Protein AF-A0A9Q8YZY6-F1 (afdb_monomer_lite)

InterPro domains:
  IPR016035 Acyl transferase/acyl hydrolase/lysophospholipase [SSF52151] (637-858)

Secondary structure (DSSP, 8-state):
-HHHHTTT----HHHHHHHHHHHHSS-SEEETHHHHHHHHH-TT---S-TTGGGGGGGEEETT--SS--S-----S-HHHHHSS-EEEPHHHHHHHHTTSEEEEEETTEEEEEE-HHHHHHHHHHHHH-HHHHHHHHHHHHHHHHHHSPPTTTSTTHHHHHHHTHHHIIIIIHHHHHHTTT-TTS-GGGS-HHHHHHHHHHHHHTT----TTHHHHHHTT---HHHHHHHHHHHHHHHHHHS-TTTTTTS-PPPGGG----S-HHHHHHHHHHHHHHHHH---HHHHHHHHHHHHHHHHH--TT-SHHHHHHHHHH-TTS--HHHHHHHS-HHHHHHHHHHHHHTT-HHHHHHHHHHHHTSTTS-TTSHHHHHHHHHHHHHHHHTT-HHHHHHHHHHHHHHH----HHHHHHHHHHHHHTT-HHHHHHHHHHHHH-TT--HHHHHHHHHHHHHHHHHS--TTTHHHHHHHHHHHHHHHTTS-HHHHHHHHHHHHHHHHHH--TTSPPPHHHHHHHHHHHHHS-TT-TTTHHHHHHHHHHHH--STTTHHHHHHHHHHHHHHH-TT-------------------------S-----S--S-SSS-----THHHHHHHHHHHHHHHHHHHHHHHHHSEEEEEE---TTHHHHHHHHHHHHHHHHHHHHHHHHHHHHH-HHHHHHGGGTHHHHHHHGGG----HHHH-SEEEEETHHHHHHHHHHTS---HHHHHHHHHHHHHHHH-S---GGGTTSTT--PPP--HHHHHHHHHHHHHTSSS--BS---TTS-EEEEEEEEE-TTS-B-SSPEEEESS---S---GGGTTS-S-TT--S----BHHHHHHHHH--TTS---EE-TTS-SS-----EEEEGGG-TT--HHHHHHHHHHHHH-GGGEEEEEEES-PPPHHHHHHH-TT-TTTHHHHTTTS--TTSPPPTTEEEE----STT---S-TT---BSSSS--GGGBTHHHHHHHHHHHHHHHTSHHHHHHHHHHHHHHHHHHHHHHTSHHHHHHHHHSS-------

Structure (mmCIF, N/CA/C/O backbone):
data_AF-A0A9Q8YZY6-F1
#
_entry.id   AF-A0A9Q8YZY6-F1
#
loop_
_atom_site.group_PDB
_atom_site.id
_atom_site.type_symbol
_atom_site.label_atom_id
_atom_site.label_alt_id
_atom_site.label_comp_id
_atom_site.label_asym_id
_atom_site.label_entity_id
_atom_site.label_seq_id
_atom_site.pdbx_PDB_ins_code
_atom_site.Cartn_x
_atom_site.Cartn_y
_atom_site.Cartn_z
_atom_site.occupancy
_atom_site.B_iso_or_equiv
_atom_site.auth_seq_id
_atom_site.auth_comp_id
_atom_site.auth_asym_id
_atom_site.auth_atom_id
_atom_site.pdbx_PDB_model_num
ATOM 1 N N . MET A 1 1 ? 45.068 6.747 -33.367 1.00 78.50 1 MET A N 1
ATOM 2 C CA . MET A 1 1 ? 46.366 6.554 -32.675 1.00 78.50 1 MET A CA 1
ATOM 3 C C . MET A 1 1 ? 47.281 7.779 -32.740 1.00 78.50 1 MET A C 1
ATOM 5 O O . MET A 1 1 ? 47.640 8.261 -31.677 1.00 78.50 1 MET A O 1
ATOM 9 N N . SER A 1 2 ? 47.622 8.336 -33.913 1.00 82.62 2 SER A N 1
ATOM 10 C CA . SER A 1 2 ? 48.489 9.537 -34.017 1.00 82.62 2 SER A CA 1
ATOM 11 C C . SER A 1 2 ? 47.994 10.736 -33.191 1.00 82.62 2 SER A C 1
ATOM 13 O O . SER A 1 2 ? 48.782 11.402 -32.526 1.00 82.62 2 SER A O 1
ATOM 15 N N . SER A 1 3 ? 46.680 10.964 -33.138 1.00 77.38 3 SER A N 1
ATOM 16 C CA . SER A 1 3 ? 46.093 12.023 -32.304 1.00 77.38 3 SER A CA 1
ATOM 17 C C . SER A 1 3 ? 46.246 11.766 -30.796 1.00 77.38 3 SER A C 1
ATOM 19 O O . SER A 1 3 ? 46.450 12.704 -30.036 1.00 77.38 3 SER A O 1
ATOM 21 N N . PHE A 1 4 ? 46.255 10.505 -30.351 1.00 81.75 4 PHE A N 1
ATOM 22 C CA . PHE A 1 4 ? 46.504 10.148 -28.946 1.00 81.75 4 PHE A CA 1
ATOM 23 C C . PHE A 1 4 ? 47.980 10.288 -28.566 1.00 81.75 4 PHE A C 1
ATOM 25 O O . PHE A 1 4 ? 48.286 10.731 -27.464 1.00 81.75 4 PHE A O 1
ATOM 32 N N . GLN A 1 5 ? 48.895 10.032 -29.505 1.00 86.56 5 GLN A N 1
ATOM 33 C CA . GLN A 1 5 ? 50.320 10.319 -29.308 1.00 86.56 5 GLN A CA 1
ATOM 34 C C . GLN A 1 5 ? 50.571 11.818 -29.087 1.00 86.56 5 GLN A C 1
ATOM 36 O O . GLN A 1 5 ? 51.444 12.176 -28.305 1.00 86.56 5 GLN A O 1
ATOM 41 N N . SER A 1 6 ? 49.767 12.701 -29.698 1.00 84.44 6 SER A N 1
ATOM 42 C CA . SER A 1 6 ? 49.836 14.149 -29.434 1.00 84.44 6 SER A CA 1
ATOM 43 C C . SER A 1 6 ? 49.374 14.548 -28.025 1.00 84.44 6 SER A C 1
ATOM 45 O O . SER A 1 6 ? 49.754 15.608 -27.536 1.00 84.44 6 SER A O 1
ATOM 47 N N . LEU A 1 7 ? 48.610 13.678 -27.353 1.00 81.00 7 LEU A N 1
ATOM 48 C CA . LEU A 1 7 ? 48.246 13.799 -25.938 1.00 81.00 7 LEU A CA 1
ATOM 49 C C . LEU A 1 7 ? 49.275 13.129 -25.007 1.00 81.00 7 LEU A C 1
ATOM 51 O O . LEU A 1 7 ? 49.059 13.097 -23.803 1.00 81.00 7 LEU A O 1
ATOM 55 N N . GLY A 1 8 ? 50.377 12.591 -25.547 1.00 87.38 8 GLY A N 1
ATOM 56 C CA . GLY A 1 8 ? 51.388 11.849 -24.786 1.00 87.38 8 GLY A CA 1
ATOM 57 C C . GLY A 1 8 ? 51.031 10.383 -24.519 1.00 87.38 8 GLY A C 1
ATOM 58 O O . GLY A 1 8 ? 51.778 9.698 -23.828 1.00 87.38 8 GLY A O 1
ATOM 59 N N . LEU A 1 9 ? 49.930 9.878 -25.088 1.00 84.19 9 LEU A N 1
ATOM 60 C CA . LEU A 1 9 ? 49.396 8.553 -24.776 1.00 84.19 9 LEU A CA 1
ATOM 61 C C . LEU A 1 9 ? 49.914 7.484 -25.738 1.00 84.19 9 LEU A C 1
ATOM 63 O O . LEU A 1 9 ? 49.536 7.439 -26.912 1.00 84.19 9 LEU A O 1
ATOM 67 N N . SER A 1 10 ? 50.748 6.582 -25.218 1.00 88.38 10 SER A N 1
ATOM 68 C CA . SER A 1 10 ? 51.181 5.365 -25.910 1.00 88.38 10 SER A CA 1
ATOM 69 C C . SER A 1 10 ? 50.251 4.202 -25.564 1.00 88.38 10 SER A C 1
ATOM 71 O O . SER A 1 10 ? 50.578 3.356 -24.736 1.00 88.38 10 SER A O 1
ATOM 73 N N . ILE A 1 11 ? 49.083 4.167 -26.202 1.00 89.88 11 ILE A N 1
ATOM 74 C CA . ILE A 1 11 ? 48.111 3.073 -26.072 1.00 89.88 11 ILE A CA 1
ATOM 75 C C . ILE A 1 11 ? 48.200 2.116 -27.256 1.00 89.88 11 ILE A C 1
ATOM 77 O O . ILE A 1 11 ? 48.500 2.534 -28.376 1.00 89.88 11 ILE A O 1
ATOM 81 N N . ASP A 1 12 ? 47.925 0.837 -27.015 1.00 91.50 12 ASP A N 1
ATOM 82 C CA . ASP A 1 12 ? 47.818 -0.156 -28.076 1.00 91.50 12 ASP A CA 1
ATOM 83 C C . ASP A 1 12 ? 46.476 -0.042 -28.829 1.00 91.50 12 ASP A C 1
ATOM 85 O O . ASP A 1 12 ? 45.584 0.739 -28.482 1.00 91.50 12 ASP A O 1
ATOM 89 N N . ASP A 1 13 ? 46.334 -0.817 -29.903 1.00 92.38 13 ASP A N 1
ATOM 90 C CA . ASP A 1 13 ? 45.133 -0.800 -30.742 1.00 92.38 13 ASP A CA 1
ATOM 91 C C . ASP A 1 13 ? 43.869 -1.265 -29.986 1.00 92.38 13 ASP A C 1
ATOM 93 O O . ASP A 1 13 ? 42.779 -0.735 -30.199 1.00 92.38 13 ASP A O 1
ATOM 97 N N . THR A 1 14 ? 44.002 -2.207 -29.046 1.00 91.38 14 THR A N 1
ATOM 98 C CA . THR A 1 14 ? 42.864 -2.750 -28.287 1.00 91.38 14 THR A CA 1
ATOM 99 C C . THR A 1 14 ? 42.342 -1.750 -27.255 1.00 91.38 14 THR A C 1
ATOM 101 O O . THR A 1 14 ? 41.135 -1.510 -27.201 1.00 91.38 14 THR A O 1
ATOM 104 N N . ALA A 1 15 ? 43.225 -1.110 -26.485 1.00 92.50 15 ALA A N 1
ATOM 105 C CA . ALA A 1 15 ? 42.860 -0.040 -25.564 1.00 92.50 15 ALA A CA 1
ATOM 106 C C . ALA A 1 15 ? 42.272 1.150 -26.328 1.00 92.50 15 ALA A C 1
ATOM 108 O O . ALA A 1 15 ? 41.239 1.681 -25.927 1.00 92.50 15 ALA A O 1
ATOM 109 N N . TYR A 1 16 ? 42.853 1.521 -27.476 1.00 93.69 16 TYR A N 1
ATOM 110 C CA . TYR A 1 16 ? 42.294 2.571 -28.329 1.00 93.69 16 TYR A CA 1
ATOM 111 C C . TYR A 1 16 ? 40.853 2.265 -28.763 1.00 93.69 16 TYR A C 1
ATOM 113 O O . TYR A 1 16 ? 39.984 3.129 -28.644 1.00 93.69 16 TYR A O 1
ATOM 121 N N . LYS A 1 17 ? 40.567 1.031 -29.194 1.00 93.50 17 LYS A N 1
ATOM 122 C CA . LYS A 1 17 ? 39.206 0.598 -29.551 1.00 93.50 17 LYS A CA 1
ATOM 123 C C . LYS A 1 17 ? 38.252 0.645 -28.363 1.00 93.50 17 LYS A C 1
ATOM 125 O O . LYS A 1 17 ? 37.138 1.140 -28.520 1.00 93.50 17 LYS A O 1
ATOM 130 N N . LEU A 1 18 ? 38.683 0.225 -27.171 1.00 94.19 18 LEU A N 1
ATOM 131 C CA . LEU A 1 18 ? 37.867 0.369 -25.964 1.00 94.19 18 LEU A CA 1
ATOM 132 C C . LEU A 1 18 ? 37.523 1.841 -25.688 1.00 94.19 18 LEU A C 1
ATOM 134 O O . LEU A 1 18 ? 36.367 2.150 -25.413 1.00 94.19 18 LEU A O 1
ATOM 138 N N . LEU A 1 19 ? 38.486 2.761 -25.819 1.00 95.19 19 LEU A N 1
ATOM 139 C CA . LEU A 1 19 ? 38.232 4.195 -25.643 1.00 95.19 19 LEU A CA 1
ATOM 140 C C . LEU A 1 19 ? 37.209 4.728 -26.656 1.00 95.19 19 LEU A C 1
ATOM 142 O O . LEU A 1 19 ? 36.334 5.507 -26.280 1.00 95.19 19 LEU A O 1
ATOM 146 N N . LEU A 1 20 ? 37.275 4.291 -27.919 1.00 95.44 20 LEU A N 1
ATOM 147 C CA . LEU A 1 20 ? 36.268 4.648 -28.924 1.00 95.44 20 LEU A CA 1
ATOM 148 C C . LEU A 1 20 ? 34.873 4.153 -28.520 1.00 95.44 20 LEU A C 1
ATOM 150 O O . LEU A 1 20 ? 33.912 4.918 -28.598 1.00 95.44 20 LEU A O 1
ATOM 154 N N . LEU A 1 21 ? 34.756 2.914 -28.033 1.00 95.19 21 LEU A N 1
ATOM 155 C CA . LEU A 1 21 ? 33.480 2.365 -27.568 1.00 95.19 21 LEU A CA 1
ATOM 156 C C . LEU A 1 21 ? 32.940 3.141 -26.364 1.00 95.19 21 LEU A C 1
ATOM 158 O O . LEU A 1 21 ? 31.784 3.559 -26.388 1.00 95.19 21 LEU A O 1
ATOM 162 N N . LEU A 1 22 ? 33.780 3.418 -25.363 1.00 94.81 22 LEU A N 1
ATOM 163 C CA . LEU A 1 22 ? 33.401 4.213 -24.192 1.00 94.81 22 LEU A CA 1
ATOM 164 C C . LEU A 1 22 ? 32.913 5.618 -24.578 1.00 94.81 22 LEU A C 1
ATOM 166 O O . LEU A 1 22 ? 31.931 6.106 -24.024 1.00 94.81 22 LEU A O 1
ATOM 170 N N . ALA A 1 23 ? 33.565 6.266 -25.547 1.00 95.31 23 ALA A N 1
ATOM 171 C CA . ALA A 1 23 ? 33.175 7.593 -26.025 1.00 95.31 23 ALA A CA 1
ATOM 172 C C . ALA A 1 23 ? 31.913 7.588 -26.900 1.00 95.31 23 ALA A C 1
ATOM 174 O O . ALA A 1 23 ? 31.262 8.626 -27.028 1.00 95.31 23 ALA A O 1
ATOM 175 N N . SER A 1 24 ? 31.589 6.450 -27.524 1.00 94.56 24 SER A N 1
ATOM 176 C CA . SER A 1 24 ? 30.436 6.317 -28.423 1.00 94.56 24 SER A CA 1
ATOM 177 C C . SER A 1 24 ? 29.091 6.325 -27.682 1.00 94.56 24 SER A C 1
ATOM 179 O O . SER A 1 24 ? 28.056 6.664 -28.267 1.00 94.56 24 SER A O 1
ATOM 181 N N . SER A 1 25 ? 29.110 6.002 -26.384 1.00 93.12 25 SER A N 1
ATOM 182 C CA . SER A 1 25 ? 27.947 6.105 -25.509 1.00 93.12 25 SER A CA 1
ATOM 183 C C . SER A 1 25 ? 27.736 7.542 -25.028 1.00 93.12 25 SER A C 1
ATOM 185 O O . SER A 1 25 ? 28.682 8.190 -24.570 1.00 93.12 25 SER A O 1
ATOM 187 N N . PRO A 1 26 ? 26.490 8.041 -25.020 1.00 87.31 26 PRO A N 1
ATOM 188 C CA . PRO A 1 26 ? 26.156 9.257 -24.288 1.00 87.31 26 PRO A CA 1
ATOM 189 C C . PRO A 1 26 ? 26.299 9.087 -22.767 1.00 87.31 26 PRO A C 1
ATOM 191 O O . PRO A 1 26 ? 26.479 10.082 -22.062 1.00 87.31 26 PRO A O 1
ATOM 194 N N . SER A 1 27 ? 26.254 7.848 -22.255 1.00 86.19 27 SER A N 1
ATOM 195 C CA . SER A 1 27 ? 26.472 7.562 -20.836 1.00 86.19 27 SER A CA 1
ATOM 196 C C . SER A 1 27 ? 27.878 7.980 -20.400 1.00 86.19 27 SER A C 1
ATOM 198 O O . SER A 1 27 ? 28.861 7.848 -21.138 1.00 86.19 27 SER A O 1
ATOM 200 N N . ARG A 1 28 ? 27.999 8.528 -19.189 1.00 87.12 28 ARG A N 1
ATOM 201 C CA . ARG A 1 28 ? 29.308 8.888 -18.619 1.00 87.12 28 ARG A CA 1
ATOM 202 C C . ARG A 1 28 ? 30.059 7.656 -18.136 1.00 87.12 28 ARG A C 1
ATOM 204 O O . ARG A 1 28 ? 31.220 7.483 -18.493 1.00 87.12 28 ARG A O 1
ATOM 211 N N . SER A 1 29 ? 29.356 6.776 -17.439 1.00 89.25 29 SER A N 1
ATOM 212 C CA . SER A 1 29 ? 29.866 5.515 -16.924 1.00 89.25 29 SER A CA 1
ATOM 213 C C . SER A 1 29 ? 29.337 4.340 -17.746 1.00 89.25 29 SER A C 1
ATOM 215 O O . SER A 1 29 ? 28.161 4.293 -18.123 1.00 89.25 29 SER A O 1
ATOM 217 N N . ILE A 1 30 ? 30.220 3.384 -18.037 1.00 92.44 30 ILE A N 1
ATOM 218 C CA . ILE A 1 30 ? 29.872 2.123 -18.692 1.00 92.44 30 ILE A CA 1
ATOM 219 C C . ILE A 1 30 ? 30.328 0.953 -17.816 1.00 92.44 30 ILE A C 1
ATOM 221 O O . ILE A 1 30 ? 31.508 0.904 -17.474 1.00 92.44 30 ILE A O 1
ATOM 225 N N . PRO A 1 31 ? 29.453 -0.005 -17.462 1.00 89.56 31 PRO A N 1
ATOM 226 C CA . PRO A 1 31 ? 29.846 -1.209 -16.745 1.00 89.56 31 PRO A CA 1
ATOM 227 C C . PRO A 1 31 ? 30.916 -1.981 -17.521 1.00 89.56 31 PRO A C 1
ATOM 229 O O . PRO A 1 31 ? 30.707 -2.368 -18.672 1.00 89.56 31 PRO A O 1
ATOM 232 N N . ALA A 1 32 ? 32.040 -2.271 -16.872 1.00 88.88 32 ALA A N 1
ATOM 233 C CA . ALA A 1 32 ? 33.124 -3.070 -17.434 1.00 88.88 32 ALA A CA 1
ATOM 234 C C . ALA A 1 32 ? 32.647 -4.470 -17.853 1.00 88.88 32 ALA A C 1
ATOM 236 O O . ALA A 1 32 ? 33.182 -5.035 -18.805 1.00 88.88 32 ALA A O 1
ATOM 237 N N . LEU A 1 33 ? 31.589 -4.989 -17.209 1.00 86.56 33 LEU A N 1
ATOM 238 C CA . LEU A 1 33 ? 30.974 -6.271 -17.557 1.00 86.56 33 LEU A CA 1
ATOM 239 C C . LEU A 1 33 ? 30.575 -6.346 -19.038 1.00 86.56 33 LEU A C 1
ATOM 241 O O . LEU A 1 33 ? 30.638 -7.424 -19.621 1.00 86.56 33 LEU A O 1
ATOM 245 N N . ILE A 1 34 ? 30.230 -5.214 -19.668 1.00 88.75 34 ILE A N 1
ATOM 246 C CA . ILE A 1 34 ? 29.854 -5.168 -21.089 1.00 88.75 34 ILE A CA 1
ATOM 247 C C . ILE A 1 34 ? 31.009 -5.602 -22.001 1.00 88.75 34 ILE A C 1
ATOM 249 O O . ILE A 1 34 ? 30.792 -6.132 -23.090 1.00 88.75 34 ILE A O 1
ATOM 253 N N . PHE A 1 35 ? 32.244 -5.414 -21.543 1.00 89.75 35 PHE A N 1
ATOM 254 C CA . PHE A 1 35 ? 33.458 -5.724 -22.293 1.00 89.75 35 PHE A CA 1
ATOM 255 C C . PHE A 1 35 ? 34.104 -7.046 -21.891 1.00 89.75 35 PHE A C 1
ATOM 257 O O . PHE A 1 35 ? 35.032 -7.487 -22.559 1.00 89.75 35 PHE A O 1
ATOM 264 N N . THR A 1 36 ? 33.657 -7.681 -20.812 1.00 85.94 36 THR A N 1
ATOM 265 C CA . THR A 1 36 ? 34.281 -8.909 -20.299 1.00 85.94 36 THR A CA 1
ATOM 266 C C . THR A 1 36 ? 33.374 -10.118 -20.463 1.00 85.94 36 THR A C 1
ATOM 268 O O . THR A 1 36 ? 33.808 -11.194 -20.873 1.00 85.94 36 THR A O 1
ATOM 271 N N . ARG A 1 37 ? 32.083 -9.928 -20.208 1.00 84.12 37 ARG A N 1
ATOM 272 C CA . ARG A 1 37 ? 31.077 -10.983 -20.152 1.00 84.12 37 ARG A CA 1
ATOM 273 C C . ARG A 1 37 ? 30.760 -11.658 -21.494 1.00 84.12 37 ARG A C 1
ATOM 275 O O . ARG A 1 37 ? 30.582 -12.877 -21.490 1.00 84.12 37 ARG A O 1
ATOM 282 N N . PRO A 1 38 ? 30.722 -10.961 -22.648 1.00 85.00 38 PRO A N 1
ATOM 283 C CA . PRO A 1 38 ? 30.492 -11.622 -23.936 1.00 85.00 38 PRO A CA 1
ATOM 284 C C . PRO A 1 38 ? 31.506 -12.736 -24.227 1.00 85.00 38 PRO A C 1
ATOM 286 O O . PRO A 1 38 ? 31.158 -13.748 -24.833 1.00 85.00 38 PRO A O 1
ATOM 289 N N . PHE A 1 39 ? 32.737 -12.572 -23.738 1.00 80.69 39 PHE A N 1
ATOM 290 C CA . PHE A 1 39 ? 33.853 -13.480 -23.991 1.00 80.69 39 PHE A CA 1
ATOM 291 C C . PHE A 1 39 ? 33.922 -14.652 -23.006 1.00 80.69 39 PHE A C 1
ATOM 293 O O . PHE A 1 39 ? 34.494 -15.686 -23.339 1.00 80.69 39 PHE A O 1
ATOM 300 N N . SER A 1 40 ? 33.320 -14.532 -21.817 1.00 74.25 40 SER A N 1
ATOM 301 C CA . SER A 1 40 ? 33.253 -15.639 -20.854 1.00 74.25 40 SER A CA 1
ATOM 302 C C . SER A 1 40 ? 32.120 -16.620 -21.155 1.00 74.25 40 SER A C 1
ATOM 304 O O . SER A 1 40 ? 32.252 -17.811 -20.887 1.00 74.25 40 SER A O 1
ATOM 306 N N . ILE A 1 41 ? 31.013 -16.139 -21.729 1.00 69.31 41 ILE A N 1
ATOM 307 C CA . ILE A 1 41 ? 29.807 -16.953 -21.946 1.00 69.31 41 ILE A CA 1
ATOM 308 C C . ILE A 1 41 ? 29.831 -17.667 -23.302 1.00 69.31 41 ILE A C 1
ATOM 310 O O . ILE A 1 41 ? 29.248 -18.742 -23.437 1.00 69.31 41 ILE A O 1
ATOM 314 N N . VAL A 1 42 ? 30.480 -17.092 -24.322 1.00 63.78 42 VAL A N 1
ATOM 315 C CA . VAL A 1 42 ? 30.405 -17.620 -25.691 1.00 63.78 42 VAL A CA 1
ATOM 316 C C . VAL A 1 42 ? 31.800 -17.736 -26.322 1.00 63.78 42 VAL A C 1
ATOM 318 O O . VAL A 1 42 ? 32.170 -16.902 -27.147 1.00 63.78 42 VAL A O 1
ATOM 321 N N . PRO A 1 43 ? 32.566 -18.799 -26.006 1.00 57.84 43 PRO A N 1
ATOM 322 C CA . PRO A 1 43 ? 33.917 -18.996 -26.543 1.00 57.84 43 PRO A CA 1
ATOM 323 C C . PRO A 1 43 ? 33.987 -19.106 -28.077 1.00 57.84 43 PRO A C 1
ATOM 325 O O . PRO A 1 43 ? 35.065 -18.996 -28.637 1.00 57.84 43 PRO A O 1
ATOM 328 N N . ASN A 1 44 ? 32.850 -19.324 -28.756 1.00 58.31 44 ASN A N 1
ATOM 329 C CA . ASN A 1 44 ? 32.742 -19.523 -30.207 1.00 58.31 44 ASN A CA 1
ATOM 330 C C . ASN A 1 44 ? 31.539 -18.771 -30.804 1.00 58.31 44 ASN A C 1
ATOM 332 O O . ASN A 1 44 ? 30.794 -19.325 -31.610 1.00 58.31 44 ASN A O 1
ATOM 336 N N . ALA A 1 45 ? 31.293 -17.522 -30.398 1.00 57.19 45 ALA A N 1
ATOM 337 C CA . ALA A 1 45 ? 30.115 -16.771 -30.855 1.00 57.19 45 ALA A CA 1
ATOM 338 C C . ALA A 1 45 ? 30.061 -16.533 -32.376 1.00 57.19 45 ALA A C 1
ATOM 340 O O . ALA A 1 45 ? 29.061 -16.018 -32.868 1.00 57.19 45 ALA A O 1
ATOM 341 N N . GLY A 1 46 ? 31.131 -16.853 -33.117 1.00 59.22 46 GLY A N 1
ATOM 342 C CA . GLY A 1 46 ? 31.229 -16.556 -34.544 1.00 59.22 46 GLY A CA 1
ATOM 343 C C . GLY A 1 46 ? 31.192 -15.055 -34.824 1.00 59.22 46 GLY A C 1
ATOM 344 O O . GLY A 1 46 ? 30.845 -14.644 -35.927 1.00 59.22 46 GLY A O 1
ATOM 345 N N . LEU A 1 47 ? 31.515 -14.224 -33.824 1.00 63.59 47 LEU A N 1
ATOM 346 C CA . LEU A 1 47 ? 31.662 -12.793 -34.026 1.00 63.59 47 LEU A CA 1
ATOM 347 C C . LEU A 1 47 ? 32.797 -12.605 -35.031 1.00 63.59 47 LEU A C 1
ATOM 349 O O . LEU A 1 47 ? 33.946 -12.909 -34.726 1.00 63.59 47 LEU A O 1
ATOM 353 N N . ASN A 1 48 ? 32.487 -12.081 -36.218 1.00 64.31 48 ASN A N 1
ATOM 354 C CA . ASN A 1 48 ? 33.464 -11.742 -37.263 1.00 64.31 48 ASN A CA 1
ATOM 355 C C . ASN A 1 48 ? 34.365 -10.545 -36.871 1.00 64.31 48 ASN A C 1
ATOM 357 O O . ASN A 1 48 ? 34.793 -9.767 -37.719 1.00 64.31 48 ASN A O 1
ATOM 361 N N . TYR A 1 49 ? 34.655 -10.387 -35.579 1.00 72.69 49 TYR A N 1
ATOM 362 C CA . TYR A 1 49 ? 35.474 -9.334 -35.000 1.00 72.69 49 TYR A CA 1
ATOM 363 C C . TYR A 1 49 ? 36.606 -9.970 -34.178 1.00 72.69 49 TYR A C 1
ATOM 365 O O . TYR A 1 49 ? 36.587 -9.891 -32.948 1.00 72.69 49 TYR A O 1
ATOM 373 N N . PRO A 1 50 ? 37.619 -10.576 -34.829 1.00 77.88 50 PRO A N 1
ATOM 374 C CA . PRO A 1 50 ? 38.767 -11.194 -34.144 1.00 77.88 50 PRO A CA 1
ATOM 375 C C . PRO A 1 50 ? 39.540 -10.199 -33.261 1.00 77.88 50 PRO A C 1
ATOM 377 O O . PRO A 1 50 ? 40.317 -10.561 -32.384 1.00 77.88 50 PRO A O 1
ATOM 380 N N . GLU A 1 51 ? 39.328 -8.905 -33.480 1.00 76.19 51 GLU A N 1
ATOM 381 C CA . GLU A 1 51 ? 39.925 -7.829 -32.700 1.00 76.19 51 GLU A CA 1
ATOM 382 C C . GLU A 1 51 ? 39.296 -7.676 -31.306 1.00 76.19 51 GLU A C 1
ATOM 384 O O . GLU A 1 51 ? 39.976 -7.233 -30.380 1.00 76.19 51 GLU A O 1
ATOM 389 N N . LEU A 1 52 ? 38.027 -8.071 -31.141 1.00 79.44 52 LEU A N 1
ATOM 390 C CA . LEU A 1 52 ? 37.314 -8.021 -29.864 1.00 79.44 52 LEU A CA 1
ATOM 391 C C . LEU A 1 52 ? 37.738 -9.153 -28.921 1.00 79.44 52 LEU A C 1
ATOM 393 O O . LEU A 1 52 ? 37.714 -8.963 -27.711 1.00 79.44 52 LEU A O 1
ATOM 397 N N . GLU A 1 53 ? 38.231 -10.282 -29.438 1.00 80.31 53 GLU A N 1
ATOM 398 C CA . GLU A 1 53 ? 38.759 -11.395 -28.623 1.00 80.31 53 GLU A CA 1
ATOM 399 C C . GLU A 1 53 ? 39.942 -10.984 -27.734 1.00 80.31 53 GLU A C 1
ATOM 401 O O . GLU A 1 53 ? 40.276 -11.665 -26.767 1.00 80.31 53 GLU A O 1
ATOM 406 N N . LYS A 1 54 ? 40.569 -9.840 -28.031 1.00 85.19 54 LYS A N 1
ATOM 407 C CA . LYS A 1 54 ? 41.654 -9.265 -27.232 1.00 85.19 54 LYS A CA 1
ATOM 408 C C . LYS A 1 54 ? 41.153 -8.435 -26.052 1.00 85.19 54 LYS A C 1
ATOM 410 O O . LYS A 1 54 ? 41.954 -8.125 -25.181 1.00 85.19 54 LYS A O 1
ATOM 415 N N . PHE A 1 55 ? 39.873 -8.068 -25.989 1.00 86.38 55 PHE A N 1
ATOM 416 C CA . PHE A 1 55 ? 39.331 -7.214 -24.925 1.00 86.38 55 PHE A CA 1
ATOM 417 C C . PHE A 1 55 ? 39.493 -7.798 -23.523 1.00 86.38 55 PHE A C 1
ATOM 419 O O . PHE A 1 55 ? 39.886 -7.037 -22.640 1.00 86.38 55 PHE A O 1
ATOM 426 N N . PRO A 1 56 ? 39.289 -9.112 -23.298 1.00 83.31 56 PRO A N 1
ATOM 427 C CA . PRO A 1 56 ? 39.527 -9.710 -21.993 1.00 83.31 56 PRO A CA 1
ATOM 428 C C . PRO A 1 56 ? 40.919 -9.417 -21.434 1.00 83.31 56 PRO A C 1
ATOM 430 O O . PRO A 1 56 ? 41.028 -9.230 -20.238 1.00 83.31 56 PRO A O 1
ATOM 433 N N . ARG A 1 57 ? 41.966 -9.267 -22.263 1.00 85.94 57 ARG A N 1
ATOM 434 C CA . ARG A 1 57 ? 43.331 -8.967 -21.783 1.00 85.94 57 ARG A CA 1
ATOM 435 C C . ARG A 1 57 ? 43.467 -7.595 -21.115 1.00 85.94 57 ARG A C 1
ATOM 437 O O . ARG A 1 57 ? 44.400 -7.376 -20.349 1.00 85.94 57 ARG A O 1
ATOM 444 N N . LEU A 1 58 ? 42.560 -6.667 -21.434 1.00 86.69 58 LEU A N 1
ATOM 445 C CA . LEU A 1 58 ? 42.510 -5.339 -20.822 1.00 86.69 58 LEU A CA 1
ATOM 446 C C . LEU A 1 58 ? 41.954 -5.388 -19.395 1.00 86.69 58 LEU A C 1
ATOM 448 O O . LEU A 1 58 ? 42.007 -4.387 -18.684 1.00 86.69 58 LEU A O 1
ATOM 452 N N . PHE A 1 59 ? 41.433 -6.538 -18.976 1.00 85.88 59 PHE A N 1
ATOM 453 C CA . PHE A 1 59 ? 40.819 -6.769 -17.683 1.00 85.88 59 PHE A CA 1
ATOM 454 C C . PHE A 1 59 ? 41.498 -7.971 -17.022 1.00 85.88 59 PHE A C 1
ATOM 456 O O . PHE A 1 59 ? 41.742 -9.003 -17.637 1.00 85.88 59 PHE A O 1
ATOM 463 N N . ARG A 1 60 ? 41.841 -7.845 -15.750 1.00 76.88 60 ARG A N 1
ATOM 464 C CA . ARG A 1 60 ? 42.453 -8.898 -14.943 1.00 76.88 60 ARG A CA 1
ATOM 465 C C . ARG A 1 60 ? 41.579 -9.182 -13.740 1.00 76.88 60 ARG A C 1
ATOM 467 O O . ARG A 1 60 ? 40.807 -8.329 -13.302 1.00 76.88 60 ARG A O 1
ATOM 474 N N . ARG A 1 61 ? 41.686 -10.387 -13.194 1.00 65.56 61 ARG A N 1
ATOM 475 C CA . ARG A 1 61 ? 41.107 -10.662 -11.883 1.00 65.56 61 ARG A CA 1
ATOM 476 C C . ARG A 1 61 ? 42.062 -10.166 -10.802 1.00 65.56 61 ARG A C 1
ATOM 478 O O . ARG A 1 61 ? 43.272 -10.333 -10.931 1.00 65.56 61 ARG A O 1
ATOM 485 N N . ALA A 1 62 ? 41.499 -9.623 -9.723 1.00 58.75 62 ALA A N 1
ATOM 486 C CA . ALA A 1 62 ? 42.269 -9.276 -8.542 1.00 58.75 62 ALA A CA 1
ATOM 487 C C . ALA A 1 62 ? 43.104 -10.461 -8.024 1.00 58.75 62 ALA A C 1
ATOM 489 O O . ALA A 1 62 ? 42.540 -11.495 -7.660 1.00 58.75 62 ALA A O 1
ATOM 490 N N . GLY A 1 63 ? 44.435 -10.311 -8.012 1.00 64.19 63 GLY A N 1
ATOM 491 C CA . GLY A 1 63 ? 45.377 -11.319 -7.500 1.00 64.19 63 GLY A CA 1
ATOM 492 C C . GLY A 1 63 ? 45.956 -12.331 -8.505 1.00 64.19 63 GLY A C 1
ATOM 493 O O . GLY A 1 63 ? 46.695 -13.220 -8.082 1.00 64.19 63 GLY A O 1
ATOM 494 N N . GLU A 1 64 ? 45.683 -12.225 -9.811 1.00 69.44 64 GLU A N 1
ATOM 495 C CA . GLU A 1 64 ? 46.347 -13.068 -10.825 1.00 69.44 64 GLU A CA 1
ATOM 496 C C . GLU A 1 64 ? 47.776 -12.572 -11.134 1.00 69.44 64 GLU A C 1
ATOM 498 O O . GLU A 1 64 ? 47.991 -11.421 -11.522 1.00 69.44 64 GLU A O 1
ATOM 503 N N . THR A 1 65 ? 48.785 -13.440 -10.972 1.00 64.62 65 THR A N 1
ATOM 504 C CA . THR A 1 65 ? 50.193 -13.104 -11.246 1.00 64.62 65 THR A CA 1
ATOM 505 C C . THR A 1 65 ? 50.533 -13.171 -12.741 1.00 64.62 65 THR A C 1
ATOM 507 O O . THR A 1 65 ? 49.967 -13.943 -13.510 1.00 64.62 65 THR A O 1
ATOM 510 N N . HIS A 1 66 ? 51.497 -12.349 -13.161 1.00 54.28 66 HIS A N 1
ATOM 511 C CA . HIS A 1 66 ? 51.830 -12.025 -14.557 1.00 54.28 66 HIS A CA 1
ATOM 512 C C . HIS A 1 66 ? 52.388 -13.167 -15.444 1.00 54.28 66 HIS A C 1
ATOM 514 O O . HIS A 1 66 ? 52.637 -12.935 -16.627 1.00 54.28 66 HIS A O 1
ATOM 520 N N . ASP A 1 67 ? 52.611 -14.379 -14.932 1.00 53.94 67 ASP A N 1
ATOM 521 C CA . ASP A 1 67 ? 53.674 -15.236 -15.482 1.00 53.94 67 ASP A CA 1
ATOM 522 C C . ASP A 1 67 ? 53.338 -16.088 -16.724 1.00 53.94 67 ASP A C 1
ATOM 524 O O . ASP A 1 67 ? 54.251 -16.722 -17.256 1.00 53.94 67 ASP A O 1
ATOM 528 N N . LYS A 1 68 ? 52.099 -16.125 -17.254 1.00 52.12 68 LYS A N 1
ATOM 529 C CA . LYS A 1 68 ? 51.793 -16.900 -18.488 1.00 52.12 68 LYS A CA 1
ATOM 530 C C . LYS A 1 68 ? 50.740 -16.250 -19.409 1.00 52.12 68 LYS A C 1
ATOM 532 O O . LYS A 1 68 ? 49.548 -16.469 -19.207 1.00 52.12 68 LYS A O 1
ATOM 537 N N . PRO A 1 69 ? 51.156 -15.519 -20.461 1.00 48.72 69 PRO A N 1
ATOM 538 C CA . PRO A 1 69 ? 50.245 -14.770 -21.337 1.00 48.72 69 PRO A CA 1
ATOM 539 C C . PRO A 1 69 ? 49.520 -15.577 -22.437 1.00 48.72 69 PRO A C 1
ATOM 541 O O . PRO A 1 69 ? 48.632 -15.024 -23.077 1.00 48.72 69 PRO A O 1
ATOM 544 N N . GLU A 1 70 ? 49.840 -16.854 -22.687 1.00 44.91 70 GLU A N 1
ATOM 545 C CA . GLU A 1 70 ? 49.431 -17.512 -23.952 1.00 44.91 70 GLU A CA 1
ATOM 546 C C . GLU A 1 70 ? 48.297 -18.549 -23.866 1.00 44.91 70 GLU A C 1
ATOM 548 O O . GLU A 1 70 ? 47.831 -19.029 -24.896 1.00 44.91 70 GLU A O 1
ATOM 553 N N . THR A 1 71 ? 47.764 -18.865 -22.683 1.00 48.19 71 THR A N 1
ATOM 554 C CA . THR A 1 71 ? 46.590 -19.755 -22.571 1.00 48.19 71 THR A CA 1
ATOM 555 C C . THR A 1 71 ? 45.580 -19.213 -21.570 1.00 48.19 71 THR A C 1
ATOM 557 O O . THR A 1 71 ? 45.397 -19.770 -20.487 1.00 48.19 71 THR A O 1
ATOM 560 N N . PHE A 1 72 ? 44.908 -18.123 -21.937 1.00 46.75 72 PHE A N 1
ATOM 561 C CA . PHE A 1 72 ? 43.717 -17.641 -21.238 1.00 46.75 72 PHE A CA 1
ATOM 562 C C . PHE A 1 72 ? 42.539 -18.596 -21.518 1.00 46.75 72 PHE A C 1
ATOM 564 O O . PHE A 1 72 ? 41.696 -18.348 -22.373 1.00 46.75 72 PHE A O 1
ATOM 571 N N . GLN A 1 73 ? 42.491 -19.739 -20.828 1.00 48.31 73 GLN A N 1
ATOM 572 C CA . GLN A 1 73 ? 41.252 -20.507 -20.684 1.00 48.31 73 GLN A CA 1
ATOM 573 C C . GLN A 1 73 ? 40.589 -20.074 -19.378 1.00 48.31 73 GLN A C 1
ATOM 575 O O . GLN A 1 73 ? 41.064 -20.426 -18.299 1.00 48.31 73 GLN A O 1
ATOM 580 N N . LEU A 1 74 ? 39.497 -19.311 -19.481 1.00 44.31 74 LEU A N 1
ATOM 581 C CA . LEU A 1 74 ? 38.609 -18.963 -18.368 1.00 44.31 74 LEU A CA 1
ATOM 582 C C . LEU A 1 74 ? 38.012 -20.254 -17.770 1.00 44.31 74 LEU A C 1
ATOM 584 O O . LEU A 1 74 ? 36.951 -20.710 -18.180 1.00 44.31 74 LEU A O 1
ATOM 588 N N . LYS A 1 75 ? 38.729 -20.892 -16.836 1.00 41.44 75 LYS A N 1
ATOM 589 C CA . LYS A 1 75 ? 38.273 -22.079 -16.083 1.00 41.44 75 LYS A CA 1
ATOM 590 C C . LYS A 1 75 ? 37.516 -21.726 -14.797 1.00 41.44 75 LYS A C 1
ATOM 592 O O . LYS A 1 75 ? 37.143 -22.619 -14.043 1.00 41.44 75 LYS A O 1
ATOM 597 N N . THR A 1 76 ? 37.333 -20.444 -14.513 1.00 43.56 76 THR A N 1
ATOM 598 C CA . THR A 1 76 ? 36.724 -19.945 -13.279 1.00 43.56 76 THR A CA 1
ATOM 599 C C . THR A 1 76 ? 35.204 -19.854 -13.387 1.00 43.56 76 THR A C 1
ATOM 601 O O . THR A 1 76 ? 34.644 -19.793 -14.482 1.00 43.56 76 THR A O 1
ATOM 604 N N . SER A 1 77 ? 34.521 -19.876 -12.235 1.00 48.91 77 SER A N 1
ATOM 605 C CA . SER A 1 77 ? 33.064 -19.747 -12.200 1.00 48.91 77 SER A CA 1
ATOM 606 C C . SER A 1 77 ? 32.656 -18.381 -12.767 1.00 48.91 77 SER A C 1
ATOM 608 O O . SER A 1 77 ? 33.251 -17.350 -12.450 1.00 48.91 77 SER A O 1
ATOM 610 N N . ILE A 1 78 ? 31.634 -18.382 -13.623 1.00 51.81 78 ILE A N 1
ATOM 611 C CA . ILE A 1 78 ? 31.114 -17.204 -14.336 1.00 51.81 78 ILE A CA 1
ATOM 612 C C . ILE A 1 78 ? 30.748 -16.053 -13.368 1.00 51.81 78 ILE A C 1
ATOM 614 O O . ILE A 1 78 ? 30.753 -14.891 -13.766 1.00 51.81 78 ILE A O 1
ATOM 618 N N . TYR A 1 79 ? 30.497 -16.359 -12.093 1.00 53.41 79 TYR A N 1
ATOM 619 C CA . TYR A 1 79 ? 30.032 -15.421 -11.072 1.00 53.41 79 TYR A CA 1
ATOM 620 C C . TYR A 1 79 ? 31.122 -14.496 -10.520 1.00 53.41 79 TYR A C 1
ATOM 622 O O . TYR A 1 79 ? 30.851 -13.320 -10.279 1.00 53.41 79 TYR A O 1
ATOM 630 N N . ASP A 1 80 ? 32.361 -14.977 -10.391 1.00 52.03 80 ASP A N 1
ATOM 631 C CA . ASP A 1 80 ? 33.464 -14.182 -9.830 1.00 52.03 80 ASP A CA 1
ATOM 632 C C . ASP A 1 80 ? 33.864 -13.008 -10.733 1.00 52.03 80 ASP A C 1
ATOM 634 O O . ASP A 1 80 ? 34.321 -11.972 -10.255 1.00 52.03 80 ASP A O 1
ATOM 638 N N . PHE A 1 81 ? 33.683 -13.159 -12.048 1.00 51.50 81 PHE A N 1
ATOM 639 C CA . PHE A 1 81 ? 34.030 -12.128 -13.030 1.00 51.50 81 PHE A CA 1
ATOM 640 C C . PHE A 1 81 ? 32.926 -11.075 -13.208 1.00 51.50 81 PHE A C 1
ATOM 642 O O . PHE A 1 81 ? 33.184 -9.989 -13.722 1.00 51.50 81 PHE A O 1
ATOM 649 N N . GLN A 1 82 ? 31.689 -11.393 -12.813 1.00 53.38 82 GLN A N 1
ATOM 650 C CA . GLN A 1 82 ? 30.532 -10.512 -12.994 1.00 53.38 82 GLN A CA 1
ATOM 651 C C . GLN A 1 82 ? 30.385 -9.474 -11.872 1.00 53.38 82 GLN A C 1
ATOM 653 O O . GLN A 1 82 ? 29.865 -8.392 -12.134 1.00 53.38 82 GLN A O 1
ATOM 658 N N . TYR A 1 83 ? 30.862 -9.785 -10.660 1.00 55.03 83 TYR A N 1
ATOM 659 C CA . TYR A 1 83 ? 30.668 -8.953 -9.459 1.00 55.03 83 TYR A CA 1
ATOM 660 C C . TYR A 1 83 ? 31.929 -8.828 -8.583 1.00 55.03 83 TYR A C 1
ATOM 662 O O . TYR A 1 83 ? 31.844 -8.533 -7.392 1.00 55.03 83 TYR A O 1
ATOM 670 N N . GLY A 1 84 ? 33.104 -9.129 -9.140 1.00 58.75 84 GLY A N 1
ATOM 671 C CA . GLY A 1 84 ? 34.395 -8.924 -8.486 1.00 58.75 84 GLY A CA 1
ATOM 672 C C . GLY A 1 84 ? 35.043 -7.608 -8.912 1.00 58.75 84 GLY A C 1
ATOM 673 O O . GLY A 1 84 ? 34.749 -7.074 -9.983 1.00 58.75 84 GLY A O 1
ATOM 674 N N . ALA A 1 85 ? 35.976 -7.102 -8.102 1.00 59.72 85 ALA A N 1
ATOM 675 C CA . ALA A 1 85 ? 36.859 -6.022 -8.525 1.00 59.72 85 ALA A CA 1
ATOM 676 C C . ALA A 1 85 ? 37.674 -6.485 -9.743 1.00 59.72 85 ALA A C 1
ATOM 678 O O . ALA A 1 85 ? 38.550 -7.347 -9.639 1.00 59.72 85 ALA A O 1
ATOM 679 N N . ILE A 1 86 ? 37.349 -5.929 -10.909 1.00 75.12 86 ILE A N 1
ATOM 680 C CA . ILE A 1 86 ? 38.122 -6.141 -12.129 1.00 75.12 86 ILE A CA 1
ATOM 681 C C . ILE A 1 86 ? 39.383 -5.281 -12.019 1.00 75.12 86 ILE A C 1
ATOM 683 O O . ILE A 1 86 ? 39.301 -4.052 -11.991 1.00 75.12 86 ILE A O 1
ATOM 687 N N . GLU A 1 87 ? 40.546 -5.923 -11.944 1.00 80.25 87 GLU A N 1
ATOM 688 C CA . GLU A 1 87 ? 41.825 -5.240 -12.096 1.00 80.25 87 GLU A CA 1
ATOM 689 C C . GLU A 1 87 ? 41.995 -4.788 -13.544 1.00 80.25 87 GLU A C 1
ATOM 691 O O . GLU A 1 87 ? 41.566 -5.442 -14.494 1.00 80.25 87 GLU A O 1
ATOM 696 N N . LEU A 1 88 ? 42.640 -3.648 -13.736 1.00 85.44 88 LEU A N 1
ATOM 697 C CA . LEU A 1 88 ? 42.926 -3.163 -15.071 1.00 85.44 88 LEU A CA 1
ATOM 698 C C . LEU A 1 88 ? 44.192 -3.826 -15.640 1.00 85.44 88 LEU A C 1
ATOM 700 O O . LEU A 1 88 ? 45.216 -3.999 -14.968 1.00 85.44 88 LEU A O 1
ATOM 704 N N . GLY A 1 89 ? 44.147 -4.165 -16.927 1.00 88.19 89 GLY A N 1
ATOM 705 C CA . GLY A 1 89 ? 45.338 -4.426 -17.733 1.00 88.19 89 GLY A CA 1
ATOM 706 C C . GLY A 1 89 ? 46.321 -3.249 -17.647 1.00 88.19 89 GLY A C 1
ATOM 707 O O . GLY A 1 89 ? 45.905 -2.126 -17.346 1.00 88.19 89 GLY A O 1
ATOM 708 N N . PRO A 1 90 ? 47.629 -3.477 -17.861 1.00 87.62 90 PRO A N 1
ATOM 709 C CA . PRO A 1 90 ? 48.644 -2.438 -17.673 1.00 87.62 90 PRO A CA 1
ATOM 710 C C . PRO A 1 90 ? 48.374 -1.180 -18.519 1.00 87.62 90 PRO A C 1
ATOM 712 O O . PRO A 1 90 ? 48.667 -0.073 -18.073 1.00 87.62 90 PRO A O 1
ATOM 715 N N . GLU A 1 91 ? 47.749 -1.328 -19.687 1.00 89.38 91 GLU A N 1
ATOM 716 C CA . GLU A 1 91 ? 47.370 -0.230 -20.579 1.00 89.38 91 GLU A CA 1
ATOM 717 C C . GLU A 1 91 ? 46.230 0.626 -20.008 1.00 89.38 91 GLU A C 1
ATOM 719 O O . GLU A 1 91 ? 46.315 1.855 -20.005 1.00 89.38 91 GLU A O 1
ATOM 724 N N . LEU A 1 92 ? 45.163 -0.000 -19.494 1.00 91.75 92 LEU A N 1
ATOM 725 C CA . LEU A 1 92 ? 44.061 0.736 -18.865 1.00 91.75 92 LEU A CA 1
ATOM 726 C C . LEU A 1 92 ? 44.492 1.342 -17.530 1.00 91.75 92 LEU A C 1
ATOM 728 O O . LEU A 1 92 ? 44.049 2.431 -17.175 1.00 91.75 92 LEU A O 1
ATOM 732 N N . GLU A 1 93 ? 45.375 0.663 -16.804 1.00 91.31 93 GLU A N 1
ATOM 733 C CA . GLU A 1 93 ? 45.931 1.157 -15.550 1.00 91.31 93 GLU A CA 1
ATOM 734 C C . GLU A 1 93 ? 46.830 2.380 -15.775 1.00 91.31 93 GLU A C 1
ATOM 736 O O . GLU A 1 93 ? 46.779 3.325 -14.988 1.00 91.31 93 GLU A O 1
ATOM 741 N N . LEU A 1 94 ? 47.596 2.417 -16.872 1.00 90.62 94 LEU A N 1
ATOM 742 C CA . LEU A 1 94 ? 48.329 3.612 -17.293 1.00 90.62 94 LEU A CA 1
ATOM 743 C C . LEU A 1 94 ? 47.366 4.779 -17.558 1.00 90.62 94 LEU A C 1
ATOM 745 O O . LEU A 1 94 ? 47.529 5.850 -16.977 1.00 90.62 94 LEU A O 1
ATOM 749 N N . LEU A 1 95 ? 46.307 4.542 -18.341 1.00 92.38 95 LEU A N 1
ATOM 750 C CA . LEU A 1 95 ? 45.270 5.547 -18.609 1.00 92.38 95 LEU A CA 1
ATOM 751 C C . LEU A 1 95 ? 44.563 6.019 -17.334 1.00 92.38 95 LEU A C 1
ATOM 753 O O . LEU A 1 95 ? 44.207 7.194 -17.223 1.00 92.38 95 LEU A O 1
ATOM 757 N N . ARG A 1 96 ? 44.358 5.123 -16.364 1.00 93.06 96 ARG A N 1
ATOM 758 C CA . ARG A 1 96 ? 43.784 5.466 -15.063 1.00 93.06 96 ARG A CA 1
ATOM 759 C C . ARG A 1 96 ? 44.721 6.346 -14.245 1.00 93.06 96 ARG A C 1
ATOM 761 O O . ARG A 1 96 ? 44.280 7.355 -13.701 1.00 93.06 96 ARG A O 1
ATOM 768 N N . ARG A 1 97 ? 46.011 6.001 -14.182 1.00 91.31 97 ARG A N 1
ATOM 769 C CA . ARG A 1 97 ? 47.043 6.778 -13.467 1.00 91.31 97 ARG A CA 1
ATOM 770 C C . ARG A 1 97 ? 47.219 8.180 -14.037 1.00 91.31 97 ARG A C 1
ATOM 772 O O . ARG A 1 97 ? 47.422 9.121 -13.278 1.00 91.31 97 ARG A O 1
ATOM 779 N N . GLU A 1 98 ? 47.098 8.319 -15.350 1.00 92.69 98 GLU A N 1
ATOM 780 C CA . GLU A 1 98 ? 47.167 9.605 -16.049 1.00 92.69 98 GLU A CA 1
ATOM 781 C C . GLU A 1 98 ? 45.822 10.358 -16.062 1.00 92.69 98 GLU A C 1
ATOM 783 O O . GLU A 1 98 ? 45.696 11.398 -16.702 1.00 92.69 98 GLU A O 1
ATOM 788 N N . MET A 1 99 ? 44.811 9.873 -15.327 1.00 91.44 99 MET A N 1
ATOM 789 C CA . MET A 1 99 ? 43.487 10.501 -15.196 1.00 91.44 99 MET A CA 1
ATOM 790 C C . MET A 1 99 ? 42.725 10.635 -16.529 1.00 91.44 99 MET A C 1
ATOM 792 O O . MET A 1 99 ? 41.854 11.493 -16.687 1.00 91.44 99 MET A O 1
ATOM 796 N N . HIS A 1 100 ? 43.026 9.770 -17.497 1.00 93.06 100 HIS A N 1
ATOM 797 C CA . HIS A 1 100 ? 42.328 9.663 -18.780 1.00 93.06 100 HIS A CA 1
ATOM 798 C C . HIS A 1 100 ? 41.147 8.689 -18.729 1.00 93.06 100 HIS A C 1
ATOM 800 O O . HIS A 1 100 ? 40.153 8.886 -19.435 1.00 93.06 100 HIS A O 1
ATOM 806 N N . LEU A 1 101 ? 41.241 7.680 -17.861 1.00 94.62 101 LEU A N 1
ATOM 807 C CA . LEU A 1 101 ? 40.197 6.707 -17.561 1.00 94.62 101 LEU A CA 1
ATOM 808 C C . LEU A 1 101 ? 39.862 6.778 -16.066 1.00 94.62 101 LEU A C 1
ATOM 810 O O . LEU A 1 101 ? 40.709 6.549 -15.212 1.00 94.62 101 LEU A O 1
ATOM 814 N N . ILE A 1 102 ? 38.620 7.086 -15.734 1.00 92.31 102 ILE A N 1
ATOM 815 C CA . ILE A 1 102 ? 38.108 7.048 -14.370 1.00 92.31 102 ILE A CA 1
ATOM 816 C C . ILE A 1 102 ? 37.484 5.670 -14.170 1.00 92.31 102 ILE A C 1
ATOM 818 O O . ILE A 1 102 ? 36.635 5.242 -14.950 1.00 92.31 102 ILE A O 1
ATOM 822 N N . VAL A 1 103 ? 37.917 4.968 -13.126 1.00 91.00 103 VAL A N 1
ATOM 823 C CA . VAL A 1 103 ? 37.315 3.699 -12.717 1.00 91.00 103 VAL A CA 1
ATOM 824 C C . VAL A 1 103 ? 36.588 3.918 -11.412 1.00 91.00 103 VAL A C 1
ATOM 826 O O . VAL A 1 103 ? 37.199 4.324 -10.422 1.00 91.00 103 VAL A O 1
ATOM 829 N N . THR A 1 104 ? 35.294 3.634 -11.410 1.00 85.19 104 THR A N 1
ATOM 830 C CA . THR A 1 104 ? 34.481 3.638 -10.199 1.00 85.19 104 THR A CA 1
ATOM 831 C C . THR A 1 104 ? 34.005 2.225 -9.908 1.00 85.19 104 THR A C 1
ATOM 833 O O . THR A 1 104 ? 33.806 1.415 -10.809 1.00 85.19 104 THR A O 1
ATOM 836 N N . TYR A 1 105 ? 33.865 1.907 -8.628 1.00 80.44 105 TYR A N 1
ATOM 837 C CA . TYR A 1 105 ? 33.338 0.629 -8.175 1.00 80.44 105 TYR A CA 1
ATOM 838 C C . TYR A 1 105 ? 32.047 0.915 -7.419 1.00 80.44 105 TYR A C 1
ATOM 840 O O . TYR A 1 105 ? 32.067 1.618 -6.408 1.00 80.44 105 TYR A O 1
ATOM 848 N N . GLN A 1 106 ? 30.923 0.454 -7.961 1.00 71.62 106 GLN A N 1
ATOM 849 C CA . GLN A 1 106 ? 29.584 0.698 -7.422 1.00 71.62 106 GLN A CA 1
ATOM 850 C C . GLN A 1 106 ? 28.827 -0.623 -7.407 1.00 71.62 106 GLN A C 1
ATOM 852 O O . GLN A 1 106 ? 28.833 -1.329 -8.409 1.00 71.62 106 GLN A O 1
ATOM 857 N N . GLU A 1 107 ? 28.219 -0.980 -6.273 1.00 69.25 107 GLU A N 1
ATOM 858 C CA . GLU A 1 107 ? 27.420 -2.214 -6.128 1.00 69.25 107 GLU A CA 1
ATOM 859 C C . GLU A 1 107 ? 28.144 -3.480 -6.609 1.00 69.25 107 GLU A C 1
ATOM 861 O O . GLU A 1 107 ? 27.556 -4.408 -7.160 1.00 69.25 107 GLU A O 1
ATOM 866 N N . LYS A 1 108 ? 29.461 -3.515 -6.396 1.00 71.25 108 LYS A N 1
ATOM 867 C CA . LYS A 1 108 ? 30.346 -4.596 -6.840 1.00 71.25 108 LYS A CA 1
ATOM 868 C C . LYS A 1 108 ? 30.537 -4.734 -8.346 1.00 71.25 108 LYS A C 1
ATOM 870 O O . LYS A 1 108 ? 31.065 -5.732 -8.827 1.00 71.25 108 LYS A O 1
ATOM 875 N N . VAL A 1 109 ? 30.158 -3.708 -9.092 1.00 77.94 109 VAL A N 1
ATOM 876 C CA . VAL A 1 109 ? 30.415 -3.592 -10.518 1.00 77.94 109 VAL A CA 1
ATOM 877 C C . VAL A 1 109 ? 31.453 -2.504 -10.753 1.00 77.94 109 VAL A C 1
ATOM 879 O O . VAL A 1 109 ? 31.353 -1.381 -10.255 1.00 77.94 109 VAL A O 1
ATOM 882 N N . THR A 1 110 ? 32.464 -2.835 -11.551 1.00 85.62 110 THR A N 1
ATOM 883 C CA . THR A 1 110 ? 33.425 -1.860 -12.059 1.00 85.62 110 THR A CA 1
ATOM 884 C C . THR A 1 110 ? 32.796 -1.079 -13.210 1.00 85.62 110 THR A C 1
ATOM 886 O O . THR A 1 110 ? 32.368 -1.670 -14.199 1.00 85.62 110 THR A O 1
ATOM 889 N N . PHE A 1 111 ? 32.778 0.245 -13.114 1.00 89.88 111 PHE A N 1
ATOM 890 C CA . PHE A 1 111 ? 32.371 1.160 -14.174 1.00 89.88 111 PHE A CA 1
ATOM 891 C C . PHE A 1 111 ? 33.586 1.901 -14.729 1.00 89.88 111 PHE A C 1
ATOM 893 O O . PHE A 1 111 ? 34.517 2.254 -14.005 1.00 89.88 111 PHE A O 1
ATOM 900 N N . LEU A 1 112 ? 33.556 2.139 -16.034 1.00 94.19 112 LEU A N 1
ATOM 901 C CA . LEU A 1 112 ? 34.582 2.833 -16.795 1.00 94.19 112 LEU A CA 1
ATOM 902 C C . LEU A 1 112 ? 34.011 4.155 -17.307 1.00 94.19 112 LEU A C 1
ATOM 904 O O . LEU A 1 112 ? 32.982 4.172 -17.986 1.00 94.19 112 LEU A O 1
ATOM 908 N N . GLU A 1 113 ? 34.690 5.255 -17.011 1.00 94.62 113 GLU A N 1
ATOM 909 C CA . GLU A 1 113 ? 34.356 6.596 -17.485 1.00 94.62 113 GLU A CA 1
ATOM 910 C C . GLU A 1 113 ? 35.581 7.238 -18.144 1.00 94.62 113 GLU A C 1
ATOM 912 O O . GLU A 1 113 ? 36.710 7.095 -17.688 1.00 94.62 113 GLU A O 1
ATOM 917 N N . LEU A 1 114 ? 35.372 7.960 -19.242 1.00 95.94 114 LEU A N 1
ATOM 918 C CA . LEU A 1 114 ? 36.439 8.733 -19.878 1.00 95.94 114 LEU A CA 1
ATOM 919 C C . LEU A 1 114 ? 36.505 10.124 -19.277 1.00 95.94 114 LEU A C 1
ATOM 921 O O . LEU A 1 114 ? 35.466 10.763 -19.102 1.00 95.94 114 LEU A O 1
ATOM 925 N N . SER A 1 115 ? 37.717 10.644 -19.087 1.00 94.38 115 SER A N 1
ATOM 926 C CA . SER A 1 115 ? 37.870 12.049 -18.724 1.00 94.38 115 SER A CA 1
ATOM 927 C C . SER A 1 115 ? 37.276 12.963 -19.799 1.00 94.38 115 SER A C 1
ATOM 929 O O . SER A 1 115 ? 37.277 12.645 -20.995 1.00 94.38 115 SER A O 1
ATOM 931 N N . ALA A 1 116 ? 36.769 14.126 -19.380 1.00 92.12 116 ALA A N 1
ATOM 932 C CA . ALA A 1 116 ? 36.116 15.074 -20.282 1.00 92.12 116 ALA A CA 1
ATOM 933 C C . ALA A 1 116 ? 37.018 15.468 -21.465 1.00 92.12 116 ALA A C 1
ATOM 935 O O . ALA A 1 116 ? 36.540 15.557 -22.594 1.00 92.12 116 ALA A O 1
ATOM 936 N N . GLN A 1 117 ? 38.325 15.618 -21.225 1.00 93.75 117 GLN A N 1
ATOM 937 C CA . GLN A 1 117 ? 39.315 15.946 -22.252 1.00 93.75 117 GLN A CA 1
ATOM 938 C C . GLN A 1 117 ? 39.448 14.838 -23.306 1.00 93.75 117 GLN A C 1
ATOM 940 O O . GLN A 1 117 ? 39.393 15.118 -24.504 1.00 93.75 117 GLN A O 1
ATOM 945 N N . VAL A 1 118 ? 39.593 13.577 -22.881 1.00 93.88 118 VAL A N 1
ATOM 946 C CA . VAL A 1 118 ? 39.728 12.430 -23.799 1.00 93.88 118 VAL A CA 1
ATOM 947 C C . VAL A 1 118 ? 38.436 12.213 -24.570 1.00 93.88 118 VAL A C 1
ATOM 949 O O . VAL A 1 118 ? 38.461 12.035 -25.787 1.00 93.88 118 VAL A O 1
ATOM 952 N N . ARG A 1 119 ? 37.295 12.298 -23.878 1.00 94.94 119 ARG A N 1
ATOM 953 C CA . ARG A 1 119 ? 35.973 12.210 -24.496 1.00 94.94 119 ARG A CA 1
ATOM 954 C C . ARG A 1 119 ? 35.805 13.298 -25.559 1.00 94.94 119 ARG A C 1
ATOM 956 O O . ARG A 1 119 ? 35.488 12.967 -26.695 1.00 94.94 119 ARG A O 1
ATOM 963 N N . GLN A 1 120 ? 36.083 14.564 -25.240 1.00 93.88 120 GLN A N 1
ATOM 964 C CA . GLN A 1 120 ? 35.997 15.677 -26.195 1.00 93.88 120 GLN A CA 1
ATOM 965 C C . GLN A 1 120 ? 36.925 15.478 -27.401 1.00 93.88 120 GLN A C 1
ATOM 967 O O . GLN A 1 120 ? 36.526 15.745 -28.534 1.00 93.88 120 GLN A O 1
ATOM 972 N N . HIS A 1 121 ? 38.137 14.966 -27.179 1.00 93.75 121 HIS A N 1
ATOM 973 C CA . HIS A 1 121 ? 39.075 14.664 -28.257 1.00 93.75 121 HIS A CA 1
ATOM 974 C C . HIS A 1 121 ? 38.540 13.575 -29.202 1.00 93.75 121 HIS A C 1
ATOM 976 O O . HIS A 1 121 ? 38.547 13.762 -30.419 1.00 93.75 121 HIS A O 1
ATOM 982 N N . ILE A 1 122 ? 38.016 12.467 -28.662 1.00 95.06 122 ILE A N 1
ATOM 983 C CA . ILE A 1 122 ? 37.396 11.402 -29.468 1.00 95.06 122 ILE A CA 1
ATOM 984 C C . ILE A 1 122 ? 36.153 11.920 -30.198 1.00 95.06 122 ILE A C 1
ATOM 986 O O . ILE A 1 122 ? 35.954 11.594 -31.364 1.00 95.06 122 ILE A O 1
ATOM 990 N N . TRP A 1 123 ? 35.353 12.783 -29.570 1.00 94.44 123 TRP A N 1
ATOM 991 C CA . TRP A 1 123 ? 34.222 13.432 -30.235 1.00 94.44 123 TRP A CA 1
ATOM 992 C C . TRP A 1 123 ? 34.650 14.330 -31.398 1.00 94.44 123 TRP A C 1
ATOM 994 O O . TRP A 1 123 ? 33.931 14.407 -32.393 1.00 94.44 123 TRP A O 1
ATOM 1004 N N . GLY A 1 124 ? 35.832 14.948 -31.332 1.00 95.00 124 GLY A N 1
ATOM 1005 C CA . GLY A 1 124 ? 36.444 15.618 -32.481 1.00 95.00 124 GLY A CA 1
ATOM 1006 C C . GLY A 1 124 ? 36.688 14.653 -33.646 1.00 95.00 124 GLY A C 1
ATOM 1007 O O . GLY A 1 124 ? 36.329 14.965 -34.780 1.00 95.00 124 GLY A O 1
ATOM 1008 N N . ILE A 1 125 ? 37.198 13.449 -33.353 1.00 93.88 125 ILE A N 1
ATOM 1009 C CA . ILE A 1 125 ? 37.393 12.378 -34.347 1.00 93.88 125 ILE A CA 1
ATOM 1010 C C . ILE A 1 125 ? 36.045 11.927 -34.921 1.00 93.88 125 ILE A C 1
ATOM 1012 O O . ILE A 1 125 ? 35.890 11.873 -36.137 1.00 93.88 125 ILE A O 1
ATOM 1016 N N . PHE A 1 126 ? 35.051 11.659 -34.071 1.00 95.31 126 PHE A N 1
ATOM 1017 C CA . PHE A 1 126 ? 33.701 11.278 -34.498 1.00 95.31 126 PHE A CA 1
ATOM 1018 C C . PHE A 1 126 ? 33.003 12.362 -35.322 1.00 95.31 126 PHE A C 1
ATOM 1020 O O . PHE A 1 126 ? 32.274 12.041 -36.255 1.00 95.31 126 PHE A O 1
ATOM 1027 N N . SER A 1 127 ? 33.267 13.637 -35.031 1.00 94.00 127 SER A N 1
ATOM 1028 C CA . SER A 1 127 ? 32.741 14.760 -35.814 1.00 94.00 127 SER A CA 1
ATOM 1029 C C . SER A 1 127 ? 33.360 14.818 -37.212 1.00 94.00 127 SER A C 1
ATOM 1031 O O . SER A 1 127 ? 32.664 15.139 -38.171 1.00 94.00 127 SER A O 1
ATOM 1033 N N . SER A 1 128 ? 34.652 14.490 -37.345 1.00 95.12 128 SER A N 1
ATOM 1034 C CA . SER A 1 128 ? 35.318 14.391 -38.652 1.00 95.12 128 SER A CA 1
ATOM 1035 C C . SER A 1 128 ? 35.029 13.081 -39.393 1.00 95.12 128 SER A C 1
ATOM 1037 O O . SER A 1 128 ? 35.103 13.043 -40.618 1.00 95.12 128 SER A O 1
ATOM 1039 N N . GLU A 1 129 ? 34.704 12.012 -38.665 1.00 95.06 129 GLU A N 1
ATOM 1040 C CA . GLU A 1 129 ? 34.538 10.652 -39.182 1.00 95.06 129 GLU A CA 1
ATOM 1041 C C . GLU A 1 129 ? 33.262 9.996 -38.616 1.00 95.06 129 GLU A C 1
ATOM 1043 O O . GLU A 1 129 ? 33.336 9.083 -37.784 1.00 95.06 129 GLU A O 1
ATOM 1048 N N . PRO A 1 130 ? 32.068 10.429 -39.059 1.00 91.19 130 PRO A N 1
ATOM 1049 C CA . PRO A 1 130 ? 30.797 9.960 -38.505 1.00 91.19 130 PRO A CA 1
ATOM 1050 C C . PRO A 1 130 ? 30.559 8.458 -38.713 1.00 91.19 130 PRO A C 1
ATOM 1052 O O . PRO A 1 130 ? 29.851 7.838 -37.924 1.00 91.19 130 PRO A O 1
ATOM 1055 N N . GLU A 1 131 ? 31.168 7.842 -39.729 1.00 91.31 131 GLU A N 1
ATOM 1056 C CA . GLU A 1 131 ? 31.057 6.393 -39.941 1.00 91.31 131 GLU A CA 1
ATOM 1057 C C . GLU A 1 131 ? 31.756 5.592 -38.832 1.00 91.31 131 GLU A C 1
ATOM 1059 O O . GLU A 1 131 ? 31.199 4.608 -38.351 1.00 91.31 131 GLU A O 1
ATOM 1064 N N . LYS A 1 132 ? 32.908 6.061 -38.326 1.00 90.50 132 LYS A N 1
ATOM 1065 C CA . LYS A 1 132 ? 33.593 5.424 -37.186 1.00 90.50 132 LYS A CA 1
ATOM 1066 C C . LYS A 1 132 ? 32.786 5.530 -35.899 1.00 90.50 132 LYS A C 1
ATOM 1068 O O . LYS A 1 132 ? 32.798 4.612 -35.083 1.00 90.50 132 LYS A O 1
ATOM 1073 N N . TYR A 1 133 ? 32.084 6.648 -35.711 1.00 93.25 133 TYR A N 1
ATOM 1074 C CA . TYR A 1 133 ? 31.162 6.802 -34.588 1.00 93.25 133 TYR A CA 1
ATOM 1075 C C . TYR A 1 133 ? 30.045 5.762 -34.648 1.00 93.25 133 TYR A C 1
ATOM 1077 O O . TYR A 1 133 ? 29.793 5.076 -33.660 1.00 93.25 133 TYR A O 1
ATOM 1085 N N . ARG A 1 134 ? 29.421 5.600 -35.821 1.00 89.00 134 ARG A N 1
ATOM 1086 C CA . ARG A 1 134 ? 28.357 4.610 -36.031 1.00 89.00 134 ARG A CA 1
ATOM 1087 C C . ARG A 1 134 ? 28.848 3.185 -35.815 1.00 89.00 134 ARG A C 1
ATOM 1089 O O . ARG A 1 134 ? 28.169 2.414 -35.146 1.00 89.00 134 ARG A O 1
ATOM 1096 N N . GLU A 1 135 ? 30.023 2.849 -36.339 1.00 90.50 135 GLU A N 1
ATOM 1097 C CA . GLU A 1 135 ? 30.642 1.537 -36.143 1.00 90.50 135 GLU A CA 1
ATOM 1098 C C . GLU A 1 135 ? 30.909 1.256 -34.656 1.00 90.50 135 GLU A C 1
ATOM 1100 O O . GLU A 1 135 ? 30.516 0.207 -34.144 1.00 90.50 135 GLU A O 1
ATOM 1105 N N . ALA A 1 136 ? 31.487 2.220 -33.930 1.00 92.44 136 ALA A N 1
ATOM 1106 C CA . ALA A 1 136 ? 31.717 2.094 -32.493 1.00 92.44 136 ALA A CA 1
ATOM 1107 C C . ALA A 1 136 ? 30.401 1.921 -31.712 1.00 92.44 136 ALA A C 1
ATOM 1109 O O . ALA A 1 136 ? 30.300 1.035 -30.864 1.00 92.44 136 ALA A O 1
ATOM 1110 N N . GLN A 1 137 ? 29.365 2.704 -32.031 1.00 91.56 137 GLN A N 1
ATOM 1111 C CA . GLN A 1 137 ? 28.050 2.553 -31.401 1.00 91.56 137 GLN A CA 1
ATOM 1112 C C . GLN A 1 137 ? 27.420 1.191 -31.678 1.00 91.56 137 GLN A C 1
ATOM 1114 O O . GLN A 1 137 ? 26.857 0.584 -30.768 1.00 91.56 137 GLN A O 1
ATOM 1119 N N . MET A 1 138 ? 27.531 0.693 -32.910 1.00 88.88 138 MET A N 1
ATOM 1120 C CA . MET A 1 138 ? 27.019 -0.617 -33.295 1.00 88.88 138 MET A CA 1
ATOM 1121 C C . MET A 1 138 ? 27.689 -1.734 -32.491 1.00 88.88 138 MET A C 1
ATOM 1123 O O . MET A 1 138 ? 27.001 -2.584 -31.922 1.00 88.88 138 MET A O 1
ATOM 1127 N N . ILE A 1 139 ? 29.022 -1.711 -32.402 1.00 90.44 139 ILE A N 1
ATOM 1128 C CA . ILE A 1 139 ? 29.792 -2.690 -31.626 1.00 90.44 139 ILE A CA 1
ATOM 1129 C C . ILE A 1 139 ? 29.410 -2.609 -30.145 1.00 90.44 139 ILE A C 1
ATOM 1131 O O . ILE A 1 139 ? 29.181 -3.640 -29.515 1.00 90.44 139 ILE A O 1
ATOM 1135 N N . LEU A 1 140 ? 29.278 -1.403 -29.586 1.00 92.44 140 LEU A N 1
ATOM 1136 C CA . LEU A 1 140 ? 28.857 -1.230 -28.196 1.00 92.44 140 LEU A CA 1
ATOM 1137 C C . LEU A 1 140 ? 27.440 -1.776 -27.952 1.00 92.44 140 LEU A C 1
ATOM 1139 O O . LEU A 1 140 ? 27.202 -2.437 -26.940 1.00 92.44 140 LEU A O 1
ATOM 1143 N N . CYS A 1 141 ? 26.505 -1.547 -28.877 1.00 89.69 141 CYS A N 1
ATOM 1144 C CA . CYS A 1 141 ? 25.155 -2.107 -28.804 1.00 89.69 141 CYS A CA 1
ATOM 1145 C C . CYS A 1 141 ? 25.184 -3.640 -28.821 1.00 89.69 141 CYS A C 1
ATOM 1147 O O . CYS A 1 141 ? 24.532 -4.275 -27.991 1.00 89.69 141 CYS A O 1
ATOM 1149 N N . LEU A 1 142 ? 25.984 -4.234 -29.711 1.00 87.94 142 LEU A N 1
ATOM 1150 C CA . LEU A 1 142 ? 26.163 -5.683 -29.794 1.00 87.94 142 LEU A CA 1
ATOM 1151 C C . LEU A 1 142 ? 26.743 -6.255 -28.494 1.00 87.94 142 LEU A C 1
ATOM 1153 O O . LEU A 1 142 ? 26.180 -7.194 -27.934 1.00 87.94 142 LEU A O 1
ATOM 1157 N N . LEU A 1 143 ? 27.815 -5.655 -27.973 1.00 90.44 143 LEU A N 1
ATOM 1158 C CA . LEU A 1 143 ? 28.415 -6.046 -26.695 1.00 90.44 143 LEU A CA 1
ATOM 1159 C C . LEU A 1 143 ? 27.412 -5.929 -25.543 1.00 90.44 143 LEU A C 1
ATOM 1161 O O . LEU A 1 143 ? 27.338 -6.826 -24.705 1.00 90.44 143 LEU A O 1
ATOM 1165 N N . THR A 1 144 ? 26.587 -4.878 -25.533 1.00 90.38 144 THR A N 1
ATOM 1166 C CA . THR A 1 144 ? 25.526 -4.696 -24.529 1.00 90.38 144 THR A CA 1
ATOM 1167 C C . THR A 1 144 ? 24.510 -5.838 -24.593 1.00 90.38 144 THR A C 1
ATOM 1169 O O . THR A 1 144 ? 24.235 -6.457 -23.570 1.00 90.38 144 THR A O 1
ATOM 1172 N N . ILE A 1 145 ? 24.003 -6.183 -25.784 1.00 88.31 145 ILE A N 1
ATOM 1173 C CA . ILE A 1 145 ? 23.040 -7.286 -25.973 1.00 88.31 145 ILE A CA 1
ATOM 1174 C C . ILE A 1 145 ? 23.641 -8.632 -25.546 1.00 88.31 145 ILE A C 1
ATOM 1176 O O . ILE A 1 145 ? 22.984 -9.427 -24.871 1.00 88.31 145 ILE A O 1
ATOM 1180 N N . LEU A 1 146 ? 24.893 -8.900 -25.923 1.00 87.06 146 LEU A N 1
ATOM 1181 C CA . LEU A 1 146 ? 25.588 -10.140 -25.559 1.00 87.06 146 LEU A CA 1
ATOM 1182 C C . LEU A 1 146 ? 25.854 -10.243 -24.053 1.00 87.06 146 LEU A C 1
ATOM 1184 O O . LEU A 1 146 ? 25.917 -11.350 -23.513 1.00 87.06 146 LEU A O 1
ATOM 1188 N N . SER A 1 147 ? 25.959 -9.097 -23.387 1.00 88.12 147 SER A N 1
ATOM 1189 C CA . SER A 1 147 ? 26.176 -8.989 -21.947 1.00 88.12 147 SER A CA 1
ATOM 1190 C C . SER A 1 147 ? 24.901 -9.100 -21.123 1.00 88.12 147 SER A C 1
ATOM 1192 O O . SER A 1 147 ? 24.997 -9.290 -19.914 1.00 88.12 147 SER A O 1
ATOM 1194 N N . LEU A 1 148 ? 23.714 -9.028 -21.730 1.00 86.94 148 LEU A N 1
ATOM 1195 C CA . LEU A 1 148 ? 22.474 -9.222 -20.986 1.00 86.94 148 LEU A CA 1
ATOM 1196 C C . LEU A 1 148 ? 22.404 -10.656 -20.428 1.00 86.94 148 LEU A C 1
ATOM 1198 O O . LEU A 1 148 ? 22.651 -11.617 -21.173 1.00 86.94 148 LEU A O 1
ATOM 1202 N N . PRO A 1 149 ? 22.078 -10.819 -19.133 1.00 84.25 149 PRO A N 1
ATOM 1203 C CA . PRO A 1 149 ? 21.993 -12.127 -18.506 1.00 84.25 149 PRO A CA 1
ATOM 1204 C C . PRO A 1 149 ? 20.803 -12.913 -19.020 1.00 84.25 149 PRO A C 1
ATOM 1206 O O . PRO A 1 149 ? 19.801 -12.343 -19.451 1.00 84.25 149 PRO A O 1
ATOM 1209 N N . THR A 1 150 ? 20.892 -14.238 -18.969 1.00 80.62 150 THR A N 1
ATOM 1210 C CA . THR A 1 150 ? 19.686 -15.040 -19.181 1.00 80.62 150 THR A CA 1
ATOM 1211 C C . THR A 1 150 ? 18.844 -14.980 -17.889 1.00 80.62 150 THR A C 1
ATOM 1213 O O . THR A 1 150 ? 19.375 -15.237 -16.805 1.00 80.62 150 THR A O 1
ATOM 1216 N N . PRO A 1 151 ? 17.565 -14.555 -17.953 1.00 73.38 151 PRO A N 1
ATOM 1217 C CA . PRO A 1 151 ? 16.725 -14.362 -16.775 1.00 73.38 151 PRO A CA 1
ATOM 1218 C C . PRO A 1 151 ? 16.600 -15.642 -15.970 1.00 73.38 151 PRO A C 1
ATOM 1220 O O . PRO A 1 151 ? 16.435 -16.717 -16.544 1.00 73.38 151 PRO A O 1
ATOM 1223 N N . TYR A 1 152 ? 16.664 -15.513 -14.648 1.00 66.81 152 TYR A N 1
ATOM 1224 C CA . TYR A 1 152 ? 16.547 -16.606 -13.681 1.00 66.81 152 TYR A CA 1
ATOM 1225 C C . TYR A 1 152 ? 17.618 -17.705 -13.769 1.00 66.81 152 TYR A C 1
ATOM 1227 O O . TYR A 1 152 ? 17.784 -18.414 -12.785 1.00 66.81 152 TYR A O 1
ATOM 1235 N N . THR A 1 153 ? 18.396 -17.817 -14.855 1.00 71.12 153 THR A N 1
ATOM 1236 C CA . THR A 1 153 ? 19.540 -18.744 -14.956 1.00 71.12 153 THR A CA 1
ATOM 1237 C C . THR A 1 153 ? 20.792 -18.253 -14.264 1.00 71.12 153 THR A C 1
ATOM 1239 O O . THR A 1 153 ? 21.673 -19.045 -13.949 1.00 71.12 153 THR A O 1
ATOM 1242 N N . GLU A 1 154 ? 20.885 -16.945 -14.059 1.00 69.50 154 GLU A N 1
ATOM 1243 C CA . GLU A 1 154 ? 22.009 -16.320 -13.387 1.00 69.50 154 GLU A CA 1
ATOM 1244 C C . GLU A 1 154 ? 21.525 -15.703 -12.072 1.00 69.50 154 GLU A C 1
ATOM 1246 O O . GLU A 1 154 ? 20.554 -14.933 -12.081 1.00 69.50 154 GLU A O 1
ATOM 1251 N N . PRO A 1 155 ? 22.175 -16.010 -10.934 1.00 60.00 155 PRO A N 1
ATOM 1252 C CA . PRO A 1 155 ? 22.004 -15.248 -9.713 1.00 60.00 155 PRO A CA 1
ATOM 1253 C C . PRO A 1 155 ? 22.238 -13.780 -10.049 1.00 60.00 155 PRO A C 1
ATOM 1255 O O . PRO A 1 155 ? 23.192 -13.454 -10.749 1.00 60.00 155 PRO A O 1
ATOM 1258 N N . LEU A 1 156 ? 21.373 -12.904 -9.540 1.00 67.00 156 LEU A N 1
ATOM 1259 C CA . LEU A 1 156 ? 21.525 -11.454 -9.681 1.00 67.00 156 LEU A CA 1
ATOM 1260 C C . LEU A 1 156 ? 21.330 -10.914 -11.115 1.00 67.00 156 LEU A C 1
ATOM 1262 O O . LEU A 1 156 ? 21.714 -9.776 -11.392 1.00 67.00 156 LEU A O 1
ATOM 1266 N N . TRP A 1 157 ? 20.674 -11.671 -12.008 1.00 76.25 157 TRP A N 1
ATOM 1267 C CA . TRP A 1 157 ? 20.330 -11.195 -13.357 1.00 76.25 157 TRP A CA 1
ATOM 1268 C C . TRP A 1 157 ? 19.636 -9.822 -13.333 1.00 76.25 157 TRP A C 1
ATOM 1270 O O . TRP A 1 157 ? 19.937 -8.974 -14.167 1.00 76.25 157 TRP A O 1
ATOM 1280 N N . GLU A 1 158 ? 18.769 -9.571 -12.346 1.00 70.94 158 GLU A N 1
ATOM 1281 C CA . GLU A 1 158 ? 18.101 -8.278 -12.158 1.00 70.94 158 GLU A CA 1
ATOM 1282 C C . GLU A 1 158 ? 19.104 -7.146 -11.933 1.00 70.94 158 GLU A C 1
ATOM 1284 O O . GLU A 1 158 ? 18.996 -6.105 -12.577 1.00 70.94 158 GLU A O 1
ATOM 1289 N N . MET A 1 159 ? 20.115 -7.364 -11.082 1.00 70.50 159 MET A N 1
ATOM 1290 C CA . MET A 1 159 ? 21.177 -6.387 -10.840 1.00 70.50 159 MET A CA 1
ATOM 1291 C C . MET A 1 159 ? 21.984 -6.128 -12.109 1.00 70.50 159 MET A C 1
ATOM 1293 O O . MET A 1 159 ? 22.190 -4.973 -12.461 1.00 70.50 159 MET A O 1
ATOM 1297 N N . THR A 1 160 ? 22.399 -7.159 -12.852 1.00 75.81 160 THR A N 1
ATOM 1298 C CA . THR A 1 160 ? 23.142 -6.941 -14.110 1.00 75.81 160 THR A CA 1
ATOM 1299 C C . THR A 1 160 ? 22.309 -6.189 -15.138 1.00 75.81 160 THR A C 1
ATOM 1301 O O . THR A 1 160 ? 22.818 -5.282 -15.799 1.00 75.81 160 THR A O 1
ATOM 1304 N N . SER A 1 161 ? 21.030 -6.533 -15.270 1.00 80.19 161 SER A N 1
ATOM 1305 C CA . SER A 1 161 ? 20.120 -5.816 -16.158 1.00 80.19 161 SER A CA 1
ATOM 1306 C C . SER A 1 161 ? 19.947 -4.367 -15.719 1.00 80.19 161 SER A C 1
ATOM 1308 O O . SER A 1 161 ? 19.966 -3.470 -16.563 1.00 80.19 161 SER A O 1
ATOM 1310 N N . PHE A 1 162 ? 19.832 -4.120 -14.413 1.00 78.06 162 PHE A N 1
ATOM 1311 C CA . PHE A 1 162 ? 19.706 -2.779 -13.850 1.00 78.06 162 PHE A CA 1
ATOM 1312 C C . PHE A 1 162 ? 20.969 -1.944 -14.073 1.00 78.06 162 PHE A C 1
ATOM 1314 O O . PHE A 1 162 ? 20.889 -0.809 -14.528 1.00 78.06 162 PHE A O 1
ATOM 1321 N N . VAL A 1 163 ? 22.139 -2.541 -13.883 1.00 78.88 163 VAL A N 1
ATOM 1322 C CA . VAL A 1 163 ? 23.449 -1.945 -14.170 1.00 78.88 163 VAL A CA 1
ATOM 1323 C C . VAL A 1 163 ? 23.597 -1.586 -15.655 1.00 78.88 163 VAL A C 1
ATOM 1325 O O . VAL A 1 163 ? 24.203 -0.574 -16.001 1.00 78.88 163 VAL A O 1
ATOM 1328 N N . CYS A 1 164 ? 23.004 -2.373 -16.557 1.00 83.44 164 CYS A N 1
ATOM 1329 C CA . CYS A 1 164 ? 22.994 -2.074 -17.992 1.00 83.44 164 CYS A CA 1
ATOM 1330 C C . CYS A 1 164 ? 21.922 -1.046 -18.399 1.00 83.44 164 CYS A C 1
ATOM 1332 O O . CYS A 1 164 ? 21.935 -0.581 -19.543 1.00 83.44 164 CYS A O 1
ATOM 1334 N N . LYS A 1 165 ? 20.996 -0.676 -17.503 1.00 82.31 165 LYS A N 1
ATOM 1335 C CA . LYS A 1 165 ? 19.804 0.132 -17.813 1.00 82.31 165 LYS A CA 1
ATOM 1336 C C . LYS A 1 165 ? 20.145 1.461 -18.473 1.00 82.31 165 LYS A C 1
ATOM 1338 O O . LYS A 1 165 ? 19.500 1.830 -19.454 1.00 82.31 165 LYS A O 1
ATOM 1343 N N . ASP A 1 166 ? 21.161 2.161 -17.982 1.00 78.44 166 ASP A N 1
ATOM 1344 C CA . ASP A 1 166 ? 21.517 3.482 -18.505 1.00 78.44 166 ASP A CA 1
ATOM 1345 C C . ASP A 1 166 ? 22.077 3.412 -19.922 1.00 78.44 166 ASP A C 1
ATOM 1347 O O . ASP A 1 166 ? 21.721 4.231 -20.769 1.00 78.44 166 ASP A O 1
ATOM 1351 N N . ILE A 1 167 ? 22.876 2.396 -20.239 1.00 85.38 167 ILE A N 1
ATOM 1352 C CA . ILE A 1 167 ? 23.383 2.195 -21.604 1.00 85.38 167 ILE A CA 1
ATOM 1353 C C . ILE A 1 167 ? 22.278 1.724 -22.526 1.00 85.38 167 ILE A C 1
ATOM 1355 O O . ILE A 1 167 ? 22.180 2.204 -23.657 1.00 85.38 167 ILE A O 1
ATOM 1359 N N . VAL A 1 168 ? 21.415 0.831 -22.042 1.00 85.31 168 VAL A N 1
ATOM 1360 C CA . VAL A 1 168 ? 20.237 0.403 -22.792 1.00 85.31 168 VAL A CA 1
ATOM 1361 C C . VAL A 1 168 ? 19.392 1.628 -23.163 1.00 85.31 168 VAL A C 1
ATOM 1363 O O . VAL A 1 168 ? 19.036 1.807 -24.327 1.00 85.31 168 VAL A O 1
ATOM 1366 N N . ARG A 1 169 ? 19.161 2.536 -22.208 1.00 81.88 169 ARG A N 1
ATOM 1367 C CA . ARG A 1 169 ? 18.387 3.768 -22.404 1.00 81.88 169 ARG A CA 1
ATOM 1368 C C . ARG A 1 169 ? 19.057 4.781 -23.324 1.00 81.88 169 ARG A C 1
ATOM 1370 O O . ARG A 1 169 ? 18.391 5.365 -24.169 1.00 81.88 169 ARG A O 1
ATOM 1377 N N . THR A 1 170 ? 20.334 5.067 -23.095 1.00 81.75 170 THR A N 1
ATOM 1378 C CA . THR A 1 170 ? 21.026 6.208 -23.717 1.00 81.75 170 THR A CA 1
ATOM 1379 C C . THR A 1 170 ? 21.712 5.850 -25.024 1.00 81.75 170 THR A C 1
ATOM 1381 O O . THR A 1 170 ? 21.949 6.732 -25.841 1.00 81.75 170 THR A O 1
ATOM 1384 N N . THR A 1 171 ? 22.037 4.573 -25.231 1.00 84.81 171 THR A N 1
ATOM 1385 C CA . THR A 1 171 ? 22.809 4.108 -26.389 1.00 84.81 171 THR A CA 1
ATOM 1386 C C . THR A 1 171 ? 22.004 3.116 -27.211 1.00 84.81 171 THR A C 1
ATOM 1388 O O . THR A 1 171 ? 21.720 3.390 -28.372 1.00 84.81 171 THR A O 1
ATOM 1391 N N . LEU A 1 172 ? 21.582 2.001 -26.606 1.00 86.75 172 LEU A N 1
ATOM 1392 C CA . LEU A 1 172 ? 20.982 0.894 -27.349 1.00 86.75 172 LEU A CA 1
ATOM 1393 C C . LEU A 1 172 ? 19.644 1.280 -27.987 1.00 86.75 172 LEU A C 1
ATOM 1395 O O . LEU A 1 172 ? 19.477 1.109 -29.190 1.00 86.75 172 LEU A O 1
ATOM 1399 N N . ILE A 1 173 ? 18.703 1.830 -27.212 1.00 83.44 173 ILE A N 1
ATOM 1400 C CA . ILE A 1 173 ? 17.383 2.221 -27.730 1.00 83.44 173 ILE A CA 1
ATOM 1401 C C . ILE A 1 173 ? 17.511 3.309 -28.813 1.00 83.44 173 ILE A C 1
ATOM 1403 O O . ILE A 1 173 ? 16.988 3.090 -29.906 1.00 83.44 173 ILE A O 1
ATOM 1407 N N . PRO A 1 174 ? 18.216 4.443 -28.595 1.00 85.00 174 PRO A N 1
ATOM 1408 C CA . PRO A 1 174 ? 18.369 5.463 -29.630 1.00 85.00 174 PRO A CA 1
ATOM 1409 C C . PRO A 1 174 ? 19.038 4.938 -30.900 1.00 85.00 174 PRO A C 1
ATOM 1411 O O . PRO A 1 174 ? 18.600 5.287 -31.995 1.00 85.00 174 PRO A O 1
ATOM 1414 N N . PHE A 1 175 ? 20.055 4.078 -30.767 1.00 85.81 175 PHE A N 1
ATOM 1415 C CA . PHE A 1 175 ? 20.722 3.460 -31.910 1.00 85.81 175 PHE A CA 1
ATOM 1416 C C . PHE A 1 175 ? 19.755 2.573 -32.701 1.00 85.81 175 PHE A C 1
ATOM 1418 O O . PHE A 1 175 ? 19.562 2.779 -33.897 1.00 85.81 175 PHE A O 1
ATOM 1425 N N . LEU A 1 176 ? 19.078 1.633 -32.037 1.00 81.12 176 LEU A N 1
ATOM 1426 C CA . LEU A 1 176 ? 18.131 0.744 -32.710 1.00 81.12 176 LEU A CA 1
ATOM 1427 C C . LEU A 1 176 ? 16.986 1.525 -33.387 1.00 81.12 176 LEU A C 1
ATOM 1429 O O . LEU A 1 176 ? 16.548 1.151 -34.473 1.00 81.12 176 LEU A O 1
ATOM 1433 N N . LEU A 1 177 ? 16.534 2.637 -32.794 1.00 80.19 177 LEU A N 1
ATOM 1434 C CA . LEU A 1 177 ? 15.518 3.508 -33.392 1.00 80.19 177 LEU A CA 1
ATOM 1435 C C . LEU A 1 177 ? 16.029 4.257 -34.622 1.00 80.19 177 LEU A C 1
ATOM 1437 O O . LEU A 1 177 ? 15.364 4.244 -35.659 1.00 80.19 177 LEU A O 1
ATOM 1441 N N . ALA A 1 178 ? 17.207 4.876 -34.532 1.00 82.19 178 ALA A N 1
ATOM 1442 C CA . ALA A 1 178 ? 17.790 5.653 -35.622 1.00 82.19 178 ALA A CA 1
ATOM 1443 C C . ALA A 1 178 ? 18.128 4.799 -36.857 1.00 82.19 178 ALA A C 1
ATOM 1445 O O . ALA A 1 178 ? 18.147 5.319 -37.972 1.00 82.19 178 ALA A O 1
ATOM 1446 N N . PHE A 1 179 ? 18.380 3.498 -36.669 1.00 73.88 179 PHE A N 1
ATOM 1447 C CA . PHE A 1 179 ? 18.848 2.594 -37.725 1.00 73.88 179 PHE A CA 1
ATOM 1448 C C . PHE A 1 179 ? 17.849 1.505 -38.125 1.00 73.88 179 PHE A C 1
ATOM 1450 O O . PHE A 1 179 ? 18.207 0.599 -38.880 1.00 73.88 179 PHE A O 1
ATOM 1457 N N . SER A 1 180 ? 16.592 1.623 -37.693 1.00 62.09 180 SER A N 1
ATOM 1458 C CA . SER A 1 180 ? 15.472 0.780 -38.122 1.00 62.09 180 SER A CA 1
ATOM 1459 C C . SER A 1 180 ? 15.213 0.893 -39.639 1.00 62.09 180 SER A C 1
ATOM 1461 O O . SER A 1 180 ? 14.369 1.648 -40.106 1.00 62.09 180 SER A O 1
ATOM 1463 N N . GLY A 1 181 ? 15.994 0.171 -40.449 1.00 62.50 181 GLY A N 1
ATOM 1464 C CA . GLY A 1 181 ? 15.904 0.172 -41.917 1.00 62.50 181 GLY A CA 1
ATOM 1465 C C . GLY A 1 181 ? 17.226 0.385 -42.659 1.00 62.50 181 GLY A C 1
ATOM 1466 O O . GLY A 1 181 ? 17.254 0.256 -43.881 1.00 62.50 181 GLY A O 1
ATOM 1467 N N . SER A 1 182 ? 18.325 0.673 -41.954 1.00 66.88 182 SER A N 1
ATOM 1468 C CA . SER A 1 182 ? 19.656 0.717 -42.566 1.00 66.88 182 SER A CA 1
ATOM 1469 C C . SER A 1 182 ? 20.270 -0.684 -42.627 1.00 66.88 182 SER A C 1
ATOM 1471 O O . SER A 1 182 ? 20.206 -1.433 -41.656 1.00 66.88 182 SER A O 1
ATOM 1473 N N . SER A 1 183 ? 20.936 -1.025 -43.734 1.00 65.69 183 SER A N 1
ATOM 1474 C CA . SER A 1 183 ? 21.717 -2.266 -43.873 1.00 65.69 183 SER A CA 1
ATOM 1475 C C . SER A 1 183 ? 22.932 -2.340 -42.938 1.00 65.69 183 SER A C 1
ATOM 1477 O O . SER A 1 183 ? 23.638 -3.342 -42.942 1.00 65.69 183 SER A O 1
ATOM 1479 N N . CYS A 1 184 ? 23.215 -1.276 -42.180 1.00 62.75 184 CYS A N 1
ATOM 1480 C CA . CYS A 1 184 ? 24.361 -1.200 -41.277 1.00 62.75 184 CYS A CA 1
ATOM 1481 C C . CYS A 1 184 ? 24.243 -2.131 -40.067 1.00 62.75 184 CYS A C 1
ATOM 1483 O O . CYS A 1 184 ? 25.266 -2.591 -39.581 1.00 62.75 184 CYS A O 1
ATOM 1485 N N . PHE A 1 185 ? 23.033 -2.410 -39.577 1.00 69.81 185 PHE A N 1
ATOM 1486 C CA . PHE A 1 185 ? 22.843 -3.378 -38.501 1.00 69.81 185 PHE A CA 1
ATOM 1487 C C . PHE A 1 185 ? 22.492 -4.720 -39.130 1.00 69.81 185 PHE A C 1
ATOM 1489 O O . PHE A 1 185 ? 21.365 -4.898 -39.584 1.00 69.81 185 PHE A O 1
ATOM 1496 N N . ASP A 1 186 ? 23.461 -5.634 -39.214 1.00 69.38 186 ASP A N 1
ATOM 1497 C CA . ASP A 1 186 ? 23.208 -6.983 -39.718 1.00 69.38 186 ASP A CA 1
ATOM 1498 C C . ASP A 1 186 ? 22.420 -7.768 -38.657 1.00 69.38 186 ASP A C 1
ATOM 1500 O O . ASP A 1 186 ? 22.993 -8.160 -37.634 1.00 69.38 186 ASP A O 1
ATOM 1504 N N . PRO A 1 187 ? 21.111 -8.019 -38.861 1.00 64.12 187 PRO A N 1
ATOM 1505 C CA . PRO A 1 187 ? 20.310 -8.740 -37.885 1.00 64.12 187 PRO A CA 1
ATOM 1506 C C . PRO A 1 187 ? 20.813 -10.170 -37.667 1.00 64.12 187 PRO A C 1
ATOM 1508 O O . PRO A 1 187 ? 20.481 -10.756 -36.643 1.00 64.12 187 PRO A O 1
ATOM 1511 N N . ASN A 1 188 ? 21.644 -10.713 -38.566 1.00 68.25 188 ASN A N 1
ATOM 1512 C CA . ASN A 1 188 ? 22.243 -12.036 -38.405 1.00 68.25 188 ASN A CA 1
ATOM 1513 C C . ASN A 1 188 ? 23.329 -12.083 -37.314 1.00 68.25 188 ASN A C 1
ATOM 1515 O O . ASN A 1 188 ? 23.653 -13.170 -36.839 1.00 68.25 188 ASN A O 1
ATOM 1519 N N . LEU A 1 189 ? 23.883 -10.937 -36.887 1.00 66.19 189 LEU A N 1
ATOM 1520 C CA . LEU A 1 189 ? 24.887 -10.878 -35.811 1.00 66.19 189 LEU A CA 1
ATOM 1521 C C . LEU A 1 189 ? 24.291 -11.143 -34.421 1.00 66.19 189 LEU A C 1
ATOM 1523 O O . LEU A 1 189 ? 25.016 -11.489 -33.488 1.00 66.19 189 LEU A O 1
ATOM 1527 N N . VAL A 1 190 ? 22.977 -10.981 -34.267 1.00 71.19 190 VAL A N 1
ATOM 1528 C CA . VAL A 1 190 ? 22.257 -11.224 -33.016 1.00 71.19 190 VAL A CA 1
ATOM 1529 C C . VAL A 1 190 ? 21.285 -12.370 -33.256 1.00 71.19 190 VAL A C 1
ATOM 1531 O O . VAL A 1 190 ? 20.374 -12.268 -34.067 1.00 71.19 190 VAL A O 1
ATOM 1534 N N . THR A 1 191 ? 21.461 -13.484 -32.547 1.00 76.94 191 THR A N 1
ATOM 1535 C CA . THR A 1 191 ? 20.546 -14.624 -32.692 1.00 76.94 191 THR A CA 1
ATOM 1536 C C . THR A 1 191 ? 19.128 -14.244 -32.256 1.00 76.94 191 THR A C 1
ATOM 1538 O O . THR A 1 191 ? 18.946 -13.419 -31.357 1.00 76.94 191 THR A O 1
ATOM 1541 N N . GLU A 1 192 ? 18.103 -14.881 -32.831 1.00 73.31 192 GLU A N 1
ATOM 1542 C CA . GLU A 1 192 ? 16.697 -14.656 -32.442 1.00 73.31 192 GLU A CA 1
ATOM 1543 C C . GLU A 1 192 ? 16.488 -14.817 -30.921 1.00 73.31 192 GLU A C 1
ATOM 1545 O O . GLU A 1 192 ? 15.751 -14.058 -30.286 1.00 73.31 192 GLU A O 1
ATOM 1550 N N . LYS A 1 193 ? 17.227 -15.746 -30.297 1.00 75.50 193 LYS A N 1
ATOM 1551 C CA . LYS A 1 193 ? 17.287 -15.940 -28.840 1.00 75.50 193 LYS A CA 1
ATOM 1552 C C . LYS A 1 193 ? 17.734 -14.680 -28.085 1.00 75.50 193 LYS A C 1
ATOM 1554 O O . LYS A 1 193 ? 17.160 -14.340 -27.052 1.00 75.50 193 LYS A O 1
ATOM 1559 N N . ARG A 1 194 ? 18.742 -13.961 -28.585 1.00 80.88 194 ARG A N 1
ATOM 1560 C CA . ARG A 1 194 ? 19.272 -12.737 -27.958 1.00 80.88 194 ARG A CA 1
ATOM 1561 C C . ARG A 1 194 ? 18.335 -11.542 -28.125 1.00 80.88 194 ARG A C 1
ATOM 1563 O O . ARG A 1 194 ? 18.225 -10.748 -27.193 1.00 80.88 194 ARG A O 1
ATOM 1570 N N . TYR A 1 195 ? 17.603 -11.451 -29.236 1.00 76.88 195 TYR A N 1
ATOM 1571 C CA . TYR A 1 195 ? 16.523 -10.467 -29.362 1.00 76.88 195 TYR A CA 1
ATOM 1572 C C . TYR A 1 195 ? 15.396 -10.728 -28.360 1.00 76.88 195 TYR A C 1
ATOM 1574 O O . TYR A 1 195 ? 14.932 -9.785 -27.724 1.00 76.88 195 TYR A O 1
ATOM 1582 N N . GLY A 1 196 ? 15.005 -11.991 -28.153 1.00 74.81 196 GLY A N 1
ATOM 1583 C CA . GLY A 1 196 ? 14.025 -12.347 -27.120 1.00 74.81 196 GLY A CA 1
ATOM 1584 C C . GLY A 1 196 ? 14.466 -11.901 -25.723 1.00 74.81 196 GLY A C 1
ATOM 1585 O O . GLY A 1 196 ? 13.700 -11.272 -24.994 1.00 74.81 196 GLY A O 1
ATOM 1586 N N . LEU A 1 197 ? 15.736 -12.139 -25.382 1.00 80.50 197 LEU A N 1
ATOM 1587 C CA . LEU A 1 197 ? 16.333 -11.678 -24.123 1.00 80.50 197 LEU A CA 1
ATOM 1588 C C . LEU A 1 197 ? 16.327 -10.150 -23.997 1.00 80.50 197 LEU A C 1
ATOM 1590 O O . LEU A 1 197 ? 15.975 -9.625 -22.942 1.00 80.50 197 LEU A O 1
ATOM 1594 N N . LEU A 1 198 ? 16.678 -9.428 -25.063 1.00 80.50 198 LEU A N 1
ATOM 1595 C CA . LEU A 1 198 ? 16.632 -7.968 -25.073 1.00 80.50 198 LEU A CA 1
ATOM 1596 C C . LEU A 1 198 ? 15.215 -7.448 -24.791 1.00 80.50 198 LEU A C 1
ATOM 1598 O O . LEU A 1 198 ? 15.047 -6.583 -23.936 1.00 80.50 198 LEU A O 1
ATOM 1602 N N . VAL A 1 199 ? 14.198 -7.993 -25.463 1.00 76.38 199 VAL A N 1
ATOM 1603 C CA . VAL A 1 199 ? 12.784 -7.621 -25.254 1.00 76.38 199 VAL A CA 1
ATOM 1604 C C . VAL A 1 199 ? 12.359 -7.849 -23.814 1.00 76.38 199 VAL A C 1
ATOM 1606 O O . VAL A 1 199 ? 11.731 -6.980 -23.202 1.00 76.38 199 VAL A O 1
ATOM 1609 N N . PHE A 1 200 ? 12.727 -9.003 -23.261 1.00 78.38 200 PHE A N 1
ATOM 1610 C CA . PHE A 1 200 ? 12.456 -9.317 -21.872 1.00 78.38 200 PHE A CA 1
ATOM 1611 C C . PHE A 1 200 ? 13.076 -8.272 -20.942 1.00 78.38 200 PHE A C 1
ATOM 1613 O O . PHE A 1 200 ? 12.365 -7.689 -20.127 1.00 78.38 200 PHE A O 1
ATOM 1620 N N . HIS A 1 201 ? 14.369 -7.972 -21.086 1.00 81.00 201 HIS A N 1
ATOM 1621 C CA . HIS A 1 201 ? 15.041 -6.996 -20.223 1.00 81.00 201 HIS A CA 1
ATOM 1622 C C . HIS A 1 201 ? 14.491 -5.587 -20.389 1.00 81.00 201 HIS A C 1
ATOM 1624 O O . HIS A 1 201 ? 14.301 -4.903 -19.390 1.00 81.00 201 HIS A O 1
ATOM 1630 N N . LEU A 1 202 ? 14.157 -5.165 -21.610 1.00 75.88 202 LEU A N 1
ATOM 1631 C CA . LEU A 1 202 ? 13.489 -3.884 -21.842 1.00 75.88 202 LEU A CA 1
ATOM 1632 C C . LEU A 1 202 ? 12.167 -3.802 -21.066 1.00 75.88 202 LEU A C 1
ATOM 1634 O O . LEU A 1 202 ? 11.931 -2.832 -20.347 1.00 75.88 202 LEU A O 1
ATOM 1638 N N . THR A 1 203 ? 11.357 -4.858 -21.138 1.00 69.81 203 THR A N 1
ATOM 1639 C CA . THR A 1 203 ? 10.076 -4.943 -20.421 1.00 69.81 203 THR A CA 1
ATOM 1640 C C . THR A 1 203 ? 10.284 -4.904 -18.901 1.00 69.81 203 THR A C 1
ATOM 1642 O O . THR A 1 203 ? 9.652 -4.110 -18.202 1.00 69.81 203 THR A O 1
ATOM 1645 N N . ASN A 1 204 ? 11.225 -5.703 -18.385 1.00 69.81 204 ASN A N 1
ATOM 1646 C CA . ASN A 1 204 ? 11.493 -5.839 -16.947 1.00 69.81 204 ASN A CA 1
ATOM 1647 C C . ASN A 1 204 ? 12.142 -4.594 -16.334 1.00 69.81 204 ASN A C 1
ATOM 1649 O O . ASN A 1 204 ? 11.840 -4.236 -15.198 1.00 69.81 204 ASN A O 1
ATOM 1653 N N . LEU A 1 205 ? 12.991 -3.894 -17.087 1.00 72.06 205 LEU A N 1
ATOM 1654 C CA . LEU A 1 205 ? 13.588 -2.623 -16.670 1.00 72.06 205 LEU A CA 1
ATOM 1655 C C . LEU A 1 205 ? 12.591 -1.453 -16.722 1.00 72.06 205 LEU A C 1
ATOM 1657 O O . LEU A 1 205 ? 12.949 -0.324 -16.369 1.00 72.06 205 LEU A O 1
ATOM 1661 N N . GLY A 1 206 ? 11.345 -1.720 -17.128 1.00 63.69 206 GLY A N 1
ATOM 1662 C CA . GLY A 1 206 ? 10.260 -0.748 -17.177 1.00 63.69 206 GLY A CA 1
ATOM 1663 C C . GLY A 1 206 ? 10.323 0.175 -18.390 1.00 63.69 206 GLY A C 1
ATOM 1664 O O . GLY A 1 206 ? 9.763 1.268 -18.338 1.00 63.69 206 GLY A O 1
ATOM 1665 N N . PHE A 1 207 ? 11.005 -0.217 -19.472 1.00 65.62 207 PHE A N 1
ATOM 1666 C CA . PHE A 1 207 ? 10.976 0.555 -20.710 1.00 65.62 207 PHE A CA 1
ATOM 1667 C C . PHE A 1 207 ? 9.638 0.359 -21.417 1.00 65.62 207 PHE A C 1
ATOM 1669 O O . PHE A 1 207 ? 9.291 -0.740 -21.847 1.00 65.62 207 PHE A O 1
ATOM 1676 N N . VAL A 1 208 ? 8.898 1.457 -21.564 1.00 59.72 208 VAL A N 1
ATOM 1677 C CA . VAL A 1 208 ? 7.669 1.494 -22.357 1.00 59.72 208 VAL A CA 1
ATOM 1678 C C . VAL A 1 208 ? 8.037 1.922 -23.766 1.00 59.72 208 VAL A C 1
ATOM 1680 O O . VAL A 1 208 ? 8.317 3.092 -24.017 1.00 59.72 208 VAL A O 1
ATOM 1683 N N . LEU A 1 209 ? 8.066 0.968 -24.685 1.00 65.62 209 LEU A N 1
ATOM 1684 C CA . LEU A 1 209 ? 8.082 1.279 -26.107 1.00 65.62 209 LEU A CA 1
ATOM 1685 C C . LEU A 1 209 ? 6.624 1.483 -26.535 1.00 65.62 209 LEU A C 1
ATOM 1687 O O . LEU A 1 209 ? 5.769 0.652 -26.225 1.00 65.62 209 LEU A O 1
ATOM 1691 N N . ASP A 1 210 ? 6.313 2.606 -27.178 1.00 67.25 210 ASP A N 1
ATOM 1692 C CA . ASP A 1 210 ? 4.953 2.866 -27.653 1.00 67.25 210 ASP A CA 1
ATOM 1693 C C . ASP A 1 210 ? 4.663 2.141 -28.981 1.00 67.25 210 ASP A C 1
ATOM 1695 O O . ASP A 1 210 ? 5.544 1.543 -29.611 1.00 67.25 210 ASP A O 1
ATOM 1699 N N . ASP A 1 211 ? 3.408 2.220 -29.431 1.00 65.38 211 ASP A N 1
ATOM 1700 C CA . ASP A 1 211 ? 2.945 1.566 -30.657 1.00 65.38 211 ASP A CA 1
ATOM 1701 C C . ASP A 1 211 ? 3.702 2.004 -31.924 1.00 65.38 211 ASP A C 1
ATOM 1703 O O . ASP A 1 211 ? 3.673 1.272 -32.915 1.00 65.38 211 ASP A O 1
ATOM 1707 N N . THR A 1 212 ? 4.392 3.151 -31.892 1.00 70.81 212 THR A N 1
ATOM 1708 C CA . THR A 1 212 ? 5.202 3.666 -33.003 1.00 70.81 212 THR A CA 1
ATOM 1709 C C . THR A 1 212 ? 6.633 3.131 -32.978 1.00 70.81 212 THR A C 1
ATOM 1711 O O . THR A 1 212 ? 7.185 2.831 -34.035 1.00 70.81 212 THR A O 1
ATOM 1714 N N . HIS A 1 213 ? 7.213 2.922 -31.794 1.00 71.88 213 HIS A N 1
ATOM 1715 C CA . HIS A 1 213 ? 8.601 2.480 -31.640 1.00 71.88 213 HIS A CA 1
ATOM 1716 C C . HIS A 1 213 ? 8.767 0.955 -31.752 1.00 71.88 213 HIS A C 1
ATOM 1718 O O . HIS A 1 213 ? 9.790 0.495 -32.260 1.00 71.88 213 HIS A O 1
ATOM 1724 N N . TRP A 1 214 ? 7.767 0.156 -31.355 1.00 75.75 214 TRP A N 1
ATOM 1725 C CA . TRP A 1 214 ? 7.826 -1.312 -31.490 1.00 75.75 214 TRP A CA 1
ATOM 1726 C C . TRP A 1 214 ? 8.039 -1.787 -32.943 1.00 75.75 214 TRP A C 1
ATOM 1728 O O . TRP A 1 214 ? 8.974 -2.557 -33.176 1.00 75.75 214 TRP A O 1
ATOM 1738 N N . PRO A 1 215 ? 7.242 -1.345 -33.943 1.00 74.50 215 PRO A N 1
ATOM 1739 C CA . PRO A 1 215 ? 7.438 -1.766 -35.330 1.00 74.50 215 PRO A CA 1
ATOM 1740 C C . PRO A 1 215 ? 8.758 -1.274 -35.927 1.00 74.50 215 PRO A C 1
ATOM 1742 O O . PRO A 1 215 ? 9.304 -1.940 -36.798 1.00 74.50 215 PRO A O 1
ATOM 1745 N N . LEU A 1 216 ? 9.281 -0.135 -35.466 1.00 73.00 216 LEU A N 1
ATOM 1746 C CA . LEU A 1 216 ? 10.577 0.373 -35.914 1.00 73.00 216 LEU A CA 1
ATOM 1747 C C . LEU A 1 216 ? 11.710 -0.537 -35.429 1.00 73.00 216 LEU A C 1
ATOM 1749 O O . LEU A 1 216 ? 12.512 -1.008 -36.227 1.00 73.00 216 LEU A O 1
ATOM 1753 N N . LEU A 1 217 ? 11.737 -0.858 -34.136 1.00 68.19 217 LEU A N 1
ATOM 1754 C CA . LEU A 1 217 ? 12.807 -1.665 -33.545 1.00 68.19 217 LEU A CA 1
ATOM 1755 C C . LEU A 1 217 ? 12.848 -3.103 -34.069 1.00 68.19 217 LEU A C 1
ATOM 1757 O O . LEU A 1 217 ? 13.925 -3.684 -34.183 1.00 68.19 217 LEU A O 1
ATOM 1761 N N . PHE A 1 218 ? 11.683 -3.680 -34.369 1.00 71.69 218 PHE A N 1
ATOM 1762 C CA . PHE A 1 218 ? 11.560 -5.126 -34.563 1.00 71.69 218 PHE A CA 1
ATOM 1763 C C . PHE A 1 218 ? 10.829 -5.538 -35.849 1.00 71.69 218 PHE A C 1
ATOM 1765 O O . PHE A 1 218 ? 10.750 -6.723 -36.167 1.00 71.69 218 PHE A O 1
ATOM 1772 N N . GLY A 1 219 ? 10.310 -4.588 -36.634 1.00 67.94 219 GLY A N 1
ATOM 1773 C CA . GLY A 1 219 ? 9.528 -4.873 -37.844 1.00 67.94 219 GLY A CA 1
ATOM 1774 C C . GLY A 1 219 ? 10.333 -5.448 -39.011 1.00 67.94 219 GLY A C 1
ATOM 1775 O O . GLY A 1 219 ? 9.744 -5.950 -39.966 1.00 67.94 219 GLY A O 1
ATOM 1776 N N . THR A 1 220 ? 11.665 -5.411 -38.940 1.00 64.75 220 THR A N 1
ATOM 1777 C CA . THR A 1 220 ? 12.567 -6.004 -39.940 1.00 64.75 220 THR A CA 1
ATOM 1778 C C . THR A 1 220 ? 12.718 -7.516 -39.792 1.00 64.75 220 THR A C 1
ATOM 1780 O O . THR A 1 220 ? 13.332 -8.159 -40.650 1.00 64.75 220 THR A O 1
ATOM 1783 N N . ILE A 1 221 ? 12.163 -8.105 -38.731 1.00 68.88 221 ILE A N 1
ATOM 1784 C CA . ILE A 1 221 ? 12.383 -9.512 -38.435 1.00 68.88 221 ILE A CA 1
ATOM 1785 C C . ILE A 1 221 ? 11.425 -10.366 -39.260 1.00 68.88 221 ILE A C 1
ATOM 1787 O O . ILE A 1 221 ? 10.204 -10.243 -39.183 1.00 68.88 221 ILE A O 1
ATOM 1791 N N . LYS A 1 222 ? 12.016 -11.208 -40.111 1.00 69.50 222 LYS A N 1
ATOM 1792 C CA . LYS A 1 222 ? 11.307 -11.958 -41.157 1.00 69.50 222 LYS A CA 1
ATOM 1793 C C . LYS A 1 222 ? 10.560 -13.186 -40.631 1.00 69.50 222 LYS A C 1
ATOM 1795 O O . LYS A 1 222 ? 9.668 -13.670 -41.321 1.00 69.50 222 LYS A O 1
ATOM 1800 N N . SER A 1 223 ? 10.919 -13.686 -39.449 1.00 76.50 223 SER A N 1
ATOM 1801 C CA . SER A 1 223 ? 10.276 -14.851 -38.838 1.00 76.50 223 SER A CA 1
ATOM 1802 C C . SER A 1 223 ? 8.865 -14.493 -38.360 1.00 76.50 223 SER A C 1
ATOM 1804 O O . SER A 1 223 ? 8.685 -13.617 -37.509 1.00 76.50 223 SER A O 1
ATOM 1806 N N . SER A 1 224 ? 7.852 -15.160 -38.925 1.00 72.00 224 SER A N 1
ATOM 1807 C CA . SER A 1 224 ? 6.444 -14.991 -38.541 1.00 72.00 224 SER A CA 1
ATOM 1808 C C . SER A 1 224 ? 6.213 -15.293 -37.065 1.00 72.00 224 SER A C 1
ATOM 1810 O O . SER A 1 224 ? 5.458 -14.583 -36.404 1.00 72.00 224 SER A O 1
ATOM 1812 N N . ASP A 1 225 ? 6.906 -16.303 -36.547 1.00 68.31 225 ASP A N 1
ATOM 1813 C CA . ASP A 1 225 ? 6.753 -16.772 -35.172 1.00 68.31 225 ASP A CA 1
ATOM 1814 C C . ASP A 1 225 ? 7.318 -15.727 -34.202 1.00 68.31 225 ASP A C 1
ATOM 1816 O O . ASP A 1 225 ? 6.737 -15.421 -33.159 1.00 68.31 225 ASP A O 1
ATOM 1820 N N . PHE A 1 226 ? 8.413 -15.083 -34.603 1.00 68.06 226 PHE A N 1
ATOM 1821 C CA . PHE A 1 226 ? 9.042 -14.037 -33.814 1.00 68.06 226 PHE A CA 1
ATOM 1822 C C . PHE A 1 226 ? 8.219 -12.745 -33.792 1.00 68.06 226 PHE A C 1
ATOM 1824 O O . PHE A 1 226 ? 8.094 -12.097 -32.752 1.00 68.06 226 PHE A O 1
ATOM 1831 N N . LYS A 1 227 ? 7.566 -12.406 -34.910 1.00 75.69 227 LYS A N 1
ATOM 1832 C CA . LYS A 1 227 ? 6.617 -11.287 -34.974 1.00 75.69 227 LYS A CA 1
ATOM 1833 C C . LYS A 1 227 ? 5.477 -11.449 -33.962 1.00 75.69 227 LYS A C 1
ATOM 1835 O O . LYS A 1 227 ? 5.110 -10.476 -33.307 1.00 75.69 227 LYS A O 1
ATOM 1840 N N . SER A 1 228 ? 4.954 -12.663 -33.798 1.00 74.00 228 SER A N 1
ATOM 1841 C CA . SER A 1 228 ? 3.908 -12.938 -32.810 1.00 74.00 228 SER A CA 1
ATOM 1842 C C . SER A 1 228 ? 4.408 -12.794 -31.370 1.00 74.00 228 SER A C 1
ATOM 1844 O O . SER A 1 228 ? 3.717 -12.172 -30.565 1.00 74.00 228 SER A O 1
ATOM 1846 N N . PHE A 1 229 ? 5.621 -13.266 -31.051 1.00 71.88 229 PHE A N 1
ATOM 1847 C CA . PHE A 1 229 ? 6.240 -13.055 -29.733 1.00 71.88 229 PHE A CA 1
ATOM 1848 C C . PHE A 1 229 ? 6.352 -11.564 -29.366 1.00 71.88 229 PHE A C 1
ATOM 1850 O O . PHE A 1 229 ? 6.035 -11.172 -28.240 1.00 71.88 229 PHE A O 1
ATOM 1857 N N . PHE A 1 230 ? 6.734 -10.708 -30.317 1.00 73.12 230 PHE A N 1
ATOM 1858 C CA . PHE A 1 230 ? 6.775 -9.263 -30.081 1.00 73.12 230 PHE A CA 1
ATOM 1859 C C . PHE A 1 230 ? 5.408 -8.644 -29.861 1.00 73.12 230 PHE A C 1
ATOM 1861 O O . PHE A 1 230 ? 5.267 -7.810 -28.974 1.00 73.12 230 PHE A O 1
ATOM 1868 N N . GLU A 1 231 ? 4.408 -9.020 -30.658 1.00 77.50 231 GLU A N 1
ATOM 1869 C CA . GLU A 1 231 ? 3.052 -8.499 -30.481 1.00 77.50 231 GLU A CA 1
ATOM 1870 C C . GLU A 1 231 ? 2.498 -8.890 -29.101 1.00 77.50 231 GLU A C 1
ATOM 1872 O O . GLU A 1 231 ? 1.886 -8.056 -28.436 1.00 77.50 231 GLU A O 1
ATOM 1877 N N . ILE A 1 232 ? 2.809 -10.096 -28.610 1.00 74.56 232 ILE A N 1
ATOM 1878 C CA . ILE A 1 232 ? 2.481 -10.531 -27.245 1.00 74.56 232 ILE A CA 1
ATOM 1879 C C . ILE A 1 232 ? 3.164 -9.647 -26.204 1.00 74.56 232 ILE A C 1
ATOM 1881 O O . ILE A 1 232 ? 2.496 -9.086 -25.339 1.00 74.56 232 ILE A O 1
ATOM 1885 N N . HIS A 1 233 ? 4.486 -9.484 -26.288 1.00 68.88 233 HIS A N 1
ATOM 1886 C CA . HIS A 1 233 ? 5.230 -8.662 -25.335 1.00 68.88 233 HIS A CA 1
ATOM 1887 C C . HIS A 1 233 ? 4.823 -7.192 -25.382 1.00 68.88 233 HIS A C 1
ATOM 1889 O O . HIS A 1 233 ? 4.807 -6.534 -24.345 1.00 68.88 233 HIS A O 1
ATOM 1895 N N . LYS A 1 234 ? 4.464 -6.675 -26.556 1.00 76.44 234 LYS A N 1
ATOM 1896 C CA . LYS A 1 234 ? 3.916 -5.333 -26.740 1.00 76.44 234 LYS A CA 1
ATOM 1897 C C . LYS A 1 234 ? 2.570 -5.190 -26.038 1.00 76.44 234 LYS A C 1
ATOM 1899 O O . LYS A 1 234 ? 2.394 -4.251 -25.266 1.00 76.44 234 LYS A O 1
ATOM 1904 N N . GLU A 1 235 ? 1.640 -6.121 -26.248 1.00 77.75 235 GLU A N 1
ATOM 1905 C CA . GLU A 1 235 ? 0.343 -6.111 -25.559 1.00 77.75 235 GLU A CA 1
ATOM 1906 C C . GLU A 1 235 ? 0.502 -6.287 -24.039 1.00 77.75 235 GLU A C 1
ATOM 1908 O O . GLU A 1 235 ? -0.127 -5.566 -23.262 1.00 77.75 235 GLU A O 1
ATOM 1913 N N . MET A 1 236 ? 1.415 -7.151 -23.588 1.00 71.19 236 MET A N 1
ATOM 1914 C CA . MET A 1 236 ? 1.746 -7.312 -22.167 1.00 71.19 236 MET A CA 1
ATOM 1915 C C . MET A 1 236 ? 2.449 -6.081 -21.570 1.00 71.19 236 MET A C 1
ATOM 1917 O O . MET A 1 236 ? 2.154 -5.680 -20.448 1.00 71.19 236 MET A O 1
ATOM 1921 N N . SER A 1 237 ? 3.344 -5.427 -22.309 1.00 67.75 237 SER A N 1
ATOM 1922 C CA . SER A 1 237 ? 4.004 -4.186 -21.878 1.00 67.75 237 SER A CA 1
ATOM 1923 C C . SER A 1 237 ? 3.013 -3.033 -21.801 1.00 67.75 237 SER A C 1
ATOM 1925 O O . SER A 1 237 ? 3.073 -2.224 -20.875 1.00 67.75 237 SER A O 1
ATOM 1927 N N . ASN A 1 238 ? 2.070 -2.976 -22.742 1.00 72.00 238 ASN A N 1
ATOM 1928 C CA . ASN A 1 238 ? 0.935 -2.070 -22.668 1.00 72.00 238 ASN A CA 1
ATOM 1929 C C . ASN A 1 238 ? 0.143 -2.350 -21.382 1.00 72.00 238 ASN A C 1
ATOM 1931 O O . ASN A 1 238 ? -0.080 -1.428 -20.606 1.00 72.00 238 ASN A O 1
ATOM 1935 N N . LEU A 1 239 ? -0.184 -3.610 -21.075 1.00 68.12 239 LEU A N 1
ATOM 1936 C CA . LEU A 1 239 ? -0.844 -3.988 -19.816 1.00 68.12 239 LEU A CA 1
ATOM 1937 C C . LEU A 1 239 ? -0.084 -3.538 -18.558 1.00 68.12 239 LEU A C 1
ATOM 1939 O O . LEU A 1 239 ? -0.709 -3.044 -17.622 1.00 68.12 239 LEU A O 1
ATOM 1943 N N . LEU A 1 240 ? 1.244 -3.676 -18.537 1.00 65.75 240 LEU A N 1
ATOM 1944 C CA . LEU A 1 240 ? 2.087 -3.304 -17.393 1.00 65.75 240 LEU A CA 1
ATOM 1945 C C . LEU A 1 240 ? 2.171 -1.789 -17.151 1.00 65.75 240 LEU A C 1
ATOM 1947 O O . LEU A 1 240 ? 2.476 -1.377 -16.031 1.00 65.75 240 LEU A O 1
ATOM 1951 N N . ASN A 1 241 ? 1.930 -0.975 -18.183 1.00 66.12 241 ASN A N 1
ATOM 1952 C CA . ASN A 1 241 ? 2.131 0.477 -18.149 1.00 66.12 241 ASN A CA 1
ATOM 1953 C C . ASN A 1 241 ? 0.846 1.295 -18.326 1.00 66.12 241 ASN A C 1
ATOM 1955 O O . ASN A 1 241 ? 0.882 2.517 -18.182 1.00 66.12 241 ASN A O 1
ATOM 1959 N N . ILE A 1 242 ? -0.288 0.654 -18.625 1.00 60.66 242 ILE A N 1
ATOM 1960 C CA . ILE A 1 242 ? -1.582 1.332 -18.683 1.00 60.66 242 ILE A CA 1
ATOM 1961 C C . ILE A 1 242 ? -1.956 1.794 -17.265 1.00 60.66 242 ILE A C 1
ATOM 1963 O O . ILE A 1 242 ? -2.097 0.962 -16.362 1.00 60.66 242 ILE A O 1
ATOM 1967 N N . PRO A 1 243 ? -2.176 3.105 -17.047 1.00 56.34 243 PRO A N 1
ATOM 1968 C CA . PRO A 1 243 ? -2.762 3.588 -15.809 1.00 56.34 243 PRO A CA 1
ATOM 1969 C C . PRO A 1 243 ? -4.086 2.865 -15.570 1.00 56.34 243 PRO A C 1
ATOM 1971 O O . PRO A 1 243 ? -4.903 2.739 -16.483 1.00 56.34 243 PRO A O 1
ATOM 1974 N N . SER A 1 244 ? -4.331 2.427 -14.337 1.00 51.03 244 SER A N 1
ATOM 1975 C CA . SER A 1 244 ? -5.503 1.618 -13.963 1.00 51.03 244 SER A CA 1
ATOM 1976 C C . SER A 1 244 ? -6.853 2.159 -14.462 1.00 51.03 244 SER A C 1
ATOM 1978 O O . SER A 1 244 ? -7.792 1.394 -14.664 1.00 51.03 244 SER A O 1
ATOM 1980 N N . SER A 1 245 ? -6.955 3.468 -14.709 1.00 45.28 245 SER A N 1
ATOM 1981 C CA . SER A 1 245 ? -8.131 4.147 -15.256 1.00 45.28 245 SER A CA 1
ATOM 1982 C C . SER A 1 245 ? -8.428 3.894 -16.741 1.00 45.28 245 SER A C 1
ATOM 1984 O O . SER A 1 245 ? -9.563 4.121 -17.153 1.00 45.28 245 SER A O 1
ATOM 1986 N N . GLU A 1 246 ? -7.456 3.464 -17.549 1.00 56.97 246 GLU A N 1
ATOM 1987 C CA . GLU A 1 246 ? -7.591 3.309 -19.012 1.00 56.97 246 GLU A CA 1
ATOM 1988 C C . GLU A 1 246 ? -7.737 1.846 -19.463 1.00 56.97 246 GLU A C 1
ATOM 1990 O O . GLU A 1 246 ? -8.084 1.571 -20.611 1.00 56.97 246 GLU A O 1
ATOM 1995 N N . LEU A 1 247 ? -7.548 0.884 -18.554 1.00 54.81 247 LEU A N 1
ATOM 1996 C CA . LEU A 1 247 ? -7.557 -0.548 -18.875 1.00 54.81 247 LEU A CA 1
ATOM 1997 C C . LEU A 1 247 ? -8.911 -1.045 -19.427 1.00 54.81 247 LEU A C 1
ATOM 1999 O O . LEU A 1 247 ? -8.964 -2.025 -20.160 1.00 54.81 247 LEU A O 1
ATOM 2003 N N . HIS A 1 248 ? -10.016 -0.373 -19.089 1.00 53.03 248 HIS A N 1
ATOM 2004 C CA . HIS A 1 248 ? -11.368 -0.789 -19.480 1.00 53.03 248 HIS A CA 1
ATOM 2005 C C . HIS A 1 248 ? -11.786 -0.353 -20.890 1.00 53.03 248 HIS A C 1
ATOM 2007 O O . HIS A 1 248 ? -12.748 -0.898 -21.432 1.00 53.03 248 HIS A O 1
ATOM 2013 N N . THR A 1 249 ? -11.110 0.635 -21.484 1.00 53.72 249 THR A N 1
ATOM 2014 C CA . THR A 1 249 ? -11.462 1.156 -22.817 1.00 53.72 249 THR A CA 1
ATOM 2015 C C . THR A 1 249 ? -10.679 0.472 -23.931 1.00 53.72 249 THR A C 1
ATOM 2017 O O . THR A 1 249 ? -11.153 0.418 -25.069 1.00 53.72 249 THR A O 1
ATOM 2020 N N . ARG A 1 250 ? -9.505 -0.090 -23.622 1.00 63.94 250 ARG A N 1
ATOM 2021 C CA . ARG A 1 250 ? -8.683 -0.810 -24.594 1.00 63.94 250 ARG A CA 1
ATOM 2022 C C . ARG A 1 250 ? -9.198 -2.245 -24.728 1.00 63.94 250 ARG A C 1
ATOM 2024 O O . ARG A 1 250 ? -9.106 -3.041 -23.799 1.00 63.94 250 ARG A O 1
ATOM 2031 N N . LYS A 1 251 ? -9.752 -2.584 -25.898 1.00 68.50 251 LYS A N 1
ATOM 2032 C CA . LYS A 1 251 ? -9.974 -3.985 -26.281 1.00 68.50 251 LYS A CA 1
ATOM 2033 C C . LYS A 1 251 ? -8.607 -4.634 -26.455 1.00 68.50 251 LYS A C 1
ATOM 2035 O O . LYS A 1 251 ? -7.975 -4.452 -27.491 1.00 68.50 251 LYS A O 1
ATOM 2040 N N . LEU A 1 252 ? -8.149 -5.336 -25.428 1.00 69.88 252 LEU A N 1
ATOM 2041 C CA . LEU A 1 252 ? -7.001 -6.223 -25.551 1.00 69.88 252 LEU A CA 1
ATOM 2042 C C . LEU A 1 252 ? -7.370 -7.336 -26.529 1.00 69.88 252 LEU A C 1
ATOM 2044 O O . LEU A 1 252 ? -8.508 -7.818 -26.512 1.00 69.88 252 LEU A O 1
ATOM 2048 N N . ARG A 1 253 ? -6.430 -7.689 -27.406 1.00 76.62 253 ARG A N 1
ATOM 2049 C CA . ARG A 1 253 ? -6.612 -8.823 -28.313 1.00 76.62 253 ARG A CA 1
ATOM 2050 C C . ARG A 1 253 ? -6.769 -10.101 -27.499 1.00 76.62 253 ARG A C 1
ATOM 2052 O O . ARG A 1 253 ? -6.176 -10.231 -26.425 1.00 76.62 253 ARG A O 1
ATOM 2059 N N . ASP A 1 254 ? -7.595 -11.012 -28.001 1.00 76.31 254 ASP A N 1
ATOM 2060 C CA . ASP A 1 254 ? -7.688 -12.348 -27.426 1.00 76.31 254 ASP A CA 1
ATOM 2061 C C . ASP A 1 254 ? -6.304 -13.001 -27.552 1.00 76.31 254 ASP A C 1
ATOM 2063 O O . ASP A 1 254 ? -5.752 -13.013 -28.655 1.00 76.31 254 ASP A O 1
ATOM 2067 N N . PRO A 1 255 ? -5.702 -13.509 -26.462 1.00 76.75 255 PRO A N 1
ATOM 2068 C CA . PRO A 1 255 ? -4.407 -14.160 -26.554 1.00 76.75 255 PRO A CA 1
ATOM 2069 C C . PRO A 1 255 ? -4.405 -15.338 -27.547 1.00 76.75 255 PRO A C 1
ATOM 2071 O O . PRO A 1 255 ? -3.376 -15.613 -28.160 1.00 76.75 255 PRO A O 1
ATOM 2074 N N . GLY A 1 256 ? -5.561 -15.967 -27.805 1.00 79.25 256 GLY A N 1
ATOM 2075 C CA . GLY A 1 256 ? -5.730 -16.984 -28.849 1.00 79.25 256 GLY A CA 1
ATOM 2076 C C . GLY A 1 256 ? -5.460 -16.505 -30.284 1.00 79.25 256 GLY A C 1
ATOM 2077 O O . GLY A 1 256 ? -5.320 -17.337 -31.176 1.00 79.25 256 GLY A O 1
ATOM 2078 N N . GLU A 1 257 ? -5.352 -15.195 -30.524 1.00 80.69 257 GLU A N 1
ATOM 2079 C CA . GLU A 1 257 ? -4.956 -14.626 -31.820 1.00 80.69 257 GLU A CA 1
ATOM 2080 C C . GLU A 1 257 ? -3.437 -14.692 -32.066 1.00 80.69 257 GLU A C 1
ATOM 2082 O O . GLU A 1 257 ? -2.991 -14.465 -33.195 1.00 80.69 257 GLU A O 1
ATOM 2087 N N . PHE A 1 258 ? -2.628 -15.004 -31.045 1.00 79.62 258 PHE A N 1
ATOM 2088 C CA . PHE A 1 258 ? -1.174 -15.090 -31.176 1.00 79.62 258 PHE A CA 1
ATOM 2089 C C . PHE A 1 258 ? -0.698 -16.540 -31.290 1.00 79.62 258 PHE A C 1
ATOM 2091 O O . PHE A 1 258 ? -0.866 -17.346 -30.376 1.00 79.62 258 PHE A O 1
ATOM 2098 N N . ASN A 1 259 ? -0.010 -16.843 -32.392 1.00 76.56 259 ASN A N 1
ATOM 2099 C CA . ASN A 1 259 ? 0.779 -18.066 -32.529 1.00 76.56 259 ASN A CA 1
ATOM 2100 C C . ASN A 1 259 ? 2.147 -17.855 -31.872 1.00 76.56 259 ASN A C 1
ATOM 2102 O O . ASN A 1 259 ? 3.004 -17.194 -32.458 1.00 76.56 259 ASN A O 1
ATOM 2106 N N . LEU A 1 260 ? 2.355 -18.380 -30.662 1.00 73.69 260 LEU A N 1
ATOM 2107 C CA . LEU A 1 260 ? 3.694 -18.428 -30.072 1.00 73.69 260 LEU A CA 1
ATOM 2108 C C . LEU A 1 260 ? 4.551 -19.473 -30.800 1.00 73.69 260 LEU A C 1
ATOM 2110 O O . LEU A 1 260 ? 4.056 -20.568 -31.076 1.00 73.69 260 LEU A O 1
ATOM 2114 N N . PRO A 1 261 ? 5.843 -19.196 -31.041 1.00 72.06 261 PRO A N 1
ATOM 2115 C CA . PRO A 1 261 ? 6.782 -20.254 -31.373 1.00 72.06 261 PRO A CA 1
ATOM 2116 C C . PRO A 1 261 ? 6.795 -21.295 -30.245 1.00 72.06 261 PRO A C 1
ATOM 2118 O O . PRO A 1 261 ? 6.880 -20.934 -29.072 1.00 72.06 261 PRO A O 1
ATOM 2121 N N . HIS A 1 262 ? 6.791 -22.584 -30.594 1.00 71.25 262 HIS A N 1
ATOM 2122 C CA . HIS A 1 262 ? 6.924 -23.688 -29.630 1.00 71.25 262 HIS A CA 1
ATOM 2123 C C . HIS A 1 262 ? 8.337 -23.815 -29.022 1.00 71.25 262 HIS A C 1
ATOM 2125 O O . HIS A 1 262 ? 8.641 -24.814 -28.373 1.00 71.25 262 HIS A O 1
ATOM 2131 N N . ASP A 1 263 ? 9.222 -22.836 -29.232 1.00 76.56 263 ASP A N 1
ATOM 2132 C CA . ASP A 1 263 ? 10.522 -22.804 -28.566 1.00 76.56 263 ASP A CA 1
ATOM 2133 C C . ASP A 1 263 ? 10.330 -22.452 -27.086 1.00 76.56 263 ASP A C 1
ATOM 2135 O O . ASP A 1 263 ? 9.791 -21.397 -26.731 1.00 76.56 263 ASP A O 1
ATOM 2139 N N . SER A 1 264 ? 10.822 -23.354 -26.237 1.00 75.00 264 SER A N 1
ATOM 2140 C CA . SER A 1 264 ? 10.810 -23.265 -24.777 1.00 75.00 264 SER A CA 1
ATOM 2141 C C . SER A 1 264 ? 11.190 -21.893 -24.221 1.00 75.00 264 SER A C 1
ATOM 2143 O O . SER A 1 264 ? 10.572 -21.417 -23.269 1.00 75.00 264 SER A O 1
ATOM 2145 N N . LEU A 1 265 ? 12.159 -21.201 -24.834 1.00 75.88 265 LEU A N 1
ATOM 2146 C CA . LEU A 1 265 ? 12.607 -19.911 -24.327 1.00 75.88 265 LEU A CA 1
ATOM 2147 C C . LEU A 1 265 ? 11.512 -18.848 -24.437 1.00 75.88 265 LEU A C 1
ATOM 2149 O O . LEU A 1 265 ? 11.288 -18.107 -23.484 1.00 75.88 265 LEU A O 1
ATOM 2153 N N . TYR A 1 266 ? 10.834 -18.748 -25.580 1.00 78.06 266 TYR A N 1
ATOM 2154 C CA . TYR A 1 266 ? 9.831 -17.701 -25.800 1.00 78.06 266 TYR A CA 1
ATOM 2155 C C . TYR A 1 266 ? 8.606 -17.905 -24.927 1.00 78.06 266 TYR A C 1
ATOM 2157 O O . TYR A 1 266 ? 8.066 -16.939 -24.383 1.00 78.06 266 TYR A O 1
ATOM 2165 N N . VAL A 1 267 ? 8.217 -19.162 -24.729 1.00 79.75 267 VAL A N 1
ATOM 2166 C CA . VAL A 1 267 ? 7.146 -19.506 -23.804 1.00 79.75 267 VAL A CA 1
ATOM 2167 C C . VAL A 1 267 ? 7.540 -19.121 -22.376 1.00 79.75 267 VAL A C 1
ATOM 2169 O O . VAL A 1 267 ? 6.766 -18.437 -21.707 1.00 79.75 267 VAL A O 1
ATOM 2172 N N . SER A 1 268 ? 8.756 -19.435 -21.916 1.00 79.69 268 SER A N 1
ATOM 2173 C CA . SER A 1 268 ? 9.236 -18.993 -20.597 1.00 79.69 268 SER A CA 1
ATOM 2174 C C . SER A 1 268 ? 9.258 -17.469 -20.448 1.00 79.69 268 SER A C 1
ATOM 2176 O O . SER A 1 268 ? 8.783 -16.954 -19.439 1.00 79.69 268 SER A O 1
ATOM 2178 N N . LEU A 1 269 ? 9.749 -16.727 -21.449 1.00 77.56 269 LEU A N 1
ATOM 2179 C CA . LEU A 1 269 ? 9.804 -15.258 -21.408 1.00 77.56 269 LEU A CA 1
ATOM 2180 C C . LEU A 1 269 ? 8.406 -14.618 -21.364 1.00 77.56 269 LEU A C 1
ATOM 2182 O O . LEU A 1 269 ? 8.185 -13.674 -20.596 1.00 77.56 269 LEU A O 1
ATOM 2186 N N . ALA A 1 270 ? 7.450 -15.158 -22.127 1.00 81.06 270 ALA A N 1
ATOM 2187 C CA . ALA A 1 270 ? 6.051 -14.746 -22.053 1.00 81.06 270 ALA A CA 1
ATOM 2188 C C . ALA A 1 270 ? 5.467 -15.041 -20.662 1.00 81.06 270 ALA A C 1
ATOM 2190 O O . ALA A 1 270 ? 4.762 -14.206 -20.097 1.00 81.06 270 ALA A O 1
ATOM 2191 N N . GLY A 1 271 ? 5.823 -16.187 -20.077 1.00 83.75 271 GLY A N 1
ATOM 2192 C CA . GLY A 1 271 ? 5.391 -16.569 -18.738 1.00 83.75 271 GLY A CA 1
ATOM 2193 C C . GLY A 1 271 ? 5.934 -15.647 -17.643 1.00 83.75 271 GLY A C 1
ATOM 2194 O O . GLY A 1 271 ? 5.178 -15.156 -16.806 1.00 83.75 271 GLY A O 1
ATOM 2195 N N . PHE A 1 272 ? 7.223 -15.311 -17.691 1.00 80.69 272 PHE A N 1
ATOM 2196 C CA . PHE A 1 272 ? 7.822 -14.338 -16.773 1.00 80.69 272 PHE A CA 1
ATOM 2197 C C . PHE A 1 272 ? 7.201 -12.942 -16.909 1.00 80.69 272 PHE A C 1
ATOM 2199 O O . PHE A 1 272 ? 7.016 -12.238 -15.919 1.00 80.69 272 PHE A O 1
ATOM 2206 N N . THR A 1 273 ? 6.838 -12.541 -18.127 1.00 79.00 273 THR A N 1
ATOM 2207 C CA . THR A 1 273 ? 6.165 -11.256 -18.362 1.00 79.00 273 THR A CA 1
ATOM 2208 C C . THR A 1 273 ? 4.745 -11.267 -17.808 1.00 79.00 273 THR A C 1
ATOM 2210 O O . THR A 1 273 ? 4.325 -10.312 -17.155 1.00 79.00 273 THR A O 1
ATOM 2213 N N . LEU A 1 274 ? 4.023 -12.375 -17.993 1.00 83.50 274 LEU A N 1
ATOM 2214 C CA . LEU A 1 274 ? 2.704 -12.583 -17.407 1.00 83.50 274 LEU A CA 1
ATOM 2215 C C . LEU A 1 274 ? 2.751 -12.542 -15.873 1.00 83.50 274 LEU A C 1
ATOM 2217 O O . LEU A 1 274 ? 1.896 -11.916 -15.250 1.00 83.50 274 LEU A O 1
ATOM 2221 N N . PHE A 1 275 ? 3.783 -13.131 -15.270 1.00 80.69 275 PHE A N 1
ATOM 2222 C CA . PHE A 1 275 ? 4.033 -13.047 -13.833 1.00 80.69 275 PHE A CA 1
ATOM 2223 C C . PHE A 1 275 ? 4.227 -11.599 -13.337 1.00 80.69 275 PHE A C 1
ATOM 2225 O O . PHE A 1 275 ? 3.755 -11.218 -12.264 1.00 80.69 275 PHE A O 1
ATOM 2232 N N . GLN A 1 276 ? 4.862 -10.732 -14.128 1.00 74.69 276 GLN A N 1
ATOM 2233 C CA . GLN A 1 276 ? 4.953 -9.316 -13.759 1.00 74.69 276 GLN A CA 1
ATOM 2234 C C . GLN A 1 276 ? 3.588 -8.611 -13.761 1.00 74.69 276 GLN A C 1
ATOM 2236 O O . GLN A 1 276 ? 3.390 -7.654 -13.006 1.00 74.69 276 GLN A O 1
ATOM 2241 N N . ILE A 1 277 ? 2.637 -9.074 -14.582 1.00 75.06 277 ILE A N 1
ATOM 2242 C CA . ILE A 1 277 ? 1.273 -8.530 -14.615 1.00 75.06 277 ILE A CA 1
ATOM 2243 C C . ILE A 1 277 ? 0.546 -8.876 -13.314 1.00 75.06 277 ILE A C 1
ATOM 2245 O O . ILE A 1 277 ? -0.089 -7.993 -12.733 1.00 75.06 277 ILE A O 1
ATOM 2249 N N . THR A 1 278 ? 0.663 -10.107 -12.804 1.00 70.38 278 THR A N 1
ATOM 2250 C CA . THR A 1 278 ? 0.134 -10.454 -11.472 1.00 70.38 278 THR A CA 1
ATOM 2251 C C . THR A 1 278 ? 0.739 -9.583 -10.393 1.00 70.38 278 THR A C 1
ATOM 2253 O O . THR A 1 278 ? 0.010 -9.036 -9.570 1.00 70.38 278 THR A O 1
ATOM 2256 N N . TRP A 1 279 ? 2.059 -9.400 -10.434 1.00 62.75 279 TRP A N 1
ATOM 2257 C CA . TRP A 1 279 ? 2.774 -8.624 -9.428 1.00 62.75 279 TRP A CA 1
ATOM 2258 C C . TRP A 1 279 ? 2.311 -7.162 -9.345 1.00 62.75 279 TRP A C 1
ATOM 2260 O O . TRP A 1 279 ? 2.146 -6.624 -8.249 1.00 62.75 279 TRP A O 1
ATOM 2270 N N . LYS A 1 280 ? 2.07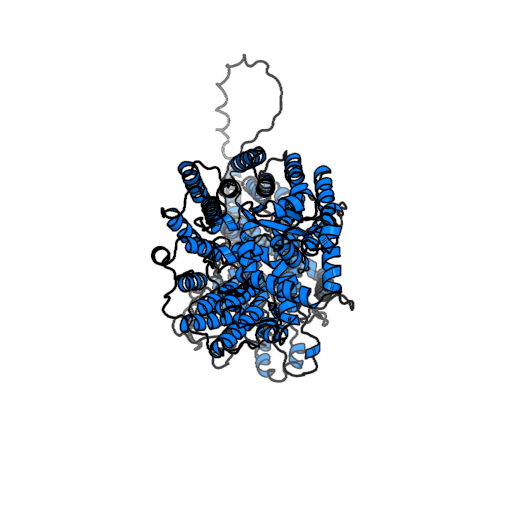7 -6.510 -10.491 1.00 62.56 280 LYS A N 1
ATOM 2271 C CA . LYS A 1 280 ? 1.701 -5.086 -10.535 1.00 62.56 280 LYS A CA 1
ATOM 2272 C C . LYS A 1 280 ? 0.197 -4.829 -10.463 1.00 62.56 280 LYS A C 1
ATOM 2274 O O . LYS A 1 280 ? -0.205 -3.694 -10.202 1.00 62.56 280 LYS A O 1
ATOM 2279 N N . SER A 1 281 ? -0.645 -5.828 -10.720 1.00 57.41 281 SER A N 1
ATOM 2280 C CA . SER A 1 281 ? -2.066 -5.587 -10.965 1.00 57.41 281 SER A CA 1
ATOM 2281 C C . SER A 1 281 ? -2.956 -5.933 -9.764 1.00 57.41 281 SER A C 1
ATOM 2283 O O . SER A 1 281 ? -3.543 -6.999 -9.649 1.00 57.41 281 SER A O 1
ATOM 2285 N N . SER A 1 282 ? -3.134 -4.958 -8.870 1.00 54.56 282 SER A N 1
ATOM 2286 C CA . SER A 1 282 ? -4.169 -4.971 -7.821 1.00 54.56 282 SER A CA 1
ATOM 2287 C C . SER A 1 282 ? -5.573 -4.599 -8.346 1.00 54.56 282 SER A C 1
ATOM 2289 O O . SER A 1 282 ? -6.464 -4.241 -7.576 1.00 54.56 282 SER A O 1
ATOM 2291 N N . ILE A 1 283 ? -5.789 -4.640 -9.668 1.00 59.16 283 ILE A N 1
ATOM 2292 C CA . ILE A 1 283 ? -6.966 -4.080 -10.348 1.00 59.16 283 ILE A CA 1
ATOM 2293 C C . ILE A 1 283 ? -7.940 -5.216 -10.723 1.00 59.16 283 ILE A C 1
ATOM 2295 O O . ILE A 1 283 ? -7.598 -6.070 -11.531 1.00 59.16 283 ILE A O 1
ATOM 2299 N N . PRO A 1 284 ? -9.203 -5.218 -10.263 1.00 56.09 284 PRO A N 1
ATOM 2300 C CA . PRO A 1 284 ? -10.154 -6.304 -10.553 1.00 56.09 284 PRO A CA 1
ATOM 2301 C C . PRO A 1 284 ? -10.398 -6.601 -12.050 1.00 56.09 284 PRO A C 1
ATOM 2303 O O . PRO A 1 284 ? -10.785 -7.710 -12.411 1.00 56.09 284 PRO A O 1
ATOM 2306 N N . GLY A 1 285 ? -10.169 -5.628 -12.943 1.00 63.22 285 GLY A N 1
ATOM 2307 C CA . GLY A 1 285 ? -10.279 -5.802 -14.398 1.00 63.22 285 GLY A CA 1
ATOM 2308 C C . GLY A 1 285 ? -9.071 -6.472 -15.062 1.00 63.22 285 GLY A C 1
ATOM 2309 O O . GLY A 1 285 ? -9.246 -7.175 -16.058 1.00 63.22 285 GLY A O 1
ATOM 2310 N N . SER A 1 286 ? -7.865 -6.303 -14.508 1.00 69.75 286 SER A N 1
ATOM 2311 C CA . SER A 1 286 ? -6.669 -6.974 -15.025 1.00 69.75 286 SER A CA 1
ATOM 2312 C C . SER A 1 286 ? -6.705 -8.464 -14.725 1.00 69.75 286 SER A C 1
ATOM 2314 O O . SER A 1 286 ? -6.157 -9.224 -15.508 1.00 69.75 286 SER A O 1
ATOM 2316 N N . TRP A 1 287 ? -7.410 -8.899 -13.673 1.00 78.94 287 TRP A N 1
ATOM 2317 C CA . TRP A 1 287 ? -7.481 -10.313 -13.302 1.00 78.94 287 TRP A CA 1
ATOM 2318 C C . TRP A 1 287 ? -8.113 -11.188 -14.388 1.00 78.94 287 TRP A C 1
ATOM 2320 O O . TRP A 1 287 ? -7.572 -12.229 -14.733 1.00 78.94 287 TRP A O 1
ATOM 2330 N N . LYS A 1 288 ? -9.225 -10.758 -15.002 1.00 79.50 288 LYS A N 1
ATOM 2331 C CA . LYS A 1 288 ? -9.848 -11.523 -16.101 1.00 79.50 288 LYS A CA 1
ATOM 2332 C C . LYS A 1 288 ? -8.928 -11.612 -17.323 1.00 79.50 288 LYS A C 1
ATOM 2334 O O . LYS A 1 288 ? -8.888 -12.640 -17.998 1.00 79.50 288 LYS A O 1
ATOM 2339 N N . CYS A 1 289 ? -8.208 -10.528 -17.609 1.00 78.75 289 CYS A N 1
ATOM 2340 C CA . CYS A 1 289 ? -7.205 -10.508 -18.664 1.00 78.75 289 CYS A CA 1
ATOM 2341 C C . CYS A 1 289 ? -6.048 -11.452 -18.321 1.00 78.75 289 CYS A C 1
ATOM 2343 O O . CYS A 1 289 ? -5.721 -12.321 -19.120 1.00 78.75 289 CYS A O 1
ATOM 2345 N N . TYR A 1 290 ? -5.497 -11.338 -17.115 1.00 84.06 290 TYR A N 1
ATOM 2346 C CA . TYR A 1 290 ? -4.460 -12.210 -16.584 1.00 84.06 290 TYR A CA 1
ATOM 2347 C C . TYR A 1 290 ? -4.869 -13.680 -16.681 1.00 84.06 290 TYR A C 1
ATOM 2349 O O . TYR A 1 290 ? -4.126 -14.457 -17.254 1.00 84.06 290 TYR A O 1
ATOM 2357 N N . GLU A 1 291 ? -6.071 -14.054 -16.240 1.00 85.00 291 GLU A N 1
ATOM 2358 C CA . GLU A 1 291 ? -6.572 -15.431 -16.329 1.00 85.00 291 GLU A CA 1
ATOM 2359 C C . GLU A 1 291 ? -6.724 -15.918 -17.776 1.00 85.00 291 GLU A C 1
ATOM 2361 O O . GLU A 1 291 ? -6.440 -17.078 -18.072 1.00 85.00 291 GLU A O 1
ATOM 2366 N N . SER A 1 292 ? -7.111 -15.034 -18.702 1.00 86.06 292 SER A N 1
ATOM 2367 C CA . SER A 1 292 ? -7.179 -15.377 -20.130 1.00 86.06 292 SER A CA 1
ATOM 2368 C C . SER A 1 292 ? -5.781 -15.638 -20.700 1.00 86.06 292 SER A C 1
ATOM 2370 O O . SER A 1 292 ? -5.560 -16.655 -21.353 1.00 86.06 292 SER A O 1
ATOM 2372 N N . TRP A 1 293 ? -4.814 -14.767 -20.396 1.00 85.81 293 TRP A N 1
ATOM 2373 C CA . TRP A 1 293 ? -3.418 -14.927 -20.809 1.00 85.81 293 TRP A CA 1
ATOM 2374 C C . TRP A 1 293 ? -2.724 -16.107 -20.111 1.00 85.81 293 TRP A C 1
ATOM 2376 O O . TRP A 1 293 ? -1.958 -16.816 -20.752 1.00 85.81 293 TRP A O 1
ATOM 2386 N N . ARG A 1 294 ? -3.035 -16.377 -18.839 1.00 88.94 294 ARG A N 1
ATOM 2387 C CA . ARG A 1 294 ? -2.585 -17.545 -18.062 1.00 88.94 294 ARG A CA 1
ATOM 2388 C C . ARG A 1 294 ? -3.108 -18.840 -18.660 1.00 88.94 294 ARG A C 1
ATOM 2390 O O . ARG A 1 294 ? -2.337 -19.774 -18.856 1.00 88.94 294 ARG A O 1
ATOM 2397 N N . SER A 1 295 ? -4.395 -18.879 -18.999 1.00 89.00 295 SER A N 1
ATOM 2398 C CA . SER A 1 295 ? -5.020 -20.035 -19.650 1.00 89.00 295 SER A CA 1
ATOM 2399 C C . SER A 1 295 ? -4.422 -20.292 -21.032 1.00 89.00 295 SER A C 1
ATOM 2401 O O . SER A 1 295 ? -4.100 -21.431 -21.360 1.00 89.00 295 SER A O 1
ATOM 2403 N N . TRP A 1 296 ? -4.221 -19.238 -21.826 1.00 89.94 296 TRP A N 1
ATOM 2404 C CA . TRP A 1 296 ? -3.565 -19.349 -23.127 1.00 89.94 296 TRP A CA 1
ATOM 2405 C C . TRP A 1 296 ? -2.105 -19.797 -23.004 1.00 89.94 296 TRP A C 1
ATOM 2407 O O . TRP A 1 296 ? -1.683 -20.688 -23.739 1.00 89.94 296 TRP A O 1
ATOM 2417 N N . TRP A 1 297 ? -1.345 -19.240 -22.058 1.00 88.69 297 TRP A N 1
ATOM 2418 C CA . TRP A 1 297 ? 0.045 -19.630 -21.829 1.00 88.69 297 TRP A CA 1
ATOM 2419 C C . TRP A 1 297 ? 0.134 -21.108 -21.436 1.00 88.69 297 TRP A C 1
ATOM 2421 O O . TRP A 1 297 ? 0.908 -21.851 -22.030 1.00 88.69 297 TRP A O 1
ATOM 2431 N N . ASN A 1 298 ? -0.744 -21.568 -20.539 1.00 88.06 298 ASN A N 1
ATOM 2432 C CA . ASN A 1 298 ? -0.861 -22.981 -20.171 1.00 88.06 298 ASN A CA 1
ATOM 2433 C C . ASN A 1 298 ? -1.180 -23.889 -21.366 1.00 88.06 298 ASN A C 1
ATOM 2435 O O . ASN A 1 298 ? -0.623 -24.978 -21.463 1.00 88.06 298 ASN A O 1
ATOM 2439 N N . ALA A 1 299 ? -2.069 -23.460 -22.266 1.00 87.69 299 ALA A N 1
ATOM 2440 C CA . ALA A 1 299 ? -2.431 -24.234 -23.454 1.00 87.69 299 ALA A CA 1
ATOM 2441 C C . ALA A 1 299 ? -1.276 -24.351 -24.466 1.00 87.69 299 ALA A C 1
ATOM 2443 O O . ALA A 1 299 ? -1.239 -25.306 -25.238 1.00 87.69 299 ALA A O 1
ATOM 2444 N N . ASN A 1 300 ? -0.342 -23.394 -24.452 1.00 82.38 300 ASN A N 1
ATOM 2445 C CA . ASN A 1 300 ? 0.807 -23.346 -25.355 1.00 82.38 300 ASN A CA 1
ATOM 2446 C C . ASN A 1 300 ? 2.117 -23.830 -24.713 1.00 82.38 300 ASN A C 1
ATOM 2448 O O . ASN A 1 300 ? 3.122 -23.913 -25.416 1.00 82.38 300 ASN A O 1
ATOM 2452 N N . LEU A 1 301 ? 2.126 -24.156 -23.414 1.00 81.56 301 LEU A N 1
ATOM 2453 C CA . LEU A 1 301 ? 3.310 -24.620 -22.692 1.00 81.56 301 LEU A CA 1
ATOM 2454 C C . LEU A 1 301 ? 3.674 -26.057 -23.109 1.00 81.56 301 LEU A C 1
ATOM 2456 O O . LEU A 1 301 ? 2.940 -26.993 -22.774 1.00 81.56 301 LEU A O 1
ATOM 2460 N N . PRO A 1 302 ? 4.796 -26.281 -23.817 1.00 63.25 302 PRO A N 1
ATOM 2461 C CA . PRO A 1 302 ? 5.133 -27.599 -24.331 1.00 63.25 302 PRO A CA 1
ATOM 2462 C C . PRO A 1 302 ? 5.720 -28.468 -23.213 1.00 63.25 302 PRO A C 1
ATOM 2464 O O . PRO A 1 302 ? 6.887 -28.356 -22.866 1.00 63.25 302 PRO A O 1
ATOM 2467 N N . SER A 1 303 ? 4.918 -29.368 -22.638 1.00 74.38 303 SER A N 1
ATOM 2468 C CA . SER A 1 303 ? 5.348 -30.484 -21.763 1.00 74.38 303 SER A CA 1
ATOM 2469 C C . SER A 1 303 ? 6.252 -30.179 -20.542 1.00 74.38 303 SER A C 1
ATOM 2471 O O . SER A 1 303 ? 6.602 -31.124 -19.844 1.00 74.38 303 SER A O 1
ATOM 2473 N N . ARG A 1 304 ? 6.587 -28.911 -20.242 1.00 82.88 304 ARG A N 1
ATOM 2474 C CA . ARG A 1 304 ? 7.522 -28.481 -19.176 1.00 82.88 304 ARG A CA 1
ATOM 2475 C C . ARG A 1 304 ? 8.865 -29.217 -19.240 1.00 82.88 304 ARG A C 1
ATOM 2477 O O . ARG A 1 304 ? 9.332 -29.818 -18.281 1.00 82.88 304 ARG A O 1
ATOM 2484 N N . THR A 1 305 ? 9.472 -29.225 -20.419 1.00 80.56 305 THR A N 1
ATOM 2485 C CA . THR A 1 305 ? 10.699 -29.998 -20.679 1.00 80.56 305 THR A CA 1
ATOM 2486 C C . THR A 1 305 ? 11.970 -29.297 -20.222 1.00 80.56 305 THR A C 1
ATOM 2488 O O . THR A 1 305 ? 12.999 -29.952 -20.058 1.00 80.56 305 THR A O 1
ATOM 2491 N N . THR A 1 306 ? 11.924 -27.979 -20.021 1.00 85.94 306 THR A N 1
ATOM 2492 C CA . THR A 1 306 ? 13.097 -27.195 -19.621 1.00 85.94 306 THR A CA 1
ATOM 2493 C C . THR A 1 306 ? 12.947 -26.608 -18.224 1.00 85.94 306 THR A C 1
ATOM 2495 O O . THR A 1 306 ? 11.858 -26.238 -17.789 1.00 85.94 306 THR A O 1
ATOM 2498 N N . SER A 1 307 ? 14.067 -26.426 -17.523 1.00 82.25 307 SER A N 1
ATOM 2499 C CA . SER A 1 307 ? 14.056 -25.816 -16.189 1.00 82.25 307 SER A CA 1
ATOM 2500 C C . SER A 1 307 ? 13.531 -24.372 -16.197 1.00 82.25 307 SER A C 1
ATOM 2502 O O . SER A 1 307 ? 12.977 -23.921 -15.203 1.00 82.25 307 SER A O 1
ATOM 2504 N N . LEU A 1 308 ? 13.655 -23.645 -17.316 1.00 78.31 308 LEU A N 1
ATOM 2505 C CA . LEU A 1 308 ? 13.081 -22.302 -17.467 1.00 78.31 308 LEU A CA 1
ATOM 2506 C C . LEU A 1 308 ? 11.552 -22.323 -17.578 1.00 78.31 308 LEU A C 1
ATOM 2508 O O . LEU A 1 308 ? 10.893 -21.415 -17.073 1.00 78.31 308 LEU A O 1
ATOM 2512 N N . GLU A 1 309 ? 10.976 -23.332 -18.231 1.00 86.12 309 GLU A N 1
ATOM 2513 C CA . GLU A 1 309 ? 9.521 -23.526 -18.285 1.00 86.12 309 GLU A CA 1
ATOM 2514 C C . GLU A 1 309 ? 8.965 -23.863 -16.904 1.00 86.12 309 GLU A C 1
ATOM 2516 O O . GLU A 1 309 ? 7.937 -23.313 -16.520 1.00 86.12 309 GLU A O 1
ATOM 2521 N N . GLU A 1 310 ? 9.671 -24.695 -16.135 1.00 88.62 310 GLU A N 1
ATOM 2522 C CA . GLU A 1 310 ? 9.298 -25.027 -14.755 1.00 88.62 310 GLU A CA 1
ATOM 2523 C C . GLU A 1 310 ? 9.334 -23.797 -13.839 1.00 88.62 310 GLU A C 1
ATOM 2525 O O . GLU A 1 310 ? 8.395 -23.564 -13.079 1.00 88.62 310 GLU A O 1
ATOM 2530 N N . VAL A 1 311 ? 10.368 -22.953 -13.946 1.00 83.94 311 VAL A N 1
ATOM 2531 C CA . VAL A 1 311 ? 10.450 -21.698 -13.174 1.00 83.94 311 VAL A CA 1
ATOM 2532 C C . VAL A 1 311 ? 9.335 -20.730 -13.581 1.00 83.94 311 VAL A C 1
ATOM 2534 O O . VAL A 1 311 ? 8.688 -20.146 -12.713 1.00 83.94 311 VAL A O 1
ATOM 2537 N N . ALA A 1 312 ? 9.068 -20.563 -14.880 1.00 85.62 312 ALA A N 1
ATOM 2538 C CA . ALA A 1 312 ? 7.976 -19.708 -15.351 1.00 85.62 312 ALA A CA 1
ATOM 2539 C C . ALA A 1 312 ? 6.610 -20.223 -14.873 1.00 85.62 312 ALA A C 1
ATOM 2541 O O . ALA A 1 312 ? 5.784 -19.439 -14.404 1.00 85.62 312 ALA A O 1
ATOM 2542 N N . TYR A 1 313 ? 6.399 -21.542 -14.926 1.00 90.44 313 TYR A N 1
ATOM 2543 C CA . TYR A 1 313 ? 5.191 -22.183 -14.413 1.00 90.44 313 TYR A CA 1
ATOM 2544 C C . TYR A 1 313 ? 5.018 -21.917 -12.924 1.00 90.44 313 TYR A C 1
ATOM 2546 O O . TYR A 1 313 ? 3.948 -21.490 -12.496 1.00 90.44 313 TYR A O 1
ATOM 2554 N N . ALA A 1 314 ? 6.082 -22.120 -12.150 1.00 88.38 314 ALA A N 1
ATOM 2555 C CA . ALA A 1 314 ? 6.081 -21.904 -10.718 1.00 88.38 314 ALA A CA 1
ATOM 2556 C C . ALA A 1 314 ? 5.719 -20.453 -10.348 1.00 88.38 314 ALA A C 1
ATOM 2558 O O . ALA A 1 314 ? 4.903 -20.213 -9.461 1.00 88.38 314 ALA A O 1
ATOM 2559 N N . LEU A 1 315 ? 6.254 -19.471 -11.071 1.00 83.25 315 LEU A N 1
ATOM 2560 C CA . LEU A 1 315 ? 5.919 -18.065 -10.843 1.00 83.25 315 LEU A CA 1
ATOM 2561 C C . LEU A 1 315 ? 4.437 -17.753 -11.126 1.00 83.25 315 LEU A C 1
ATOM 2563 O O . LEU A 1 315 ? 3.825 -16.971 -10.401 1.00 83.25 315 LEU A O 1
ATOM 2567 N N . ILE A 1 316 ? 3.837 -18.373 -12.145 1.00 88.75 316 ILE A N 1
ATOM 2568 C CA . ILE A 1 316 ? 2.429 -18.151 -12.530 1.00 88.75 316 ILE A CA 1
ATOM 2569 C C . ILE A 1 316 ? 1.448 -18.934 -11.643 1.00 88.75 316 ILE A C 1
ATOM 2571 O O . ILE A 1 316 ? 0.334 -18.465 -11.385 1.00 88.75 316 ILE A O 1
ATOM 2575 N N . HIS A 1 317 ? 1.847 -20.123 -11.182 1.00 89.94 317 HIS A N 1
ATOM 2576 C CA . HIS A 1 317 ? 1.019 -21.069 -10.421 1.00 89.94 317 HIS A CA 1
ATOM 2577 C C . HIS A 1 317 ? 1.621 -21.411 -9.050 1.00 89.94 317 HIS A C 1
ATOM 2579 O O . HIS A 1 317 ? 1.766 -22.585 -8.712 1.00 89.94 317 HIS A O 1
ATOM 2585 N N . PRO A 1 318 ? 1.938 -20.414 -8.213 1.00 88.38 318 PRO A N 1
ATOM 2586 C CA . PRO A 1 318 ? 2.719 -20.606 -6.991 1.00 88.38 318 PRO A CA 1
ATOM 2587 C C . PRO A 1 318 ? 2.065 -21.513 -5.943 1.00 88.38 318 PRO A C 1
ATOM 2589 O O . PRO A 1 318 ? 2.759 -22.057 -5.088 1.00 88.38 318 PRO A O 1
ATOM 2592 N N . MET A 1 319 ? 0.740 -21.682 -6.011 1.00 87.69 319 MET A N 1
ATOM 2593 C CA . MET A 1 319 ? -0.038 -22.530 -5.100 1.00 87.69 319 MET A CA 1
ATOM 2594 C C . MET A 1 319 ? -0.172 -23.985 -5.574 1.00 87.69 319 MET A C 1
ATOM 2596 O O . MET A 1 319 ? -0.646 -24.826 -4.820 1.00 87.69 319 MET A O 1
ATOM 2600 N N . GLU A 1 320 ? 0.201 -24.286 -6.820 1.00 91.44 320 GLU A N 1
ATOM 2601 C CA . GLU A 1 320 ? 0.080 -25.630 -7.411 1.00 91.44 320 GLU A CA 1
ATOM 2602 C C . GLU A 1 320 ? 1.416 -26.387 -7.421 1.00 91.44 320 GLU A C 1
ATOM 2604 O O . GLU A 1 320 ? 1.493 -27.510 -7.919 1.00 91.44 320 GLU A O 1
ATOM 2609 N N . ILE A 1 321 ? 2.484 -25.767 -6.916 1.00 91.00 321 ILE A N 1
ATOM 2610 C CA . ILE A 1 321 ? 3.828 -26.338 -6.936 1.00 91.00 321 ILE A CA 1
ATOM 2611 C C . ILE A 1 321 ? 4.000 -27.308 -5.769 1.00 91.00 321 ILE A C 1
ATOM 2613 O O . ILE A 1 321 ? 3.899 -26.919 -4.606 1.00 91.00 321 ILE A O 1
ATOM 2617 N N . ASP A 1 322 ? 4.398 -28.535 -6.087 1.00 93.00 322 ASP A N 1
ATOM 2618 C CA . ASP A 1 322 ? 5.064 -29.422 -5.138 1.00 93.00 322 ASP A CA 1
ATOM 2619 C C . ASP A 1 322 ? 6.549 -29.020 -5.041 1.00 93.00 322 ASP A C 1
ATOM 2621 O O . ASP A 1 322 ? 7.331 -29.231 -5.971 1.00 93.00 322 ASP A O 1
ATOM 2625 N N . VAL A 1 323 ? 6.917 -28.338 -3.950 1.00 91.56 323 VAL A N 1
ATOM 2626 C CA . VAL A 1 323 ? 8.251 -27.738 -3.760 1.00 91.56 323 VAL A CA 1
ATOM 2627 C C . VAL A 1 323 ? 9.378 -28.788 -3.800 1.00 91.56 323 VAL A C 1
ATOM 2629 O O . VAL A 1 323 ? 10.327 -28.578 -4.562 1.00 91.56 323 VAL A O 1
ATOM 2632 N N . PRO A 1 324 ? 9.301 -29.914 -3.058 1.00 91.75 324 PRO A N 1
ATOM 2633 C CA . PRO A 1 324 ? 10.249 -31.022 -3.185 1.00 91.75 324 PRO A CA 1
ATOM 2634 C C . PRO A 1 324 ? 10.443 -31.531 -4.618 1.00 91.75 324 PRO A C 1
ATOM 2636 O O . PRO A 1 324 ? 11.579 -31.669 -5.078 1.00 91.75 324 PRO A O 1
ATOM 2639 N N . ASP A 1 325 ? 9.347 -31.778 -5.339 1.00 93.12 325 ASP A N 1
ATOM 2640 C CA . ASP A 1 325 ? 9.404 -32.270 -6.718 1.00 93.12 325 ASP A CA 1
ATOM 2641 C C . ASP A 1 325 ? 10.014 -31.225 -7.665 1.00 93.12 325 ASP A C 1
ATOM 2643 O O . ASP A 1 325 ? 10.855 -31.552 -8.506 1.00 93.12 325 ASP A O 1
ATOM 2647 N N . LEU A 1 326 ? 9.660 -29.946 -7.505 1.00 89.44 326 LEU A N 1
ATOM 2648 C CA . LEU A 1 326 ? 10.229 -28.864 -8.306 1.00 89.44 326 LEU A CA 1
ATOM 2649 C C . LEU A 1 326 ? 11.744 -28.740 -8.109 1.00 89.44 326 LEU A C 1
ATOM 2651 O O . LEU A 1 326 ? 12.470 -28.649 -9.098 1.00 89.44 326 LEU A O 1
ATOM 2655 N N . ILE A 1 327 ? 12.228 -28.781 -6.866 1.00 87.94 327 ILE A N 1
ATOM 2656 C CA . ILE A 1 327 ? 13.666 -28.693 -6.565 1.00 87.94 327 ILE A CA 1
ATOM 2657 C C . ILE A 1 327 ? 14.442 -29.862 -7.177 1.00 87.94 327 ILE A C 1
ATOM 2659 O O . ILE A 1 327 ? 15.573 -29.675 -7.615 1.00 87.94 327 ILE A O 1
ATOM 2663 N N . SER A 1 328 ? 13.833 -31.045 -7.283 1.00 88.94 328 SER A N 1
ATOM 2664 C CA . SER A 1 328 ? 14.468 -32.184 -7.956 1.00 88.94 328 SER A CA 1
ATOM 2665 C C . SER A 1 328 ? 14.620 -31.996 -9.476 1.00 88.94 328 SER A C 1
ATOM 2667 O O . SER A 1 328 ? 15.485 -32.623 -10.090 1.00 88.94 328 SER A O 1
ATOM 2669 N N . ARG A 1 329 ? 13.803 -31.124 -10.087 1.00 87.81 329 ARG A N 1
ATOM 2670 C CA . ARG A 1 329 ? 13.747 -30.888 -11.541 1.00 87.81 329 ARG A CA 1
ATOM 2671 C C . ARG A 1 329 ? 14.519 -29.655 -12.009 1.00 87.81 329 ARG A C 1
ATOM 2673 O O . ARG A 1 329 ? 14.910 -29.597 -13.178 1.00 87.81 329 ARG A O 1
ATOM 2680 N N . ILE A 1 330 ? 14.727 -28.661 -11.145 1.00 83.62 330 ILE A N 1
ATOM 2681 C CA . ILE A 1 330 ? 15.432 -27.423 -11.507 1.00 83.62 330 ILE A CA 1
ATOM 2682 C C . ILE A 1 330 ? 16.831 -27.360 -10.875 1.00 83.62 330 ILE A C 1
ATOM 2684 O O . ILE A 1 330 ? 17.007 -27.772 -9.733 1.00 83.62 330 ILE A O 1
ATOM 2688 N N . PRO A 1 331 ? 17.843 -26.819 -11.580 1.00 80.75 331 PRO A N 1
ATOM 2689 C CA . PRO A 1 331 ? 19.153 -26.567 -10.990 1.00 80.75 331 PRO A CA 1
ATOM 2690 C C . PRO A 1 331 ? 19.049 -25.695 -9.732 1.00 80.75 331 PRO A C 1
ATOM 2692 O O . PRO A 1 331 ? 18.278 -24.731 -9.709 1.00 80.75 331 PRO A O 1
ATOM 2695 N N . SER A 1 332 ? 19.869 -25.975 -8.716 1.00 74.25 332 SER A N 1
ATOM 2696 C CA . SER A 1 332 ? 19.848 -25.266 -7.425 1.00 74.25 332 SER A CA 1
ATOM 2697 C C . SER A 1 332 ? 20.068 -23.754 -7.549 1.00 74.25 332 SER A C 1
ATOM 2699 O O . SER A 1 332 ? 19.573 -22.981 -6.727 1.00 74.25 332 SER A O 1
ATOM 2701 N N . GLN A 1 333 ? 20.740 -23.301 -8.614 1.00 68.88 333 GLN A N 1
ATOM 2702 C CA . GLN A 1 333 ? 20.913 -21.876 -8.906 1.00 68.88 333 GLN A CA 1
ATOM 2703 C C . GLN A 1 333 ? 19.588 -21.184 -9.281 1.00 68.88 333 GLN A C 1
ATOM 2705 O O . GLN A 1 333 ? 19.402 -20.013 -8.949 1.00 68.88 333 GLN A O 1
ATOM 2710 N N . LEU A 1 334 ? 18.654 -21.896 -9.930 1.00 74.81 334 LEU A N 1
ATOM 2711 C CA . LEU A 1 334 ? 17.345 -21.351 -10.322 1.00 74.81 334 LEU A CA 1
ATOM 2712 C C . LEU A 1 334 ? 16.386 -21.238 -9.137 1.00 74.81 334 LEU A C 1
ATOM 2714 O O . LEU A 1 334 ? 15.536 -20.348 -9.123 1.00 74.81 334 LEU A O 1
ATOM 2718 N N . VAL A 1 335 ? 16.524 -22.126 -8.146 1.00 79.44 335 VAL A N 1
ATOM 2719 C CA . VAL A 1 335 ? 15.647 -22.169 -6.965 1.00 79.44 335 VAL A CA 1
ATOM 2720 C C . VAL A 1 335 ? 15.664 -20.831 -6.230 1.00 79.44 335 VAL A C 1
ATOM 2722 O O . VAL A 1 335 ? 14.620 -20.341 -5.806 1.00 79.44 335 VAL A O 1
ATOM 2725 N N . TYR A 1 336 ? 16.832 -20.188 -6.151 1.00 69.94 336 TYR A N 1
ATOM 2726 C CA . TYR A 1 336 ? 16.939 -18.861 -5.556 1.00 69.94 336 TYR A CA 1
ATOM 2727 C C . TYR A 1 336 ? 16.160 -17.804 -6.332 1.00 69.94 336 TYR A C 1
ATOM 2729 O O . TYR A 1 336 ? 15.339 -17.091 -5.756 1.00 69.94 336 TYR A O 1
ATOM 2737 N N . ALA A 1 337 ? 16.434 -17.687 -7.632 1.00 68.81 337 ALA A N 1
ATOM 2738 C CA . ALA A 1 337 ? 15.814 -16.661 -8.455 1.00 68.81 337 ALA A CA 1
ATOM 2739 C C . ALA A 1 337 ? 14.284 -16.828 -8.455 1.00 68.81 337 ALA A C 1
ATOM 2741 O O . ALA A 1 337 ? 13.547 -15.842 -8.397 1.00 68.81 337 ALA A O 1
ATOM 2742 N N . LEU A 1 338 ? 13.813 -18.079 -8.426 1.00 80.88 338 LEU A N 1
ATOM 2743 C CA . LEU A 1 338 ? 12.408 -18.413 -8.240 1.00 80.88 338 LEU A CA 1
ATOM 2744 C C . LEU A 1 338 ? 11.875 -17.963 -6.873 1.00 80.88 338 LEU A C 1
ATOM 2746 O O . LEU A 1 338 ? 10.844 -17.298 -6.822 1.00 80.88 338 LEU A O 1
ATOM 2750 N N . ALA A 1 339 ? 12.559 -18.283 -5.772 1.00 77.69 339 ALA A N 1
ATOM 2751 C CA . ALA A 1 339 ? 12.116 -17.897 -4.434 1.00 77.69 339 ALA A CA 1
ATOM 2752 C C . ALA A 1 339 ? 12.040 -16.371 -4.251 1.00 77.69 339 ALA A C 1
ATOM 2754 O O . ALA A 1 339 ? 11.071 -15.870 -3.677 1.00 77.69 339 ALA A O 1
ATOM 2755 N N . VAL A 1 340 ? 13.006 -15.618 -4.791 1.00 70.56 340 VAL A N 1
ATOM 2756 C CA . VAL A 1 340 ? 12.968 -14.144 -4.806 1.00 70.56 340 VAL A CA 1
ATOM 2757 C C . VAL A 1 340 ? 11.772 -13.642 -5.609 1.00 70.56 340 VAL A C 1
ATOM 2759 O O . VAL A 1 340 ? 11.028 -12.785 -5.128 1.00 70.56 340 VAL A O 1
ATOM 2762 N N . GLY A 1 341 ? 11.535 -14.210 -6.796 1.00 70.19 341 GLY A N 1
ATOM 2763 C CA . GLY A 1 341 ? 10.350 -13.899 -7.595 1.00 70.19 341 GLY A CA 1
ATOM 2764 C C . GLY A 1 341 ? 9.062 -14.123 -6.799 1.00 70.19 341 GLY A C 1
ATOM 2765 O O . GLY A 1 341 ? 8.266 -13.200 -6.632 1.00 70.19 341 GLY A O 1
ATOM 2766 N N . LEU A 1 342 ? 8.909 -15.305 -6.200 1.00 79.38 342 LEU A N 1
ATOM 2767 C CA . LEU A 1 342 ? 7.743 -15.678 -5.397 1.00 79.38 342 LEU A CA 1
ATOM 2768 C C . LEU A 1 342 ? 7.527 -14.755 -4.191 1.00 79.38 342 LEU A C 1
ATOM 2770 O O . LEU A 1 342 ? 6.395 -14.315 -3.953 1.00 79.38 342 LEU A O 1
ATOM 2774 N N . ARG A 1 343 ? 8.603 -14.374 -3.487 1.00 79.38 343 ARG A N 1
ATOM 2775 C CA . ARG A 1 343 ? 8.559 -13.359 -2.424 1.00 79.38 343 ARG A CA 1
ATOM 2776 C C . ARG A 1 343 ? 8.015 -12.037 -2.952 1.00 79.38 343 ARG A C 1
ATOM 2778 O O . ARG A 1 343 ? 7.115 -11.467 -2.336 1.00 79.38 343 ARG A O 1
ATOM 2785 N N . CYS A 1 344 ? 8.551 -11.541 -4.066 1.00 66.69 344 CYS A N 1
ATOM 2786 C CA . CYS A 1 344 ? 8.130 -10.271 -4.655 1.00 66.69 344 CYS A CA 1
ATOM 2787 C C . CYS A 1 344 ? 6.634 -10.271 -5.004 1.00 66.69 344 CYS A C 1
ATOM 2789 O O . CYS A 1 344 ? 5.971 -9.254 -4.797 1.00 66.69 344 CYS A O 1
ATOM 2791 N N . SER A 1 345 ? 6.089 -11.413 -5.434 1.00 68.12 345 SER A N 1
ATOM 2792 C CA . SER A 1 345 ? 4.652 -11.612 -5.678 1.00 68.12 345 SER A CA 1
ATOM 2793 C C . SER A 1 345 ? 3.790 -11.882 -4.436 1.00 68.12 345 SER A C 1
ATOM 2795 O O . SER A 1 345 ? 2.582 -12.039 -4.568 1.00 68.12 345 SER A O 1
ATOM 2797 N N . GLY A 1 346 ? 4.371 -11.921 -3.234 1.00 75.69 346 GLY A N 1
ATOM 2798 C CA . GLY A 1 346 ? 3.634 -12.149 -1.985 1.00 75.69 346 GLY A CA 1
ATOM 2799 C C . GLY A 1 346 ? 3.392 -13.620 -1.627 1.00 75.69 346 GLY A C 1
ATOM 2800 O O . GLY A 1 346 ? 2.746 -13.896 -0.620 1.00 75.69 346 GLY A O 1
ATOM 2801 N N . HIS A 1 347 ? 3.949 -14.572 -2.380 1.00 82.31 347 HIS A N 1
ATOM 2802 C CA . HIS A 1 347 ? 3.883 -16.011 -2.092 1.00 82.31 347 HIS A CA 1
ATOM 2803 C C . HIS A 1 347 ? 5.000 -16.426 -1.126 1.00 82.31 347 HIS A C 1
ATOM 2805 O O . HIS A 1 347 ? 5.881 -17.223 -1.449 1.00 82.31 347 HIS A O 1
ATOM 2811 N N . LEU A 1 348 ? 4.979 -15.821 0.065 1.00 82.88 348 LEU A N 1
ATOM 2812 C CA . LEU A 1 348 ? 6.043 -15.927 1.064 1.00 82.88 348 LEU A CA 1
ATOM 2813 C C . LEU A 1 348 ? 6.260 -17.365 1.563 1.00 82.88 348 LEU A C 1
ATOM 2815 O O . LEU A 1 348 ? 7.401 -17.757 1.773 1.00 82.88 348 LEU A O 1
ATOM 2819 N N . GLU A 1 349 ? 5.196 -18.157 1.716 1.00 84.19 349 GLU A N 1
ATOM 2820 C CA . GLU A 1 349 ? 5.282 -19.544 2.199 1.00 84.19 349 GLU A CA 1
ATOM 2821 C C . GLU A 1 349 ? 6.001 -20.454 1.192 1.00 84.19 349 GLU A C 1
ATOM 2823 O O . GLU A 1 349 ? 6.995 -21.093 1.535 1.00 84.19 349 GLU A O 1
ATOM 2828 N N . THR A 1 350 ? 5.586 -20.434 -0.080 1.00 86.44 350 THR A N 1
ATOM 2829 C CA . THR A 1 350 ? 6.256 -21.179 -1.157 1.00 86.44 350 THR A CA 1
ATOM 2830 C C . THR A 1 350 ? 7.716 -20.745 -1.311 1.00 86.44 350 THR A C 1
ATOM 2832 O O . THR A 1 350 ? 8.600 -21.590 -1.443 1.00 86.44 350 THR A O 1
ATOM 2835 N N . ALA A 1 351 ? 7.989 -19.436 -1.247 1.00 81.94 351 ALA A N 1
ATOM 2836 C CA . ALA A 1 351 ? 9.349 -18.899 -1.305 1.00 81.94 351 ALA A CA 1
ATOM 2837 C C . ALA A 1 351 ? 10.219 -19.383 -0.132 1.00 81.94 351 ALA A C 1
ATOM 2839 O O . ALA A 1 351 ? 11.370 -19.766 -0.340 1.00 81.94 351 ALA A O 1
ATOM 2840 N N . SER A 1 352 ? 9.666 -19.398 1.086 1.00 85.31 352 SER A N 1
ATOM 2841 C CA . SER A 1 352 ? 10.349 -19.899 2.281 1.00 85.31 352 SER A CA 1
ATOM 2842 C C . SER A 1 352 ? 10.686 -21.382 2.147 1.00 85.31 352 SER A C 1
ATOM 2844 O O . SER A 1 352 ? 11.832 -21.761 2.364 1.00 85.31 352 SER A O 1
ATOM 2846 N N . ASN A 1 353 ? 9.720 -22.205 1.728 1.00 87.00 353 ASN A N 1
ATOM 2847 C CA . ASN A 1 353 ? 9.912 -23.648 1.559 1.00 87.00 353 ASN A CA 1
ATOM 2848 C C . ASN A 1 353 ? 10.981 -23.964 0.501 1.00 87.00 353 ASN A C 1
ATOM 2850 O O . ASN A 1 353 ? 11.784 -24.877 0.685 1.00 87.00 353 ASN A O 1
ATOM 2854 N N . LEU A 1 354 ? 11.018 -23.196 -0.596 1.00 83.62 354 LEU A N 1
ATOM 2855 C CA . LEU A 1 354 ? 12.041 -23.346 -1.633 1.00 83.62 354 LEU A CA 1
ATOM 2856 C C . LEU A 1 354 ? 13.443 -23.030 -1.108 1.00 83.62 354 LEU A C 1
ATOM 2858 O O . LEU A 1 354 ? 14.384 -23.768 -1.395 1.00 83.62 354 LEU A O 1
ATOM 2862 N N . LEU A 1 355 ? 13.594 -21.940 -0.351 1.00 78.88 355 LEU A N 1
ATOM 2863 C CA . LEU A 1 355 ? 14.889 -21.555 0.209 1.00 78.88 355 LEU A CA 1
ATOM 2864 C C . LEU A 1 355 ? 15.350 -22.529 1.292 1.00 78.88 355 LEU A C 1
ATOM 2866 O O . LEU A 1 355 ? 16.510 -22.924 1.263 1.00 78.88 355 LEU A O 1
ATOM 2870 N N . ASP A 1 356 ? 14.462 -22.941 2.197 1.00 82.81 356 ASP A N 1
ATOM 2871 C CA . ASP A 1 356 ? 14.781 -23.889 3.270 1.00 82.81 356 ASP A CA 1
ATOM 2872 C C . ASP A 1 356 ? 15.308 -25.210 2.693 1.00 82.81 356 ASP A C 1
ATOM 2874 O O . ASP A 1 356 ? 16.423 -25.632 3.000 1.00 82.81 356 ASP A O 1
ATOM 2878 N N . LEU A 1 357 ? 14.582 -25.800 1.737 1.00 81.81 357 LEU A N 1
ATOM 2879 C CA . LEU A 1 357 ? 14.995 -27.055 1.113 1.00 81.81 357 LEU A CA 1
ATOM 2880 C C . LEU A 1 357 ? 16.282 -26.892 0.280 1.00 81.81 357 LEU A C 1
ATOM 2882 O O . LEU A 1 357 ? 17.150 -27.760 0.323 1.00 81.81 357 LEU A O 1
ATOM 2886 N N . ASN A 1 358 ? 16.464 -25.776 -0.438 1.00 75.06 358 ASN A N 1
ATOM 2887 C CA . ASN A 1 358 ? 17.675 -25.549 -1.237 1.00 75.06 358 ASN A CA 1
ATOM 2888 C C . ASN A 1 358 ? 18.933 -25.353 -0.379 1.00 75.06 358 ASN A C 1
ATOM 2890 O O . ASN A 1 358 ? 20.010 -25.792 -0.771 1.00 75.06 358 ASN A O 1
ATOM 2894 N N . LEU A 1 359 ? 18.809 -24.717 0.789 1.00 75.62 359 LEU A N 1
ATOM 2895 C CA . LEU A 1 359 ? 19.927 -24.533 1.720 1.00 75.62 359 LEU A CA 1
ATOM 2896 C C . LEU A 1 359 ? 20.384 -25.856 2.353 1.00 75.62 359 LEU A C 1
ATOM 2898 O O . LEU A 1 359 ? 21.537 -25.963 2.762 1.00 75.62 359 LEU A O 1
ATOM 2902 N N . THR A 1 360 ? 19.523 -26.879 2.384 1.00 77.88 360 THR A N 1
ATOM 2903 C CA . THR A 1 360 ? 19.921 -28.234 2.808 1.00 77.88 360 THR A CA 1
ATOM 2904 C C . THR A 1 360 ? 20.695 -29.014 1.742 1.00 77.88 360 THR A C 1
ATOM 2906 O O . THR A 1 360 ? 21.290 -30.043 2.058 1.00 77.88 360 THR A O 1
ATOM 2909 N N . LEU A 1 361 ? 20.722 -28.548 0.487 1.00 75.94 361 LEU A N 1
ATOM 2910 C CA . LEU A 1 361 ? 21.473 -29.207 -0.579 1.00 75.94 361 LEU A CA 1
ATOM 2911 C C . LEU A 1 361 ? 22.959 -28.830 -0.503 1.00 75.94 361 LEU A C 1
ATOM 2913 O O . LEU A 1 361 ? 23.316 -27.658 -0.596 1.00 75.94 361 LEU A O 1
ATOM 2917 N N . ASP A 1 362 ? 23.844 -29.829 -0.494 1.00 74.38 362 ASP A N 1
ATOM 2918 C CA . ASP A 1 362 ? 25.313 -29.662 -0.485 1.00 74.38 362 ASP A CA 1
ATOM 2919 C C . ASP A 1 362 ? 25.899 -29.054 -1.786 1.00 74.38 362 ASP A C 1
ATOM 2921 O O . ASP A 1 362 ? 27.101 -29.119 -2.038 1.00 74.38 362 ASP A O 1
ATOM 2925 N N . THR A 1 363 ? 25.066 -28.475 -2.657 1.00 71.19 363 THR A N 1
ATOM 2926 C CA . THR A 1 363 ? 25.474 -28.002 -3.994 1.00 71.19 363 THR A CA 1
ATOM 2927 C C . THR A 1 363 ? 25.995 -26.567 -4.025 1.00 71.19 363 THR A C 1
ATOM 2929 O O . THR A 1 363 ? 26.660 -26.191 -4.989 1.00 71.19 363 THR A O 1
ATOM 2932 N N . ILE A 1 364 ? 25.702 -25.757 -3.003 1.00 69.19 364 ILE A N 1
ATOM 2933 C CA . ILE A 1 364 ? 26.153 -24.364 -2.922 1.00 69.19 364 ILE A CA 1
ATOM 2934 C C . ILE A 1 364 ? 27.274 -24.279 -1.891 1.00 69.19 364 ILE A C 1
ATOM 2936 O O . ILE A 1 364 ? 27.131 -24.747 -0.764 1.00 69.19 364 ILE A O 1
ATOM 2940 N N . GLU A 1 365 ? 28.390 -23.649 -2.261 1.00 77.88 365 GLU A N 1
ATOM 2941 C CA . GLU A 1 365 ? 29.474 -23.379 -1.322 1.00 77.88 365 GLU A CA 1
ATOM 2942 C C . GLU A 1 365 ? 28.951 -22.511 -0.169 1.00 77.88 365 GLU A C 1
ATOM 2944 O O . GLU A 1 365 ? 28.655 -21.324 -0.347 1.00 77.88 365 GLU A O 1
ATOM 2949 N N . LYS A 1 366 ? 28.855 -23.112 1.024 1.00 78.81 366 LYS A N 1
ATOM 2950 C CA . LYS A 1 366 ? 28.291 -22.497 2.238 1.00 78.81 366 LYS A CA 1
ATOM 2951 C C . LYS A 1 366 ? 29.046 -21.243 2.700 1.00 78.81 366 LYS A C 1
ATOM 2953 O O . LYS A 1 366 ? 28.508 -20.436 3.446 1.00 78.81 366 LYS A O 1
ATOM 2958 N N . HIS A 1 367 ? 30.277 -21.046 2.231 1.00 78.06 367 HIS A N 1
ATOM 2959 C CA . HIS A 1 367 ? 31.085 -19.855 2.519 1.00 78.06 367 HIS A CA 1
ATOM 2960 C C . HIS A 1 367 ? 30.987 -18.769 1.436 1.00 78.06 367 HIS A C 1
ATOM 2962 O O . HIS A 1 367 ? 31.599 -17.709 1.568 1.00 78.06 367 HIS A O 1
ATOM 2968 N N . SER A 1 368 ? 30.246 -19.009 0.351 1.00 78.81 368 SER A N 1
ATOM 2969 C CA . SER A 1 368 ? 30.117 -18.029 -0.726 1.00 78.81 368 SER A CA 1
ATOM 2970 C C . SER A 1 368 ? 29.289 -16.821 -0.281 1.00 78.81 368 SER A C 1
ATOM 2972 O O . SER A 1 368 ? 28.311 -16.929 0.461 1.00 78.81 368 SER A O 1
ATOM 2974 N N . HIS A 1 369 ? 29.638 -15.637 -0.788 1.00 74.12 369 HIS A N 1
ATOM 2975 C CA . HIS A 1 369 ? 28.842 -14.432 -0.549 1.00 74.12 369 HIS A CA 1
ATOM 2976 C C . HIS A 1 369 ? 27.390 -14.611 -1.018 1.00 74.12 369 HIS A C 1
ATOM 2978 O O . HIS A 1 369 ? 26.461 -14.104 -0.387 1.00 74.12 369 HIS A O 1
ATOM 2984 N N . VAL A 1 370 ? 27.189 -15.315 -2.136 1.00 71.12 370 VAL A N 1
ATOM 2985 C CA . VAL A 1 370 ? 25.853 -15.599 -2.663 1.00 71.12 370 VAL A CA 1
ATOM 2986 C C . VAL A 1 370 ? 25.047 -16.335 -1.601 1.00 71.12 370 VAL A C 1
ATOM 2988 O O . VAL A 1 370 ? 23.995 -15.825 -1.236 1.00 71.12 370 VAL A O 1
ATOM 2991 N N . TYR A 1 371 ? 25.577 -17.419 -1.021 1.00 77.75 371 TYR A N 1
ATOM 2992 C CA . TYR A 1 371 ? 24.919 -18.182 0.048 1.00 77.75 371 TYR A CA 1
ATOM 2993 C C . TYR A 1 371 ? 24.487 -17.299 1.231 1.00 77.75 371 TYR A C 1
ATOM 2995 O O . TYR A 1 371 ? 23.338 -17.375 1.663 1.00 77.75 371 TYR A O 1
ATOM 3003 N N . GLY A 1 372 ? 25.345 -16.376 1.682 1.00 82.69 372 GLY A N 1
ATOM 3004 C CA . GLY A 1 372 ? 24.986 -15.394 2.713 1.00 82.69 372 GLY A CA 1
ATOM 3005 C C . GLY A 1 372 ? 23.822 -14.468 2.325 1.00 82.69 372 GLY A C 1
ATOM 3006 O O . GLY A 1 372 ? 22.959 -14.187 3.156 1.00 82.69 372 GLY A O 1
ATOM 3007 N N . LEU A 1 373 ? 23.740 -14.025 1.065 1.00 78.06 373 LEU A N 1
ATOM 3008 C CA . LEU A 1 373 ? 22.598 -13.239 0.570 1.00 78.06 373 LEU A CA 1
ATOM 3009 C C . LEU A 1 373 ? 21.312 -14.070 0.506 1.00 78.06 373 LEU A C 1
ATOM 3011 O O . LEU A 1 373 ? 20.265 -13.583 0.933 1.00 78.06 373 LEU A O 1
ATOM 3015 N N . LEU A 1 374 ? 21.398 -15.315 0.016 1.00 73.25 374 LEU A N 1
ATOM 3016 C CA . LEU A 1 374 ? 20.260 -16.247 -0.039 1.00 73.25 374 LEU A CA 1
ATOM 3017 C C . LEU A 1 374 ? 19.664 -16.435 1.354 1.00 73.25 374 LEU A C 1
ATOM 3019 O O . LEU A 1 374 ? 18.455 -16.341 1.561 1.00 73.25 374 LEU A O 1
ATOM 3023 N N . PHE A 1 375 ? 20.549 -16.679 2.314 1.00 84.19 375 PHE A N 1
ATOM 3024 C CA . PHE A 1 375 ? 20.172 -16.949 3.682 1.00 84.19 375 PHE A CA 1
ATOM 3025 C C . PHE A 1 375 ? 19.555 -15.716 4.352 1.00 84.19 375 PHE A C 1
ATOM 3027 O O . PHE A 1 375 ? 18.506 -15.809 4.987 1.00 84.19 375 PHE A O 1
ATOM 3034 N N . ALA A 1 376 ? 20.148 -14.535 4.154 1.00 86.12 376 ALA A N 1
ATOM 3035 C CA . ALA A 1 376 ? 19.582 -13.277 4.639 1.00 86.12 376 ALA A CA 1
ATOM 3036 C C . ALA A 1 376 ? 18.168 -13.023 4.087 1.00 86.12 376 ALA A C 1
ATOM 3038 O O . ALA A 1 376 ? 17.301 -12.504 4.792 1.00 86.12 376 ALA A O 1
ATOM 3039 N N . GLU A 1 377 ? 17.920 -13.397 2.833 1.00 81.75 377 GLU A N 1
ATOM 3040 C CA . GLU A 1 377 ? 16.610 -13.273 2.203 1.00 81.75 377 GLU A CA 1
ATOM 3041 C C . GLU A 1 377 ? 15.575 -14.237 2.804 1.00 81.75 377 GLU A C 1
ATOM 3043 O O . GLU A 1 377 ? 14.457 -13.810 3.107 1.00 81.75 377 GLU A O 1
ATOM 3048 N N . LEU A 1 378 ? 15.951 -15.494 3.073 1.00 83.62 378 LEU A N 1
ATOM 3049 C CA . LEU A 1 378 ? 15.102 -16.442 3.806 1.00 83.62 378 LEU A CA 1
ATOM 3050 C C . LEU A 1 378 ? 14.715 -15.889 5.185 1.00 83.62 378 LEU A C 1
ATOM 3052 O O . LEU A 1 378 ? 13.537 -15.870 5.542 1.00 83.62 378 LEU A O 1
ATOM 3056 N N . VAL A 1 379 ? 15.688 -15.372 5.940 1.00 87.94 379 VAL A N 1
ATOM 3057 C CA . VAL A 1 379 ? 15.455 -14.778 7.268 1.00 87.94 379 VAL A CA 1
ATOM 3058 C C . VAL A 1 379 ? 14.458 -13.618 7.186 1.00 87.94 379 VAL A C 1
ATOM 3060 O O . VAL A 1 379 ? 13.551 -13.518 8.019 1.00 87.94 379 VAL A O 1
ATOM 3063 N N . LYS A 1 380 ? 14.561 -12.769 6.155 1.00 85.75 380 LYS A N 1
ATOM 3064 C CA . LYS A 1 380 ? 13.592 -11.688 5.907 1.00 85.75 380 LYS A CA 1
ATOM 3065 C C . LYS A 1 380 ? 12.194 -12.227 5.596 1.00 85.75 380 LYS A C 1
ATOM 3067 O O . LYS A 1 380 ? 11.224 -11.694 6.129 1.00 85.75 380 LYS A O 1
ATOM 3072 N N . ILE A 1 381 ? 12.074 -13.259 4.758 1.00 79.56 381 ILE A N 1
ATOM 3073 C CA . ILE A 1 381 ? 10.784 -13.879 4.406 1.00 79.56 381 ILE A CA 1
ATOM 3074 C C . ILE A 1 381 ? 10.110 -14.465 5.649 1.00 79.56 381 ILE A C 1
ATOM 3076 O O . ILE A 1 381 ? 8.957 -14.136 5.923 1.00 79.56 381 ILE A O 1
ATOM 3080 N N . LEU A 1 382 ? 10.841 -15.250 6.442 1.00 82.12 382 LEU A N 1
ATOM 3081 C CA . LEU A 1 382 ? 10.341 -15.826 7.693 1.00 82.12 382 LEU A CA 1
ATOM 3082 C C . LEU A 1 382 ? 9.901 -14.743 8.682 1.00 82.12 382 LEU A C 1
ATOM 3084 O O . LEU A 1 382 ? 8.859 -14.859 9.322 1.00 82.12 382 LEU A O 1
ATOM 3088 N N . THR A 1 383 ? 10.661 -13.652 8.777 1.00 88.06 383 THR A N 1
ATOM 3089 C CA . THR A 1 383 ? 10.294 -12.507 9.621 1.00 88.06 383 THR A CA 1
ATOM 3090 C C . THR A 1 383 ? 8.978 -11.869 9.162 1.00 88.06 383 THR A C 1
ATOM 3092 O O . THR A 1 383 ? 8.113 -11.597 9.993 1.00 88.06 383 THR A O 1
ATOM 3095 N N . LEU A 1 384 ? 8.784 -11.686 7.849 1.00 80.44 384 LEU A N 1
ATOM 3096 C CA . LEU A 1 384 ? 7.544 -11.146 7.271 1.00 80.44 384 LEU A CA 1
ATOM 3097 C C . LEU A 1 384 ? 6.338 -12.083 7.446 1.00 80.44 384 LEU A C 1
ATOM 3099 O O . LEU A 1 384 ? 5.218 -11.601 7.589 1.00 80.44 384 LEU A O 1
ATOM 3103 N N . LEU A 1 385 ? 6.565 -13.398 7.490 1.00 78.31 385 LEU A N 1
ATOM 3104 C CA . LEU A 1 385 ? 5.553 -14.417 7.801 1.00 78.31 385 LEU A CA 1
ATOM 3105 C C . LEU A 1 385 ? 5.164 -14.469 9.291 1.00 78.31 385 LEU A C 1
ATOM 3107 O O . LEU A 1 385 ? 4.380 -15.325 9.693 1.00 78.31 385 LEU A O 1
ATOM 3111 N N . GLY A 1 386 ? 5.727 -13.601 10.139 1.00 86.44 386 GLY A N 1
ATOM 3112 C CA . GLY A 1 386 ? 5.527 -13.659 11.590 1.00 86.44 386 GLY A CA 1
ATOM 3113 C C . GLY A 1 386 ? 6.305 -14.791 12.277 1.00 86.44 386 GLY A C 1
ATOM 3114 O O . GLY A 1 386 ? 6.122 -15.031 13.467 1.00 86.44 386 GLY A O 1
ATOM 3115 N N . GLN A 1 387 ? 7.217 -15.460 11.565 1.00 90.12 387 GLN A N 1
ATOM 3116 C CA . GLN A 1 387 ? 8.062 -16.555 12.054 1.00 90.12 387 GLN A CA 1
ATOM 3117 C C . GLN A 1 387 ? 9.470 -16.072 12.445 1.00 90.12 387 GLN A C 1
ATOM 3119 O O . GLN A 1 387 ? 10.469 -16.770 12.264 1.00 90.12 387 GLN A O 1
ATOM 3124 N N . ALA A 1 388 ? 9.576 -14.869 13.015 1.00 92.50 388 ALA A N 1
ATOM 3125 C CA . ALA A 1 388 ? 10.858 -14.257 13.374 1.00 92.50 388 ALA A CA 1
ATOM 3126 C C . ALA A 1 388 ? 11.693 -15.112 14.354 1.00 92.50 388 ALA A C 1
ATOM 3128 O O . ALA A 1 388 ? 12.921 -15.112 14.288 1.00 92.50 388 ALA A O 1
ATOM 3129 N N . GLN A 1 389 ? 11.051 -15.899 15.226 1.00 93.81 389 GLN A N 1
ATOM 3130 C CA . GLN A 1 389 ? 11.759 -16.820 16.121 1.00 93.81 389 GLN A CA 1
ATOM 3131 C C . GLN A 1 389 ? 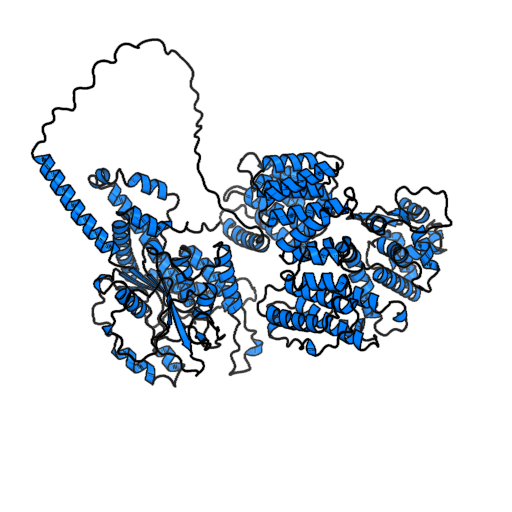12.445 -17.961 15.351 1.00 93.81 389 GLN A C 1
ATOM 3133 O O . GLN A 1 389 ? 13.600 -18.274 15.636 1.00 93.81 389 GLN A O 1
ATOM 3138 N N . THR A 1 390 ? 11.773 -18.542 14.352 1.00 87.12 390 THR A N 1
ATOM 3139 C CA . THR A 1 390 ? 12.362 -19.542 13.445 1.00 87.12 390 THR A CA 1
ATOM 3140 C C . THR A 1 390 ? 13.528 -18.940 12.670 1.00 87.12 390 THR A C 1
ATOM 3142 O O . THR A 1 390 ? 14.598 -19.541 12.598 1.00 87.12 390 THR A O 1
ATOM 3145 N N . ALA A 1 391 ? 13.358 -17.709 12.178 1.00 90.50 391 ALA A N 1
ATOM 3146 C CA . ALA A 1 391 ? 14.400 -16.973 11.469 1.00 90.50 391 ALA A CA 1
ATOM 3147 C C . ALA A 1 391 ? 15.678 -16.810 12.320 1.00 90.50 391 ALA A C 1
ATOM 3149 O O . ALA A 1 391 ? 16.785 -17.027 11.825 1.00 90.50 391 ALA A O 1
ATOM 3150 N N . LEU A 1 392 ? 15.544 -16.499 13.618 1.00 93.56 392 LEU A N 1
ATOM 3151 C CA . LEU A 1 392 ? 16.682 -16.404 14.543 1.00 93.56 392 LEU A CA 1
ATOM 3152 C C . LEU A 1 392 ? 17.372 -17.750 14.797 1.00 93.56 392 LEU A C 1
ATOM 3154 O O . LEU A 1 392 ? 18.602 -17.790 14.838 1.00 93.56 392 LEU A O 1
ATOM 3158 N N . VAL A 1 393 ? 16.606 -18.834 14.969 1.00 90.69 393 VAL A N 1
ATOM 3159 C CA . VAL A 1 393 ? 17.160 -20.184 15.189 1.00 90.69 393 VAL A CA 1
ATOM 3160 C C . VAL A 1 393 ? 17.961 -20.634 13.972 1.00 90.69 393 VAL A C 1
ATOM 3162 O O . VAL A 1 393 ? 19.114 -21.040 14.120 1.00 90.69 393 VAL A O 1
ATOM 3165 N N . LEU A 1 394 ? 17.391 -20.482 12.774 1.00 86.56 394 LEU A N 1
ATOM 3166 C CA . LEU A 1 394 ? 18.084 -20.787 11.525 1.00 86.56 394 LEU A CA 1
ATOM 3167 C C . LEU A 1 394 ? 19.347 -19.936 11.386 1.00 86.56 394 LEU A C 1
ATOM 3169 O O . LEU A 1 394 ? 20.406 -20.458 11.053 1.00 86.56 394 LEU A O 1
ATOM 3173 N N . THR A 1 395 ? 19.270 -18.638 11.694 1.00 92.00 395 THR A N 1
ATOM 3174 C CA . THR A 1 395 ? 20.440 -17.751 11.608 1.00 92.00 395 THR A CA 1
ATOM 3175 C C . THR A 1 395 ? 21.565 -18.165 12.548 1.00 92.00 395 THR A C 1
ATOM 3177 O O . THR A 1 395 ? 22.732 -18.101 12.171 1.00 92.00 395 THR A O 1
ATOM 3180 N N . ALA A 1 396 ? 21.239 -18.598 13.766 1.00 91.25 396 ALA A N 1
ATOM 3181 C CA . ALA A 1 396 ? 22.239 -19.094 14.703 1.00 91.25 396 ALA A CA 1
ATOM 3182 C C . ALA A 1 396 ? 22.913 -20.376 14.186 1.00 91.25 396 ALA A C 1
ATOM 3184 O O . ALA A 1 396 ? 24.138 -20.468 14.238 1.00 91.25 396 ALA A O 1
ATOM 3185 N N . ALA A 1 397 ? 22.132 -21.316 13.639 1.00 87.00 397 ALA A N 1
ATOM 3186 C CA . ALA A 1 397 ? 22.657 -22.541 13.035 1.00 87.00 397 ALA A CA 1
ATOM 3187 C C . ALA A 1 397 ? 23.571 -22.238 11.837 1.00 87.00 397 ALA A C 1
ATOM 3189 O O . ALA A 1 397 ? 24.688 -22.744 11.775 1.00 87.00 397 ALA A O 1
ATOM 3190 N N . PHE A 1 398 ? 23.143 -21.336 10.950 1.00 89.00 398 PHE A N 1
ATOM 3191 C CA . PHE A 1 398 ? 23.939 -20.876 9.814 1.00 89.00 398 PHE A CA 1
ATOM 3192 C C . PHE A 1 398 ? 25.267 -20.258 10.257 1.00 89.00 398 PHE A C 1
ATOM 3194 O O . PHE A 1 398 ? 26.318 -20.673 9.784 1.00 89.00 398 PHE A O 1
ATOM 3201 N N . MET A 1 399 ? 25.244 -19.304 11.196 1.00 89.50 399 MET A N 1
ATOM 3202 C CA . MET A 1 399 ? 26.468 -18.642 11.671 1.00 89.50 399 MET A CA 1
ATOM 3203 C C . MET A 1 399 ? 27.429 -19.630 12.348 1.00 89.50 399 MET A C 1
ATOM 3205 O O . MET A 1 399 ? 28.645 -19.477 12.238 1.00 89.50 399 MET A O 1
ATOM 3209 N N . GLN A 1 400 ? 26.894 -20.643 13.038 1.00 90.56 400 GLN A N 1
ATOM 3210 C CA . GLN A 1 400 ? 27.689 -21.709 13.647 1.00 90.56 400 GLN A CA 1
ATOM 3211 C C . GLN A 1 400 ? 28.328 -22.623 12.593 1.00 90.56 400 GLN A C 1
ATOM 3213 O O . GLN A 1 400 ? 29.473 -23.035 12.764 1.00 90.56 400 GLN A O 1
ATOM 3218 N N . GLU A 1 401 ? 27.599 -22.947 11.525 1.00 87.06 401 GLU A N 1
ATOM 3219 C CA . GLU A 1 401 ? 28.060 -23.844 10.467 1.00 87.06 401 GLU A CA 1
ATOM 3220 C C . GLU A 1 401 ? 29.080 -23.179 9.536 1.00 87.06 401 GLU A C 1
ATOM 3222 O O . GLU A 1 401 ? 30.113 -23.772 9.227 1.00 87.06 401 GLU A O 1
ATOM 3227 N N . THR A 1 402 ? 28.817 -21.950 9.085 1.00 85.81 402 THR A N 1
ATOM 3228 C CA . THR A 1 402 ? 29.684 -21.286 8.104 1.00 85.81 402 THR A CA 1
ATOM 3229 C C . THR A 1 402 ? 30.914 -20.649 8.741 1.00 85.81 402 THR A C 1
ATOM 3231 O O . THR A 1 402 ? 31.900 -20.411 8.043 1.00 85.81 402 THR A O 1
ATOM 3234 N N . GLY A 1 403 ? 30.863 -20.323 10.039 1.00 87.69 403 GLY A N 1
ATOM 3235 C CA . GLY A 1 403 ? 31.912 -19.577 10.743 1.00 87.69 403 GLY A CA 1
ATOM 3236 C C . GLY A 1 403 ? 32.151 -18.163 10.190 1.00 87.69 403 GLY A C 1
ATOM 3237 O O . GLY A 1 403 ? 33.078 -17.481 10.623 1.00 87.69 403 GLY A O 1
ATOM 3238 N N . THR A 1 404 ? 31.338 -17.714 9.229 1.00 81.44 404 THR A N 1
ATOM 3239 C CA . THR A 1 404 ? 31.464 -16.431 8.538 1.00 81.44 404 THR A CA 1
ATOM 3240 C C . THR A 1 404 ? 30.368 -15.479 8.996 1.00 81.44 404 THR A C 1
ATOM 3242 O O . THR A 1 404 ? 29.173 -15.764 8.899 1.00 81.44 404 THR A O 1
ATOM 3245 N N . ASN A 1 405 ? 30.770 -14.299 9.470 1.00 82.62 405 ASN A N 1
ATOM 3246 C CA . ASN A 1 405 ? 29.836 -13.233 9.809 1.00 82.62 405 ASN A CA 1
ATOM 3247 C C . ASN A 1 405 ? 29.454 -12.467 8.535 1.00 82.62 405 ASN A C 1
ATOM 3249 O O . ASN A 1 405 ? 30.067 -11.463 8.184 1.00 82.62 405 ASN A O 1
ATOM 3253 N N . HIS A 1 406 ? 28.467 -12.973 7.796 1.00 88.44 406 HIS A N 1
ATOM 3254 C CA . HIS A 1 406 ? 27.932 -12.255 6.643 1.00 88.44 406 HIS A CA 1
ATOM 3255 C C . HIS A 1 406 ? 27.083 -11.069 7.121 1.00 88.44 406 HIS A C 1
ATOM 3257 O O . HIS A 1 406 ? 26.022 -11.266 7.717 1.00 88.44 406 HIS A O 1
ATOM 3263 N N . ALA A 1 407 ? 27.500 -9.841 6.806 1.00 89.81 407 ALA A N 1
ATOM 3264 C CA . ALA A 1 407 ? 26.817 -8.615 7.224 1.00 89.81 407 ALA A CA 1
ATOM 3265 C C . ALA A 1 407 ? 25.316 -8.600 6.871 1.00 89.81 407 ALA A C 1
ATOM 3267 O O . ALA A 1 407 ? 24.482 -8.263 7.709 1.00 89.81 407 ALA A O 1
ATOM 3268 N N . TYR A 1 408 ? 24.937 -9.061 5.675 1.00 87.75 408 TYR A N 1
ATOM 3269 C CA . TYR A 1 408 ? 23.529 -9.169 5.261 1.00 87.75 408 TYR A CA 1
ATOM 3270 C C . TYR A 1 408 ? 22.698 -10.094 6.155 1.00 87.75 408 TYR A C 1
ATOM 3272 O O . TYR A 1 408 ? 21.534 -9.797 6.434 1.00 87.75 408 TYR A O 1
ATOM 3280 N N . VAL A 1 409 ? 23.288 -11.200 6.616 1.00 93.38 409 VAL A N 1
ATOM 3281 C CA . VAL A 1 409 ? 22.630 -12.141 7.530 1.00 93.38 409 VAL A CA 1
ATOM 3282 C C . VAL A 1 409 ? 22.468 -11.493 8.903 1.00 93.38 409 VAL A C 1
ATOM 3284 O O . VAL A 1 409 ? 21.403 -11.599 9.505 1.00 93.38 409 VAL A O 1
ATOM 3287 N N . SER A 1 410 ? 23.472 -10.748 9.365 1.00 95.25 410 SER A N 1
ATOM 3288 C CA . SER A 1 410 ? 23.402 -9.980 10.614 1.00 95.25 410 SER A CA 1
ATOM 3289 C C . SER A 1 410 ? 22.356 -8.859 10.564 1.00 95.25 410 SER A C 1
ATOM 3291 O O . SER A 1 410 ? 21.583 -8.707 11.509 1.00 95.25 410 SER A O 1
ATOM 3293 N N . ILE A 1 411 ? 22.216 -8.150 9.441 1.00 95.12 411 ILE A N 1
ATOM 3294 C CA . ILE A 1 411 ? 21.138 -7.163 9.246 1.00 95.12 411 ILE A CA 1
ATOM 3295 C C . ILE A 1 411 ? 19.762 -7.849 9.256 1.00 95.12 411 ILE A C 1
ATOM 3297 O O . ILE A 1 411 ? 18.848 -7.381 9.932 1.00 95.12 411 ILE A O 1
ATOM 3301 N N . ALA A 1 412 ? 19.603 -8.983 8.564 1.00 93.88 412 ALA A N 1
ATOM 3302 C CA . ALA A 1 412 ? 18.345 -9.735 8.569 1.00 93.88 412 ALA A CA 1
ATOM 3303 C C . ALA A 1 412 ? 18.002 -10.288 9.969 1.00 93.88 412 ALA A C 1
ATOM 3305 O O . ALA A 1 412 ? 16.842 -10.280 10.382 1.00 93.88 412 ALA A O 1
ATOM 3306 N N . LYS A 1 413 ? 19.015 -10.703 10.738 1.00 96.06 413 LYS A N 1
ATOM 3307 C CA . LYS A 1 413 ? 18.885 -11.091 12.149 1.00 96.06 413 LYS A CA 1
ATOM 3308 C C . LYS A 1 413 ? 18.408 -9.924 13.015 1.00 96.06 413 LYS A C 1
ATOM 3310 O O . LYS A 1 413 ? 17.547 -10.118 13.870 1.00 96.06 413 LYS A O 1
ATOM 3315 N N . ALA A 1 414 ? 18.926 -8.716 12.782 1.00 96.62 414 ALA A N 1
ATOM 3316 C CA . ALA A 1 414 ? 18.458 -7.511 13.461 1.00 96.62 414 ALA A CA 1
ATOM 3317 C C . ALA A 1 414 ? 16.986 -7.211 13.128 1.00 96.62 414 ALA A C 1
ATOM 3319 O O . ALA A 1 414 ? 16.213 -6.915 14.038 1.00 96.62 414 ALA A O 1
ATOM 3320 N N . ASP A 1 415 ? 16.567 -7.366 11.866 1.00 94.81 415 ASP A N 1
ATOM 3321 C CA . ASP A 1 415 ? 15.155 -7.238 11.468 1.00 94.81 415 ASP A CA 1
ATOM 3322 C C . ASP A 1 415 ? 14.263 -8.255 12.218 1.00 94.81 415 ASP A C 1
ATOM 3324 O O . ASP A 1 415 ? 13.191 -7.892 12.715 1.00 94.81 415 ASP A O 1
ATOM 3328 N N . ALA A 1 416 ? 14.725 -9.500 12.389 1.00 94.81 416 ALA A N 1
ATOM 3329 C CA . ALA A 1 416 ? 14.025 -10.517 13.180 1.00 94.81 416 ALA A CA 1
ATOM 3330 C C . ALA A 1 416 ? 13.941 -10.150 14.677 1.00 94.81 416 ALA A C 1
ATOM 3332 O O . ALA A 1 416 ? 12.882 -10.299 15.294 1.00 94.81 416 ALA A O 1
ATOM 3333 N N . TYR A 1 417 ? 15.012 -9.607 15.269 1.00 97.31 417 TYR A N 1
ATOM 3334 C CA . TYR A 1 417 ? 14.978 -9.081 16.638 1.00 97.31 417 TYR A CA 1
ATOM 3335 C C . TYR A 1 417 ? 13.990 -7.916 16.788 1.00 97.31 417 TYR A C 1
ATOM 3337 O O . TYR A 1 417 ? 13.190 -7.907 17.728 1.00 97.31 417 TYR A O 1
ATOM 3345 N N . ILE A 1 418 ? 13.973 -6.975 15.838 1.00 94.50 418 ILE A N 1
ATOM 3346 C CA . ILE A 1 418 ? 13.019 -5.856 15.808 1.00 94.50 418 ILE A CA 1
ATOM 3347 C C . ILE A 1 418 ? 11.576 -6.376 15.764 1.00 94.50 418 ILE A C 1
ATOM 3349 O O . ILE A 1 418 ? 10.722 -5.863 16.492 1.00 94.50 418 ILE A O 1
ATOM 3353 N N . ALA A 1 419 ? 11.293 -7.396 14.947 1.00 91.06 419 ALA A N 1
ATOM 3354 C CA . ALA A 1 419 ? 9.965 -8.006 14.851 1.00 91.06 419 ALA A CA 1
ATOM 3355 C C . ALA A 1 419 ? 9.522 -8.669 16.170 1.00 91.06 419 ALA A C 1
ATOM 3357 O O . ALA A 1 419 ? 8.361 -8.555 16.560 1.00 91.06 419 ALA A O 1
ATOM 3358 N N . LEU A 1 420 ? 10.455 -9.282 16.907 1.00 94.00 420 LEU A N 1
ATOM 3359 C CA . LEU A 1 420 ? 10.216 -9.871 18.233 1.00 94.00 420 LEU A CA 1
ATOM 3360 C C . LEU A 1 420 ? 10.242 -8.852 19.385 1.00 94.00 420 LEU A C 1
ATOM 3362 O O . LEU A 1 420 ? 10.107 -9.244 20.545 1.00 94.00 420 LEU A O 1
ATOM 3366 N N . ARG A 1 421 ? 10.410 -7.555 19.090 1.00 94.25 421 ARG A N 1
ATOM 3367 C CA . ARG A 1 421 ? 10.577 -6.471 20.079 1.00 94.25 421 ARG A CA 1
ATOM 3368 C C . ARG A 1 421 ? 11.797 -6.650 20.998 1.00 94.25 421 ARG A C 1
ATOM 3370 O O . ARG A 1 421 ? 11.815 -6.125 22.109 1.00 94.25 421 ARG A O 1
ATOM 3377 N N . LYS A 1 422 ? 12.816 -7.364 20.519 1.00 95.31 422 LYS A N 1
ATOM 3378 C CA . LYS A 1 422 ? 14.136 -7.552 21.143 1.00 95.31 422 LYS A CA 1
ATOM 3379 C C . LYS A 1 422 ? 15.073 -6.415 20.732 1.00 95.31 422 LYS A C 1
ATOM 3381 O O . LYS A 1 422 ? 16.006 -6.582 19.950 1.00 95.31 422 LYS A O 1
ATOM 3386 N N . TYR A 1 423 ? 14.704 -5.199 21.133 1.00 94.88 423 TYR A N 1
ATOM 3387 C CA . TYR A 1 423 ? 15.338 -3.975 20.640 1.00 94.88 423 TYR A CA 1
ATOM 3388 C C . TYR A 1 423 ? 16.772 -3.807 21.132 1.00 94.88 423 TYR A C 1
ATOM 3390 O O . TYR A 1 423 ? 17.577 -3.241 20.400 1.00 94.88 423 TYR A O 1
ATOM 3398 N N . ASP A 1 424 ? 17.097 -4.306 22.322 1.00 94.69 424 ASP A N 1
ATOM 3399 C CA . ASP A 1 424 ? 18.448 -4.222 22.875 1.00 94.69 424 ASP A CA 1
ATOM 3400 C C . ASP A 1 424 ? 19.413 -5.111 22.089 1.00 94.69 424 ASP A C 1
ATOM 3402 O O . ASP A 1 424 ? 20.478 -4.655 21.684 1.00 94.69 424 ASP A O 1
ATOM 3406 N N . GLU A 1 425 ? 18.993 -6.331 21.755 1.00 96.44 425 GLU A N 1
ATOM 3407 C CA . GLU A 1 425 ? 19.778 -7.267 20.951 1.00 96.44 425 GLU A CA 1
ATOM 3408 C C . GLU A 1 425 ? 19.933 -6.789 19.502 1.00 96.44 425 GLU A C 1
ATOM 3410 O O . GLU A 1 425 ? 21.003 -6.930 18.907 1.00 96.44 425 GLU A O 1
ATOM 3415 N N . ALA A 1 426 ? 18.883 -6.189 18.925 1.00 96.19 426 ALA A N 1
ATOM 3416 C CA . ALA A 1 426 ? 18.978 -5.535 17.621 1.00 96.19 426 ALA A CA 1
ATOM 3417 C C . ALA A 1 426 ? 19.954 -4.349 17.665 1.00 96.19 426 ALA A C 1
ATOM 3419 O O . ALA A 1 426 ? 20.781 -4.202 16.769 1.00 96.19 426 ALA A O 1
ATOM 3420 N N . GLN A 1 427 ? 19.867 -3.516 18.705 1.00 95.00 427 GLN A N 1
ATOM 3421 C CA . GLN A 1 427 ? 20.729 -2.354 18.889 1.00 95.00 427 GLN A CA 1
ATOM 3422 C C . GLN A 1 427 ? 22.198 -2.772 19.020 1.00 95.00 427 GLN A C 1
ATOM 3424 O O . GLN A 1 427 ? 23.035 -2.242 18.296 1.00 95.00 427 GLN A O 1
ATOM 3429 N N . GLU A 1 428 ? 22.502 -3.723 19.906 1.00 95.94 428 GLU A N 1
ATOM 3430 C CA . GLU A 1 428 ? 23.859 -4.224 20.145 1.00 95.94 428 GLU A CA 1
ATOM 3431 C C . GLU A 1 428 ? 24.464 -4.814 18.868 1.00 95.94 428 GLU A C 1
ATOM 3433 O O . GLU A 1 428 ? 25.589 -4.474 18.504 1.00 95.94 428 GLU A O 1
ATOM 3438 N N . LEU A 1 429 ? 23.691 -5.623 18.134 1.00 96.38 429 LEU A N 1
ATOM 3439 C CA . LEU A 1 429 ? 24.133 -6.213 16.872 1.00 96.38 429 LEU A CA 1
ATOM 3440 C C . LEU A 1 429 ? 24.467 -5.141 15.824 1.00 96.38 429 LEU A C 1
ATOM 3442 O O . LEU A 1 429 ? 25.539 -5.180 15.222 1.00 96.38 429 LEU A O 1
ATOM 3446 N N . LEU A 1 430 ? 23.573 -4.169 15.621 1.00 96.12 430 LEU A N 1
ATOM 3447 C CA . LEU A 1 430 ? 23.754 -3.105 14.627 1.00 96.12 430 LEU A CA 1
ATOM 3448 C C . LEU A 1 430 ? 24.887 -2.141 15.006 1.00 96.12 430 LEU A C 1
ATOM 3450 O O . LEU A 1 430 ? 25.645 -1.715 14.139 1.00 96.12 430 LEU A O 1
ATOM 3454 N N . GLN A 1 431 ? 25.032 -1.810 16.291 1.00 95.38 431 GLN A N 1
ATOM 3455 C CA . GLN A 1 431 ? 26.137 -0.980 16.783 1.00 95.38 431 GLN A CA 1
ATOM 3456 C C . GLN A 1 431 ? 27.479 -1.709 16.695 1.00 95.38 431 GLN A C 1
ATOM 3458 O O . GLN A 1 431 ? 28.481 -1.082 16.355 1.00 95.38 431 GLN A O 1
ATOM 3463 N N . GLY A 1 432 ? 27.498 -3.021 16.948 1.00 95.69 432 GLY A N 1
ATOM 3464 C CA . GLY A 1 432 ? 28.672 -3.865 16.745 1.00 95.69 432 GLY A CA 1
ATOM 3465 C C . GLY A 1 432 ? 29.127 -3.856 15.287 1.00 95.69 432 GLY A C 1
ATOM 3466 O O . GLY A 1 432 ? 30.304 -3.629 15.026 1.00 95.69 432 GLY A O 1
ATOM 3467 N N . MET A 1 433 ? 28.188 -3.992 14.343 1.00 95.56 433 MET A N 1
ATOM 3468 C CA . MET A 1 433 ? 28.483 -3.877 12.909 1.00 95.56 433 MET A CA 1
ATOM 3469 C C . MET A 1 433 ? 29.009 -2.486 12.534 1.00 95.56 433 MET A C 1
ATOM 3471 O O . MET A 1 433 ? 30.034 -2.378 11.876 1.00 95.56 433 MET A O 1
ATOM 3475 N N . LEU A 1 434 ? 28.369 -1.408 12.996 1.00 94.44 434 LEU A N 1
ATOM 3476 C CA . LEU A 1 434 ? 28.832 -0.038 12.721 1.00 94.44 434 LEU A CA 1
ATOM 3477 C C . LEU A 1 434 ? 30.193 0.296 13.354 1.00 94.44 434 LEU A C 1
ATOM 3479 O O . LEU A 1 434 ? 30.849 1.241 12.928 1.00 94.44 434 LEU A O 1
ATOM 3483 N N . SER A 1 435 ? 30.605 -0.445 14.384 1.00 94.19 435 SER A N 1
ATOM 3484 C CA . SER A 1 435 ? 31.920 -0.290 15.018 1.00 94.19 435 SER A CA 1
ATOM 3485 C C . SER A 1 435 ? 33.011 -1.105 14.318 1.00 94.19 435 SER A C 1
ATOM 3487 O O . SER A 1 435 ? 34.196 -0.886 14.576 1.00 94.19 435 SER A O 1
ATOM 3489 N N . ASP A 1 436 ? 32.632 -2.052 13.459 1.00 93.88 436 ASP A N 1
ATOM 3490 C CA . ASP A 1 436 ? 33.560 -2.859 12.680 1.00 93.88 436 ASP A CA 1
ATOM 3491 C C . ASP A 1 436 ? 34.032 -2.069 11.455 1.00 93.88 436 ASP A C 1
ATOM 3493 O O . ASP A 1 436 ? 33.258 -1.752 10.554 1.00 93.88 436 ASP A O 1
ATOM 3497 N N . SER A 1 437 ? 35.332 -1.772 11.409 1.00 90.12 437 SER A N 1
ATOM 3498 C CA . SER A 1 437 ? 35.962 -1.050 10.298 1.00 90.12 437 SER A CA 1
ATOM 3499 C C . SER A 1 437 ? 35.922 -1.796 8.960 1.00 90.12 437 SER A C 1
ATOM 3501 O O . SER A 1 437 ? 36.310 -1.221 7.946 1.00 90.12 437 SER A O 1
ATOM 3503 N N . SER A 1 438 ? 35.542 -3.078 8.958 1.00 90.75 438 SER A N 1
ATOM 3504 C CA . SER A 1 438 ? 35.382 -3.885 7.745 1.00 90.75 438 SER A CA 1
ATOM 3505 C C . SER A 1 438 ? 33.982 -3.814 7.130 1.00 90.75 438 SER A C 1
ATOM 3507 O O . SER A 1 438 ? 33.788 -4.336 6.034 1.00 90.75 438 SER A O 1
ATOM 3509 N N . THR A 1 439 ? 33.023 -3.166 7.801 1.00 90.25 439 THR A N 1
ATOM 3510 C CA . THR A 1 439 ? 31.659 -3.003 7.289 1.00 90.25 439 THR A CA 1
ATOM 3511 C C . THR A 1 439 ? 31.662 -2.142 6.031 1.00 90.25 439 THR A C 1
ATOM 3513 O O . THR A 1 439 ? 32.241 -1.057 5.996 1.00 90.25 439 THR A O 1
ATOM 3516 N N . GLU A 1 440 ? 31.010 -2.622 4.975 1.00 87.88 440 GLU A N 1
ATOM 3517 C CA . GLU A 1 440 ? 30.952 -1.889 3.712 1.00 87.88 440 GLU A CA 1
ATOM 3518 C C . GLU A 1 440 ? 30.008 -0.673 3.818 1.00 87.88 440 GLU A C 1
ATOM 3520 O O . GLU A 1 440 ? 28.990 -0.736 4.514 1.00 87.88 440 GLU A O 1
ATOM 3525 N N . PRO A 1 441 ? 30.227 0.418 3.058 1.00 88.44 441 PRO A N 1
ATOM 3526 C CA . PRO A 1 441 ? 29.398 1.626 3.137 1.00 88.44 441 PRO A CA 1
ATOM 3527 C C . PRO A 1 441 ? 27.885 1.401 2.975 1.00 88.44 441 PRO A C 1
ATOM 3529 O O . PRO A 1 441 ? 27.073 2.079 3.604 1.00 88.44 441 PRO A O 1
ATOM 3532 N N . PHE A 1 442 ? 27.485 0.451 2.124 1.00 84.62 442 PHE A N 1
ATOM 3533 C CA . PHE A 1 442 ? 26.076 0.079 1.953 1.00 84.62 442 PHE A CA 1
ATOM 3534 C C . PHE A 1 442 ? 25.507 -0.610 3.204 1.00 84.62 442 PHE A C 1
ATOM 3536 O O . PHE A 1 442 ? 24.355 -0.389 3.589 1.00 84.62 442 PHE A O 1
ATOM 3543 N N . GLU A 1 443 ? 26.317 -1.439 3.857 1.00 90.62 443 GLU A N 1
ATOM 3544 C CA . GLU A 1 443 ? 25.955 -2.153 5.079 1.00 90.62 443 GLU A CA 1
ATOM 3545 C C . GLU A 1 443 ? 25.852 -1.176 6.252 1.00 90.62 443 GLU A C 1
ATOM 3547 O O . GLU A 1 443 ? 24.902 -1.275 7.029 1.00 90.62 443 GLU A O 1
ATOM 3552 N N . GLU A 1 444 ? 26.737 -0.174 6.322 1.00 93.81 444 GLU A N 1
ATOM 3553 C CA . GLU A 1 444 ? 26.639 0.931 7.282 1.00 93.81 444 GLU A CA 1
ATOM 3554 C C . GLU A 1 444 ? 25.322 1.699 7.125 1.00 93.81 444 GLU A C 1
ATOM 3556 O O . GLU A 1 444 ? 24.603 1.907 8.107 1.00 93.81 444 GLU A O 1
ATOM 3561 N N . VAL A 1 445 ? 24.963 2.072 5.888 1.00 91.25 445 VAL A N 1
ATOM 3562 C CA . VAL A 1 445 ? 23.683 2.735 5.587 1.00 91.25 445 VAL A CA 1
ATOM 3563 C C . VAL A 1 445 ? 22.525 1.861 6.062 1.00 91.25 445 VAL A C 1
ATOM 3565 O O . VAL A 1 445 ? 21.669 2.327 6.815 1.00 91.25 445 VAL A O 1
ATOM 3568 N N . CYS A 1 446 ? 22.509 0.577 5.694 1.00 91.00 446 CYS A N 1
ATOM 3569 C CA . CYS A 1 446 ? 21.463 -0.344 6.128 1.00 91.00 446 CYS A CA 1
ATOM 3570 C C . CYS A 1 446 ? 21.374 -0.436 7.656 1.00 91.00 446 CYS A C 1
ATOM 3572 O O . CYS A 1 446 ? 20.264 -0.374 8.196 1.00 91.00 446 CYS A O 1
ATOM 3574 N N . CYS A 1 447 ? 22.511 -0.542 8.350 1.00 94.88 447 CYS A N 1
ATOM 3575 C CA . CYS A 1 447 ? 22.559 -0.614 9.805 1.00 94.88 447 CYS A CA 1
ATOM 3576 C C . CYS A 1 447 ? 22.006 0.657 10.450 1.00 94.88 447 CYS A C 1
ATOM 3578 O O . CYS A 1 447 ? 21.165 0.565 11.344 1.00 94.88 447 CYS A O 1
ATOM 3580 N N . ALA A 1 448 ? 22.395 1.831 9.950 1.00 94.50 448 ALA A N 1
ATOM 3581 C CA . ALA A 1 448 ? 21.895 3.115 10.426 1.00 94.50 448 ALA A CA 1
ATOM 3582 C C . ALA A 1 448 ? 20.371 3.250 10.263 1.00 94.50 448 ALA A C 1
ATOM 3584 O O . ALA A 1 448 ? 19.677 3.688 11.185 1.00 94.50 448 ALA A O 1
ATOM 3585 N N . LEU A 1 449 ? 19.813 2.809 9.128 1.00 92.19 449 LEU A N 1
ATOM 3586 C CA . LEU A 1 449 ? 18.359 2.806 8.916 1.00 92.19 449 LEU A CA 1
ATOM 3587 C C . LEU A 1 449 ? 17.633 1.921 9.942 1.00 92.19 449 LEU A C 1
ATOM 3589 O O . LEU A 1 449 ? 16.627 2.335 10.520 1.00 92.19 449 LEU A O 1
ATOM 3593 N N . ARG A 1 450 ? 18.145 0.712 10.214 1.00 94.19 450 ARG A N 1
ATOM 3594 C CA . ARG A 1 450 ? 17.516 -0.204 11.184 1.00 94.19 450 ARG A CA 1
ATOM 3595 C C . ARG A 1 450 ? 17.694 0.282 12.616 1.00 94.19 450 ARG A C 1
ATOM 3597 O O . ARG A 1 450 ? 16.777 0.129 13.417 1.00 94.19 450 ARG A O 1
ATOM 3604 N N . LEU A 1 451 ? 18.826 0.900 12.933 1.00 94.25 451 LEU A N 1
ATOM 3605 C CA . LEU A 1 451 ? 19.104 1.434 14.261 1.00 94.25 451 LEU A CA 1
ATOM 3606 C C . LEU A 1 451 ? 18.148 2.587 14.607 1.00 94.25 451 LEU A C 1
ATOM 3608 O O . LEU A 1 451 ? 17.589 2.621 15.702 1.00 94.25 451 LEU A O 1
ATOM 3612 N N . ASN A 1 452 ? 17.841 3.450 13.634 1.00 91.00 452 ASN A N 1
ATOM 3613 C CA . ASN A 1 452 ? 16.776 4.444 13.774 1.00 91.00 452 ASN A CA 1
ATOM 3614 C C . ASN A 1 452 ? 15.404 3.790 14.007 1.00 91.00 452 ASN A C 1
ATOM 3616 O O . ASN A 1 452 ? 14.679 4.191 14.922 1.00 91.00 452 ASN A O 1
ATOM 3620 N N . LYS A 1 453 ? 15.068 2.729 13.262 1.00 91.25 453 LYS A N 1
ATOM 3621 C CA . LYS A 1 453 ? 13.829 1.960 13.479 1.00 91.25 453 LYS A CA 1
ATOM 3622 C C . LYS A 1 453 ? 13.757 1.369 14.891 1.00 91.25 453 LYS A C 1
ATOM 3624 O O . LYS A 1 453 ? 12.688 1.410 15.502 1.00 91.25 453 LYS A O 1
ATOM 3629 N N . VAL A 1 454 ? 14.872 0.852 15.417 1.00 92.50 454 VAL A N 1
ATOM 3630 C CA . VAL A 1 454 ? 14.996 0.342 16.794 1.00 92.50 454 VAL A CA 1
ATOM 3631 C C . VAL A 1 454 ? 14.701 1.448 17.801 1.00 92.50 454 VAL A C 1
ATOM 3633 O O . VAL A 1 454 ? 13.823 1.281 18.647 1.00 92.50 454 VAL A O 1
ATOM 3636 N N . TRP A 1 455 ? 15.369 2.597 17.689 1.00 90.62 455 TRP A N 1
ATOM 3637 C CA . TRP A 1 455 ? 15.194 3.689 18.645 1.00 90.62 455 TRP A CA 1
ATOM 3638 C C . TRP A 1 455 ? 13.778 4.263 18.642 1.00 90.62 455 TRP A C 1
ATOM 3640 O O . TRP A 1 455 ? 13.250 4.521 19.717 1.00 90.62 455 TRP A O 1
ATOM 3650 N N . ARG A 1 456 ? 13.102 4.371 17.486 1.00 89.06 456 ARG A N 1
ATOM 3651 C CA . ARG A 1 456 ? 11.690 4.817 17.446 1.00 89.06 456 ARG A CA 1
ATOM 3652 C C . ARG A 1 456 ? 10.737 3.861 18.159 1.00 89.06 456 ARG A C 1
ATOM 3654 O O . ARG A 1 456 ? 9.649 4.251 18.574 1.00 89.06 456 ARG A O 1
ATOM 3661 N N . ARG A 1 457 ? 11.091 2.578 18.223 1.00 89.06 457 ARG A N 1
ATOM 3662 C CA . ARG A 1 457 ? 10.254 1.536 18.828 1.00 89.06 457 ARG A CA 1
ATOM 3663 C C . ARG A 1 457 ? 10.620 1.261 20.291 1.00 89.06 457 ARG A C 1
ATOM 3665 O O . ARG A 1 457 ? 9.861 0.566 20.972 1.00 89.06 457 ARG A O 1
ATOM 3672 N N . LYS A 1 458 ? 11.735 1.812 20.783 1.00 89.50 458 LYS A N 1
ATOM 3673 C CA . LYS A 1 458 ? 12.194 1.692 22.169 1.00 89.50 458 LYS A CA 1
ATOM 3674 C C . LYS A 1 458 ? 11.607 2.846 23.005 1.00 89.50 458 LYS A C 1
ATOM 3676 O O . LYS A 1 458 ? 11.904 3.999 22.722 1.00 89.50 458 LYS A O 1
ATOM 3681 N N . PRO A 1 459 ? 10.782 2.573 24.032 1.00 62.34 459 PRO A N 1
ATOM 3682 C CA . PRO A 1 459 ? 9.996 3.590 24.747 1.00 62.34 459 PRO A CA 1
ATOM 3683 C C . PRO A 1 459 ? 10.800 4.530 25.667 1.00 62.34 459 PRO A C 1
ATOM 3685 O O . PRO A 1 459 ? 10.196 5.302 26.408 1.00 62.34 459 PRO A O 1
ATOM 3688 N N . ASP A 1 460 ? 12.133 4.472 25.655 1.00 78.56 460 ASP A N 1
ATOM 3689 C CA . ASP A 1 460 ? 12.963 5.222 26.598 1.00 78.56 460 ASP A CA 1
ATOM 3690 C C . ASP A 1 460 ? 13.345 6.608 26.042 1.00 78.56 460 ASP A C 1
ATOM 3692 O O . ASP A 1 460 ? 13.905 6.743 24.950 1.00 78.56 460 ASP A O 1
ATOM 3696 N N . THR A 1 461 ? 13.006 7.660 26.791 1.00 55.09 461 THR A N 1
ATOM 3697 C CA . THR A 1 461 ? 12.927 9.060 26.321 1.00 55.09 461 THR A CA 1
ATOM 3698 C C . THR A 1 461 ? 14.270 9.794 26.208 1.00 55.09 461 THR A C 1
ATOM 3700 O O . THR A 1 461 ? 14.302 10.970 25.856 1.00 55.09 461 THR A O 1
ATOM 3703 N N . SER A 1 462 ? 15.399 9.143 26.495 1.00 65.06 462 SER A N 1
ATOM 3704 C CA . SER A 1 462 ? 16.740 9.757 26.435 1.00 65.06 462 SER A CA 1
ATOM 3705 C C . SER A 1 462 ? 17.428 9.643 25.059 1.00 65.06 462 SER A C 1
ATOM 3707 O O . SER A 1 462 ? 18.588 10.017 24.904 1.00 65.06 462 SER A O 1
ATOM 3709 N N . THR A 1 463 ? 16.717 9.158 24.038 1.00 63.78 463 THR A N 1
ATOM 3710 C CA . THR A 1 463 ? 17.276 8.636 22.774 1.00 63.78 463 THR A CA 1
ATOM 3711 C C . THR A 1 463 ? 17.473 9.658 21.645 1.00 63.78 463 THR A C 1
ATOM 3713 O O . THR A 1 463 ? 18.001 9.304 20.592 1.00 63.78 463 THR A O 1
ATOM 3716 N N . HIS A 1 464 ? 17.120 10.938 21.831 1.00 66.12 464 HIS A N 1
ATOM 3717 C CA . HIS A 1 464 ? 17.178 11.947 20.756 1.00 66.12 464 HIS A CA 1
ATOM 3718 C C . HIS A 1 464 ? 18.572 12.140 20.134 1.00 66.12 464 HIS A C 1
ATOM 3720 O O . HIS A 1 464 ? 18.682 12.300 18.920 1.00 66.12 464 HIS A O 1
ATOM 3726 N N . VAL A 1 465 ? 19.633 12.087 20.946 1.00 69.56 465 VAL A N 1
ATOM 3727 C CA . VAL A 1 465 ? 21.023 12.256 20.480 1.00 69.56 465 VAL A CA 1
ATOM 3728 C C . VAL A 1 465 ? 21.443 11.111 19.554 1.00 69.56 465 VAL A C 1
ATOM 3730 O O . VAL A 1 465 ? 22.190 11.318 18.600 1.00 69.56 465 VAL A O 1
ATOM 3733 N N . SER A 1 466 ? 20.921 9.910 19.798 1.00 77.19 466 SER A N 1
ATOM 3734 C CA . SER A 1 466 ? 21.305 8.713 19.063 1.00 77.19 466 SER A CA 1
ATOM 3735 C C . SER A 1 466 ? 20.791 8.739 17.617 1.00 77.19 466 SER A C 1
ATOM 3737 O O . SER A 1 466 ? 21.578 8.482 16.705 1.00 77.19 466 SER A O 1
ATOM 3739 N N . PHE A 1 467 ? 19.535 9.155 17.384 1.00 82.25 467 PHE A N 1
ATOM 3740 C CA . PHE A 1 467 ? 18.945 9.252 16.034 1.00 82.25 467 PHE A CA 1
ATOM 3741 C C . PHE A 1 467 ? 19.799 10.092 15.081 1.00 82.25 467 PHE A C 1
ATOM 3743 O O . PHE A 1 467 ? 20.171 9.646 13.992 1.00 82.25 467 PHE A O 1
ATOM 3750 N N . THR A 1 468 ? 20.135 11.310 15.510 1.00 84.44 468 THR A N 1
ATOM 3751 C CA . THR A 1 468 ? 20.883 12.250 14.675 1.00 84.44 468 THR A CA 1
ATOM 3752 C C . THR A 1 468 ? 22.280 11.724 14.370 1.00 84.44 468 THR A C 1
ATOM 3754 O O . THR A 1 468 ? 22.724 11.820 13.231 1.00 84.44 468 THR A O 1
ATOM 3757 N N . GLN A 1 469 ? 22.958 11.121 15.352 1.00 89.94 469 GLN A N 1
ATOM 3758 C CA . GLN A 1 469 ? 24.308 10.583 15.167 1.00 89.94 469 GLN A CA 1
ATOM 3759 C C . GLN A 1 469 ? 24.353 9.473 14.112 1.00 89.94 469 GLN A C 1
ATOM 3761 O O . GLN A 1 469 ? 25.216 9.509 13.239 1.00 89.94 469 GLN A O 1
ATOM 3766 N N . SER A 1 470 ? 23.406 8.529 14.149 1.00 89.56 470 SER A N 1
ATOM 3767 C CA . SER A 1 470 ? 23.371 7.423 13.184 1.00 89.56 470 SER A CA 1
ATOM 3768 C C . SER A 1 470 ? 23.103 7.884 11.756 1.00 89.56 470 SER A C 1
ATOM 3770 O O . SER A 1 470 ? 23.690 7.352 10.821 1.00 89.56 470 SER A O 1
ATOM 3772 N N . PHE A 1 471 ? 22.199 8.842 11.562 1.00 92.50 471 PHE A N 1
ATOM 3773 C CA . PHE A 1 471 ? 21.917 9.344 10.222 1.00 92.50 471 PHE A CA 1
ATOM 3774 C C . PHE A 1 471 ? 23.009 10.277 9.702 1.00 92.50 471 PHE A C 1
ATOM 3776 O O . PHE A 1 471 ? 23.307 10.248 8.508 1.00 92.50 471 PHE A O 1
ATOM 3783 N N . ALA A 1 472 ? 23.608 11.084 10.581 1.00 92.44 472 ALA A N 1
ATOM 3784 C CA . ALA A 1 472 ? 24.704 11.973 10.221 1.00 92.44 472 ALA A CA 1
ATOM 3785 C C . ALA A 1 472 ? 25.945 11.186 9.778 1.00 92.44 472 ALA A C 1
ATOM 3787 O O . ALA A 1 472 ? 26.600 11.592 8.819 1.00 92.44 472 ALA A O 1
ATOM 3788 N N . SER A 1 473 ? 26.242 10.044 10.413 1.00 93.50 473 SER A N 1
ATOM 3789 C CA . SER A 1 473 ? 27.404 9.224 10.043 1.00 93.50 473 SER A CA 1
ATOM 3790 C C . SER A 1 473 ? 27.304 8.656 8.625 1.00 93.50 473 SER A C 1
ATOM 3792 O O . SER A 1 473 ? 28.320 8.537 7.948 1.00 93.50 473 SER A O 1
ATOM 3794 N N . VAL A 1 474 ? 26.090 8.370 8.140 1.00 94.69 474 VAL A N 1
ATOM 3795 C CA . VAL A 1 474 ? 25.868 7.782 6.806 1.00 94.69 474 VAL A CA 1
ATOM 3796 C C . VAL A 1 474 ? 25.434 8.794 5.741 1.00 94.69 474 VAL A C 1
ATOM 3798 O O . VAL A 1 474 ? 25.286 8.429 4.574 1.00 94.69 474 VAL A O 1
ATOM 3801 N N . LEU A 1 475 ? 25.267 10.076 6.087 1.00 94.25 475 LEU A N 1
ATOM 3802 C CA . LEU A 1 475 ? 24.803 11.106 5.148 1.00 94.25 475 LEU A CA 1
ATOM 3803 C C . LEU A 1 475 ? 25.768 11.303 3.963 1.00 94.25 475 LEU A C 1
ATOM 3805 O O . LEU A 1 475 ? 25.344 11.490 2.827 1.00 94.25 475 LEU A O 1
ATOM 3809 N N . GLY A 1 476 ? 27.080 11.203 4.183 1.00 91.69 476 GLY A N 1
ATOM 3810 C CA . GLY A 1 476 ? 28.052 11.249 3.082 1.00 91.69 476 GLY A CA 1
ATOM 3811 C C . GLY A 1 476 ? 27.996 10.015 2.170 1.00 91.69 476 GLY A C 1
ATOM 3812 O O . GLY A 1 476 ? 28.355 10.090 0.992 1.00 91.69 476 GLY A O 1
ATOM 3813 N N . LEU A 1 477 ? 27.532 8.883 2.709 1.00 91.69 477 LEU A N 1
ATOM 3814 C CA . LEU A 1 477 ? 27.458 7.603 2.010 1.00 91.69 477 LEU A CA 1
ATOM 3815 C C . LEU A 1 477 ? 26.177 7.478 1.185 1.00 91.69 477 LEU A C 1
ATOM 3817 O O . LEU A 1 477 ? 26.228 6.901 0.098 1.00 91.69 477 LEU A O 1
ATOM 3821 N N . ILE A 1 478 ? 25.060 8.049 1.657 1.00 90.69 478 ILE A N 1
ATOM 3822 C CA . ILE A 1 478 ? 23.747 7.895 1.016 1.00 90.69 478 ILE A CA 1
ATOM 3823 C C . ILE A 1 478 ? 23.713 8.467 -0.405 1.00 90.69 478 ILE A C 1
ATOM 3825 O O . ILE A 1 478 ? 23.141 7.849 -1.296 1.00 90.69 478 ILE A O 1
ATOM 3829 N N . LYS A 1 479 ? 24.429 9.575 -0.659 1.00 86.06 479 LYS A N 1
ATOM 3830 C CA . LYS A 1 479 ? 24.534 10.189 -1.999 1.00 86.06 479 LYS A CA 1
ATOM 3831 C C . LYS A 1 479 ? 25.111 9.240 -3.053 1.00 86.06 479 LYS A C 1
ATOM 3833 O O . LYS A 1 479 ? 24.903 9.444 -4.244 1.00 86.06 479 LYS A O 1
ATOM 3838 N N . ARG A 1 480 ? 25.889 8.242 -2.623 1.00 82.75 480 ARG A N 1
ATOM 3839 C CA . ARG A 1 480 ? 26.536 7.263 -3.506 1.00 82.75 480 ARG A CA 1
ATOM 3840 C C . ARG A 1 480 ? 25.715 5.986 -3.687 1.00 82.75 480 ARG A C 1
ATOM 3842 O O . ARG A 1 480 ? 26.136 5.141 -4.467 1.00 82.75 480 ARG A O 1
ATOM 3849 N N . GLN A 1 481 ? 24.610 5.834 -2.956 1.00 85.12 481 GLN A N 1
ATOM 3850 C CA . GLN A 1 481 ? 23.729 4.671 -3.061 1.00 85.12 481 GLN A CA 1
ATOM 3851 C C . GLN A 1 481 ? 22.694 4.867 -4.168 1.00 85.12 481 GLN A C 1
ATOM 3853 O O . GLN A 1 481 ? 22.506 5.981 -4.661 1.00 85.12 481 GLN A O 1
ATOM 3858 N N . ASP A 1 482 ? 22.008 3.793 -4.542 1.00 78.12 482 ASP A N 1
ATOM 3859 C CA . ASP A 1 482 ? 20.920 3.836 -5.508 1.00 78.12 482 ASP A CA 1
ATOM 3860 C C . ASP A 1 482 ? 19.712 4.648 -5.004 1.00 78.12 482 ASP A C 1
ATOM 3862 O O . ASP A 1 482 ? 19.516 4.861 -3.803 1.00 78.12 482 ASP A O 1
ATOM 3866 N N . ILE A 1 483 ? 18.867 5.081 -5.943 1.00 78.44 483 ILE A N 1
ATOM 3867 C CA . ILE A 1 483 ? 17.698 5.934 -5.674 1.00 78.44 483 ILE A CA 1
ATOM 3868 C C . ILE A 1 483 ? 16.752 5.296 -4.650 1.00 78.44 483 ILE A C 1
ATOM 3870 O O . ILE A 1 483 ? 16.192 6.009 -3.824 1.00 78.44 483 ILE A O 1
ATOM 3874 N N . LYS A 1 484 ? 16.580 3.969 -4.652 1.00 78.12 484 LYS A N 1
ATOM 3875 C CA . LYS A 1 484 ? 15.672 3.302 -3.711 1.00 78.12 484 LYS A CA 1
ATOM 3876 C C . LYS A 1 484 ? 16.236 3.336 -2.293 1.00 78.12 484 LYS A C 1
ATOM 3878 O O . LYS A 1 484 ? 15.498 3.614 -1.353 1.00 78.12 484 LYS A O 1
ATOM 3883 N N . THR A 1 485 ? 17.539 3.121 -2.128 1.00 81.62 485 THR A N 1
ATOM 3884 C CA . THR A 1 485 ? 18.194 3.269 -0.819 1.00 81.62 485 THR A CA 1
ATOM 3885 C C . THR A 1 485 ? 18.129 4.718 -0.322 1.00 81.62 485 THR A C 1
ATOM 3887 O O . THR A 1 485 ? 17.881 4.957 0.862 1.00 81.62 485 THR A O 1
ATOM 3890 N N . GLN A 1 486 ? 18.276 5.700 -1.217 1.00 88.75 486 GLN A N 1
ATOM 3891 C CA . GLN A 1 486 ? 18.073 7.117 -0.894 1.00 88.75 486 GLN A CA 1
ATOM 3892 C C . GLN A 1 486 ? 16.618 7.416 -0.486 1.00 88.75 486 GLN A C 1
ATOM 3894 O O . GLN A 1 486 ? 16.389 8.116 0.502 1.00 88.75 486 GLN A O 1
ATOM 3899 N N . GLU A 1 487 ? 15.628 6.858 -1.191 1.00 86.25 487 GLU A N 1
ATOM 3900 C CA . GLU A 1 487 ? 14.210 6.946 -0.821 1.00 86.25 487 GLU A CA 1
ATOM 3901 C C . GLU A 1 487 ? 13.954 6.347 0.567 1.00 86.25 487 GLU A C 1
ATOM 3903 O O . GLU A 1 487 ? 13.299 6.987 1.391 1.00 86.25 487 GLU A O 1
ATOM 3908 N N . ASP A 1 488 ? 14.499 5.162 0.854 1.00 84.88 488 ASP A N 1
ATOM 3909 C CA . ASP A 1 488 ? 14.381 4.496 2.155 1.00 84.88 488 ASP A CA 1
ATOM 3910 C C . ASP A 1 488 ? 14.982 5.352 3.280 1.00 84.88 488 ASP A C 1
ATOM 3912 O O . ASP A 1 488 ? 14.361 5.505 4.335 1.00 84.88 488 ASP A O 1
ATOM 3916 N N . TYR A 1 489 ? 16.137 5.986 3.045 1.00 93.44 489 TYR A N 1
ATOM 3917 C CA . TYR A 1 489 ? 16.727 6.953 3.975 1.00 93.44 489 TYR A CA 1
ATOM 3918 C C . TYR A 1 489 ? 15.809 8.145 4.228 1.00 93.44 489 TYR A C 1
ATOM 3920 O O . TYR A 1 489 ? 15.558 8.500 5.380 1.00 93.44 489 TYR A O 1
ATOM 3928 N N . MET A 1 490 ? 15.268 8.744 3.168 1.00 92.81 490 MET A N 1
ATOM 3929 C CA . MET A 1 490 ? 14.384 9.905 3.274 1.00 92.81 490 MET A CA 1
ATOM 3930 C C . MET A 1 490 ? 13.083 9.562 4.008 1.00 92.81 490 MET A C 1
ATOM 3932 O O . MET A 1 490 ? 12.631 10.333 4.856 1.00 92.81 490 MET A O 1
ATOM 3936 N N . ASN A 1 491 ? 12.502 8.396 3.724 1.00 88.25 491 ASN A N 1
ATOM 3937 C CA . ASN A 1 491 ? 11.301 7.896 4.391 1.00 88.25 491 ASN A CA 1
ATOM 3938 C C . ASN A 1 491 ? 11.565 7.619 5.879 1.00 88.25 491 ASN A C 1
ATOM 3940 O O . ASN A 1 491 ? 10.754 7.979 6.737 1.00 88.25 491 ASN A O 1
ATOM 3944 N N . GLU A 1 492 ? 12.710 7.014 6.205 1.00 91.50 492 GLU A N 1
ATOM 3945 C CA . GLU A 1 492 ? 13.075 6.729 7.590 1.00 91.50 492 GLU A CA 1
ATOM 3946 C C . GLU A 1 492 ? 13.367 8.017 8.367 1.00 91.50 492 GLU A C 1
ATOM 3948 O O . GLU A 1 492 ? 12.896 8.161 9.497 1.00 91.50 492 GLU A O 1
ATOM 3953 N N . LEU A 1 493 ? 14.054 8.986 7.750 1.00 93.38 493 LEU A N 1
ATOM 3954 C CA . LEU A 1 493 ? 14.294 10.308 8.328 1.00 93.38 493 LEU A CA 1
ATOM 3955 C C . LEU A 1 493 ? 12.971 11.025 8.616 1.00 93.38 493 LEU A C 1
ATOM 3957 O O . LEU A 1 493 ? 12.774 11.511 9.727 1.00 93.38 493 LEU A O 1
ATOM 3961 N N . GLN A 1 494 ? 12.028 11.035 7.669 1.00 91.44 494 GLN A N 1
ATOM 3962 C CA . GLN A 1 494 ? 10.696 11.616 7.875 1.00 91.44 494 GLN A CA 1
ATOM 3963 C C . GLN A 1 494 ? 9.962 10.994 9.060 1.00 91.44 494 GLN A C 1
ATOM 3965 O O . GLN A 1 494 ? 9.431 11.713 9.908 1.00 91.44 494 GLN A O 1
ATOM 3970 N N . ALA A 1 495 ? 9.941 9.665 9.143 1.00 87.44 495 ALA A N 1
ATOM 3971 C CA . ALA A 1 495 ? 9.267 8.979 10.234 1.00 87.44 495 ALA A CA 1
ATOM 3972 C C . ALA A 1 495 ? 9.991 9.185 11.584 1.00 87.44 495 ALA A C 1
ATOM 3974 O O . ALA A 1 495 ? 9.340 9.233 12.627 1.00 87.44 495 ALA A O 1
ATOM 3975 N N . THR A 1 496 ? 11.310 9.412 11.587 1.00 89.06 496 THR A N 1
ATOM 3976 C CA . THR A 1 496 ? 12.057 9.850 12.780 1.00 89.06 496 THR A CA 1
ATOM 3977 C C . THR A 1 496 ? 11.700 11.274 13.194 1.00 89.06 496 THR A C 1
ATOM 3979 O O . THR A 1 496 ? 11.440 11.511 14.371 1.00 89.06 496 THR A O 1
ATOM 3982 N N . VAL A 1 497 ? 11.590 12.209 12.248 1.00 89.44 497 VAL A N 1
ATOM 3983 C CA . VAL A 1 497 ? 11.117 13.575 12.527 1.00 89.44 497 VAL A CA 1
ATOM 3984 C C . VAL A 1 497 ? 9.714 13.554 13.116 1.00 89.44 497 VAL A C 1
ATOM 3986 O O . VAL A 1 497 ? 9.467 14.241 14.102 1.00 89.44 497 VAL A O 1
ATOM 3989 N N . TYR A 1 498 ? 8.820 12.732 12.568 1.00 85.81 498 TYR A N 1
ATOM 3990 C CA . TYR A 1 498 ? 7.465 12.573 13.091 1.00 85.81 498 TYR A CA 1
ATOM 3991 C C . TYR A 1 498 ? 7.455 12.022 14.521 1.00 85.81 498 TYR A C 1
ATOM 3993 O O . TYR A 1 498 ? 6.752 12.542 15.379 1.00 85.81 498 TYR A O 1
ATOM 4001 N N . HIS A 1 499 ? 8.266 10.997 14.794 1.00 85.25 499 HIS A N 1
ATOM 4002 C CA . HIS A 1 499 ? 8.351 10.387 16.120 1.00 85.25 499 HIS A CA 1
ATOM 4003 C C . HIS A 1 499 ? 8.923 11.344 17.178 1.00 85.25 499 HIS A C 1
ATOM 4005 O O . HIS A 1 499 ? 8.453 11.373 18.312 1.00 85.25 499 HIS A O 1
ATOM 4011 N N . VAL A 1 500 ? 9.933 12.134 16.806 1.00 85.19 500 VAL A N 1
ATOM 4012 C CA . VAL A 1 500 ? 10.610 13.069 17.715 1.00 85.19 500 VAL A CA 1
ATOM 4013 C C . VAL A 1 500 ? 9.809 14.362 17.916 1.00 85.19 500 VAL A C 1
ATOM 4015 O O . VAL A 1 500 ? 9.838 14.939 19.005 1.00 85.19 500 VAL A O 1
ATOM 4018 N N . LYS A 1 501 ? 9.088 14.839 16.893 1.00 82.31 501 LYS A N 1
ATOM 4019 C CA . LYS A 1 501 ? 8.320 16.090 16.953 1.00 82.31 501 LYS A CA 1
ATOM 4020 C C . LYS A 1 501 ? 7.038 15.892 17.765 1.00 82.31 501 LYS A C 1
ATOM 4022 O O . LYS A 1 501 ? 6.022 15.436 17.251 1.00 82.31 501 LYS A O 1
ATOM 4027 N N . GLN A 1 502 ? 7.050 16.306 19.032 1.00 77.12 502 GLN A N 1
ATOM 4028 C CA . GLN A 1 502 ? 5.808 16.444 19.798 1.00 77.12 502 GLN A CA 1
ATOM 4029 C C . GLN A 1 502 ? 4.936 17.568 19.197 1.00 77.12 502 GLN A C 1
ATOM 4031 O O . GLN A 1 502 ? 5.496 18.564 18.735 1.00 77.12 502 GLN A O 1
ATOM 4036 N N . PRO A 1 503 ? 3.587 17.500 19.268 1.00 74.00 503 PRO A N 1
ATOM 4037 C CA . PRO A 1 503 ? 2.659 18.432 18.596 1.00 74.00 503 PRO A CA 1
ATOM 4038 C C . PRO A 1 503 ? 2.835 19.933 18.898 1.00 74.00 503 PRO A C 1
ATOM 4040 O O . PRO A 1 503 ? 2.163 20.767 18.301 1.00 74.00 503 PRO A O 1
ATOM 4043 N N . LYS A 1 504 ? 3.699 20.300 19.850 1.00 77.38 504 LYS A N 1
ATOM 4044 C CA . LYS A 1 504 ? 3.931 21.682 20.296 1.00 77.38 504 LYS A CA 1
ATOM 4045 C C . LYS A 1 504 ? 5.406 22.038 20.476 1.00 77.38 504 LYS A C 1
ATOM 4047 O O . LYS A 1 504 ? 5.700 23.139 20.933 1.00 77.38 504 LYS A O 1
ATOM 4052 N N . GLN A 1 505 ? 6.324 21.124 20.170 1.00 82.69 505 GLN A N 1
ATOM 4053 C CA . GLN A 1 505 ? 7.754 21.374 20.320 1.00 82.69 505 GLN A CA 1
ATOM 4054 C C . GLN A 1 505 ? 8.400 21.553 18.944 1.00 82.69 505 GLN A C 1
ATOM 4056 O O . GLN A 1 505 ? 8.045 20.837 18.002 1.00 82.69 505 GLN A O 1
ATOM 4061 N N . PRO A 1 506 ? 9.329 22.515 18.800 1.00 87.38 506 PRO A N 1
ATOM 4062 C CA . PRO A 1 506 ? 10.114 22.623 17.582 1.00 87.38 506 PRO A CA 1
ATOM 4063 C C . PRO A 1 506 ? 10.933 21.344 17.385 1.00 87.38 506 PRO A C 1
ATOM 4065 O O . PRO A 1 506 ? 11.289 20.661 18.348 1.00 87.38 506 PRO A O 1
ATOM 4068 N N . VAL A 1 507 ? 11.253 21.032 16.128 1.00 88.38 507 VAL A N 1
ATOM 4069 C CA . VAL A 1 507 ? 12.195 19.951 15.813 1.00 88.38 507 VAL A CA 1
ATOM 4070 C C . VAL A 1 507 ? 13.522 20.246 16.535 1.00 88.38 507 VAL A C 1
ATOM 4072 O O . VAL A 1 507 ? 14.001 21.382 16.430 1.00 88.38 507 VAL A O 1
ATOM 4075 N N . PRO A 1 508 ? 14.120 19.281 17.265 1.00 91.06 508 PRO A N 1
ATOM 4076 C CA . PRO A 1 508 ? 15.401 19.490 17.937 1.00 91.06 508 PRO A CA 1
ATOM 4077 C C . PRO A 1 508 ? 16.458 20.036 16.976 1.00 91.06 508 PRO A C 1
ATOM 4079 O O . PRO A 1 508 ? 16.509 19.610 15.822 1.00 91.06 508 PRO A O 1
ATOM 4082 N N . SER A 1 509 ? 17.305 20.959 17.440 1.00 91.62 509 SER A N 1
ATOM 4083 C CA . SER A 1 509 ? 18.282 21.668 16.595 1.00 91.62 509 SER A CA 1
ATOM 4084 C C . SER A 1 509 ? 19.172 20.729 15.787 1.00 91.62 509 SER A C 1
ATOM 4086 O O . SER A 1 509 ? 19.419 20.981 14.612 1.00 91.62 509 SER A O 1
ATOM 4088 N N . ASP A 1 510 ? 19.603 19.627 16.394 1.00 91.50 510 ASP A N 1
ATOM 4089 C CA . ASP A 1 510 ? 20.517 18.678 15.758 1.00 91.50 510 ASP A CA 1
ATOM 4090 C C . ASP A 1 510 ? 19.806 17.892 14.650 1.00 91.50 510 ASP A C 1
ATOM 4092 O O . ASP A 1 510 ? 20.353 17.705 13.565 1.00 91.50 510 ASP A O 1
ATOM 4096 N N . LEU A 1 511 ? 18.549 17.497 14.888 1.00 92.19 511 LEU A N 1
ATOM 4097 C CA . LEU A 1 511 ? 17.718 16.839 13.881 1.00 92.19 511 LEU A CA 1
ATOM 4098 C C . LEU A 1 511 ? 17.343 17.811 12.759 1.00 92.19 511 LEU A C 1
ATOM 4100 O O . LEU A 1 511 ? 17.366 17.436 11.593 1.00 92.19 511 LEU A O 1
ATOM 4104 N N . ARG A 1 512 ? 17.049 19.073 13.088 1.00 94.00 512 ARG A N 1
ATOM 4105 C CA . ARG A 1 512 ? 16.817 20.126 12.097 1.00 94.00 512 ARG A CA 1
ATOM 4106 C C . ARG A 1 512 ? 18.033 20.305 11.190 1.00 94.00 512 ARG A C 1
ATOM 4108 O O . ARG A 1 512 ? 17.863 20.294 9.976 1.00 94.00 512 ARG A O 1
ATOM 4115 N N . ARG A 1 513 ? 19.233 20.402 11.771 1.00 94.62 513 ARG A N 1
ATOM 4116 C CA . ARG A 1 513 ? 20.488 20.503 11.020 1.00 94.62 513 ARG A CA 1
ATOM 4117 C C . ARG A 1 513 ? 20.689 19.299 10.104 1.00 94.62 513 ARG A C 1
ATOM 4119 O O . ARG A 1 513 ? 20.979 19.486 8.936 1.00 94.62 513 ARG A O 1
ATOM 4126 N N . LEU A 1 514 ? 20.452 18.082 10.593 1.00 94.44 514 LEU A N 1
ATOM 4127 C CA . LEU A 1 514 ? 20.529 16.876 9.765 1.00 94.44 514 LEU A CA 1
ATOM 4128 C C . LEU A 1 514 ? 19.559 16.919 8.572 1.00 94.44 514 LEU A C 1
ATOM 4130 O O . LEU A 1 514 ? 19.926 16.508 7.473 1.00 94.44 514 LEU A O 1
ATOM 4134 N N . ILE A 1 515 ? 18.326 17.400 8.765 1.00 93.94 515 ILE A N 1
ATOM 4135 C CA . ILE A 1 515 ? 17.369 17.544 7.659 1.00 93.94 515 ILE A CA 1
ATOM 4136 C C . ILE A 1 515 ? 17.851 18.614 6.672 1.00 93.94 515 ILE A C 1
ATOM 4138 O O . ILE A 1 515 ? 17.754 18.396 5.469 1.00 93.94 515 ILE A O 1
ATOM 4142 N N . GLU A 1 516 ? 18.364 19.747 7.152 1.00 94.56 516 GLU A N 1
ATOM 4143 C CA . GLU A 1 516 ? 18.932 20.808 6.308 1.00 94.56 516 GLU A CA 1
ATOM 4144 C C . GLU A 1 516 ? 20.125 20.271 5.494 1.00 94.56 516 GLU A C 1
ATOM 4146 O O . GLU A 1 516 ? 20.081 20.333 4.266 1.00 94.56 516 GLU A O 1
ATOM 4151 N N . ASP A 1 517 ? 21.087 19.603 6.140 1.00 94.25 517 ASP A N 1
ATOM 4152 C CA . ASP A 1 517 ? 22.231 18.946 5.491 1.00 94.25 517 ASP A CA 1
ATOM 4153 C C . ASP A 1 517 ? 21.761 17.892 4.460 1.00 94.25 517 ASP A C 1
ATOM 4155 O O . ASP A 1 517 ? 22.311 17.777 3.363 1.00 94.25 517 ASP A O 1
ATOM 4159 N N . THR A 1 518 ? 20.695 17.142 4.769 1.00 93.19 518 THR A N 1
ATOM 4160 C CA . THR A 1 518 ? 20.076 16.185 3.833 1.00 93.19 518 THR A CA 1
ATOM 4161 C C . THR A 1 518 ? 19.446 16.891 2.634 1.00 93.19 518 THR A C 1
ATOM 4163 O O . THR A 1 518 ? 19.594 16.445 1.500 1.00 93.19 518 THR A O 1
ATOM 4166 N N . LEU A 1 519 ? 18.728 17.994 2.851 1.00 93.06 519 LEU A N 1
ATOM 4167 C CA . LEU A 1 519 ? 18.072 18.750 1.784 1.00 93.06 519 LEU A CA 1
ATOM 4168 C C . LEU A 1 519 ? 19.070 19.467 0.868 1.00 93.06 519 LEU A C 1
ATOM 4170 O O . LEU A 1 519 ? 18.742 19.645 -0.309 1.00 93.06 519 LEU A O 1
ATOM 4174 N N . GLU A 1 520 ? 20.232 19.858 1.399 1.00 92.50 520 GLU A N 1
ATOM 4175 C CA . GLU A 1 520 ? 21.375 20.402 0.655 1.00 92.50 520 GLU A CA 1
ATOM 4176 C C . GLU A 1 520 ? 22.102 19.326 -0.161 1.00 92.50 520 GLU A C 1
ATOM 4178 O O . GLU A 1 520 ? 22.573 19.602 -1.265 1.00 92.50 520 GLU A O 1
ATOM 4183 N N . LEU A 1 521 ? 22.169 18.090 0.349 1.00 88.44 521 LEU A N 1
ATOM 4184 C CA . LEU A 1 521 ? 22.831 16.974 -0.334 1.00 88.44 521 LEU A CA 1
ATOM 4185 C C . LEU A 1 521 ? 22.209 16.667 -1.707 1.00 88.44 521 LEU A C 1
ATOM 4187 O O . LEU A 1 521 ? 22.938 16.307 -2.644 1.00 88.44 521 LEU A O 1
ATOM 4191 N N . TYR A 1 522 ? 20.885 16.814 -1.806 1.00 85.88 522 TYR A N 1
ATOM 4192 C CA . TYR A 1 522 ? 20.091 16.581 -3.012 1.00 85.88 522 TYR A CA 1
ATOM 4193 C C . TYR A 1 522 ? 19.816 17.907 -3.741 1.00 85.88 522 TYR A C 1
ATOM 4195 O O . TYR A 1 522 ? 19.192 18.808 -3.189 1.00 85.88 522 TYR A O 1
ATOM 4203 N N . GLU A 1 523 ? 20.241 18.042 -4.999 1.00 76.56 523 GLU A N 1
ATOM 4204 C CA . GLU A 1 523 ? 19.989 19.236 -5.830 1.00 76.56 523 GLU A CA 1
ATOM 4205 C C . GLU A 1 523 ? 18.501 19.363 -6.201 1.00 76.56 523 GLU A C 1
ATOM 4207 O O . GLU A 1 523 ? 17.780 18.369 -6.200 1.00 76.56 523 GLU A O 1
ATOM 4212 N N . GLU A 1 524 ? 17.987 20.569 -6.495 1.00 65.12 524 GLU A N 1
ATOM 4213 C CA . GLU A 1 524 ? 16.558 20.805 -6.827 1.00 65.12 524 GLU A CA 1
ATOM 4214 C C . GLU A 1 524 ? 16.018 19.951 -7.991 1.00 65.12 524 GLU A C 1
ATOM 4216 O O . GLU A 1 524 ? 14.813 19.701 -8.043 1.00 65.12 524 GLU A O 1
ATOM 4221 N N . ASP A 1 525 ? 16.901 19.434 -8.846 1.00 58.78 525 ASP A N 1
ATOM 4222 C CA . ASP A 1 525 ? 16.553 18.681 -10.051 1.00 58.78 525 ASP A CA 1
ATOM 4223 C C . ASP A 1 525 ? 16.332 17.170 -9.829 1.00 58.78 525 ASP A C 1
ATOM 4225 O O . ASP A 1 525 ? 15.950 16.463 -10.767 1.00 58.78 525 ASP A O 1
ATOM 4229 N N . ASP A 1 526 ? 16.513 16.651 -8.606 1.00 74.94 526 ASP A N 1
ATOM 4230 C CA . ASP A 1 526 ? 16.241 15.237 -8.309 1.00 74.94 526 ASP A CA 1
ATOM 4231 C C . ASP A 1 526 ? 14.731 14.961 -8.176 1.00 74.94 526 ASP A C 1
ATOM 4233 O O . ASP A 1 526 ? 14.136 14.953 -7.090 1.00 74.94 526 ASP A O 1
ATOM 4237 N N . PHE A 1 527 ? 14.092 14.765 -9.332 1.00 75.38 527 PHE A N 1
ATOM 4238 C CA . PHE A 1 527 ? 12.653 14.529 -9.462 1.00 75.38 527 PHE A CA 1
ATOM 4239 C C . PHE A 1 527 ? 12.162 13.289 -8.702 1.00 75.38 527 PHE A C 1
ATOM 4241 O O . PHE A 1 527 ? 10.996 13.264 -8.304 1.00 75.38 527 PHE A O 1
ATOM 4248 N N . ALA A 1 528 ? 13.014 12.277 -8.492 1.00 74.25 528 ALA A N 1
ATOM 4249 C CA . ALA A 1 528 ? 12.620 11.044 -7.808 1.00 74.25 528 ALA A CA 1
ATOM 4250 C C . ALA A 1 528 ? 12.331 11.295 -6.320 1.00 74.25 528 ALA A C 1
ATOM 4252 O O . ALA A 1 528 ? 11.359 10.776 -5.775 1.00 74.25 528 ALA A O 1
ATOM 4253 N N . LEU A 1 529 ? 13.109 12.181 -5.691 1.00 84.19 529 LEU A N 1
ATOM 4254 C CA . LEU A 1 529 ? 13.013 12.494 -4.261 1.00 84.19 529 LEU A CA 1
ATOM 4255 C C . LEU A 1 529 ? 12.211 13.770 -3.962 1.00 84.19 529 LEU A C 1
ATOM 4257 O O . LEU A 1 529 ? 12.075 14.169 -2.801 1.00 84.19 529 LEU A O 1
ATOM 4261 N N . GLN A 1 530 ? 11.665 14.438 -4.984 1.00 84.31 530 GLN A N 1
ATOM 4262 C CA . GLN A 1 530 ? 11.002 15.737 -4.834 1.00 84.31 530 GLN A CA 1
ATOM 4263 C C . GLN A 1 530 ? 9.818 15.684 -3.853 1.00 84.31 530 GLN A C 1
ATOM 4265 O O . GLN A 1 530 ? 9.631 16.611 -3.056 1.00 84.31 530 GLN A O 1
ATOM 4270 N N . LYS A 1 531 ? 9.051 14.582 -3.858 1.00 83.88 531 LYS A N 1
ATOM 4271 C CA . LYS A 1 531 ? 7.946 14.362 -2.911 1.00 83.88 531 LYS A CA 1
ATOM 4272 C C . LYS A 1 531 ? 8.483 14.381 -1.481 1.00 83.88 531 LYS A C 1
ATOM 4274 O O . LYS A 1 531 ? 8.050 15.207 -0.680 1.00 83.88 531 LYS A O 1
ATOM 4279 N N . GLN A 1 532 ? 9.482 13.552 -1.190 1.00 89.56 532 GLN A N 1
ATOM 4280 C CA . GLN A 1 532 ? 10.052 13.392 0.141 1.00 89.56 532 GLN A CA 1
ATOM 4281 C C . GLN A 1 532 ? 10.737 14.672 0.639 1.00 89.56 532 GLN A C 1
ATOM 4283 O O . GLN A 1 532 ? 10.621 15.029 1.815 1.00 89.56 532 GLN A O 1
ATOM 4288 N N . ARG A 1 533 ? 11.405 15.407 -0.254 1.00 90.00 533 ARG A N 1
ATOM 4289 C CA . ARG A 1 533 ? 12.019 16.704 0.067 1.00 90.00 533 ARG A CA 1
ATOM 4290 C C . ARG A 1 533 ? 10.981 17.754 0.432 1.00 90.00 533 ARG A C 1
ATOM 4292 O O . ARG A 1 533 ? 11.160 18.459 1.422 1.00 90.00 533 ARG A O 1
ATOM 4299 N N . SER A 1 534 ? 9.883 17.836 -0.323 1.00 86.62 534 SER A N 1
ATOM 4300 C CA . SER A 1 534 ? 8.796 18.773 -0.015 1.00 86.62 534 SER A CA 1
ATOM 4301 C C . SER A 1 534 ? 8.186 18.492 1.363 1.00 86.62 534 SER A C 1
ATOM 4303 O O . SER A 1 534 ? 7.993 19.414 2.149 1.00 86.62 534 SER A O 1
ATOM 4305 N N . THR A 1 535 ? 7.995 17.215 1.704 1.00 87.25 535 THR A N 1
ATOM 4306 C CA . THR A 1 535 ? 7.522 16.768 3.019 1.00 87.25 535 THR A CA 1
ATOM 4307 C C . THR A 1 535 ? 8.476 17.193 4.140 1.00 87.25 535 THR A C 1
ATOM 4309 O O . THR A 1 535 ? 8.025 17.750 5.138 1.00 87.25 535 THR A O 1
ATOM 4312 N N . LEU A 1 536 ? 9.790 16.996 3.978 1.00 90.38 536 LEU A N 1
ATOM 4313 C CA . LEU A 1 536 ? 10.787 17.405 4.977 1.00 90.38 536 LEU A CA 1
ATOM 4314 C C . LEU A 1 536 ? 10.881 18.932 5.138 1.00 90.38 536 LEU A C 1
ATOM 4316 O O . LEU A 1 536 ? 10.942 19.408 6.271 1.00 90.38 536 LEU A O 1
ATOM 4320 N N . ARG A 1 537 ? 10.819 19.705 4.041 1.00 91.75 537 ARG A N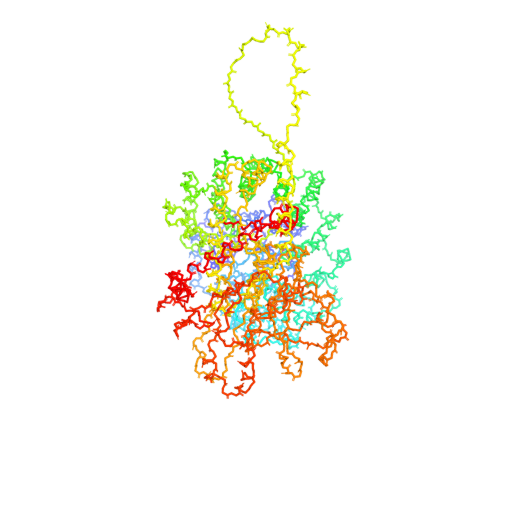 1
ATOM 4321 C CA . ARG A 1 537 ? 10.765 21.182 4.096 1.00 91.75 537 ARG A CA 1
ATOM 4322 C C . ARG A 1 537 ? 9.545 21.659 4.887 1.00 91.75 537 ARG A C 1
ATOM 4324 O O . ARG A 1 537 ? 9.693 22.436 5.826 1.00 91.75 537 ARG A O 1
ATOM 4331 N N . ILE A 1 538 ? 8.364 21.106 4.592 1.00 87.88 538 ILE A N 1
ATOM 4332 C CA . ILE A 1 538 ? 7.117 21.410 5.315 1.00 87.88 538 ILE A CA 1
ATOM 4333 C C . ILE A 1 538 ? 7.256 21.094 6.814 1.00 87.88 538 ILE A C 1
ATOM 4335 O O . ILE A 1 538 ? 6.781 21.859 7.656 1.00 87.88 538 ILE A O 1
ATOM 4339 N N . LEU A 1 539 ? 7.917 19.986 7.170 1.00 84.19 539 LEU A N 1
ATOM 4340 C CA . LEU A 1 539 ? 8.123 19.593 8.567 1.00 84.19 539 LEU A CA 1
ATOM 4341 C C . LEU A 1 539 ? 9.026 20.567 9.347 1.00 84.19 539 LEU A C 1
ATOM 4343 O O . LEU A 1 539 ? 8.759 20.776 10.538 1.00 84.19 539 LEU A O 1
ATOM 4347 N N . ILE A 1 540 ? 10.031 21.170 8.693 1.00 87.88 540 ILE A N 1
ATOM 4348 C CA . ILE A 1 540 ? 10.921 22.196 9.274 1.00 87.88 540 ILE A CA 1
ATOM 4349 C C . ILE A 1 540 ? 10.237 23.568 9.354 1.00 87.88 540 ILE A C 1
ATOM 4351 O O . ILE A 1 540 ? 10.347 24.251 10.374 1.00 87.88 540 ILE A O 1
ATOM 4355 N N . GLU A 1 541 ? 9.564 23.992 8.281 1.00 86.44 541 GLU A N 1
ATOM 4356 C CA . GLU A 1 541 ? 9.009 25.347 8.147 1.00 86.44 541 GLU A CA 1
ATOM 4357 C C . GLU A 1 541 ? 7.788 25.573 9.057 1.00 86.44 541 GLU A C 1
ATOM 4359 O O . GLU A 1 541 ? 7.608 26.666 9.602 1.00 86.44 541 GLU A O 1
ATOM 4364 N N . ASN A 1 542 ? 6.983 24.533 9.306 1.00 76.19 542 ASN A N 1
ATOM 4365 C CA . ASN A 1 542 ? 5.797 24.611 10.164 1.00 76.19 542 ASN A CA 1
ATOM 4366 C C . ASN A 1 542 ? 6.144 24.570 11.667 1.00 76.19 542 ASN A C 1
ATOM 4368 O O . ASN A 1 542 ? 5.892 23.572 12.355 1.00 76.19 542 ASN A O 1
ATOM 4372 N N . ASN A 1 543 ? 6.690 25.682 12.174 1.00 63.22 543 ASN A N 1
ATOM 4373 C CA . ASN A 1 543 ? 6.893 25.962 13.607 1.00 63.22 543 ASN A CA 1
ATOM 4374 C C . ASN A 1 543 ? 5.736 26.761 14.249 1.00 63.22 543 ASN A C 1
ATOM 4376 O O . ASN A 1 543 ? 5.788 27.072 15.437 1.00 63.22 543 ASN A O 1
ATOM 4380 N N . GLY A 1 544 ? 4.698 27.114 13.482 1.00 55.06 544 GLY A N 1
ATOM 4381 C CA . GLY A 1 544 ? 3.518 27.827 13.980 1.00 55.06 544 GLY A CA 1
ATOM 4382 C C . GLY A 1 544 ? 2.401 26.872 14.437 1.00 55.06 544 GLY A C 1
ATOM 4383 O O . GLY A 1 544 ? 2.106 25.921 13.710 1.00 55.06 544 GLY A O 1
ATOM 4384 N N . PRO A 1 545 ? 1.735 27.123 15.583 1.00 51.12 545 PRO A N 1
ATOM 4385 C CA . PRO A 1 545 ? 0.686 26.246 16.117 1.00 51.12 545 PRO A CA 1
ATOM 4386 C C . PRO A 1 545 ? -0.561 26.122 15.220 1.00 51.12 545 PRO A C 1
ATOM 4388 O O . PRO A 1 545 ? -1.273 25.137 15.340 1.00 51.12 545 PRO A O 1
ATOM 4391 N N . GLU A 1 546 ? -0.814 27.065 14.303 1.00 46.16 546 GLU A N 1
ATOM 4392 C CA . GLU A 1 546 ? -2.014 27.077 13.439 1.00 46.16 546 GLU A CA 1
ATOM 4393 C C . GLU A 1 546 ? -1.830 26.392 12.067 1.00 46.16 546 GLU A C 1
ATOM 4395 O O . GLU A 1 546 ? -2.811 26.060 11.411 1.00 46.16 546 GLU A O 1
ATOM 4400 N N . MET A 1 547 ? -0.590 26.143 11.623 1.00 42.44 547 MET A N 1
ATOM 4401 C CA . MET A 1 547 ? -0.287 25.472 10.338 1.00 42.44 547 MET A CA 1
ATOM 4402 C C . MET A 1 547 ? 0.140 24.005 10.508 1.00 42.44 547 MET A C 1
ATOM 4404 O O . MET A 1 547 ? 0.266 23.274 9.521 1.00 42.44 547 MET A O 1
ATOM 4408 N N . ALA A 1 548 ? 0.337 23.558 11.753 1.00 46.66 548 ALA A N 1
ATOM 4409 C CA . ALA A 1 548 ? 0.708 22.186 12.084 1.00 46.66 548 ALA A CA 1
ATOM 4410 C C . ALA A 1 548 ? -0.342 21.172 11.596 1.00 46.66 548 ALA A C 1
ATOM 4412 O O . ALA A 1 548 ? 0.040 20.167 11.004 1.00 46.66 548 ALA A O 1
ATOM 4413 N N . ASP A 1 549 ? -1.636 21.474 11.729 1.00 46.16 549 ASP A N 1
ATOM 4414 C CA . ASP A 1 549 ? -2.727 20.551 11.373 1.00 46.16 549 ASP A CA 1
ATOM 4415 C C . ASP A 1 549 ? -2.846 20.307 9.854 1.00 46.16 549 ASP A C 1
ATOM 4417 O O . ASP A 1 549 ? -3.097 19.185 9.410 1.00 46.16 549 ASP A O 1
ATOM 4421 N N . LEU A 1 550 ? -2.583 21.329 9.030 1.00 45.94 550 LEU A N 1
ATOM 4422 C CA . LEU A 1 550 ? -2.593 21.226 7.562 1.00 45.94 550 LEU A CA 1
ATOM 4423 C C . LEU A 1 550 ? -1.351 20.503 7.018 1.00 45.94 550 LEU A C 1
ATOM 4425 O O . LEU A 1 550 ? -1.458 19.692 6.094 1.00 45.94 550 LEU A O 1
ATOM 4429 N N . GLY A 1 551 ? -0.179 20.766 7.606 1.00 47.16 551 GLY A N 1
ATOM 4430 C CA . GLY A 1 551 ? 1.063 20.068 7.271 1.00 47.16 551 GLY A CA 1
ATOM 4431 C C . GLY A 1 551 ? 1.040 18.597 7.692 1.00 47.16 551 GLY A C 1
ATOM 4432 O O . GLY A 1 551 ? 1.408 17.735 6.896 1.00 47.16 551 GLY A O 1
ATOM 4433 N N . LEU A 1 552 ? 0.548 18.298 8.900 1.00 50.06 552 LEU A N 1
ATOM 4434 C CA . LEU A 1 552 ? 0.404 16.934 9.421 1.00 50.06 552 LEU A CA 1
ATOM 4435 C C . LEU A 1 552 ? -0.519 16.091 8.535 1.00 50.06 552 LEU A C 1
ATOM 4437 O O . LEU A 1 552 ? -0.126 14.999 8.142 1.00 50.06 552 LEU A O 1
ATOM 4441 N N . ALA A 1 553 ? -1.670 16.617 8.104 1.00 49.44 553 ALA A N 1
ATOM 4442 C CA . ALA A 1 553 ? -2.605 15.884 7.243 1.00 49.44 553 ALA A CA 1
ATOM 4443 C C . ALA A 1 553 ? -2.045 15.555 5.841 1.00 49.44 553 ALA A C 1
ATOM 4445 O O . ALA A 1 553 ? -2.393 14.532 5.243 1.00 49.44 553 ALA A O 1
ATOM 4446 N N . GLN A 1 554 ? -1.181 16.411 5.284 1.00 44.28 554 GLN A N 1
ATOM 4447 C CA . GLN A 1 554 ? -0.560 16.190 3.972 1.00 44.28 554 GLN A CA 1
ATOM 4448 C C . GLN A 1 554 ? 0.665 15.260 4.048 1.00 44.28 554 GLN A C 1
ATOM 4450 O O . GLN A 1 554 ? 0.908 14.491 3.115 1.00 44.28 554 GLN A O 1
ATOM 4455 N N . VAL A 1 555 ? 1.406 15.302 5.159 1.00 48.72 555 VAL A N 1
ATOM 4456 C CA . VAL A 1 555 ? 2.553 14.426 5.458 1.00 48.72 555 VAL A CA 1
ATOM 4457 C C . VAL A 1 555 ? 2.083 13.012 5.824 1.00 48.72 555 VAL A C 1
ATOM 4459 O O . VAL A 1 555 ? 2.592 12.039 5.269 1.00 48.72 555 VAL A O 1
ATOM 4462 N N . ASP A 1 556 ? 1.056 12.890 6.667 1.00 44.84 556 ASP A N 1
ATOM 4463 C CA . ASP A 1 556 ? 0.436 11.618 7.059 1.00 44.84 556 ASP A CA 1
ATOM 4464 C C . ASP A 1 556 ? -0.156 10.885 5.836 1.00 44.84 556 ASP A C 1
ATOM 4466 O O . ASP A 1 556 ? 0.052 9.689 5.638 1.00 44.84 556 ASP A O 1
ATOM 4470 N N . ARG A 1 557 ? -0.741 11.630 4.887 1.00 46.56 557 ARG A N 1
ATOM 4471 C CA . ARG A 1 557 ? -1.156 11.101 3.575 1.00 46.56 557 ARG A CA 1
ATOM 4472 C C . ARG A 1 557 ? -0.001 10.468 2.779 1.00 46.56 557 ARG A C 1
ATOM 4474 O O . ARG A 1 557 ? -0.218 9.455 2.123 1.00 46.56 557 ARG A O 1
ATOM 4481 N N . SER A 1 558 ? 1.206 11.042 2.822 1.00 41.50 558 SER A N 1
ATOM 4482 C CA . SER A 1 558 ? 2.377 10.514 2.101 1.00 41.50 558 SER A CA 1
ATOM 4483 C C . SER A 1 558 ? 2.990 9.292 2.790 1.00 41.50 558 SER A C 1
ATOM 4485 O O . SER A 1 558 ? 3.435 8.380 2.101 1.00 41.50 558 SER A O 1
ATOM 4487 N N . LEU A 1 559 ? 2.990 9.251 4.126 1.00 44.69 559 LEU A N 1
ATOM 4488 C CA . LEU A 1 559 ? 3.484 8.111 4.909 1.00 44.69 559 LEU A CA 1
ATOM 4489 C C . LEU A 1 559 ? 2.553 6.890 4.786 1.00 44.69 559 LEU A C 1
ATOM 4491 O O . LEU A 1 559 ? 3.029 5.759 4.659 1.00 44.69 559 LEU A O 1
ATOM 4495 N N . ARG A 1 560 ? 1.232 7.106 4.723 1.00 44.44 560 ARG A N 1
ATOM 4496 C CA . ARG A 1 560 ? 0.231 6.042 4.497 1.00 44.44 560 ARG A CA 1
ATOM 4497 C C . ARG A 1 560 ? 0.385 5.341 3.143 1.00 44.44 560 ARG A C 1
ATOM 4499 O O . ARG A 1 560 ? 0.105 4.152 3.041 1.00 44.44 560 ARG A O 1
ATOM 4506 N N . GLU A 1 561 ? 0.868 6.037 2.116 1.00 41.12 561 GLU A N 1
ATOM 4507 C CA . GLU A 1 561 ? 1.140 5.440 0.799 1.00 41.12 561 GLU A CA 1
ATOM 4508 C C . GLU A 1 561 ? 2.389 4.533 0.796 1.00 41.12 561 GLU A C 1
ATOM 4510 O O . GLU A 1 561 ? 2.468 3.620 -0.024 1.00 41.12 561 GLU A O 1
ATOM 4515 N N . THR A 1 562 ? 3.333 4.732 1.726 1.00 37.81 562 THR A N 1
ATOM 4516 C CA . THR A 1 562 ? 4.639 4.043 1.733 1.00 37.81 562 THR A CA 1
ATOM 4517 C C . THR A 1 562 ? 4.701 2.831 2.681 1.00 37.81 562 THR A C 1
ATOM 4519 O O . THR A 1 562 ? 5.409 1.870 2.390 1.00 37.81 562 THR A O 1
ATOM 4522 N N . PHE A 1 563 ? 3.952 2.810 3.794 1.00 43.06 563 PHE A N 1
ATOM 4523 C CA . PHE A 1 563 ? 4.175 1.851 4.901 1.00 43.06 563 PHE A CA 1
ATOM 4524 C C . PHE A 1 563 ? 3.164 0.682 5.044 1.00 43.06 563 PHE A C 1
ATOM 4526 O O . PHE A 1 563 ? 3.248 -0.087 6.001 1.00 43.06 563 PHE A O 1
ATOM 4533 N N . HIS A 1 564 ? 2.240 0.462 4.101 1.00 33.47 564 HIS A N 1
ATOM 4534 C CA . HIS A 1 564 ? 1.179 -0.570 4.189 1.00 33.47 564 HIS A CA 1
ATOM 4535 C C . HIS A 1 564 ? 1.623 -2.054 3.991 1.00 33.47 564 HIS A C 1
ATOM 4537 O O . HIS A 1 564 ? 0.905 -2.828 3.362 1.00 33.47 564 HIS A O 1
ATOM 4543 N N . ARG A 1 565 ? 2.777 -2.504 4.516 1.00 30.25 565 ARG A N 1
ATOM 4544 C CA . ARG A 1 565 ? 3.264 -3.900 4.329 1.00 30.25 565 ARG A CA 1
ATOM 4545 C C . ARG A 1 565 ? 3.627 -4.722 5.584 1.00 30.25 565 ARG A C 1
ATOM 4547 O O . ARG A 1 565 ? 4.059 -5.855 5.408 1.00 30.25 565 ARG A O 1
ATOM 4554 N N . GLU A 1 566 ? 3.442 -4.251 6.822 1.00 35.31 566 GLU A N 1
ATOM 4555 C CA . GLU A 1 566 ? 3.730 -5.069 8.030 1.00 35.31 566 GLU A CA 1
ATOM 4556 C C . GLU A 1 566 ? 2.439 -5.516 8.765 1.00 35.31 566 GLU A C 1
ATOM 4558 O O . GLU A 1 566 ? 1.580 -4.670 9.024 1.00 35.31 566 GLU A O 1
ATOM 4563 N N . PRO A 1 567 ? 2.286 -6.808 9.134 1.00 27.84 567 PRO A N 1
ATOM 4564 C CA . PRO A 1 567 ? 1.166 -7.295 9.945 1.00 27.84 567 PRO A CA 1
ATOM 4565 C C . PRO A 1 567 ? 1.387 -7.019 11.444 1.00 27.84 567 PRO A C 1
ATOM 4567 O O . PRO A 1 567 ? 2.482 -7.210 11.975 1.00 27.84 567 PRO A O 1
ATOM 4570 N N . SER A 1 568 ? 0.341 -6.580 12.151 1.00 29.70 568 SER A N 1
ATOM 4571 C CA . SER A 1 568 ? 0.351 -6.333 13.598 1.00 29.70 568 SER A CA 1
ATOM 4572 C C . SER A 1 568 ? -0.268 -7.508 14.370 1.00 29.70 568 SER A C 1
ATOM 4574 O O . SER A 1 568 ? -1.387 -7.925 14.092 1.00 29.70 568 SER A O 1
ATOM 4576 N N . VAL A 1 569 ? 0.454 -8.031 15.372 1.00 30.97 569 VAL A N 1
ATOM 4577 C CA . VAL A 1 569 ? -0.034 -9.061 16.311 1.00 30.97 569 VAL A CA 1
ATOM 4578 C C . VAL A 1 569 ? -0.186 -8.460 17.716 1.00 30.97 569 VAL A C 1
ATOM 4580 O O . VAL A 1 569 ? 0.675 -7.710 18.195 1.00 30.97 569 VAL A O 1
ATOM 4583 N N . SER A 1 570 ? -1.328 -8.760 18.337 1.00 28.30 570 SER A N 1
ATOM 4584 C CA . SER A 1 570 ? -1.862 -8.253 19.608 1.00 28.30 570 SER A CA 1
ATOM 4585 C C . SER A 1 570 ? -1.092 -8.713 20.855 1.00 28.30 570 SER A C 1
ATOM 4587 O O . SER A 1 570 ? -0.431 -9.746 20.849 1.00 28.30 570 SER A O 1
ATOM 4589 N N . ARG A 1 571 ? -1.210 -7.946 21.951 1.00 27.52 571 ARG A N 1
ATOM 4590 C CA . ARG A 1 571 ? -0.618 -8.226 23.273 1.00 27.52 571 ARG A CA 1
ATOM 4591 C C . ARG A 1 571 ? -1.713 -8.223 24.358 1.00 27.52 571 ARG A C 1
ATOM 4593 O O . ARG A 1 571 ? -2.363 -7.197 24.534 1.00 27.52 571 ARG A O 1
ATOM 4600 N N . GLU A 1 572 ? -1.848 -9.325 25.093 1.00 26.38 572 GLU A N 1
ATOM 4601 C CA . GLU A 1 572 ? -2.163 -9.394 26.541 1.00 26.38 572 GLU A CA 1
ATOM 4602 C C . GLU A 1 572 ? -0.790 -9.521 27.264 1.00 26.38 572 GLU A C 1
ATOM 4604 O O . GLU A 1 572 ? 0.160 -9.974 26.630 1.00 26.38 572 GLU A O 1
ATOM 4609 N N . SER A 1 573 ? -0.478 -9.135 28.506 1.00 27.38 573 SER A N 1
ATOM 4610 C CA . SER A 1 573 ? -1.184 -8.726 29.724 1.00 27.38 573 SER A CA 1
ATOM 4611 C C . SER A 1 573 ? -0.218 -7.922 30.640 1.00 27.38 573 SER A C 1
ATOM 4613 O O . SER A 1 573 ? 0.995 -7.938 30.439 1.00 27.38 573 SER A O 1
ATOM 4615 N N . THR A 1 574 ? -0.803 -7.219 31.619 1.00 29.16 574 THR A N 1
ATOM 4616 C CA . THR A 1 574 ? -0.342 -6.794 32.971 1.00 29.16 574 THR A CA 1
ATOM 4617 C C . THR A 1 574 ? 1.137 -6.907 33.395 1.00 29.16 574 THR A C 1
ATOM 4619 O O . THR A 1 574 ? 1.679 -8.004 33.434 1.00 29.16 574 THR A O 1
ATOM 4622 N N . ASP A 1 575 ? 1.722 -5.793 33.871 1.00 26.52 575 ASP A N 1
ATOM 4623 C CA . ASP A 1 575 ? 2.147 -5.633 35.282 1.00 26.52 575 ASP A CA 1
ATOM 4624 C C . ASP A 1 575 ? 2.561 -4.182 35.619 1.00 26.52 575 ASP A C 1
ATOM 4626 O O . ASP A 1 575 ? 3.285 -3.517 34.878 1.00 26.52 575 ASP A O 1
ATOM 4630 N N . PHE A 1 576 ? 2.056 -3.694 36.757 1.00 27.64 576 PHE A N 1
ATOM 4631 C CA . PHE A 1 576 ? 2.339 -2.394 37.377 1.00 27.64 576 PHE A CA 1
ATOM 4632 C C . PHE A 1 576 ? 3.456 -2.545 38.423 1.00 27.64 576 PHE A C 1
ATOM 4634 O O . PHE A 1 576 ? 3.311 -3.336 39.352 1.00 27.64 576 PHE A O 1
ATOM 4641 N N . VAL A 1 577 ? 4.492 -1.699 38.370 1.00 24.86 577 VAL A N 1
ATOM 4642 C CA . VAL A 1 577 ? 5.329 -1.363 39.537 1.00 24.86 577 VAL A CA 1
ATOM 4643 C C . VAL A 1 577 ? 5.523 0.154 39.589 1.00 24.86 577 VAL A C 1
ATOM 4645 O O . VAL A 1 577 ? 6.091 0.759 38.684 1.00 24.86 577 VAL A O 1
ATOM 4648 N N . TYR A 1 578 ? 5.024 0.763 40.666 1.00 30.02 578 TYR A N 1
ATOM 4649 C CA . TYR A 1 578 ? 5.278 2.149 41.057 1.00 30.02 578 TYR A CA 1
ATOM 4650 C C . TYR A 1 578 ? 6.712 2.302 41.586 1.00 30.02 578 TYR A C 1
ATOM 4652 O O . TYR A 1 578 ? 7.119 1.561 42.478 1.00 30.02 578 TYR A O 1
ATOM 4660 N N . ALA A 1 579 ? 7.422 3.340 41.144 1.00 26.77 579 ALA A N 1
ATOM 4661 C CA . ALA A 1 579 ? 8.555 3.906 41.872 1.00 26.77 579 ALA A CA 1
ATOM 4662 C C . ALA A 1 579 ? 8.465 5.437 41.830 1.00 26.77 579 ALA A C 1
ATOM 4664 O O . ALA A 1 579 ? 8.830 6.071 40.845 1.00 26.77 579 ALA A O 1
ATOM 4665 N N . ASN A 1 580 ? 7.957 6.022 42.917 1.00 28.78 580 ASN A N 1
ATOM 4666 C CA . ASN A 1 580 ? 8.123 7.437 43.226 1.00 28.78 580 ASN A CA 1
ATOM 4667 C C . ASN A 1 580 ? 9.249 7.538 44.260 1.00 28.78 580 ASN A C 1
ATOM 4669 O O . ASN A 1 580 ? 9.132 7.007 45.365 1.00 28.78 580 ASN A O 1
ATOM 4673 N N . GLN A 1 581 ? 10.345 8.192 43.882 1.00 27.75 581 GLN A N 1
ATOM 4674 C CA . GLN A 1 581 ? 11.416 8.583 44.790 1.00 27.75 581 GLN A CA 1
ATOM 4675 C C . GLN A 1 581 ? 10.973 9.800 45.607 1.00 27.75 581 GLN A C 1
ATOM 4677 O O . GLN A 1 581 ? 10.562 10.819 45.058 1.00 27.75 581 GLN A O 1
ATOM 4682 N N . GLY A 1 582 ? 11.110 9.699 46.924 1.00 26.34 582 GLY A N 1
ATOM 4683 C CA . GLY A 1 582 ? 11.024 10.811 47.861 1.00 26.34 582 GLY A CA 1
ATOM 4684 C C . GLY A 1 582 ? 11.902 10.493 49.062 1.00 26.34 582 GLY A C 1
ATOM 4685 O O . GLY A 1 582 ? 11.502 9.744 49.945 1.00 26.34 582 GLY A O 1
ATOM 4686 N N . GLN A 1 583 ? 13.128 11.010 49.034 1.00 29.78 583 GLN A N 1
ATOM 4687 C CA . GLN A 1 583 ? 14.125 10.936 50.099 1.00 29.78 583 GLN A CA 1
ATOM 4688 C C . GLN A 1 583 ? 13.599 11.596 51.382 1.00 29.78 583 GLN A C 1
ATOM 4690 O O . GLN A 1 583 ? 13.163 12.735 51.305 1.00 29.78 583 GLN A O 1
ATOM 4695 N N . TYR A 1 584 ? 13.704 10.936 52.540 1.00 29.72 584 TYR A N 1
ATOM 4696 C CA . TYR A 1 584 ? 14.086 11.551 53.822 1.00 29.72 584 TYR A CA 1
ATOM 4697 C C . TYR A 1 584 ? 14.569 10.461 54.796 1.00 29.72 584 TYR A C 1
ATOM 4699 O O . TYR A 1 584 ? 14.134 9.315 54.755 1.00 29.72 584 TYR A O 1
ATOM 4707 N N . THR A 1 585 ? 15.551 10.853 55.596 1.00 34.03 585 THR A N 1
ATOM 4708 C CA . THR A 1 585 ? 16.580 10.084 56.307 1.00 34.03 585 THR A CA 1
ATOM 4709 C C . THR A 1 585 ? 16.128 9.290 57.536 1.00 34.03 585 THR A C 1
ATOM 4711 O O . THR A 1 585 ? 15.236 9.713 58.268 1.00 34.03 585 THR A O 1
ATOM 4714 N N . ASP A 1 586 ? 16.858 8.203 57.799 1.00 30.08 586 ASP A N 1
ATOM 4715 C CA . ASP A 1 586 ? 16.821 7.357 58.995 1.00 30.08 586 ASP A CA 1
ATOM 4716 C C . ASP A 1 586 ? 17.001 8.125 60.316 1.00 30.08 586 ASP A C 1
ATOM 4718 O O . ASP A 1 586 ? 18.017 8.790 60.527 1.00 30.08 586 ASP A O 1
ATOM 4722 N N . ALA A 1 587 ? 16.068 7.929 61.254 1.00 29.73 587 ALA A N 1
ATOM 4723 C CA . ALA A 1 587 ? 16.335 8.008 62.689 1.00 29.73 587 ALA A CA 1
ATOM 4724 C C . ALA A 1 587 ? 15.289 7.217 63.506 1.00 29.73 587 ALA A C 1
ATOM 4726 O O . ALA A 1 587 ? 14.122 7.588 63.582 1.00 29.73 587 ALA A O 1
ATOM 4727 N N . GLN A 1 588 ? 15.774 6.166 64.178 1.00 29.62 588 GLN A N 1
ATOM 4728 C CA . GLN A 1 588 ? 15.294 5.632 65.464 1.00 29.62 588 GLN A CA 1
ATOM 4729 C C . GLN A 1 588 ? 13.916 4.936 65.516 1.00 29.62 588 GLN A C 1
ATOM 4731 O O . GLN A 1 588 ? 12.925 5.478 65.999 1.00 29.62 588 GLN A O 1
ATOM 4736 N N . ILE A 1 589 ? 13.914 3.639 65.182 1.00 29.30 589 ILE A N 1
ATOM 4737 C CA . ILE A 1 589 ? 12.975 2.648 65.733 1.00 29.30 589 ILE A CA 1
ATOM 4738 C C . ILE A 1 589 ? 13.710 1.868 66.828 1.00 29.30 589 ILE A C 1
ATOM 4740 O O . ILE A 1 589 ? 14.379 0.885 66.536 1.00 29.30 589 ILE A O 1
ATOM 4744 N N . GLU A 1 590 ? 13.569 2.293 68.085 1.00 33.06 590 GLU A N 1
ATOM 4745 C CA . GLU A 1 590 ? 13.707 1.406 69.248 1.00 33.06 590 GLU A CA 1
ATOM 4746 C C . GLU A 1 590 ? 13.045 2.038 70.486 1.00 33.06 590 GLU A C 1
ATOM 4748 O O . GLU A 1 590 ? 13.703 2.648 71.317 1.00 33.06 590 GLU A O 1
ATOM 4753 N N . ALA A 1 591 ? 11.713 1.952 70.583 1.00 30.25 591 ALA A N 1
ATOM 4754 C CA . ALA A 1 591 ? 10.966 1.883 71.849 1.00 30.25 591 ALA A CA 1
ATOM 4755 C C . ALA A 1 591 ? 9.452 1.929 71.588 1.00 30.25 591 ALA A C 1
ATOM 4757 O O . ALA A 1 591 ? 8.917 2.944 71.156 1.00 30.25 591 ALA A O 1
ATOM 4758 N N . SER A 1 592 ? 8.771 0.828 71.920 1.00 27.75 592 SER A N 1
ATOM 4759 C CA . SER A 1 592 ? 7.382 0.740 72.423 1.00 27.75 592 SER A CA 1
ATOM 4760 C C . SER A 1 592 ? 6.605 -0.431 71.809 1.00 27.75 592 SER A C 1
ATOM 4762 O O . SER A 1 592 ? 5.526 -0.299 71.235 1.00 27.75 592 SER A O 1
ATOM 4764 N N . SER A 1 593 ? 7.138 -1.642 71.984 1.00 31.80 593 SER A N 1
ATOM 4765 C CA . SER A 1 593 ? 6.367 -2.880 71.882 1.00 31.80 593 SER A CA 1
ATOM 4766 C C . SER A 1 593 ? 5.757 -3.225 73.247 1.00 31.80 593 SER A C 1
ATOM 4768 O O . SER A 1 593 ? 6.194 -4.172 73.892 1.00 31.80 593 SER A O 1
ATOM 4770 N N . LYS A 1 594 ? 4.777 -2.455 73.735 1.00 36.03 594 LYS A N 1
ATOM 4771 C CA . LYS A 1 594 ? 3.953 -2.826 74.908 1.00 36.03 594 LYS A CA 1
ATOM 4772 C C . LYS A 1 594 ? 2.618 -2.069 74.890 1.00 36.03 594 LYS A C 1
ATOM 4774 O O . LYS A 1 594 ? 2.464 -1.074 75.577 1.00 36.03 594 LYS A O 1
ATOM 4779 N N . SER A 1 595 ? 1.663 -2.541 74.082 1.00 32.72 595 SER A N 1
ATOM 4780 C CA . SER A 1 595 ? 0.205 -2.407 74.304 1.00 32.72 595 SER A CA 1
ATOM 4781 C C . SER A 1 595 ? -0.567 -2.944 73.086 1.00 32.72 595 SER A C 1
ATOM 4783 O O . SER A 1 595 ? -0.964 -2.211 72.184 1.00 32.72 595 SER A O 1
ATOM 4785 N N . LYS A 1 596 ? -0.766 -4.265 73.028 1.00 35.66 596 LYS A N 1
ATOM 4786 C CA . LYS A 1 596 ? -1.757 -4.913 72.148 1.00 35.66 596 LYS A CA 1
ATOM 4787 C C . LYS A 1 596 ? -2.597 -5.871 72.991 1.00 35.66 596 LYS A C 1
ATOM 4789 O O . LYS A 1 596 ? -2.492 -7.084 72.884 1.00 35.66 596 LYS A O 1
ATOM 4794 N N . ALA A 1 597 ? -3.418 -5.296 73.862 1.00 37.91 597 ALA A N 1
ATOM 4795 C CA . ALA A 1 597 ? -4.528 -5.981 74.516 1.00 37.91 597 ALA A CA 1
ATOM 4796 C C . ALA A 1 597 ? -5.566 -4.927 74.924 1.00 37.91 597 ALA A C 1
ATOM 4798 O O . ALA A 1 597 ? -5.446 -4.311 75.974 1.00 37.91 597 ALA A O 1
ATOM 4799 N N . GLY A 1 598 ? -6.559 -4.674 74.065 1.00 36.78 598 GLY A N 1
ATOM 4800 C CA . GLY A 1 598 ? -7.678 -3.794 74.421 1.00 36.78 598 GLY A CA 1
ATOM 4801 C C . GLY A 1 598 ? -8.235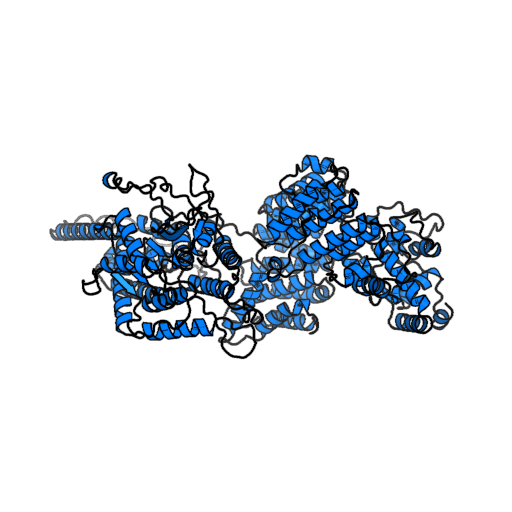 -2.947 73.283 1.00 36.78 598 GLY A C 1
ATOM 4802 O O . GLY A 1 598 ? -8.199 -1.728 73.369 1.00 36.78 598 GLY A O 1
ATOM 4803 N N . ARG A 1 599 ? -8.752 -3.570 72.216 1.00 34.03 599 ARG A N 1
ATOM 4804 C CA . ARG A 1 599 ? -9.725 -2.944 71.289 1.00 34.03 599 ARG A CA 1
ATOM 4805 C C . ARG A 1 599 ? -10.381 -3.999 70.387 1.00 34.03 599 ARG A C 1
ATOM 4807 O O . ARG A 1 599 ? -10.266 -3.993 69.171 1.00 34.03 599 ARG A O 1
ATOM 4814 N N . ARG A 1 600 ? -11.058 -4.957 71.016 1.00 35.88 600 ARG A N 1
ATOM 4815 C CA . ARG A 1 600 ? -12.076 -5.820 70.390 1.00 35.88 600 ARG A CA 1
ATOM 4816 C C . ARG A 1 600 ? -13.174 -6.051 71.423 1.00 35.88 600 ARG A C 1
ATOM 4818 O O . ARG A 1 600 ? -13.175 -7.080 72.078 1.00 35.88 600 ARG A O 1
ATOM 4825 N N . ARG A 1 601 ? -14.001 -5.029 71.649 1.00 35.53 601 ARG A N 1
ATOM 4826 C CA . ARG A 1 601 ? -15.293 -5.043 72.369 1.00 35.53 601 ARG A CA 1
ATOM 4827 C C . ARG A 1 601 ? -15.814 -3.603 72.375 1.00 35.53 601 ARG A C 1
ATOM 4829 O O . ARG A 1 601 ? -15.639 -2.903 73.356 1.00 35.53 601 ARG A O 1
ATOM 4836 N N . PHE A 1 602 ? -16.315 -3.116 71.240 1.00 34.59 602 PHE A N 1
ATOM 4837 C CA . PHE A 1 602 ? -17.096 -1.865 71.194 1.00 34.59 602 PHE A CA 1
ATOM 4838 C C . PHE A 1 602 ? -18.044 -1.773 69.981 1.00 34.59 602 PHE A C 1
ATOM 4840 O O . PHE A 1 602 ? -18.467 -0.687 69.618 1.00 34.59 602 PHE A O 1
ATOM 4847 N N . PHE A 1 603 ? -18.403 -2.905 69.358 1.00 36.41 603 PHE A N 1
ATOM 4848 C CA . PHE A 1 603 ? -19.347 -2.930 68.227 1.00 36.41 603 PHE A CA 1
ATOM 4849 C C . PHE A 1 603 ? -20.350 -4.100 68.269 1.00 36.41 603 PHE A C 1
ATOM 4851 O O . PHE A 1 603 ? -20.867 -4.495 67.232 1.00 36.41 603 PHE A O 1
ATOM 4858 N N . SER A 1 604 ? -20.642 -4.666 69.447 1.00 38.09 604 SER A N 1
ATOM 4859 C CA . SER A 1 604 ? -21.620 -5.764 69.574 1.00 38.09 604 SER A CA 1
ATOM 4860 C C . SER A 1 604 ? -22.969 -5.380 70.188 1.00 38.09 604 SER A C 1
ATOM 4862 O O . SER A 1 604 ? -23.859 -6.213 70.155 1.00 38.09 604 SER A O 1
ATOM 4864 N N . ASP A 1 605 ? -23.168 -4.148 70.672 1.00 38.75 605 ASP A N 1
ATOM 4865 C CA . ASP A 1 605 ? -24.412 -3.757 71.364 1.00 38.75 605 ASP A CA 1
ATOM 4866 C C . ASP A 1 605 ? -25.015 -2.448 70.823 1.00 38.75 605 ASP A C 1
ATOM 4868 O O . ASP A 1 605 ? -25.279 -1.505 71.567 1.00 38.75 605 ASP A O 1
ATOM 4872 N N . ILE A 1 606 ? -25.252 -2.378 69.509 1.00 42.69 606 ILE A N 1
ATOM 4873 C CA . ILE A 1 606 ? -26.258 -1.456 68.960 1.00 42.69 606 ILE A CA 1
ATOM 4874 C C . ILE A 1 606 ? -27.464 -2.313 68.592 1.00 42.69 606 ILE A C 1
ATOM 4876 O O . ILE A 1 606 ? -27.509 -2.943 67.537 1.00 42.69 606 ILE A O 1
ATOM 4880 N N . SER A 1 607 ? -28.426 -2.372 69.509 1.00 42.59 607 SER A N 1
ATOM 4881 C CA . SER A 1 607 ? -29.739 -2.953 69.267 1.00 42.59 607 SER A CA 1
ATOM 4882 C C . SER A 1 607 ? -30.388 -2.266 68.062 1.00 42.59 607 SER A C 1
ATOM 4884 O O . SER A 1 607 ? -30.476 -1.039 67.983 1.00 42.59 607 SER A O 1
ATOM 4886 N N . ALA A 1 608 ? -30.811 -3.079 67.094 1.00 52.28 608 ALA A N 1
ATOM 4887 C CA . ALA A 1 608 ? -31.518 -2.653 65.898 1.00 52.28 608 ALA A CA 1
ATOM 4888 C C . ALA A 1 608 ? -32.821 -1.939 66.290 1.00 52.28 608 ALA A C 1
ATOM 4890 O O . ALA A 1 608 ? -33.826 -2.568 66.619 1.00 52.28 608 ALA A O 1
ATOM 4891 N N . GLY A 1 609 ? -32.792 -0.606 66.286 1.00 48.66 609 GLY A N 1
ATOM 4892 C CA . GLY A 1 609 ? -33.994 0.203 66.429 1.00 48.66 609 GLY A CA 1
ATOM 4893 C C . GLY A 1 609 ? -34.936 0.015 65.226 1.00 48.66 609 GLY A C 1
ATOM 4894 O O . GLY A 1 609 ? -34.469 -0.271 64.120 1.00 48.66 609 GLY A O 1
ATOM 4895 N N . PRO A 1 610 ? -36.253 0.241 65.392 1.00 53.81 610 PRO A N 1
ATOM 4896 C CA . PRO A 1 610 ? -37.280 0.026 64.359 1.00 53.81 610 PRO A CA 1
ATOM 4897 C C . PRO A 1 610 ? -37.085 0.830 63.054 1.00 53.81 610 PRO A C 1
ATOM 4899 O O . PRO A 1 610 ? -37.729 0.540 62.049 1.00 53.81 610 PRO A O 1
ATOM 4902 N N . ASN A 1 611 ? -36.160 1.797 63.020 1.00 52.78 611 ASN A N 1
ATOM 4903 C CA . ASN A 1 611 ? -35.806 2.546 61.810 1.00 52.78 611 ASN A CA 1
ATOM 4904 C C . ASN A 1 611 ? -34.935 1.760 60.812 1.00 52.78 611 ASN A C 1
ATOM 4906 O O . ASN A 1 611 ? -34.926 2.107 59.630 1.00 52.78 611 ASN A O 1
ATOM 4910 N N . TYR A 1 612 ? -34.227 0.706 61.239 1.00 59.50 612 TYR A N 1
ATOM 4911 C CA . TYR A 1 612 ? -33.388 -0.087 60.329 1.00 59.50 612 TYR A CA 1
ATOM 4912 C C . TYR A 1 612 ? -34.230 -0.978 59.405 1.00 59.50 612 TYR A C 1
ATOM 4914 O O . TYR A 1 612 ? -33.928 -1.090 58.221 1.00 59.50 612 TYR A O 1
ATOM 4922 N N . ASP A 1 613 ? -35.333 -1.536 59.916 1.00 64.81 613 ASP A N 1
ATOM 4923 C CA . ASP A 1 613 ? -36.266 -2.346 59.121 1.00 64.81 613 ASP A CA 1
ATOM 4924 C C . ASP A 1 613 ? -37.043 -1.476 58.111 1.00 64.81 613 ASP A C 1
ATOM 4926 O O . ASP A 1 613 ? -37.266 -1.873 56.969 1.00 64.81 613 ASP A O 1
ATOM 4930 N N . PHE A 1 614 ? -37.366 -0.226 58.471 1.00 68.38 614 PHE A N 1
ATOM 4931 C CA . PHE A 1 614 ? -37.959 0.744 57.541 1.00 68.38 614 PHE A CA 1
ATOM 4932 C C . PHE A 1 614 ? -37.000 1.136 56.404 1.00 68.38 614 PHE A C 1
ATOM 4934 O O . PHE A 1 614 ? -37.404 1.157 55.240 1.00 68.38 614 PHE A O 1
ATOM 4941 N N . LEU A 1 615 ? -35.725 1.406 56.714 1.00 64.25 615 LEU A N 1
ATOM 4942 C CA . LEU A 1 615 ? -34.701 1.689 55.703 1.00 64.25 615 LEU A CA 1
ATOM 4943 C C . LEU A 1 615 ? -34.427 0.466 54.820 1.00 64.25 615 LEU A C 1
ATOM 4945 O O . LEU A 1 615 ? -34.386 0.616 53.605 1.00 64.25 615 LEU A O 1
ATOM 4949 N N . ALA A 1 616 ? -34.328 -0.739 55.388 1.00 68.12 616 ALA A N 1
ATOM 4950 C CA . ALA A 1 616 ? -34.127 -1.971 54.625 1.00 68.12 616 ALA A CA 1
ATOM 4951 C C . ALA A 1 616 ? -35.299 -2.264 53.672 1.00 68.12 616 ALA A C 1
ATOM 4953 O O . ALA A 1 616 ? -35.069 -2.559 52.500 1.00 68.12 616 ALA A O 1
ATOM 4954 N N . ARG A 1 617 ? -36.554 -2.103 54.124 1.00 70.75 617 ARG A N 1
ATOM 4955 C CA . ARG A 1 617 ? -37.745 -2.251 53.266 1.00 70.75 617 ARG A CA 1
ATOM 4956 C C . ARG A 1 617 ? -37.812 -1.185 52.177 1.00 70.75 617 ARG A C 1
ATOM 4958 O O . ARG A 1 617 ? -38.174 -1.501 51.048 1.00 70.75 617 ARG A O 1
ATOM 4965 N N . ARG A 1 618 ? -37.444 0.064 52.483 1.00 69.00 618 ARG A N 1
ATOM 4966 C CA . ARG A 1 618 ? -37.406 1.151 51.493 1.00 69.00 618 ARG A CA 1
ATOM 4967 C C . ARG A 1 618 ? -36.305 0.930 50.454 1.00 69.00 618 ARG A C 1
ATOM 4969 O O . ARG A 1 618 ? -36.565 1.124 49.272 1.00 69.00 618 ARG A O 1
ATOM 4976 N N . THR A 1 619 ? -35.124 0.469 50.862 1.00 71.00 619 THR A N 1
ATOM 4977 C CA . THR A 1 619 ? -34.033 0.105 49.945 1.00 71.00 619 THR A CA 1
ATOM 4978 C C . THR A 1 619 ? -34.413 -1.097 49.085 1.00 71.00 619 THR A C 1
ATOM 4980 O O . THR A 1 619 ? -34.265 -1.023 47.872 1.00 71.00 619 THR A O 1
ATOM 4983 N N . ALA A 1 620 ? -34.990 -2.154 49.667 1.00 72.50 620 ALA A N 1
ATOM 4984 C CA . ALA A 1 620 ? -35.462 -3.321 48.917 1.00 72.50 620 ALA A CA 1
ATOM 4985 C C . ALA A 1 620 ? -36.576 -2.962 47.918 1.00 72.50 620 ALA A C 1
ATOM 4987 O O . ALA A 1 620 ? -36.572 -3.449 46.791 1.00 72.50 620 ALA A O 1
ATOM 4988 N N . HIS A 1 621 ? -37.500 -2.070 48.294 1.00 72.38 621 HIS A N 1
ATOM 4989 C CA . HIS A 1 621 ? -38.543 -1.581 47.392 1.00 72.38 621 HIS A CA 1
ATOM 4990 C C . HIS A 1 621 ? -37.971 -0.731 46.248 1.00 72.38 621 HIS A C 1
ATOM 4992 O O . HIS A 1 621 ? -38.318 -0.969 45.096 1.00 72.38 621 HIS A O 1
ATOM 4998 N N . MET A 1 622 ? -37.049 0.200 46.533 1.00 71.88 622 MET A N 1
ATOM 4999 C CA . MET A 1 622 ? -36.372 0.982 45.486 1.00 71.88 622 MET A CA 1
ATOM 5000 C C . MET A 1 622 ? -35.518 0.100 44.570 1.00 71.88 622 MET A C 1
ATOM 5002 O O . MET A 1 622 ? -35.467 0.341 43.371 1.00 71.88 622 MET A O 1
ATOM 5006 N N . GLN A 1 623 ? -34.889 -0.944 45.108 1.00 77.12 623 GLN A N 1
ATOM 5007 C CA . GLN A 1 623 ? -34.125 -1.907 44.319 1.00 77.12 623 GLN A CA 1
ATOM 5008 C C . GLN A 1 623 ? -35.041 -2.784 43.452 1.00 77.12 623 GLN A C 1
ATOM 5010 O O . GLN A 1 623 ? -34.697 -3.082 42.312 1.00 77.12 623 GLN A O 1
ATOM 5015 N N . GLY A 1 624 ? -36.238 -3.127 43.939 1.00 80.31 624 GLY A N 1
ATOM 5016 C CA . GLY A 1 624 ? -37.292 -3.766 43.145 1.00 80.31 624 GLY A CA 1
ATOM 5017 C C . GLY A 1 624 ? -37.783 -2.892 41.985 1.00 80.31 624 GLY A C 1
ATOM 5018 O O . GLY A 1 624 ? -37.903 -3.373 40.864 1.00 80.31 624 GLY A O 1
ATOM 5019 N N . ILE A 1 625 ? -37.997 -1.594 42.225 1.00 79.44 625 ILE A N 1
ATOM 5020 C CA . ILE A 1 625 ? -38.377 -0.639 41.169 1.00 79.44 625 ILE A CA 1
ATOM 5021 C C . ILE A 1 625 ? -37.246 -0.499 40.144 1.00 79.44 625 ILE A C 1
ATOM 5023 O O . ILE A 1 625 ? -37.481 -0.665 38.952 1.00 79.44 625 ILE A O 1
ATOM 5027 N N . LEU A 1 626 ? -36.007 -0.290 40.600 1.00 81.56 626 LEU A N 1
ATOM 5028 C CA . LEU A 1 626 ? -34.855 -0.118 39.714 1.00 81.56 626 LEU A CA 1
ATOM 5029 C C . LEU A 1 626 ? -34.588 -1.368 38.865 1.00 81.56 626 LEU A C 1
ATOM 5031 O O . LEU A 1 626 ? -34.248 -1.250 37.692 1.00 81.56 626 LEU A O 1
ATOM 5035 N N . THR A 1 627 ? -34.745 -2.567 39.433 1.00 85.50 627 THR A N 1
ATOM 5036 C CA . THR A 1 627 ? -34.598 -3.824 38.677 1.00 85.50 627 THR A CA 1
ATOM 5037 C C . THR A 1 627 ? -35.694 -3.976 37.627 1.00 85.50 627 THR A C 1
ATOM 5039 O O . THR A 1 627 ? -35.384 -4.339 36.496 1.00 85.50 627 THR A O 1
ATOM 5042 N N . GLN A 1 628 ? -36.942 -3.622 37.945 1.00 88.81 628 GLN A N 1
ATOM 5043 C CA . GLN A 1 628 ? -38.034 -3.628 36.971 1.00 88.81 628 GLN A CA 1
ATOM 5044 C C . GLN A 1 628 ? -37.803 -2.616 35.836 1.00 88.81 628 GLN A C 1
ATOM 5046 O O . GLN A 1 628 ? -37.929 -2.981 34.669 1.00 88.81 628 GLN A O 1
ATOM 5051 N N . GLU A 1 629 ? -37.416 -1.380 36.157 1.00 89.50 629 GLU A N 1
ATOM 5052 C CA . GLU A 1 629 ? -37.090 -0.340 35.169 1.00 89.50 629 GLU A CA 1
ATOM 5053 C C . GLU A 1 629 ? -35.881 -0.731 34.305 1.00 89.50 629 GLU A C 1
ATOM 5055 O O . GLU A 1 629 ? -35.863 -0.489 33.099 1.00 89.50 629 GLU A O 1
ATOM 5060 N N . THR A 1 630 ? -34.882 -1.388 34.901 1.00 90.00 630 THR A N 1
ATOM 5061 C CA . THR A 1 630 ? -33.706 -1.905 34.187 1.00 90.00 630 THR A CA 1
ATOM 5062 C C . THR A 1 630 ? -34.097 -3.008 33.206 1.00 90.00 630 THR A C 1
ATOM 5064 O O . THR A 1 630 ? -33.676 -2.978 32.047 1.00 90.00 630 THR A O 1
ATOM 5067 N N . GLU A 1 631 ? -34.927 -3.965 33.629 1.00 92.19 631 GLU A N 1
ATOM 5068 C CA . GLU A 1 631 ? -35.420 -5.026 32.745 1.00 92.19 631 GLU A CA 1
ATOM 5069 C C . GLU A 1 631 ? -36.310 -4.473 31.631 1.00 92.19 631 GLU A C 1
ATOM 5071 O O . GLU A 1 631 ? -36.192 -4.899 30.481 1.00 92.19 631 GLU A O 1
ATOM 5076 N N . GLU A 1 632 ? -37.144 -3.474 31.923 1.00 93.50 632 GLU A N 1
ATOM 5077 C CA . GLU A 1 632 ? -37.925 -2.780 30.901 1.00 93.50 632 GLU A CA 1
ATOM 5078 C C . GLU A 1 632 ? -37.021 -2.051 29.895 1.00 93.50 632 GLU A C 1
ATOM 5080 O O . GLU A 1 632 ? -37.213 -2.194 28.684 1.00 93.50 632 GLU A O 1
ATOM 5085 N N . ALA A 1 633 ? -35.981 -1.355 30.363 1.00 94.19 633 ALA A N 1
ATOM 5086 C CA . ALA A 1 633 ? -35.014 -0.678 29.502 1.00 94.19 633 ALA A CA 1
ATOM 5087 C C . ALA A 1 633 ? -34.233 -1.650 28.598 1.00 94.19 633 ALA A C 1
ATOM 5089 O O . ALA A 1 633 ? -33.878 -1.289 27.473 1.00 94.19 633 ALA A O 1
ATOM 5090 N N . TRP A 1 634 ? -33.964 -2.877 29.056 1.00 93.62 634 TRP A N 1
ATOM 5091 C CA . TRP A 1 634 ? -33.361 -3.941 28.243 1.00 93.62 634 TRP A CA 1
ATOM 5092 C C . TRP A 1 634 ? -34.354 -4.626 27.298 1.00 93.62 634 TRP A C 1
ATOM 5094 O O . TRP A 1 634 ? -33.959 -5.079 26.218 1.00 93.62 634 TRP A O 1
ATOM 5104 N N . ARG A 1 635 ? -35.625 -4.734 27.701 1.00 94.62 635 ARG A N 1
ATOM 5105 C CA . ARG A 1 635 ? -36.709 -5.300 26.885 1.00 94.62 635 ARG A CA 1
ATOM 5106 C C . ARG A 1 635 ? -37.048 -4.386 25.712 1.00 94.62 635 ARG A C 1
ATOM 5108 O O . ARG A 1 635 ? -37.267 -4.871 24.604 1.00 94.62 635 ARG A O 1
ATOM 5115 N N . GLN A 1 636 ? -37.077 -3.082 25.954 1.00 95.44 636 GLN A N 1
ATOM 5116 C CA . GLN A 1 636 ? -37.303 -2.066 24.938 1.00 95.44 636 GLN A CA 1
ATOM 5117 C C . GLN A 1 636 ? -36.036 -1.846 24.110 1.00 95.44 636 GLN A C 1
ATOM 5119 O O . GLN A 1 636 ? -34.955 -1.666 24.661 1.00 95.44 636 GLN A O 1
ATOM 5124 N N . ARG A 1 637 ? -36.158 -1.828 22.783 1.00 96.38 637 ARG A N 1
ATOM 5125 C CA . ARG A 1 637 ? -35.048 -1.713 21.832 1.00 96.38 637 ARG A CA 1
ATOM 5126 C C . ARG A 1 637 ? -35.104 -0.408 21.054 1.00 96.38 637 ARG A C 1
ATOM 5128 O O . ARG A 1 637 ? -36.166 0.009 20.598 1.00 96.38 637 ARG A O 1
ATOM 5135 N N . ASN A 1 638 ? -33.951 0.224 20.892 1.00 97.88 638 ASN A N 1
ATOM 5136 C CA . ASN A 1 638 ? -33.802 1.496 20.207 1.00 97.88 638 ASN A CA 1
ATOM 5137 C C . ASN A 1 638 ? -33.353 1.273 18.756 1.00 97.88 638 ASN A C 1
ATOM 5139 O O . ASN A 1 638 ? -32.408 0.529 18.500 1.00 97.88 638 ASN A O 1
ATOM 5143 N N . LEU A 1 639 ? -34.002 1.951 17.813 1.00 97.75 639 LEU A N 1
ATOM 5144 C CA . LEU A 1 639 ? -33.733 1.890 16.379 1.00 97.75 639 LEU A CA 1
ATOM 5145 C C . LEU A 1 639 ? -33.132 3.207 15.885 1.00 97.75 639 LEU A C 1
ATOM 5147 O O . LEU A 1 639 ? -33.736 4.263 16.072 1.00 97.75 639 LEU A O 1
ATOM 5151 N N . LEU A 1 640 ? -32.012 3.132 15.167 1.00 97.88 640 LEU A N 1
ATOM 5152 C CA . LEU A 1 640 ? -31.490 4.213 14.333 1.00 97.88 640 LEU A CA 1
ATOM 5153 C C . LEU A 1 640 ? -31.728 3.890 12.856 1.00 97.88 640 LEU A C 1
ATOM 5155 O O . LEU A 1 640 ? -31.194 2.922 12.321 1.00 97.88 640 LEU A O 1
ATOM 5159 N N . SER A 1 641 ? -32.498 4.735 12.181 1.00 96.38 641 SER A N 1
ATOM 5160 C CA . SER A 1 641 ? -32.743 4.660 10.743 1.00 96.38 641 SER A CA 1
ATOM 5161 C C . SER A 1 641 ? -32.011 5.790 10.032 1.00 96.38 641 SER A C 1
ATOM 5163 O O . SER A 1 641 ? -32.388 6.954 10.178 1.00 96.38 641 SER A O 1
ATOM 5165 N N . LEU A 1 642 ? -31.013 5.445 9.217 1.00 94.81 642 LEU A N 1
ATOM 5166 C CA . LEU A 1 642 ? -30.274 6.395 8.385 1.00 94.81 642 LEU A CA 1
ATOM 5167 C C . LEU A 1 642 ? -30.834 6.392 6.961 1.00 94.81 642 LEU A C 1
ATOM 5169 O O . LEU A 1 642 ? -30.668 5.425 6.215 1.00 94.81 642 LEU A O 1
ATOM 5173 N N . GLY A 1 643 ? -31.508 7.478 6.599 1.00 89.88 643 GLY A N 1
ATOM 5174 C CA . GLY A 1 643 ? -31.998 7.763 5.257 1.00 89.88 643 GLY A CA 1
ATOM 5175 C C . GLY A 1 643 ? -31.062 8.682 4.470 1.00 89.88 643 GLY A C 1
ATOM 5176 O O . GLY A 1 643 ? -30.143 9.298 5.014 1.00 89.88 643 GLY A O 1
ATOM 5177 N N . GLY A 1 644 ? -31.346 8.805 3.176 1.00 80.88 644 GLY A N 1
ATOM 5178 C CA . GLY A 1 644 ? -30.520 9.530 2.212 1.00 80.88 644 GLY A CA 1
ATOM 5179 C C . GLY A 1 644 ? -29.721 8.583 1.319 1.00 80.88 644 GLY A C 1
ATOM 5180 O O . GLY A 1 644 ? -29.558 7.399 1.606 1.00 80.88 644 GLY A O 1
ATOM 5181 N N . ASN A 1 645 ? -29.247 9.099 0.193 1.00 84.31 645 ASN A N 1
ATOM 5182 C CA . ASN A 1 645 ? -28.454 8.352 -0.774 1.00 84.31 645 ASN A CA 1
ATOM 5183 C C . ASN A 1 645 ? -27.353 9.238 -1.371 1.00 84.31 645 ASN A C 1
ATOM 5185 O O . ASN A 1 645 ? -27.456 10.467 -1.388 1.00 84.31 645 ASN A O 1
ATOM 5189 N N . GLY A 1 646 ? -26.278 8.601 -1.840 1.00 88.12 646 GLY A N 1
ATOM 5190 C CA . GLY A 1 646 ? -25.095 9.308 -2.336 1.00 88.12 646 GLY A CA 1
ATOM 5191 C C . GLY A 1 646 ? -24.634 10.399 -1.363 1.00 88.12 646 GLY A C 1
ATOM 5192 O O . GLY A 1 646 ? -24.591 10.172 -0.160 1.00 88.12 646 GLY 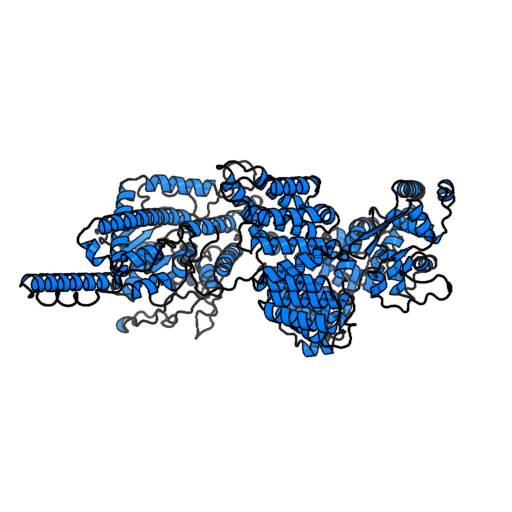A O 1
ATOM 5193 N N . THR A 1 647 ? -24.363 11.603 -1.859 1.00 90.69 647 THR A N 1
ATOM 5194 C CA . THR A 1 647 ? -23.839 12.727 -1.059 1.00 90.69 647 THR A CA 1
ATOM 5195 C C . THR A 1 647 ? -24.750 13.172 0.089 1.00 90.69 647 THR A C 1
ATOM 5197 O O . THR A 1 647 ? -24.265 13.766 1.049 1.00 90.69 647 THR A O 1
ATOM 5200 N N . HIS A 1 648 ? -26.054 12.872 0.051 1.00 91.25 648 HIS A N 1
ATOM 5201 C CA . HIS A 1 648 ? -27.001 13.291 1.095 1.00 91.25 648 HIS A CA 1
ATOM 5202 C C . HIS A 1 648 ? -26.789 12.582 2.427 1.00 91.25 648 HIS A C 1
ATOM 5204 O O . HIS A 1 648 ? -27.124 13.150 3.462 1.00 91.25 648 HIS A O 1
ATOM 5210 N N . ILE A 1 649 ? -26.211 11.378 2.436 1.00 92.94 649 ILE A N 1
ATOM 5211 C CA . ILE A 1 649 ? -25.943 10.673 3.695 1.00 92.94 649 ILE A CA 1
ATOM 5212 C C . ILE A 1 649 ? -24.902 11.419 4.549 1.00 92.94 649 ILE A C 1
ATOM 5214 O O . ILE A 1 649 ? -24.901 11.277 5.768 1.00 92.94 649 ILE A O 1
ATOM 5218 N N . TYR A 1 650 ? -24.070 12.278 3.939 1.00 95.44 650 TYR A N 1
ATOM 5219 C CA . TYR A 1 650 ? -23.156 13.153 4.677 1.00 95.44 650 TYR A CA 1
ATOM 5220 C C . TYR A 1 650 ? -23.929 14.128 5.579 1.00 95.44 650 TYR A C 1
ATOM 5222 O O . TYR A 1 650 ? -23.550 14.339 6.726 1.00 95.44 650 TYR A O 1
ATOM 5230 N N . TRP A 1 651 ? -25.077 14.646 5.122 1.00 95.12 651 TRP A N 1
ATOM 5231 C CA . TRP A 1 651 ? -25.959 15.457 5.968 1.00 95.12 651 TRP A CA 1
ATOM 5232 C C . TRP A 1 651 ? -26.502 14.645 7.150 1.00 95.12 651 TRP A C 1
ATOM 5234 O O . TRP A 1 651 ? -26.506 15.126 8.281 1.00 95.12 651 TRP A O 1
ATOM 5244 N N . SER A 1 652 ? -26.906 13.391 6.914 1.00 95.06 652 SER A N 1
ATOM 5245 C CA . SER A 1 652 ? -27.371 12.494 7.980 1.00 95.06 652 SER A CA 1
ATOM 5246 C C . SER A 1 652 ? -26.288 12.246 9.034 1.00 95.06 652 SER A C 1
ATOM 5248 O O . SER A 1 652 ? -26.592 12.190 10.224 1.00 95.06 652 SER A O 1
ATOM 5250 N N . LEU A 1 653 ? -25.022 12.149 8.617 1.00 96.44 653 LEU A N 1
ATOM 5251 C CA . LEU A 1 653 ? -23.884 12.038 9.528 1.00 96.44 653 LEU A CA 1
ATOM 5252 C C . LEU A 1 653 ? -23.661 13.307 10.361 1.00 96.44 653 LEU A C 1
ATOM 5254 O O . LEU A 1 653 ? -23.353 13.175 11.538 1.00 96.44 653 LEU A O 1
ATOM 5258 N N . LEU A 1 654 ? -23.858 14.509 9.805 1.00 96.69 654 LEU A N 1
ATOM 5259 C CA . LEU A 1 654 ? -23.766 15.764 10.572 1.00 96.69 654 LEU A CA 1
ATOM 5260 C C . LEU A 1 654 ? -24.845 15.850 11.658 1.00 96.69 654 LEU A C 1
ATOM 5262 O O . LEU A 1 654 ? -24.569 16.215 12.799 1.00 96.69 654 LEU A O 1
ATOM 5266 N N . VAL A 1 655 ? -26.078 15.456 11.329 1.00 96.81 655 VAL A N 1
ATOM 5267 C CA . VAL A 1 655 ? -27.168 15.404 12.314 1.00 96.81 655 VAL A CA 1
ATOM 5268 C C . VAL A 1 655 ? -26.888 14.369 13.397 1.00 96.81 655 VAL A C 1
ATOM 5270 O O . VAL A 1 655 ? -27.114 14.643 14.575 1.00 96.81 655 VAL A O 1
ATOM 5273 N N . LEU A 1 656 ? -26.381 13.193 13.016 1.00 97.56 656 LEU A N 1
ATOM 5274 C CA . LEU A 1 656 ? -26.018 12.163 13.980 1.00 97.56 656 LEU A CA 1
ATOM 5275 C C . LEU A 1 656 ? -24.851 12.609 14.872 1.00 97.56 656 LEU A C 1
ATOM 5277 O O . LEU A 1 656 ? -24.907 12.383 16.073 1.00 97.56 656 LEU A O 1
ATOM 5281 N N . GLU A 1 657 ? -23.831 13.264 14.318 1.00 97.06 657 GLU A N 1
ATOM 5282 C CA . GLU A 1 657 ? -22.698 13.809 15.076 1.00 97.06 657 GLU A CA 1
ATOM 5283 C C . GLU A 1 657 ? -23.189 14.807 16.123 1.00 97.06 657 GLU A C 1
ATOM 5285 O O . GLU A 1 657 ? -22.906 14.644 17.307 1.00 97.06 657 GLU A O 1
ATOM 5290 N N . LYS A 1 658 ? -24.048 15.751 15.720 1.00 97.44 658 LYS A N 1
ATOM 5291 C CA . LYS A 1 658 ? -24.647 16.711 16.649 1.00 97.44 658 LYS A CA 1
ATOM 5292 C C . LYS A 1 658 ? -25.492 16.036 17.728 1.00 97.44 658 LYS A C 1
ATOM 5294 O O . LYS A 1 658 ? -25.446 16.461 18.877 1.00 97.44 658 LYS A O 1
ATOM 5299 N N . LEU A 1 659 ? -26.254 14.993 17.392 1.00 97.94 659 LEU A N 1
ATOM 5300 C CA . LEU A 1 659 ? -26.989 14.213 18.392 1.00 97.94 659 LEU A CA 1
ATOM 5301 C C . LEU A 1 659 ? -26.030 13.545 19.389 1.00 97.94 659 LEU A C 1
ATOM 5303 O O . LEU A 1 659 ? -26.282 13.589 20.591 1.00 97.94 659 LEU A O 1
ATOM 5307 N N . MET A 1 660 ? -24.926 12.966 18.912 1.00 97.62 660 MET A N 1
ATOM 5308 C CA . MET A 1 660 ? -23.919 12.339 19.773 1.00 97.62 660 MET A CA 1
ATOM 5309 C C . MET A 1 660 ? -23.183 13.357 20.657 1.00 97.62 660 MET A C 1
ATOM 5311 O O . MET A 1 660 ? -22.887 13.043 21.810 1.00 97.62 660 MET A O 1
ATOM 5315 N N . ASP A 1 661 ? -22.955 14.582 20.177 1.00 96.19 661 ASP A N 1
ATOM 5316 C CA . ASP A 1 661 ? -22.413 15.679 20.991 1.00 96.19 661 ASP A CA 1
ATOM 5317 C C . ASP A 1 661 ? -23.361 16.060 22.133 1.00 96.19 661 ASP A C 1
ATOM 5319 O O . ASP A 1 661 ? -22.931 16.223 23.277 1.00 96.19 661 ASP A O 1
ATOM 5323 N N . VAL A 1 662 ? -24.663 16.155 21.845 1.00 97.81 662 VAL A N 1
ATOM 5324 C CA . VAL A 1 662 ? -25.685 16.451 22.861 1.00 97.81 662 VAL A CA 1
ATOM 5325 C C . VAL A 1 662 ? -25.809 15.295 23.859 1.00 97.81 662 VAL A C 1
ATOM 5327 O O . VAL A 1 662 ? -25.883 15.536 25.059 1.00 97.81 662 VAL A O 1
ATOM 5330 N N . ILE A 1 663 ? -25.735 14.040 23.400 1.00 97.19 663 ILE A N 1
ATOM 5331 C CA . ILE A 1 663 ? -25.663 12.854 24.271 1.00 97.19 663 ILE A CA 1
ATOM 5332 C C . ILE A 1 663 ? -24.446 12.926 25.197 1.00 97.19 663 ILE A C 1
ATOM 5334 O O . ILE A 1 663 ? -24.573 12.686 26.394 1.00 97.19 663 ILE A O 1
ATOM 5338 N N . LYS A 1 664 ? -23.269 13.280 24.671 1.00 95.44 664 LYS A N 1
ATOM 5339 C CA . LYS A 1 664 ? -22.045 13.425 25.471 1.00 95.44 664 LYS A CA 1
ATOM 5340 C C . LYS A 1 664 ? -22.191 14.515 26.537 1.00 95.44 664 LYS A C 1
ATOM 5342 O O . LYS A 1 664 ? -21.731 14.336 27.665 1.00 95.44 664 LYS A O 1
ATOM 5347 N N . GLN A 1 665 ? -22.824 15.636 26.196 1.00 96.06 665 GLN A N 1
ATOM 5348 C CA . GLN A 1 665 ? -23.111 16.698 27.158 1.00 96.06 665 GLN A CA 1
ATOM 5349 C C . GLN A 1 665 ? -24.090 16.227 28.241 1.00 96.06 665 GLN A C 1
ATOM 5351 O O . GLN A 1 665 ? -23.809 16.399 29.425 1.00 96.06 665 GLN A O 1
ATOM 5356 N N . GLU A 1 666 ? -25.188 15.587 27.851 1.00 97.00 666 GLU A N 1
ATOM 5357 C CA . GLU A 1 666 ? -26.199 15.060 28.771 1.00 97.00 666 GLU A CA 1
ATOM 5358 C C . GLU A 1 666 ? -25.613 13.997 29.716 1.00 97.00 666 GLU A C 1
ATOM 5360 O O . GLU A 1 666 ? -25.859 14.027 30.920 1.00 97.00 666 GLU A O 1
ATOM 5365 N N . GLU A 1 667 ? -24.768 13.093 29.213 1.00 95.19 667 GLU A N 1
ATOM 5366 C CA . GLU A 1 667 ? -24.038 12.128 30.044 1.00 95.19 667 GLU A CA 1
ATOM 5367 C C . GLU A 1 667 ? -23.175 12.836 31.092 1.00 95.19 667 GLU A C 1
ATOM 5369 O O . GLU A 1 667 ? -23.191 12.482 32.271 1.00 95.19 667 GLU A O 1
ATOM 5374 N N . LYS A 1 668 ? -22.459 13.891 30.701 1.00 93.12 668 LYS A N 1
ATOM 5375 C CA . LYS A 1 668 ? -21.667 14.682 31.646 1.00 93.12 668 LYS A CA 1
ATOM 5376 C C . LYS A 1 668 ? -22.552 15.351 32.700 1.00 93.12 668 LYS A C 1
ATOM 5378 O O . LYS A 1 668 ? -22.231 15.305 33.888 1.00 93.12 668 LYS A O 1
ATOM 5383 N N . GLU A 1 669 ? -23.659 15.962 32.291 1.00 93.44 669 GLU A N 1
ATOM 5384 C CA . GLU A 1 669 ? -24.583 16.656 33.192 1.00 93.44 669 GLU A CA 1
ATOM 5385 C C . GLU A 1 669 ? -25.241 15.697 34.188 1.00 93.44 669 GLU A C 1
ATOM 5387 O O . GLU A 1 669 ? -25.202 15.942 35.398 1.00 93.44 669 GLU A O 1
ATOM 5392 N N . GLN A 1 670 ? -25.755 14.558 33.724 1.00 91.19 670 GLN A N 1
ATOM 5393 C CA . GLN A 1 670 ? -26.352 13.561 34.606 1.00 91.19 670 GLN A CA 1
ATOM 5394 C C . GLN A 1 670 ? -25.317 12.907 35.536 1.00 91.19 670 GLN A C 1
ATOM 5396 O O . GLN A 1 670 ? -25.648 12.577 36.677 1.00 91.19 670 GLN A O 1
ATOM 5401 N N . SER A 1 671 ? -24.058 12.740 35.112 1.00 87.88 671 SER A N 1
ATOM 5402 C CA . SER A 1 671 ? -22.977 12.289 36.008 1.00 87.88 671 SER A CA 1
ATOM 5403 C C . SER A 1 671 ? -22.688 13.308 37.113 1.00 87.88 671 SER A C 1
ATOM 5405 O O . SER A 1 671 ? -22.559 12.939 38.281 1.00 87.88 671 SER A O 1
ATOM 5407 N N . LEU A 1 672 ? -22.664 14.604 36.787 1.00 87.25 672 LEU A N 1
ATOM 5408 C CA . LEU A 1 672 ? -22.496 15.670 37.782 1.00 87.25 672 LEU A CA 1
ATOM 5409 C C . LEU A 1 672 ? -23.677 15.737 38.763 1.00 87.25 672 LEU A C 1
ATOM 5411 O O . LEU A 1 672 ? -23.475 15.965 39.958 1.00 87.25 672 LEU A O 1
ATOM 5415 N N . LEU A 1 673 ? -24.906 15.523 38.287 1.00 86.19 673 LEU A N 1
ATOM 5416 C CA . LEU A 1 673 ? -26.093 15.449 39.145 1.00 86.19 673 LEU A CA 1
ATOM 5417 C C . LEU A 1 673 ? -26.036 14.240 40.089 1.00 86.19 673 LEU A C 1
ATOM 5419 O O . LEU A 1 673 ? -26.323 14.386 41.281 1.00 86.19 673 LEU A O 1
ATOM 5423 N N . ALA A 1 674 ? -25.599 13.079 39.593 1.00 81.00 674 ALA A N 1
ATOM 5424 C CA . ALA A 1 674 ? -25.402 11.883 40.410 1.00 81.00 674 ALA A CA 1
ATOM 5425 C C . ALA A 1 674 ? -24.349 12.108 41.510 1.00 81.00 674 ALA A C 1
ATOM 5427 O O . ALA A 1 674 ? -24.574 11.726 42.657 1.00 81.00 674 ALA A O 1
ATOM 5428 N N . GLN A 1 675 ? -23.251 12.808 41.201 1.00 78.31 675 GLN A N 1
ATOM 5429 C CA . GLN A 1 675 ? -22.220 13.168 42.185 1.00 78.31 675 GLN A CA 1
ATOM 5430 C C . GLN A 1 675 ? -22.719 14.151 43.258 1.00 78.31 675 GLN A C 1
ATOM 5432 O O . GLN A 1 675 ? -22.273 14.093 44.403 1.00 78.31 675 GLN A O 1
ATOM 5437 N N . ARG A 1 676 ? -23.642 15.062 42.915 1.00 79.38 676 ARG A N 1
ATOM 5438 C CA . ARG A 1 676 ? -24.190 16.065 43.851 1.00 79.38 676 ARG A CA 1
ATOM 5439 C C . ARG A 1 676 ? -25.279 15.515 44.776 1.00 79.38 676 ARG A C 1
ATOM 5441 O O . ARG A 1 676 ? -25.513 16.089 45.839 1.00 79.38 676 ARG A O 1
ATOM 5448 N N . SER A 1 677 ? -25.951 14.427 44.402 1.00 76.38 677 SER A N 1
ATOM 5449 C CA . SER A 1 677 ? -26.971 13.800 45.247 1.00 76.38 677 SER A CA 1
ATOM 5450 C C . SER A 1 677 ? -26.317 13.029 46.400 1.00 76.38 677 SER A C 1
ATOM 5452 O O . SER A 1 677 ? -25.761 11.949 46.218 1.00 76.38 677 SER A O 1
ATOM 5454 N N . TRP A 1 678 ? -26.409 13.572 47.619 1.00 55.75 678 TRP A N 1
ATOM 5455 C CA . TRP A 1 678 ? -25.814 12.991 48.837 1.00 55.75 678 TRP A CA 1
ATOM 5456 C C . TRP A 1 678 ? -26.279 11.547 49.118 1.00 55.75 678 TRP A C 1
ATOM 5458 O O . TRP A 1 678 ? -25.519 10.737 49.643 1.00 55.75 678 TRP A O 1
ATOM 5468 N N . VAL A 1 679 ? -27.504 11.199 48.706 1.00 56.00 679 VAL A N 1
ATOM 5469 C CA . VAL A 1 679 ? -28.063 9.839 48.825 1.00 56.00 679 VAL A CA 1
ATOM 5470 C C . VAL A 1 679 ? -27.497 8.899 47.752 1.00 56.00 679 VAL A C 1
ATOM 5472 O O . VAL A 1 679 ? -27.276 7.721 48.026 1.00 56.00 679 VAL A O 1
ATOM 5475 N N . ALA A 1 680 ? -27.195 9.412 46.555 1.00 53.41 680 ALA A N 1
ATOM 5476 C CA . ALA A 1 680 ? -26.556 8.634 45.496 1.00 53.41 680 ALA A CA 1
ATOM 5477 C C . ALA A 1 680 ? -25.074 8.368 45.799 1.00 53.41 680 ALA A C 1
ATOM 5479 O O . ALA A 1 680 ? -24.599 7.279 45.508 1.00 53.41 680 ALA A O 1
ATOM 5480 N N . GLY A 1 681 ? -24.362 9.283 46.469 1.00 52.19 681 GLY A N 1
ATOM 5481 C CA . GLY A 1 681 ? -22.955 9.091 46.862 1.00 52.19 681 GLY A CA 1
ATOM 5482 C C . GLY A 1 681 ? -22.694 7.877 47.773 1.00 52.19 681 GLY A C 1
ATOM 5483 O O . GLY A 1 681 ? -21.600 7.311 47.740 1.00 52.19 681 GLY A O 1
ATOM 5484 N N . LEU A 1 682 ? -23.707 7.439 48.533 1.00 53.00 682 LEU A N 1
ATOM 5485 C CA . LEU A 1 682 ? -23.666 6.244 49.391 1.00 53.00 682 LEU A CA 1
ATOM 5486 C C . LEU A 1 682 ? -23.918 4.926 48.633 1.00 53.00 682 LEU A C 1
ATOM 5488 O O . LEU A 1 682 ? -23.437 3.886 49.069 1.00 53.00 682 LEU A O 1
ATOM 5492 N N . LEU A 1 683 ? -24.643 4.958 47.508 1.00 52.91 683 LEU A N 1
ATOM 5493 C CA . LEU A 1 683 ? -24.877 3.791 46.639 1.00 52.91 683 LEU A CA 1
ATOM 5494 C C . LEU A 1 683 ? -23.876 3.725 45.469 1.00 52.91 683 LEU A C 1
ATOM 5496 O O . LEU A 1 683 ? -23.543 2.646 44.988 1.00 52.91 683 LEU A O 1
ATOM 5500 N N . ALA A 1 684 ? -23.347 4.871 45.035 1.00 50.06 684 ALA A N 1
ATOM 5501 C CA . ALA A 1 684 ? -22.408 5.005 43.925 1.00 50.06 684 ALA A CA 1
ATOM 5502 C C . ALA A 1 684 ? -20.956 4.682 44.308 1.00 50.06 684 ALA A C 1
ATOM 5504 O O . ALA A 1 684 ? -20.110 4.574 43.424 1.00 50.06 684 ALA A O 1
ATOM 5505 N N . SER A 1 685 ? -20.641 4.481 45.593 1.00 50.09 685 SER A N 1
ATOM 5506 C CA . SER A 1 685 ? -19.270 4.204 46.051 1.00 50.09 685 SER A CA 1
ATOM 5507 C C . SER A 1 685 ? -18.701 2.893 45.482 1.00 50.09 685 SER A C 1
ATOM 5509 O O . SER A 1 685 ? -17.487 2.737 45.409 1.00 50.09 685 SER A O 1
ATOM 5511 N N . SER A 1 686 ? -19.564 1.970 45.041 1.00 49.56 686 SER A N 1
ATOM 5512 C CA . SER A 1 686 ? -19.185 0.722 44.356 1.00 49.56 686 SER A CA 1
ATOM 5513 C C . SER A 1 686 ? -19.121 0.855 42.824 1.00 49.56 686 SER A C 1
ATOM 5515 O O . SER A 1 686 ? -18.472 0.042 42.173 1.00 49.56 686 SER A O 1
ATOM 5517 N N . SER A 1 687 ? -19.791 1.862 42.248 1.00 48.06 687 SER A N 1
ATOM 5518 C CA . SER A 1 687 ? -19.889 2.096 40.794 1.00 48.06 687 SER A CA 1
ATOM 5519 C C . SER A 1 687 ? -18.869 3.128 40.289 1.00 48.06 687 SER A C 1
ATOM 5521 O O . SER A 1 687 ? -18.344 2.992 39.186 1.00 48.06 687 SER A O 1
ATOM 5523 N N . ALA A 1 688 ? -18.519 4.121 41.113 1.00 52.66 688 ALA A N 1
ATOM 5524 C CA . ALA A 1 688 ? -17.613 5.220 40.760 1.00 52.66 688 ALA A CA 1
ATOM 5525 C C . ALA A 1 688 ? -16.165 4.768 40.484 1.00 52.66 688 ALA A C 1
ATOM 5527 O O . ALA A 1 688 ? -15.432 5.431 39.753 1.00 52.66 688 ALA A O 1
ATOM 5528 N N . THR A 1 689 ? -15.741 3.630 41.041 1.00 52.12 689 THR A N 1
ATOM 5529 C CA . THR A 1 689 ? -14.420 3.042 40.770 1.00 52.12 689 THR A CA 1
ATOM 5530 C C . THR A 1 689 ? -14.318 2.509 39.340 1.00 52.12 689 THR A C 1
ATOM 5532 O O . THR A 1 689 ? -13.251 2.584 38.746 1.00 52.12 689 THR A O 1
ATOM 5535 N N . TYR A 1 690 ? -15.428 2.028 38.767 1.00 51.66 690 TYR A N 1
ATOM 5536 C CA . TYR A 1 690 ? -15.469 1.527 37.391 1.00 51.66 690 TYR A CA 1
ATOM 5537 C C . TYR A 1 690 ? -15.639 2.652 36.364 1.00 51.66 690 TYR A C 1
ATOM 5539 O O . TYR A 1 690 ? -15.044 2.587 35.294 1.00 51.66 690 TYR A O 1
ATOM 5547 N N . GLU A 1 691 ? -16.382 3.716 36.697 1.00 52.19 691 GLU A N 1
ATOM 5548 C CA . GLU A 1 691 ? -16.459 4.909 35.839 1.00 52.19 691 GLU A CA 1
ATOM 5549 C C . GLU A 1 691 ? -15.075 5.553 35.646 1.00 52.19 691 GLU A C 1
ATOM 5551 O O . GLU A 1 691 ? -14.726 5.879 34.517 1.00 52.19 691 GLU A O 1
ATOM 5556 N N . ARG A 1 692 ? -14.230 5.601 36.689 1.00 53.25 692 ARG A N 1
ATOM 5557 C CA . ARG A 1 692 ? -12.833 6.073 36.576 1.00 53.25 692 ARG A CA 1
ATOM 5558 C C . ARG A 1 692 ? -11.904 5.159 35.774 1.00 53.25 692 ARG A C 1
ATOM 5560 O O . ARG A 1 692 ? -10.951 5.646 35.178 1.00 53.25 692 ARG A O 1
ATOM 5567 N N . GLU A 1 693 ? -12.146 3.848 35.745 1.00 48.22 693 GLU A N 1
ATOM 5568 C CA . GLU A 1 693 ? -11.390 2.937 34.867 1.00 48.22 693 GLU A CA 1
ATOM 5569 C C . GLU A 1 693 ? -11.844 3.049 33.401 1.00 48.22 693 GLU A C 1
ATOM 5571 O O . GLU A 1 693 ? -11.031 2.868 32.493 1.00 48.22 693 GLU A O 1
ATOM 5576 N N . LEU A 1 694 ? -13.107 3.421 33.150 1.00 50.31 694 LEU A N 1
ATOM 5577 C CA . LEU A 1 694 ? -13.616 3.730 31.808 1.00 50.31 694 LEU A CA 1
ATOM 5578 C C . LEU A 1 694 ? -13.282 5.146 31.310 1.00 50.31 694 LEU A C 1
ATOM 5580 O O . LEU A 1 694 ? -13.324 5.351 30.093 1.00 50.31 694 LEU A O 1
ATOM 5584 N N . GLU A 1 695 ? -12.909 6.088 32.186 1.00 48.19 695 GLU A N 1
ATOM 5585 C CA . GLU A 1 695 ? -12.530 7.477 31.843 1.00 48.19 695 GLU A CA 1
ATOM 5586 C C . GLU A 1 695 ? -11.370 7.548 30.818 1.00 48.19 695 GLU A C 1
ATOM 5588 O O . GLU A 1 695 ? -11.264 8.492 30.038 1.00 48.19 695 GLU A O 1
ATOM 5593 N N . GLY A 1 696 ? -10.530 6.508 30.717 1.00 47.25 696 GLY A N 1
ATOM 5594 C CA . GLY A 1 696 ? -9.491 6.402 29.677 1.00 47.25 696 GLY A CA 1
ATOM 5595 C C . GLY A 1 696 ? -10.001 5.993 28.282 1.00 47.25 696 GLY A C 1
ATOM 5596 O O . GLY A 1 696 ? -9.228 5.963 27.320 1.00 47.25 696 GLY A O 1
ATOM 5597 N N . THR A 1 697 ? -11.286 5.643 28.158 1.00 46.91 697 THR A N 1
ATOM 5598 C CA . THR A 1 697 ? -11.920 5.078 26.951 1.00 46.91 697 THR A CA 1
ATOM 5599 C C . THR A 1 697 ? -13.278 5.711 26.616 1.00 46.91 697 THR A C 1
ATOM 5601 O O . THR A 1 697 ? -14.061 5.089 25.903 1.00 46.91 697 THR A O 1
ATOM 5604 N N . GLU A 1 698 ? -13.557 6.935 27.093 1.00 57.41 698 GLU A N 1
ATOM 5605 C CA . GLU A 1 698 ? -14.828 7.685 26.946 1.00 57.41 698 GLU A CA 1
ATOM 5606 C C . GLU A 1 698 ? -15.251 7.971 25.491 1.00 57.41 698 GLU A C 1
ATOM 5608 O O . GLU A 1 698 ? -15.303 9.111 25.020 1.00 57.41 698 GLU A O 1
ATOM 5613 N N . ARG A 1 699 ? -15.591 6.933 24.735 1.00 78.25 699 ARG A N 1
ATOM 5614 C CA . ARG A 1 699 ? -16.238 7.075 23.437 1.00 78.25 699 ARG A CA 1
ATOM 5615 C C . ARG A 1 699 ? -17.707 6.716 23.603 1.00 78.25 699 ARG A C 1
ATOM 5617 O O . ARG A 1 699 ? -18.080 5.552 23.730 1.00 78.25 699 ARG A O 1
ATOM 5624 N N . HIS A 1 700 ? -18.557 7.737 23.599 1.00 91.56 700 HIS A N 1
ATOM 5625 C CA . HIS A 1 700 ? -19.994 7.573 23.404 1.00 91.56 700 HIS A CA 1
ATOM 5626 C C . HIS A 1 700 ? -20.224 7.220 21.931 1.00 91.56 700 HIS A C 1
ATOM 5628 O O . HIS A 1 700 ? -20.207 8.092 21.068 1.00 91.56 700 HIS A O 1
ATOM 5634 N N . LEU A 1 701 ? -20.360 5.927 21.630 1.00 94.88 701 LEU A N 1
ATOM 5635 C CA . LEU A 1 701 ? -20.557 5.417 20.273 1.00 94.88 701 LEU A CA 1
ATOM 5636 C C . LEU A 1 701 ? -22.050 5.241 19.970 1.00 94.88 701 LEU A C 1
ATOM 5638 O O . LEU A 1 701 ? -22.799 4.883 20.879 1.00 94.88 701 LEU A O 1
ATOM 5642 N N . PRO A 1 702 ? -22.507 5.396 18.713 1.00 96.88 702 PRO A N 1
ATOM 5643 C CA . PRO A 1 702 ? -23.909 5.158 18.363 1.00 96.88 702 PRO A CA 1
ATOM 5644 C C . PRO A 1 702 ? -24.416 3.767 18.774 1.00 96.88 702 PRO A C 1
ATOM 5646 O O . PRO A 1 702 ? -25.512 3.648 19.318 1.00 96.88 702 PRO A O 1
ATOM 5649 N N . CYS A 1 703 ? -23.599 2.721 18.621 1.00 95.75 703 CYS A N 1
ATOM 5650 C CA . CYS A 1 703 ? -23.956 1.362 19.036 1.00 95.75 703 CYS A CA 1
ATOM 5651 C C . CYS A 1 703 ? -24.228 1.220 20.549 1.00 95.75 703 CYS A C 1
ATOM 5653 O O . CYS A 1 703 ? -24.877 0.261 20.951 1.00 95.75 703 CYS A O 1
ATOM 5655 N N . HIS A 1 704 ? -23.798 2.167 21.396 1.00 95.25 704 HIS A N 1
ATOM 5656 C CA . HIS A 1 704 ? -24.132 2.189 22.828 1.00 95.25 704 HIS A CA 1
ATOM 5657 C C . HIS A 1 704 ? -25.585 2.607 23.102 1.00 95.25 704 HIS A C 1
ATOM 5659 O O . HIS A 1 704 ? -26.142 2.246 24.137 1.00 95.25 704 HIS A O 1
ATOM 5665 N N . TYR A 1 705 ? -26.202 3.354 22.187 1.00 97.56 705 TYR A N 1
ATOM 5666 C CA . TYR A 1 705 ? -27.535 3.937 22.369 1.00 97.56 705 TYR A CA 1
ATOM 5667 C C . TYR A 1 705 ? -28.597 3.269 21.490 1.00 97.56 705 TYR A C 1
ATOM 5669 O O . TYR A 1 705 ? -29.784 3.316 21.823 1.00 97.56 705 TYR A O 1
ATOM 5677 N N . PHE A 1 706 ? -28.180 2.618 20.400 1.00 97.94 706 PHE A N 1
ATOM 5678 C CA . PHE A 1 706 ? -29.063 1.972 19.430 1.00 97.94 706 PHE A CA 1
ATOM 5679 C C . PHE A 1 706 ? -28.834 0.463 19.383 1.00 97.94 706 PHE A C 1
ATOM 5681 O O . PHE A 1 706 ? -27.722 0.012 19.123 1.00 97.94 706 PHE A O 1
ATOM 5688 N N . ASP A 1 707 ? -29.904 -0.306 19.588 1.00 96.94 707 ASP A N 1
ATOM 5689 C CA . ASP A 1 707 ? -29.896 -1.770 19.512 1.00 96.94 707 ASP A CA 1
ATOM 5690 C C . ASP A 1 707 ? -29.965 -2.270 18.066 1.00 96.94 707 ASP A C 1
ATOM 5692 O O . ASP A 1 707 ? -29.478 -3.358 17.770 1.00 96.94 707 ASP A O 1
ATOM 5696 N N . LEU A 1 708 ? -30.579 -1.485 17.175 1.00 97.12 708 LEU A N 1
ATOM 5697 C CA . LEU A 1 708 ? -30.713 -1.791 15.758 1.00 97.12 708 LEU A CA 1
ATOM 5698 C C . LEU A 1 708 ? -30.352 -0.564 14.917 1.00 97.12 708 LEU A C 1
ATOM 5700 O O . LEU A 1 708 ? -30.940 0.502 15.099 1.00 97.12 708 LEU A O 1
ATOM 5704 N N . ILE A 1 709 ? -29.423 -0.711 13.972 1.00 97.62 709 ILE A N 1
ATOM 5705 C CA . ILE A 1 709 ? -29.108 0.322 12.976 1.00 97.62 709 ILE A CA 1
ATOM 5706 C C . ILE A 1 709 ? -29.529 -0.176 11.596 1.00 97.62 709 ILE A C 1
ATOM 5708 O O . ILE A 1 709 ? -29.114 -1.246 11.155 1.00 97.62 709 ILE A O 1
ATOM 5712 N N . CYS A 1 710 ? -30.341 0.601 10.886 1.00 95.94 710 CYS A N 1
ATOM 5713 C CA . CYS A 1 710 ? -30.764 0.251 9.538 1.00 95.94 710 CYS A CA 1
ATOM 5714 C C . CYS A 1 710 ? -30.496 1.352 8.524 1.00 95.94 710 CYS A C 1
ATOM 5716 O O . CYS A 1 710 ? -30.685 2.543 8.792 1.00 95.94 710 CYS A O 1
ATOM 5718 N N . SER A 1 711 ? -30.098 0.938 7.324 1.00 94.62 711 SER A N 1
ATOM 5719 C CA . SER A 1 711 ? -29.915 1.849 6.203 1.00 94.62 711 SER A CA 1
ATOM 5720 C C . SER A 1 711 ? -30.039 1.145 4.842 1.00 94.62 711 SER A C 1
ATOM 5722 O O . SER A 1 711 ? -30.298 -0.055 4.764 1.00 94.62 711 SER A O 1
ATOM 5724 N N . ALA A 1 712 ? -29.928 1.910 3.761 1.00 91.81 712 ALA A N 1
ATOM 5725 C CA . ALA A 1 712 ? -29.969 1.456 2.375 1.00 91.81 712 ALA A CA 1
ATOM 5726 C C . ALA A 1 712 ? -28.872 2.171 1.581 1.00 91.81 712 ALA A C 1
ATOM 5728 O O . ALA A 1 712 ? -28.366 3.211 2.013 1.00 91.81 712 ALA A O 1
ATOM 5729 N N . SER A 1 713 ? -28.529 1.662 0.397 1.00 89.50 713 SER A N 1
ATOM 5730 C CA . SER A 1 713 ? -27.520 2.288 -0.464 1.00 89.50 713 SER A CA 1
ATOM 5731 C C . SER A 1 713 ? -26.175 2.487 0.260 1.00 89.50 713 SER A C 1
ATOM 5733 O O . SER A 1 713 ? -25.780 1.691 1.114 1.00 89.50 713 SER A O 1
ATOM 5735 N N . MET A 1 714 ? -25.495 3.600 -0.025 1.00 88.25 714 MET A N 1
ATOM 5736 C CA . MET A 1 714 ? -24.307 4.077 0.694 1.00 88.25 714 MET A CA 1
ATOM 5737 C C . MET A 1 714 ? -24.520 4.223 2.207 1.00 88.25 714 MET A C 1
ATOM 5739 O O . MET A 1 714 ? -23.557 4.167 2.963 1.00 88.25 714 MET A O 1
ATOM 5743 N N . GLY A 1 715 ? -25.755 4.401 2.678 1.00 90.94 715 GLY A N 1
ATOM 5744 C CA . GLY A 1 715 ? -26.030 4.429 4.108 1.00 90.94 715 GLY A CA 1
ATOM 5745 C C . GLY A 1 715 ? -25.871 3.055 4.770 1.00 90.94 715 GLY A C 1
ATOM 5746 O O . GLY A 1 715 ? -25.540 2.988 5.951 1.00 90.94 715 GLY A O 1
ATOM 5747 N N . GLY A 1 716 ? -26.001 1.953 4.019 1.00 91.44 716 GLY A N 1
ATOM 5748 C CA . GLY A 1 716 ? -25.676 0.608 4.507 1.00 91.44 716 GLY A CA 1
ATOM 5749 C C . GLY A 1 716 ? -24.213 0.486 4.947 1.00 91.44 716 GLY A C 1
ATOM 5750 O O . GLY A 1 716 ? -23.927 -0.131 5.970 1.00 91.44 716 GLY A O 1
ATOM 5751 N N . PHE A 1 717 ? -23.304 1.160 4.236 1.00 89.62 717 PHE A N 1
ATOM 5752 C CA . PHE A 1 717 ? -21.889 1.270 4.605 1.00 89.62 717 PHE A CA 1
ATOM 5753 C C . PHE A 1 717 ? -21.692 2.026 5.919 1.00 89.62 717 PHE A C 1
ATOM 5755 O O . PHE A 1 717 ? -20.948 1.577 6.789 1.00 89.62 717 PHE A O 1
ATOM 5762 N N . ILE A 1 718 ? -22.433 3.118 6.116 1.00 93.31 718 ILE A N 1
ATOM 5763 C CA . ILE A 1 718 ? -22.441 3.848 7.388 1.00 93.31 718 ILE A CA 1
ATOM 5764 C C . ILE A 1 718 ? -22.980 2.971 8.526 1.00 93.31 718 ILE A C 1
ATOM 5766 O O . ILE A 1 718 ? -22.393 2.939 9.604 1.00 93.31 718 ILE A O 1
ATOM 5770 N N . ALA A 1 719 ? -24.061 2.223 8.290 1.00 94.31 719 ALA A N 1
ATOM 5771 C CA . ALA A 1 719 ? -24.635 1.325 9.289 1.00 94.31 719 ALA A CA 1
ATOM 5772 C C . ALA A 1 719 ? -23.638 0.241 9.732 1.00 94.31 719 ALA A C 1
ATOM 5774 O O . ALA A 1 719 ? -23.515 -0.009 10.931 1.00 94.31 719 ALA A O 1
ATOM 5775 N N . LEU A 1 720 ? -22.876 -0.345 8.798 1.00 92.12 720 LEU A N 1
ATOM 5776 C CA . LEU A 1 720 ? -21.788 -1.270 9.134 1.00 92.12 720 LEU A CA 1
ATOM 5777 C C . LEU A 1 720 ? -20.705 -0.604 9.985 1.00 92.12 720 LEU A C 1
ATOM 5779 O O . LEU A 1 720 ? -20.307 -1.165 11.005 1.00 92.12 720 LEU A O 1
ATOM 5783 N N . MET A 1 721 ? -20.236 0.583 9.586 1.00 92.38 721 MET A N 1
ATOM 5784 C CA . MET A 1 721 ? -19.182 1.296 10.313 1.00 92.38 721 MET A CA 1
ATOM 5785 C C . MET A 1 721 ? -19.594 1.626 11.751 1.00 92.38 721 MET A C 1
ATOM 5787 O O . MET A 1 721 ? -18.827 1.391 12.682 1.00 92.38 721 MET A O 1
ATOM 5791 N N . LEU A 1 722 ? -20.812 2.133 11.943 1.00 94.25 722 LEU A N 1
ATOM 5792 C CA . LEU A 1 722 ? -21.301 2.557 13.256 1.00 94.25 722 LEU A CA 1
ATOM 5793 C C . LEU A 1 722 ? -21.750 1.385 14.143 1.00 94.25 722 LEU A C 1
ATOM 5795 O O . LEU A 1 722 ? -21.609 1.459 15.361 1.00 94.25 722 LEU A O 1
ATOM 5799 N N . GLY A 1 723 ? -22.310 0.327 13.548 1.00 93.06 723 GLY A N 1
ATOM 5800 C CA . GLY A 1 723 ? -22.840 -0.835 14.265 1.00 93.06 723 GLY A CA 1
ATOM 5801 C C . GLY A 1 723 ? -21.795 -1.927 14.483 1.00 93.06 723 GLY A C 1
ATOM 5802 O O . GLY A 1 723 ? -21.391 -2.186 15.615 1.00 93.06 723 GLY A O 1
ATOM 5803 N N . GLN A 1 724 ? -21.338 -2.553 13.395 1.00 89.69 724 GLN A N 1
ATOM 5804 C CA . GLN A 1 724 ? -20.452 -3.724 13.440 1.00 89.69 724 GLN A CA 1
ATOM 5805 C C . GLN A 1 724 ? -18.997 -3.351 13.747 1.00 89.69 724 GLN A C 1
ATOM 5807 O O . GLN A 1 724 ? -18.361 -4.000 14.579 1.00 89.69 724 GLN A O 1
ATOM 5812 N N . TYR A 1 725 ? -18.474 -2.292 13.119 1.00 89.00 725 TYR A N 1
ATOM 5813 C CA . TYR A 1 725 ? -17.095 -1.833 13.347 1.00 89.00 725 TYR A CA 1
ATOM 5814 C C . TYR A 1 725 ? -16.953 -0.865 14.527 1.00 89.00 725 TYR A C 1
ATOM 5816 O O . TYR A 1 725 ? -15.831 -0.528 14.904 1.00 89.00 725 TYR A O 1
ATOM 5824 N N . ARG A 1 726 ? -18.074 -0.438 15.130 1.00 90.62 726 ARG A N 1
ATOM 5825 C CA . ARG A 1 726 ? -18.114 0.422 16.327 1.00 90.62 726 ARG A CA 1
ATOM 5826 C C . ARG A 1 726 ? -17.277 1.702 16.179 1.00 90.62 726 ARG A C 1
ATOM 5828 O O . ARG A 1 726 ? -16.602 2.137 17.111 1.00 90.62 726 ARG A O 1
ATOM 5835 N N . ILE A 1 727 ? -17.305 2.291 14.987 1.00 90.50 727 ILE A N 1
ATOM 5836 C CA . ILE A 1 727 ? -16.591 3.525 14.655 1.00 90.50 727 ILE A CA 1
ATOM 5837 C C . ILE A 1 727 ? -17.405 4.722 15.170 1.00 90.50 727 ILE A C 1
ATOM 5839 O O . ILE A 1 727 ? -18.635 4.735 15.083 1.00 90.50 727 ILE A O 1
ATOM 5843 N N . ASP A 1 728 ? -16.733 5.734 15.723 1.00 93.44 728 ASP A N 1
ATOM 5844 C CA . ASP A 1 728 ? -17.384 6.987 16.110 1.00 93.44 728 ASP A CA 1
ATOM 5845 C C . ASP A 1 728 ? -17.840 7.791 14.878 1.00 93.44 728 ASP A C 1
ATOM 5847 O O . ASP A 1 728 ? -17.365 7.595 13.758 1.00 93.44 728 ASP A O 1
ATOM 5851 N N . VAL A 1 729 ? -18.791 8.707 15.065 1.00 95.31 729 VAL A N 1
ATOM 5852 C CA . VAL A 1 729 ? -19.403 9.428 13.938 1.00 95.31 729 VAL A CA 1
ATOM 5853 C C . VAL A 1 729 ? -18.384 10.300 13.196 1.00 95.31 729 VAL A C 1
ATOM 5855 O O . VAL A 1 729 ? -18.447 10.392 11.971 1.00 95.31 729 VAL A O 1
ATOM 5858 N N . THR A 1 730 ? -17.413 10.885 13.898 1.00 93.88 730 THR A N 1
ATOM 5859 C CA . THR A 1 730 ? -16.388 11.751 13.301 1.00 93.88 730 THR A CA 1
ATOM 5860 C C . THR A 1 730 ? -15.443 10.951 12.404 1.00 93.88 730 THR A C 1
ATOM 5862 O O . THR A 1 730 ? -15.268 11.297 11.234 1.00 93.88 730 THR A O 1
ATOM 5865 N N . SER A 1 731 ? -14.913 9.828 12.891 1.00 91.62 731 SER A N 1
ATOM 5866 C CA . SER A 1 731 ? -14.096 8.906 12.089 1.00 91.62 731 SER A CA 1
ATOM 5867 C C . SER A 1 731 ? -14.880 8.349 10.893 1.00 91.62 731 SER A C 1
ATOM 5869 O O . SER A 1 731 ? -14.370 8.273 9.775 1.00 91.62 731 SER A O 1
ATOM 5871 N N . CYS A 1 732 ? -16.158 8.023 11.104 1.00 93.75 732 CYS A N 1
ATOM 5872 C CA . CYS A 1 732 ? -17.076 7.563 10.064 1.00 93.75 732 CYS A CA 1
ATOM 5873 C C . CYS A 1 732 ? -17.284 8.619 8.958 1.00 93.75 732 CYS A C 1
ATOM 5875 O O . CYS A 1 732 ? -17.257 8.282 7.773 1.00 93.75 732 CYS A O 1
ATOM 5877 N N . LYS A 1 733 ? -17.416 9.906 9.316 1.00 94.62 733 LYS A N 1
ATOM 5878 C CA . LYS A 1 733 ? -17.489 11.024 8.358 1.00 94.62 733 LYS A CA 1
ATOM 5879 C C . LYS A 1 733 ? -16.232 11.143 7.507 1.00 94.62 733 LYS A C 1
ATOM 5881 O O . LYS A 1 733 ? -16.358 11.250 6.291 1.00 94.62 733 LYS A O 1
ATOM 5886 N N . ILE A 1 734 ? -15.050 11.098 8.124 1.00 92.06 734 ILE A N 1
ATOM 5887 C CA . ILE A 1 734 ? -13.768 11.216 7.411 1.00 92.06 734 ILE A CA 1
ATOM 5888 C C . ILE A 1 734 ? -13.643 10.098 6.372 1.00 92.06 734 ILE A C 1
ATOM 5890 O O . ILE A 1 734 ? -13.402 10.368 5.195 1.00 92.06 734 ILE A O 1
ATOM 5894 N N . LEU A 1 735 ? -13.899 8.852 6.783 1.00 89.25 735 LEU A N 1
ATOM 5895 C CA . LEU A 1 735 ? -13.911 7.706 5.872 1.00 89.25 735 LEU A CA 1
ATOM 5896 C C . LEU A 1 735 ? -14.935 7.896 4.751 1.00 89.25 735 LEU A C 1
ATOM 5898 O O . LEU A 1 735 ? -14.648 7.636 3.582 1.00 89.25 735 LEU A O 1
ATOM 5902 N N . TYR A 1 736 ? -16.126 8.390 5.081 1.00 92.06 736 TYR A N 1
ATOM 5903 C CA . TYR A 1 736 ? -17.159 8.611 4.084 1.00 92.06 736 TYR A CA 1
ATOM 5904 C C . TYR A 1 736 ? -16.801 9.710 3.071 1.00 92.06 736 TYR A C 1
ATOM 5906 O O . TYR A 1 736 ? -17.096 9.566 1.885 1.00 92.06 736 TYR A O 1
ATOM 5914 N N . GLU A 1 737 ? -16.121 10.778 3.485 1.00 91.69 737 GLU A N 1
ATOM 5915 C CA . GLU A 1 737 ? -15.611 11.807 2.570 1.00 91.69 737 GLU A CA 1
ATOM 5916 C C . GLU A 1 737 ? -14.583 11.252 1.587 1.00 91.69 737 GLU A C 1
ATOM 5918 O O . GLU A 1 737 ? -14.595 11.631 0.414 1.00 91.69 737 GLU A O 1
ATOM 5923 N N . GLU A 1 738 ? -13.712 10.346 2.032 1.00 86.69 738 GLU A N 1
ATOM 5924 C CA . GLU A 1 738 ? -12.769 9.667 1.143 1.00 86.69 738 GLU A CA 1
ATOM 5925 C C . GLU A 1 738 ? -13.506 8.825 0.102 1.00 86.69 738 GLU A C 1
ATOM 5927 O O . GLU A 1 738 ? -13.200 8.913 -1.092 1.00 86.69 738 GLU A O 1
ATOM 5932 N N . VAL A 1 739 ? -14.541 8.097 0.531 1.00 86.44 739 VAL A N 1
ATOM 5933 C CA . VAL A 1 739 ? -15.414 7.333 -0.367 1.00 86.44 739 VAL A CA 1
ATOM 5934 C C . VAL A 1 739 ? -16.113 8.251 -1.365 1.00 86.44 739 VAL A C 1
ATOM 5936 O O . VAL A 1 739 ? -16.122 7.963 -2.562 1.00 86.44 739 VAL A O 1
ATOM 5939 N N . LEU A 1 740 ? -16.674 9.375 -0.919 1.00 88.06 740 LEU A N 1
ATOM 5940 C CA . LEU A 1 740 ? -17.331 10.348 -1.794 1.00 88.06 740 LEU A CA 1
ATOM 5941 C C . LEU A 1 740 ? -16.357 10.968 -2.800 1.00 88.06 740 LEU A C 1
ATOM 5943 O O . LEU A 1 740 ? -16.663 11.056 -3.991 1.00 88.06 740 LEU A O 1
ATOM 5947 N N . ARG A 1 741 ? -15.167 11.365 -2.342 1.00 85.94 741 ARG A N 1
ATOM 5948 C CA . ARG A 1 741 ? -14.118 11.941 -3.190 1.00 85.94 741 ARG A CA 1
ATOM 5949 C C . ARG A 1 741 ? -13.677 10.950 -4.254 1.00 85.94 741 ARG A C 1
ATOM 5951 O O . ARG A 1 741 ? -13.495 11.334 -5.406 1.00 85.94 741 ARG A O 1
ATOM 5958 N N . GLY A 1 742 ? -13.540 9.690 -3.879 1.00 82.44 742 GLY A N 1
ATOM 5959 C CA . GLY A 1 742 ? -13.188 8.642 -4.810 1.00 82.44 742 GLY A CA 1
ATOM 5960 C C . GLY A 1 742 ? -14.278 8.346 -5.839 1.00 82.44 742 GLY A C 1
ATOM 5961 O O . GLY A 1 742 ? -14.038 8.318 -7.051 1.00 82.44 742 GLY A O 1
ATOM 5962 N N . THR A 1 743 ? -15.507 8.155 -5.353 1.00 80.94 743 THR A N 1
ATOM 5963 C CA . THR A 1 743 ? -16.656 7.736 -6.172 1.00 80.94 743 THR A CA 1
ATOM 5964 C C . THR A 1 743 ? -17.175 8.843 -7.086 1.00 80.94 743 THR A C 1
ATOM 5966 O O . THR A 1 743 ? -17.498 8.571 -8.242 1.00 80.94 743 THR A O 1
ATOM 5969 N N . PHE A 1 744 ? -17.229 10.091 -6.610 1.00 82.81 744 PHE A N 1
ATOM 5970 C CA . PHE A 1 744 ? -17.797 11.222 -7.351 1.00 82.81 744 PHE A CA 1
ATOM 5971 C C . PHE A 1 744 ? -16.765 12.267 -7.804 1.00 82.81 744 PHE A C 1
ATOM 5973 O O . PHE A 1 744 ? -17.083 13.112 -8.640 1.00 82.81 744 PHE A O 1
ATOM 5980 N N . GLY A 1 745 ? -15.523 12.228 -7.307 1.00 78.44 745 GLY A N 1
ATOM 5981 C CA . GLY A 1 745 ? -14.476 13.194 -7.670 1.00 78.44 745 GLY A CA 1
ATOM 5982 C C . GLY A 1 745 ? -13.810 12.956 -9.024 1.00 78.44 745 GLY A C 1
ATOM 5983 O O . GLY A 1 745 ? -13.163 13.860 -9.559 1.00 78.44 745 GLY A O 1
ATOM 5984 N N . LYS A 1 746 ? -13.984 11.778 -9.631 1.00 75.94 746 LYS A N 1
ATOM 5985 C CA . LYS A 1 746 ? -13.479 11.513 -10.982 1.00 75.94 746 LYS A CA 1
ATOM 5986 C C . LYS A 1 746 ? -14.287 12.308 -12.010 1.00 75.94 746 LYS A C 1
ATOM 5988 O O . LYS A 1 746 ? -15.465 12.045 -12.231 1.00 75.94 746 LYS A O 1
ATOM 5993 N N . ARG A 1 747 ? -13.644 13.275 -12.678 1.00 59.00 747 ARG A N 1
ATOM 5994 C CA . ARG A 1 747 ? -14.249 13.988 -13.814 1.00 59.00 747 ARG A CA 1
ATOM 5995 C C . ARG A 1 747 ? -14.567 12.986 -14.922 1.00 59.00 747 ARG A C 1
ATOM 5997 O O . ARG A 1 747 ? -13.653 12.494 -15.577 1.00 59.00 747 ARG A O 1
ATOM 6004 N N . THR A 1 748 ? -15.848 12.768 -15.200 1.00 54.38 748 THR A N 1
ATOM 6005 C CA . THR A 1 748 ? -16.278 12.326 -16.530 1.00 54.38 748 THR A CA 1
ATOM 6006 C C . THR A 1 748 ? -15.798 13.383 -17.522 1.00 54.38 748 THR A C 1
ATOM 6008 O O . THR A 1 748 ? -16.162 14.557 -17.400 1.00 54.38 748 THR A O 1
ATOM 6011 N N . SER A 1 749 ? -14.911 13.016 -18.441 1.00 45.47 749 SER A N 1
ATOM 6012 C CA . SER A 1 749 ? -14.342 13.942 -19.418 1.00 45.47 749 SER A CA 1
ATOM 6013 C C . SER A 1 749 ? -15.464 14.645 -20.198 1.00 45.47 749 SER A C 1
ATOM 6015 O O . SER A 1 749 ? -16.357 14.025 -20.776 1.00 45.47 749 SER A O 1
ATOM 6017 N N . PHE A 1 750 ? -15.423 15.981 -20.199 1.00 43.72 750 PHE A N 1
ATOM 6018 C CA . PHE A 1 750 ? -16.422 16.857 -20.826 1.00 43.72 750 PHE A CA 1
ATOM 6019 C C . PHE A 1 750 ? -16.561 16.628 -22.346 1.00 43.72 750 PHE A C 1
ATOM 6021 O O . PHE A 1 750 ? -17.568 16.997 -22.939 1.00 43.72 750 PHE A O 1
ATOM 6028 N N . LEU A 1 751 ? -15.586 15.961 -22.974 1.00 45.56 751 LEU A N 1
ATOM 6029 C CA . LEU A 1 751 ? -15.604 15.619 -24.400 1.00 45.56 751 LEU A CA 1
ATOM 6030 C C . LEU A 1 751 ? -16.677 14.583 -24.783 1.00 45.56 751 LEU A C 1
ATOM 6032 O O . LEU A 1 751 ? -16.939 14.404 -25.966 1.00 45.56 751 LEU A O 1
ATOM 6036 N N . THR A 1 752 ? -17.347 13.957 -23.812 1.00 41.94 752 THR A N 1
ATOM 6037 C CA . THR A 1 752 ? -18.437 12.992 -24.055 1.00 41.94 752 THR A CA 1
ATOM 6038 C C . THR A 1 752 ? -19.842 13.613 -23.997 1.00 41.94 752 THR A C 1
ATOM 6040 O O . THR A 1 752 ? -20.830 12.925 -24.234 1.0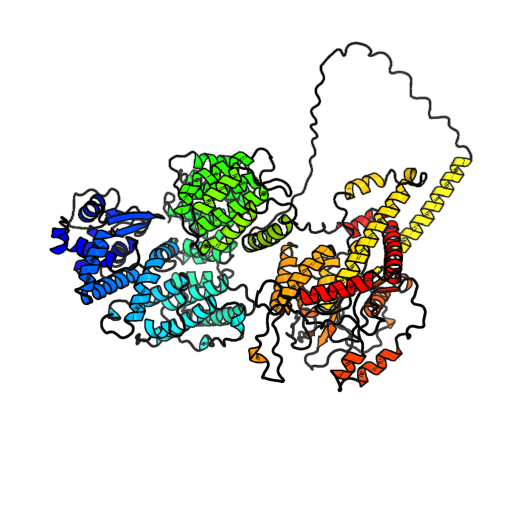0 41.94 752 THR A O 1
ATOM 6043 N N . LEU A 1 753 ? -19.969 14.914 -23.695 1.00 40.44 753 LEU A N 1
ATOM 6044 C CA . LEU A 1 753 ? -21.267 15.554 -23.423 1.00 40.44 753 LEU A CA 1
ATOM 6045 C C . LEU A 1 753 ? -22.082 15.937 -24.675 1.00 40.44 753 LEU A C 1
ATOM 6047 O O . LEU A 1 753 ? -23.223 16.374 -24.539 1.00 40.44 753 LEU A O 1
ATOM 6051 N N . THR A 1 754 ? -21.536 15.775 -25.884 1.00 37.59 754 THR A N 1
ATOM 6052 C CA . THR A 1 754 ? -22.270 16.024 -27.140 1.00 37.59 754 THR A CA 1
ATOM 6053 C C . THR A 1 754 ? -23.009 14.795 -27.680 1.00 37.59 754 THR A C 1
ATOM 6055 O O . THR A 1 754 ? -23.823 14.944 -28.588 1.00 37.59 754 THR A O 1
ATOM 6058 N N . GLN A 1 755 ? -22.822 13.602 -27.102 1.00 34.72 755 GLN A N 1
ATOM 6059 C CA . GLN A 1 755 ? -23.661 12.432 -27.392 1.00 34.72 755 GLN A CA 1
ATOM 6060 C C . GLN A 1 755 ? -24.767 12.313 -26.340 1.00 34.72 755 GLN A C 1
ATOM 6062 O O . GLN A 1 755 ? -24.636 11.645 -25.314 1.00 34.72 755 GLN A O 1
ATOM 6067 N N . SER A 1 756 ? -25.877 13.007 -26.590 1.00 36.22 756 SER A N 1
ATOM 6068 C CA . SER A 1 756 ? -27.103 12.825 -25.823 1.00 36.22 756 SER A CA 1
ATOM 6069 C C . SER A 1 756 ? -27.600 11.374 -25.956 1.00 36.22 756 SER A C 1
ATOM 6071 O O . SER A 1 756 ? -27.595 10.809 -27.045 1.00 36.22 756 SER A O 1
ATOM 6073 N N . LEU A 1 757 ? -28.044 10.802 -24.826 1.00 34.59 757 LEU A N 1
ATOM 6074 C CA . LEU A 1 757 ? -28.788 9.536 -24.639 1.00 34.59 757 LEU A CA 1
ATOM 6075 C C . LEU A 1 757 ? -28.054 8.265 -24.165 1.00 34.59 757 LEU A C 1
ATOM 6077 O O . LEU A 1 757 ? -28.741 7.286 -23.891 1.00 34.59 757 LEU A O 1
ATOM 6081 N N . SER A 1 758 ? -26.742 8.257 -23.910 1.00 36.81 758 SER A N 1
ATOM 6082 C CA . SER A 1 758 ? -26.103 7.096 -23.254 1.00 36.81 758 SER A CA 1
ATOM 6083 C C . SER A 1 758 ? -25.112 7.511 -22.167 1.00 36.81 758 SER A C 1
ATOM 6085 O O . SER A 1 758 ? -23.914 7.636 -22.410 1.00 36.81 758 SER A O 1
ATOM 6087 N N . LEU A 1 759 ? -25.616 7.708 -20.944 1.00 39.06 759 LEU A N 1
ATOM 6088 C CA . LEU A 1 759 ? -24.796 7.843 -19.736 1.00 39.06 759 LEU A CA 1
ATOM 6089 C C . LEU A 1 759 ? -24.013 6.538 -19.516 1.00 39.06 759 LEU A C 1
ATOM 6091 O O . LEU A 1 759 ? -24.586 5.550 -19.060 1.00 39.06 759 LEU A O 1
ATOM 6095 N N . GLN A 1 760 ? -22.719 6.516 -19.846 1.00 39.41 760 GLN A N 1
ATOM 6096 C CA . GLN A 1 760 ? -21.863 5.388 -19.478 1.00 39.41 760 GLN A CA 1
ATOM 6097 C C . GLN A 1 760 ? -21.628 5.356 -17.955 1.00 39.41 760 GLN A C 1
ATOM 6099 O O . GLN A 1 760 ? -21.486 6.416 -17.337 1.00 39.41 760 GLN A O 1
ATOM 6104 N N . PRO A 1 761 ? -21.600 4.162 -17.334 1.00 46.19 761 PRO A N 1
ATOM 6105 C CA . PRO A 1 761 ? -21.337 4.013 -15.907 1.00 46.19 761 PRO A CA 1
ATOM 6106 C C . PRO A 1 761 ? -19.957 4.535 -15.529 1.00 46.19 761 PRO A C 1
ATOM 6108 O O . PRO A 1 761 ? -18.950 4.129 -16.102 1.00 46.19 761 PRO A O 1
ATOM 6111 N N . VAL A 1 762 ? -19.906 5.361 -14.489 1.00 52.31 762 VAL A N 1
ATOM 6112 C CA . VAL A 1 762 ? -18.680 5.533 -13.709 1.00 52.31 762 VAL A CA 1
ATOM 6113 C C . VAL A 1 762 ? -18.531 4.268 -12.866 1.00 52.31 762 VAL A C 1
ATOM 6115 O O . VAL A 1 762 ? -19.435 3.943 -12.098 1.00 52.31 762 VAL A O 1
ATOM 6118 N N . ASP A 1 763 ? -17.436 3.527 -13.044 1.00 55.16 763 ASP A N 1
ATOM 6119 C CA . ASP A 1 763 ? -17.171 2.304 -12.283 1.00 55.16 763 ASP A CA 1
ATOM 6120 C C . ASP A 1 763 ? -16.897 2.665 -10.810 1.00 55.16 763 ASP A C 1
ATOM 6122 O O . ASP A 1 763 ? -15.786 3.037 -10.435 1.00 55.16 763 ASP A O 1
ATOM 6126 N N . THR A 1 764 ? -17.940 2.637 -9.976 1.00 60.31 764 THR A N 1
ATOM 6127 C CA . THR A 1 764 ? -17.868 2.926 -8.533 1.00 60.31 764 THR A CA 1
ATOM 6128 C C . THR A 1 764 ? -17.309 1.755 -7.728 1.00 60.31 764 THR A C 1
ATOM 6130 O O . THR A 1 764 ? -16.998 1.927 -6.551 1.00 60.31 764 THR A O 1
ATOM 6133 N N . THR A 1 765 ? -17.160 0.573 -8.339 1.00 63.28 765 THR A N 1
ATOM 6134 C CA . THR A 1 765 ? -16.853 -0.669 -7.621 1.00 63.28 765 THR A CA 1
ATOM 6135 C C . THR A 1 765 ? -15.493 -0.600 -6.937 1.00 63.28 765 THR A C 1
ATOM 6137 O O . THR A 1 765 ? -15.385 -0.992 -5.786 1.00 63.28 765 THR A O 1
ATOM 6140 N N . TRP A 1 766 ? -14.478 -0.021 -7.583 1.00 63.38 766 TRP A N 1
ATOM 6141 C CA . TRP A 1 766 ? -13.115 -0.019 -7.045 1.00 63.38 766 TRP A CA 1
ATOM 6142 C C . TRP A 1 766 ? -12.926 0.887 -5.813 1.00 63.38 766 TRP A C 1
ATOM 6144 O O . TRP A 1 766 ? -12.141 0.542 -4.937 1.00 63.38 766 TRP A O 1
ATOM 6154 N N . GLU A 1 767 ? -13.638 2.015 -5.705 1.00 67.06 767 GLU A N 1
ATOM 6155 C CA . GLU A 1 767 ? -13.547 2.889 -4.517 1.00 67.06 767 GLU A CA 1
ATOM 6156 C C . GLU A 1 767 ? -14.286 2.291 -3.332 1.00 67.06 767 GLU A C 1
ATOM 6158 O O . GLU A 1 767 ? -13.833 2.396 -2.197 1.00 67.06 767 GLU A O 1
ATOM 6163 N N . ILE A 1 768 ? -15.400 1.609 -3.602 1.00 65.94 768 ILE A N 1
ATOM 6164 C CA . ILE A 1 768 ? -16.097 0.819 -2.592 1.00 65.94 768 ILE A CA 1
ATOM 6165 C C . ILE A 1 768 ? -15.199 -0.344 -2.156 1.00 65.94 768 ILE A C 1
ATOM 6167 O O . ILE A 1 768 ? -15.021 -0.539 -0.958 1.00 65.94 768 ILE A O 1
ATOM 6171 N N . SER A 1 769 ? -14.541 -1.046 -3.088 1.00 68.31 769 SER A N 1
ATOM 6172 C CA . SER A 1 769 ? -13.543 -2.073 -2.762 1.00 68.31 769 SER A CA 1
ATOM 6173 C C . SER A 1 769 ? -12.386 -1.502 -1.946 1.00 68.31 769 SER A C 1
ATOM 6175 O O . SER A 1 769 ? -11.982 -2.129 -0.979 1.00 68.31 769 SER A O 1
ATOM 6177 N N . ARG A 1 770 ? -11.883 -0.305 -2.265 1.00 71.62 770 ARG A N 1
ATOM 6178 C CA . ARG A 1 770 ? -10.836 0.367 -1.484 1.00 71.62 770 ARG A CA 1
ATOM 6179 C C . ARG A 1 770 ? -11.312 0.710 -0.074 1.00 71.62 770 ARG A C 1
ATOM 6181 O O . ARG A 1 770 ? -10.574 0.477 0.874 1.00 71.62 770 ARG A O 1
ATOM 6188 N N . ALA A 1 771 ? -12.528 1.225 0.079 1.00 66.81 771 ALA A N 1
ATOM 6189 C CA . ALA A 1 771 ? -13.120 1.515 1.383 1.00 66.81 771 ALA A CA 1
ATOM 6190 C C . ALA A 1 771 ? -13.314 0.241 2.216 1.00 66.81 771 ALA A C 1
ATOM 6192 O O . ALA A 1 771 ? -12.996 0.213 3.401 1.00 66.81 771 ALA A O 1
ATOM 6193 N N . ILE A 1 772 ? -13.762 -0.839 1.571 1.00 69.19 772 ILE A N 1
ATOM 6194 C CA . ILE A 1 772 ? -13.829 -2.176 2.163 1.00 69.19 772 ILE A CA 1
ATOM 6195 C C . ILE A 1 772 ? -12.429 -2.649 2.555 1.00 69.19 772 ILE A C 1
ATOM 6197 O O . ILE A 1 772 ? -12.270 -3.181 3.643 1.00 69.19 772 ILE A O 1
ATOM 6201 N N . THR A 1 773 ? -11.409 -2.439 1.721 1.00 71.94 773 THR A N 1
ATOM 6202 C CA . THR A 1 773 ? -10.017 -2.772 2.051 1.00 71.94 773 THR A CA 1
ATOM 6203 C C . THR A 1 773 ? -9.525 -1.968 3.248 1.00 71.94 773 THR A C 1
ATOM 6205 O O . THR A 1 773 ? -8.864 -2.534 4.105 1.00 71.94 773 THR A O 1
ATOM 6208 N N . ILE A 1 774 ? -9.883 -0.686 3.368 1.00 70.38 774 ILE A N 1
ATOM 6209 C CA . ILE A 1 774 ? -9.574 0.114 4.561 1.00 70.38 774 ILE A CA 1
ATOM 6210 C C . ILE A 1 774 ? -10.246 -0.505 5.796 1.00 70.38 774 ILE A C 1
ATOM 6212 O O . ILE A 1 774 ? -9.571 -0.719 6.796 1.00 70.38 774 ILE A O 1
ATOM 6216 N N . LEU A 1 775 ? -11.530 -0.874 5.724 1.00 67.56 775 LEU A N 1
ATOM 6217 C CA . LEU A 1 775 ? -12.229 -1.538 6.836 1.00 67.56 775 LEU A CA 1
ATOM 6218 C C . LEU A 1 775 ? -11.659 -2.930 7.166 1.00 67.56 775 LEU A C 1
ATOM 6220 O O . LEU A 1 775 ? -11.547 -3.280 8.339 1.00 67.56 775 LEU A O 1
ATOM 6224 N N . ARG A 1 776 ? -11.244 -3.702 6.157 1.00 70.88 776 ARG A N 1
ATOM 6225 C CA . ARG A 1 776 ? -10.547 -4.988 6.326 1.00 70.88 776 ARG A CA 1
ATOM 6226 C C . ARG A 1 776 ? -9.175 -4.798 6.952 1.00 70.88 776 ARG A C 1
ATOM 6228 O O . ARG A 1 776 ? -8.818 -5.513 7.862 1.00 70.88 776 ARG A O 1
ATOM 6235 N N . ASN A 1 777 ? -8.412 -3.790 6.555 1.00 67.75 777 ASN A N 1
ATOM 6236 C CA . ASN A 1 777 ? -7.118 -3.526 7.185 1.00 67.75 777 ASN A CA 1
ATOM 6237 C C . ASN A 1 777 ? -7.270 -3.104 8.655 1.00 67.75 777 ASN A C 1
ATOM 6239 O O . ASN A 1 777 ? -6.342 -3.269 9.442 1.00 67.75 777 ASN A O 1
ATOM 6243 N N . LEU A 1 778 ? -8.439 -2.579 9.034 1.00 61.94 778 LEU A N 1
ATOM 6244 C CA . LEU A 1 778 ? -8.789 -2.285 10.421 1.00 61.94 778 LEU A CA 1
ATOM 6245 C C . LEU A 1 778 ? -9.280 -3.525 11.199 1.00 61.94 778 LEU A C 1
ATOM 6247 O O . LEU A 1 778 ? -9.386 -3.451 12.422 1.00 61.94 778 LEU A O 1
ATOM 6251 N N . THR A 1 779 ? -9.571 -4.651 10.532 1.00 59.81 779 THR A N 1
ATOM 6252 C CA . THR A 1 779 ? -10.117 -5.876 11.145 1.00 59.81 779 THR A CA 1
ATOM 6253 C C . THR A 1 779 ? -9.438 -7.139 10.607 1.00 59.81 779 THR A C 1
ATOM 6255 O O . THR A 1 779 ? -9.560 -7.481 9.444 1.00 59.81 779 THR A O 1
ATOM 6258 N N . ALA A 1 780 ? -8.717 -7.869 11.458 1.00 47.44 780 ALA A N 1
ATOM 6259 C CA . ALA A 1 780 ? -7.833 -8.968 11.048 1.00 47.44 780 ALA A CA 1
ATOM 6260 C C . ALA A 1 780 ? -8.516 -10.213 10.419 1.00 47.44 780 ALA A C 1
ATOM 6262 O O . ALA A 1 780 ? -7.819 -11.176 10.110 1.00 47.44 780 ALA A O 1
ATOM 6263 N N . GLU A 1 781 ? -9.836 -10.223 10.200 1.00 55.25 781 GLU A N 1
ATOM 6264 C CA . GLU A 1 781 ? -10.590 -11.388 9.711 1.00 55.25 781 GLU A CA 1
ATOM 6265 C C . GLU A 1 781 ? -11.478 -11.068 8.496 1.00 55.25 781 GLU A C 1
ATOM 6267 O O . GLU A 1 781 ? -11.958 -9.946 8.310 1.00 55.25 781 GLU A O 1
ATOM 6272 N N . GLU A 1 782 ? -11.726 -12.083 7.656 1.00 54.75 782 GLU A N 1
ATOM 6273 C CA . GLU A 1 782 ? -12.760 -12.040 6.616 1.00 54.75 782 GLU A CA 1
ATOM 6274 C C . GLU A 1 782 ? -14.158 -12.007 7.261 1.00 54.75 782 GLU A C 1
ATOM 6276 O O . GLU A 1 782 ? -14.859 -13.015 7.327 1.00 54.75 782 GLU A O 1
ATOM 6281 N N . ASP A 1 783 ? -14.567 -10.834 7.749 1.00 72.69 783 ASP A N 1
ATOM 6282 C CA . ASP A 1 783 ? -15.817 -10.681 8.489 1.00 72.69 783 ASP A CA 1
ATOM 6283 C C . ASP A 1 783 ? -17.039 -10.926 7.578 1.00 72.69 783 ASP A C 1
ATOM 6285 O O . ASP A 1 783 ? -17.288 -10.253 6.564 1.00 72.69 783 ASP A O 1
ATOM 6289 N N . LEU A 1 784 ? -17.838 -11.912 7.977 1.00 83.38 784 LEU A N 1
ATOM 6290 C CA . LEU A 1 784 ? -19.229 -12.045 7.573 1.00 83.38 784 LEU A CA 1
ATOM 6291 C C . LEU A 1 784 ? -20.041 -10.884 8.172 1.00 83.38 784 LEU A C 1
ATOM 6293 O O . LEU A 1 784 ? -19.678 -10.320 9.207 1.00 83.38 784 LEU A O 1
ATOM 6297 N N . VAL A 1 785 ? -21.164 -10.518 7.549 1.00 81.56 785 VAL A N 1
ATOM 6298 C CA . VAL A 1 785 ? -22.143 -9.615 8.177 1.00 81.56 785 VAL A CA 1
ATOM 6299 C C . VAL A 1 785 ? -22.825 -10.386 9.305 1.00 81.56 785 VAL A C 1
ATOM 6301 O O . VAL A 1 785 ? -23.884 -10.979 9.119 1.00 81.56 785 VAL A O 1
ATOM 6304 N N . HIS A 1 786 ? -22.171 -10.423 10.463 1.00 86.56 786 HIS A N 1
ATOM 6305 C CA . HIS A 1 786 ? -22.643 -11.096 11.658 1.00 86.56 786 HIS A CA 1
ATOM 6306 C C . HIS A 1 786 ? -22.357 -10.244 12.898 1.00 86.56 786 HIS A C 1
ATOM 6308 O O . HIS A 1 786 ? -21.273 -9.689 13.060 1.00 86.56 786 HIS A O 1
ATOM 6314 N N . THR A 1 787 ? -23.349 -10.128 13.772 1.00 83.12 787 THR A N 1
ATOM 6315 C CA . THR A 1 787 ? -23.244 -9.480 15.081 1.00 83.12 787 THR A CA 1
ATOM 6316 C C . THR A 1 787 ? -23.472 -10.520 16.160 1.00 83.12 787 THR A C 1
ATOM 6318 O O . THR A 1 787 ? -24.481 -11.229 16.117 1.00 83.12 787 THR A O 1
ATOM 6321 N N . SER A 1 788 ? -22.571 -10.572 17.143 1.00 82.75 788 SER A N 1
ATOM 6322 C CA . SER A 1 788 ? -22.719 -11.437 18.311 1.00 82.75 788 SER A CA 1
ATOM 6323 C C . SER A 1 788 ? -24.053 -11.172 19.019 1.00 82.75 788 SER A C 1
ATOM 6325 O O . SER A 1 788 ? -24.473 -10.008 19.124 1.00 82.75 788 SER A O 1
ATOM 6327 N N . PRO A 1 789 ? -24.736 -12.214 19.523 1.00 83.25 789 PRO A N 1
ATOM 6328 C CA . PRO A 1 789 ? -25.933 -12.045 20.333 1.00 83.25 789 PRO A CA 1
ATOM 6329 C C . PRO A 1 789 ? -25.695 -11.061 21.480 1.00 83.25 789 PRO A C 1
ATOM 6331 O O . PRO A 1 789 ? -24.695 -11.134 22.180 1.00 83.25 789 PRO A O 1
ATOM 6334 N N . GLY A 1 790 ? -26.631 -10.135 21.686 1.00 80.88 790 GLY A N 1
ATOM 6335 C CA . GLY A 1 790 ? -26.496 -9.134 22.745 1.00 80.88 790 GLY A CA 1
ATOM 6336 C C . GLY A 1 790 ? -25.634 -7.925 22.381 1.00 80.88 790 GLY A C 1
ATOM 6337 O O . GLY A 1 790 ? -25.372 -7.121 23.265 1.00 80.88 790 GLY A O 1
ATOM 6338 N N . THR A 1 791 ? -25.257 -7.747 21.113 1.00 88.44 791 THR A N 1
ATOM 6339 C CA . THR A 1 791 ? -24.635 -6.512 20.601 1.00 88.44 791 THR A CA 1
ATOM 6340 C C . THR A 1 791 ? -25.579 -5.736 19.671 1.00 88.44 791 THR A C 1
ATOM 6342 O O . THR A 1 791 ? -26.679 -6.198 19.352 1.00 88.44 791 THR A O 1
ATOM 6345 N N . CYS A 1 792 ? -25.171 -4.531 19.255 1.00 94.12 792 CYS A N 1
ATOM 6346 C CA . CYS A 1 792 ? -25.902 -3.724 18.277 1.00 94.12 792 CYS A CA 1
ATOM 6347 C C . CYS A 1 792 ? -26.067 -4.501 16.965 1.00 94.12 792 CYS A C 1
ATOM 6349 O O . CYS A 1 792 ? -25.092 -4.855 16.306 1.00 94.12 792 CYS A O 1
ATOM 6351 N N . SER A 1 793 ? -27.316 -4.760 16.601 1.00 94.81 793 SER A N 1
ATOM 6352 C CA . SER A 1 793 ? -27.703 -5.435 15.371 1.00 94.81 793 SER A CA 1
ATOM 6353 C C . SER A 1 793 ? -27.828 -4.438 14.224 1.00 94.81 793 SER A C 1
ATOM 6355 O O . SER A 1 793 ? -28.081 -3.249 14.430 1.00 94.81 793 SER A O 1
ATOM 6357 N N . LEU A 1 794 ? -27.712 -4.911 12.987 1.00 95.19 794 LEU A N 1
ATOM 6358 C CA . LEU A 1 794 ? -27.976 -4.085 11.817 1.00 95.19 794 LEU A CA 1
ATOM 6359 C C . LEU A 1 794 ? -28.683 -4.851 10.711 1.00 95.19 794 LEU A C 1
ATOM 6361 O O . LEU A 1 794 ? -28.611 -6.079 10.616 1.00 95.19 794 LEU A O 1
ATOM 6365 N N . PHE A 1 795 ? -29.357 -4.100 9.848 1.00 94.69 795 PHE A N 1
ATOM 6366 C CA . PHE A 1 795 ? -29.758 -4.617 8.551 1.00 94.69 795 PHE A CA 1
ATOM 6367 C C . PHE A 1 795 ? -29.622 -3.566 7.453 1.00 94.69 795 PHE A C 1
ATOM 6369 O O . PHE A 1 795 ? -29.759 -2.360 7.680 1.00 94.69 795 PHE A O 1
ATOM 6376 N N . ILE A 1 796 ? -29.386 -4.046 6.238 1.00 93.50 796 ILE A N 1
ATOM 6377 C CA . ILE A 1 796 ? -29.246 -3.226 5.043 1.00 93.50 796 ILE A CA 1
ATOM 6378 C C . ILE A 1 796 ? -30.341 -3.619 4.060 1.00 93.50 796 ILE A C 1
ATOM 6380 O O . ILE A 1 796 ? -30.465 -4.787 3.685 1.00 93.50 796 ILE A O 1
ATOM 6384 N N . ALA A 1 797 ? -31.150 -2.646 3.652 1.00 92.94 797 ALA A N 1
ATOM 6385 C CA . ALA A 1 797 ? -32.177 -2.869 2.646 1.00 92.94 797 ALA A CA 1
ATOM 6386 C C . ALA A 1 797 ? -31.559 -2.871 1.240 1.00 92.94 797 ALA A C 1
ATOM 6388 O O . ALA A 1 797 ? -30.841 -1.944 0.857 1.00 92.94 797 ALA A O 1
ATOM 6389 N N . ALA A 1 798 ? -31.888 -3.897 0.462 1.00 90.81 798 ALA A N 1
ATOM 6390 C CA . ALA A 1 798 ? -31.495 -4.072 -0.928 1.00 90.81 798 ALA A CA 1
ATOM 6391 C C . ALA A 1 798 ? -32.704 -4.504 -1.780 1.00 90.81 798 ALA A C 1
ATOM 6393 O O . ALA A 1 798 ? -33.722 -4.961 -1.264 1.00 90.81 798 ALA A O 1
ATOM 6394 N N . SER A 1 799 ? -32.627 -4.339 -3.097 1.00 87.25 799 SER A N 1
ATOM 6395 C CA . SER A 1 799 ? -33.654 -4.792 -4.040 1.00 87.25 799 SER A CA 1
ATOM 6396 C C . SER A 1 799 ? -33.143 -5.998 -4.813 1.00 87.25 799 SER A C 1
ATOM 6398 O O . SER A 1 799 ? -32.091 -5.927 -5.446 1.00 87.25 799 SER A O 1
ATOM 6400 N N . VAL A 1 800 ? -33.893 -7.098 -4.798 1.00 84.19 800 VAL A N 1
ATOM 6401 C CA . VAL A 1 800 ? -33.547 -8.304 -5.556 1.00 84.19 800 VAL A CA 1
ATOM 6402 C C . VAL A 1 800 ? -34.297 -8.305 -6.885 1.00 84.19 800 VAL A C 1
ATOM 6404 O O . VAL A 1 800 ? -35.507 -8.074 -6.958 1.00 84.19 800 VAL A O 1
ATOM 6407 N N . LYS A 1 801 ? -33.555 -8.549 -7.962 1.00 81.31 801 LYS A N 1
ATOM 6408 C CA . LYS A 1 801 ? -34.071 -8.784 -9.307 1.00 81.31 801 LYS A CA 1
ATOM 6409 C C . LYS A 1 801 ? -33.865 -10.249 -9.653 1.00 81.31 801 LYS A C 1
ATOM 6411 O O . LYS A 1 801 ? -32.743 -10.756 -9.651 1.00 81.31 801 LYS A O 1
ATOM 6416 N N . THR A 1 802 ? -34.960 -10.911 -9.994 1.00 77.81 802 THR A N 1
ATOM 6417 C CA . THR A 1 802 ? -34.918 -12.270 -10.542 1.00 77.81 802 THR A CA 1
ATOM 6418 C C . THR A 1 802 ? -34.401 -12.238 -11.985 1.00 77.81 802 THR A C 1
ATOM 6420 O O . THR A 1 802 ? -34.525 -11.219 -12.673 1.00 77.81 802 THR A O 1
ATOM 6423 N N . LYS A 1 803 ? -33.865 -13.358 -12.502 1.00 72.69 803 LYS A N 1
ATOM 6424 C CA . LYS A 1 803 ? -33.411 -13.471 -13.912 1.00 72.69 803 LYS A CA 1
ATOM 6425 C C . LYS A 1 803 ? -34.463 -13.053 -14.940 1.00 72.69 803 LYS A C 1
ATOM 6427 O O . LYS A 1 803 ? -34.115 -12.619 -16.032 1.00 72.69 803 LYS A O 1
ATOM 6432 N N . ARG A 1 804 ? -35.749 -13.161 -14.592 1.00 77.62 804 ARG A N 1
ATOM 6433 C CA . ARG A 1 804 ? -36.873 -12.756 -15.450 1.00 77.62 804 ARG A CA 1
ATOM 6434 C C . ARG A 1 804 ? -37.018 -11.234 -15.577 1.00 77.62 804 ARG A C 1
ATOM 6436 O O . ARG A 1 804 ? -37.959 -10.772 -16.211 1.00 77.62 804 ARG A O 1
ATOM 6443 N N . GLY A 1 805 ? -36.135 -10.454 -14.950 1.00 72.12 805 GLY A N 1
ATOM 6444 C CA . GLY A 1 805 ? -36.209 -8.994 -14.914 1.00 72.12 805 GLY A CA 1
ATOM 6445 C C . GLY A 1 805 ? -37.342 -8.466 -14.034 1.00 72.12 805 GLY A C 1
ATOM 6446 O O . GLY A 1 805 ? -37.532 -7.255 -13.950 1.00 72.12 805 GLY A O 1
ATOM 6447 N N . ILE A 1 806 ? -38.081 -9.354 -13.359 1.00 69.56 806 ILE A N 1
ATOM 6448 C CA . ILE A 1 806 ? -39.133 -8.977 -12.422 1.00 69.56 806 ILE A CA 1
ATOM 6449 C C . ILE A 1 806 ? -38.436 -8.538 -11.139 1.00 69.56 806 ILE A C 1
ATOM 6451 O O . ILE A 1 806 ? -37.796 -9.342 -10.452 1.00 69.56 806 ILE A O 1
ATOM 6455 N N . GLN A 1 807 ? -38.522 -7.240 -10.869 1.00 65.38 807 GLN A N 1
ATOM 6456 C CA . GLN A 1 807 ? -38.095 -6.652 -9.612 1.00 65.38 807 GLN A CA 1
ATOM 6457 C C . GLN A 1 807 ? -39.098 -7.061 -8.535 1.00 65.38 807 GLN A C 1
ATOM 6459 O O . GLN A 1 807 ? -40.297 -6.807 -8.681 1.00 65.38 807 GLN A O 1
ATOM 6464 N N . GLU A 1 808 ? -38.625 -7.705 -7.470 1.00 70.31 808 GLU A N 1
ATOM 6465 C CA . GLU A 1 808 ? -39.491 -7.966 -6.326 1.00 70.31 808 GLU A CA 1
ATOM 6466 C C . GLU A 1 808 ? -39.899 -6.637 -5.685 1.00 70.31 808 GLU A C 1
ATOM 6468 O O . GLU A 1 808 ? -39.092 -5.722 -5.505 1.00 70.31 808 GLU A O 1
ATOM 6473 N N . THR A 1 809 ? -41.186 -6.514 -5.365 1.00 72.25 809 THR A N 1
ATOM 6474 C CA . THR A 1 809 ? -41.751 -5.303 -4.757 1.00 72.25 809 THR A CA 1
ATOM 6475 C C . THR A 1 809 ? -41.407 -5.181 -3.274 1.00 72.25 809 THR A C 1
ATOM 6477 O O . THR A 1 809 ? -41.505 -4.088 -2.716 1.00 72.25 809 THR A O 1
ATOM 6480 N N . LYS A 1 810 ? -41.005 -6.283 -2.628 1.00 83.94 810 LYS A N 1
ATOM 6481 C CA . LYS A 1 810 ? -40.574 -6.315 -1.228 1.00 83.94 810 LYS A CA 1
ATOM 6482 C C . LYS A 1 810 ? -39.042 -6.138 -1.171 1.00 83.94 810 LYS A C 1
ATOM 6484 O O . LYS A 1 810 ? -38.337 -6.804 -1.927 1.00 83.94 810 LYS A O 1
ATOM 6489 N N . PRO A 1 811 ? -38.513 -5.246 -0.313 1.00 88.00 811 PRO A N 1
ATOM 6490 C CA . PRO A 1 811 ? -37.072 -5.111 -0.129 1.00 88.00 811 PRO A CA 1
ATOM 6491 C C . PRO A 1 811 ? -36.505 -6.383 0.508 1.00 88.00 811 PRO A C 1
ATOM 6493 O O . PRO A 1 811 ? -37.100 -6.952 1.425 1.00 88.00 811 PRO A O 1
ATOM 6496 N N . TYR A 1 812 ? -35.331 -6.795 0.052 1.00 88.81 812 TYR A N 1
ATOM 6497 C CA . TYR A 1 812 ? -34.533 -7.816 0.709 1.00 88.81 812 TYR A CA 1
ATOM 6498 C C . TYR A 1 812 ? -33.725 -7.181 1.841 1.00 88.81 812 TYR A C 1
ATOM 6500 O O . TYR A 1 812 ? -33.137 -6.114 1.663 1.00 88.81 812 TYR A O 1
ATOM 6508 N N . LEU A 1 813 ? -33.706 -7.820 3.009 1.00 92.19 813 LEU A N 1
ATOM 6509 C CA . LEU A 1 813 ? -32.998 -7.323 4.185 1.00 92.19 813 LEU A CA 1
ATOM 6510 C C . LEU A 1 813 ? -31.773 -8.192 4.454 1.00 92.19 813 LEU A C 1
ATOM 6512 O O . LEU A 1 813 ? -31.903 -9.343 4.872 1.00 92.19 813 LEU A O 1
ATOM 6516 N N . ILE A 1 814 ? -30.590 -7.626 4.231 1.00 91.94 814 ILE A N 1
ATOM 6517 C CA . ILE A 1 814 ? -29.315 -8.234 4.615 1.00 91.94 814 ILE A CA 1
ATOM 6518 C C . ILE A 1 814 ? -29.128 -7.963 6.106 1.00 91.94 814 ILE A C 1
ATOM 6520 O O . ILE A 1 814 ? -28.968 -6.808 6.488 1.00 91.94 814 ILE A O 1
ATOM 6524 N N . ARG A 1 815 ? -29.191 -8.995 6.947 1.00 92.75 815 ARG A N 1
ATOM 6525 C CA . ARG A 1 815 ? -29.167 -8.878 8.415 1.00 92.75 815 ARG A CA 1
ATOM 6526 C C . ARG A 1 815 ? -27.832 -9.339 8.980 1.00 92.75 815 ARG A C 1
ATOM 6528 O O . ARG A 1 815 ? -27.224 -10.246 8.423 1.00 92.75 815 ARG A O 1
ATOM 6535 N N . SER A 1 816 ? -27.425 -8.757 10.105 1.00 92.31 816 SER A N 1
ATOM 6536 C CA . SER A 1 816 ? -26.279 -9.236 10.890 1.00 92.31 816 SER A CA 1
ATOM 6537 C C . SER A 1 816 ? -26.641 -10.291 11.942 1.00 92.31 816 SER A C 1
ATOM 6539 O O . SER A 1 816 ? -25.770 -10.914 12.543 1.00 92.31 816 SER A O 1
ATOM 6541 N N . TYR A 1 817 ? -27.928 -10.501 12.186 1.00 90.88 817 TYR A N 1
ATOM 6542 C CA . TYR A 1 817 ? -28.454 -11.450 13.162 1.00 90.88 817 TYR A CA 1
ATOM 6543 C C . TYR A 1 817 ? -29.234 -12.558 12.462 1.00 90.88 817 TYR A C 1
ATOM 6545 O O . TYR A 1 817 ? -29.712 -12.396 11.336 1.00 90.88 817 TYR A O 1
ATOM 6553 N N . ASP A 1 818 ? -29.370 -13.686 13.153 1.00 85.31 818 ASP A N 1
ATOM 6554 C CA . ASP A 1 818 ? -30.171 -14.797 12.664 1.00 85.31 818 ASP A CA 1
ATOM 6555 C C . ASP A 1 818 ? -31.669 -14.483 12.804 1.00 85.31 818 ASP A C 1
ATOM 6557 O O . ASP A 1 818 ? -32.167 -14.166 13.885 1.00 85.31 818 ASP A O 1
ATOM 6561 N N . SER A 1 819 ? -32.390 -14.560 11.686 1.00 72.75 819 SER A N 1
ATOM 6562 C CA . SER A 1 819 ? -33.842 -14.379 11.616 1.00 72.75 819 SER A CA 1
ATOM 6563 C C . SER A 1 819 ? -34.626 -15.675 11.849 1.00 72.75 819 SER A C 1
ATOM 6565 O O . SER A 1 819 ? -35.847 -15.679 11.696 1.00 72.75 819 SER A O 1
ATOM 6567 N N . SER A 1 820 ? -33.957 -16.782 12.188 1.00 66.69 820 SER A N 1
ATOM 6568 C CA . SER A 1 820 ? -34.581 -18.089 12.451 1.00 66.69 820 SER A CA 1
ATOM 6569 C C . SER A 1 820 ? -35.503 -18.119 13.680 1.00 66.69 820 SER A C 1
ATOM 6571 O O . SER A 1 820 ? -36.199 -19.111 13.902 1.00 66.69 820 SER A O 1
ATOM 6573 N N . ILE A 1 821 ? -35.569 -17.027 14.450 1.00 59.19 821 ILE A N 1
ATOM 6574 C CA . ILE A 1 821 ? -36.450 -16.865 15.609 1.00 59.19 821 ILE A CA 1
ATOM 6575 C C . ILE A 1 821 ? -37.915 -16.809 15.134 1.00 59.19 821 ILE A C 1
ATOM 6577 O O . ILE A 1 821 ? -38.455 -15.754 14.813 1.00 59.19 821 ILE A O 1
ATOM 6581 N N . SER A 1 822 ? -38.515 -17.999 15.036 1.00 45.94 822 SER A N 1
ATOM 6582 C CA . SER A 1 822 ? -39.940 -18.345 14.933 1.00 45.94 822 SER A CA 1
ATOM 6583 C C . SER A 1 822 ? -40.902 -17.179 14.662 1.00 45.94 822 SER A C 1
ATOM 6585 O O . SER A 1 822 ? -41.537 -16.649 15.576 1.00 45.94 822 SER A O 1
ATOM 6587 N N . ILE A 1 823 ? -41.095 -16.833 13.387 1.00 54.22 823 ILE A N 1
ATOM 6588 C CA . ILE A 1 823 ? -42.338 -16.169 12.978 1.00 54.22 823 ILE A CA 1
ATOM 6589 C C . ILE A 1 823 ? -43.463 -17.188 13.239 1.00 54.22 823 ILE A C 1
ATOM 6591 O O . ILE A 1 823 ? -43.372 -18.290 12.695 1.00 54.22 823 ILE A O 1
ATOM 6595 N N . PRO A 1 824 ? -44.494 -16.869 14.045 1.00 52.72 824 PRO A N 1
ATOM 6596 C CA . PRO A 1 824 ? -45.592 -17.792 14.330 1.00 52.72 824 PRO A CA 1
ATOM 6597 C C . PRO A 1 824 ? -46.204 -18.339 13.032 1.00 52.72 824 PRO A C 1
ATOM 6599 O O . PRO A 1 824 ? -46.488 -17.561 12.116 1.00 52.72 824 PRO A O 1
ATOM 6602 N N . GLU A 1 825 ? -46.401 -19.660 12.962 1.00 55.09 825 GLU A N 1
ATOM 6603 C CA . GLU A 1 825 ? -46.869 -20.409 11.777 1.00 55.09 825 GLU A CA 1
ATOM 6604 C C . GLU A 1 825 ? -48.173 -19.851 11.164 1.00 55.09 825 GLU A C 1
ATOM 6606 O O . GLU A 1 825 ? -48.406 -19.967 9.962 1.00 55.09 825 GLU A O 1
ATOM 6611 N N . ASP A 1 826 ? -48.978 -19.114 11.933 1.00 50.16 826 ASP A N 1
ATOM 6612 C CA . ASP A 1 826 ? -50.257 -18.539 11.492 1.00 50.16 826 ASP A CA 1
ATOM 6613 C C . ASP A 1 826 ? -50.162 -17.461 10.384 1.00 50.16 826 ASP A C 1
ATOM 6615 O O . ASP A 1 826 ? -51.190 -17.001 9.876 1.00 50.16 826 ASP A O 1
ATOM 6619 N N . ARG A 1 827 ? -48.956 -17.052 9.957 1.00 50.12 827 ARG A N 1
ATOM 6620 C CA . ARG A 1 827 ? -48.751 -16.147 8.801 1.00 50.12 827 ARG A CA 1
ATOM 6621 C C . ARG A 1 827 ? -48.435 -16.852 7.471 1.00 50.12 827 ARG A C 1
ATOM 6623 O O . ARG A 1 827 ? -48.223 -16.162 6.476 1.00 50.12 827 ARG A O 1
ATOM 6630 N N . GLU A 1 828 ? -48.475 -18.184 7.398 1.00 44.94 828 GLU A N 1
ATOM 6631 C CA . GLU A 1 828 ? -48.132 -18.974 6.192 1.00 44.94 828 GLU A CA 1
ATOM 6632 C C . GLU A 1 828 ? -49.112 -18.886 4.997 1.00 44.94 828 GLU A C 1
ATOM 6634 O O . GLU A 1 828 ? -48.961 -19.610 4.016 1.00 44.94 828 GLU A O 1
ATOM 6639 N N . ARG A 1 829 ? -50.101 -17.982 5.002 1.00 44.56 829 ARG A N 1
ATOM 6640 C CA . ARG A 1 829 ? -51.081 -17.857 3.898 1.00 44.56 829 ARG A CA 1
ATOM 6641 C C . ARG A 1 829 ? -50.751 -16.819 2.817 1.00 44.56 829 ARG A C 1
ATOM 6643 O O . ARG A 1 829 ? -51.589 -16.607 1.945 1.00 44.56 829 ARG A O 1
ATOM 6650 N N . ASP A 1 830 ? -49.571 -16.194 2.828 1.00 41.69 830 ASP A N 1
ATOM 6651 C CA . ASP A 1 830 ? -49.107 -15.356 1.705 1.00 41.69 830 ASP A CA 1
ATOM 6652 C C . ASP A 1 830 ? -48.248 -16.227 0.754 1.00 41.69 830 ASP A C 1
ATOM 6654 O O . ASP A 1 830 ? -47.123 -16.573 1.119 1.00 41.69 830 ASP A O 1
ATOM 6658 N N . PRO A 1 831 ? -48.735 -16.633 -0.439 1.00 40.72 831 PRO A N 1
ATOM 6659 C CA . PRO A 1 831 ? -48.107 -17.648 -1.303 1.00 40.72 831 PRO A CA 1
ATOM 6660 C C . PRO A 1 831 ? -46.832 -17.176 -2.039 1.00 40.72 831 PRO A C 1
ATOM 6662 O O . PRO A 1 831 ? -46.480 -17.698 -3.097 1.00 40.72 831 PRO A O 1
ATOM 6665 N N . THR A 1 832 ? -46.116 -16.187 -1.504 1.00 42.88 832 THR A N 1
ATOM 6666 C CA . THR A 1 832 ? -44.774 -15.812 -1.981 1.00 42.88 832 THR A CA 1
ATOM 6667 C C . THR A 1 832 ? -43.710 -16.807 -1.492 1.00 42.88 832 THR A C 1
ATOM 6669 O O . THR A 1 832 ? -43.854 -17.350 -0.400 1.00 42.88 832 THR A O 1
ATOM 6672 N N . PRO A 1 833 ? -42.645 -17.073 -2.274 1.00 40.97 833 PRO A N 1
ATOM 6673 C CA . PRO A 1 833 ? -41.809 -18.259 -2.105 1.00 40.97 833 PRO A CA 1
ATOM 6674 C C . PRO A 1 833 ? -41.118 -18.306 -0.736 1.00 40.97 833 PRO A C 1
ATOM 6676 O O . PRO A 1 833 ? -40.201 -17.546 -0.439 1.00 40.97 833 PRO A O 1
ATOM 6679 N N . THR A 1 834 ? -41.531 -19.275 0.075 1.00 40.59 834 THR A N 1
ATOM 6680 C CA . THR A 1 834 ? -41.138 -19.529 1.470 1.00 40.59 834 THR A CA 1
ATOM 6681 C C . THR A 1 834 ? -39.689 -20.020 1.655 1.00 40.59 834 THR A C 1
ATOM 6683 O O . THR A 1 834 ? -39.320 -20.443 2.748 1.00 40.59 834 THR A O 1
ATOM 6686 N N . LYS A 1 835 ? -38.840 -19.976 0.617 1.00 47.34 835 LYS A N 1
ATOM 6687 C CA . LYS A 1 835 ? -37.482 -20.564 0.620 1.00 47.34 835 LYS A CA 1
ATOM 6688 C C . LYS A 1 835 ? -36.326 -19.585 0.886 1.00 47.34 835 LYS A C 1
ATOM 6690 O O . LYS A 1 835 ? -35.179 -20.010 0.926 1.00 47.34 835 LYS A O 1
ATOM 6695 N N . LEU A 1 836 ? -36.599 -18.305 1.133 1.00 47.28 836 LEU A N 1
ATOM 6696 C CA . LEU A 1 836 ? -35.593 -17.276 1.467 1.00 47.28 836 LEU A CA 1
ATOM 6697 C C . LEU A 1 836 ? -35.340 -17.165 2.987 1.00 47.28 836 LEU A C 1
ATOM 6699 O O . LEU A 1 836 ? -35.268 -16.070 3.538 1.00 47.28 836 LEU A O 1
ATOM 6703 N N . ARG A 1 837 ? -35.300 -18.302 3.696 1.00 45.75 837 ARG A N 1
ATOM 6704 C CA . ARG A 1 837 ? -35.355 -18.342 5.173 1.00 45.75 837 ARG A CA 1
ATOM 6705 C C . ARG A 1 837 ? -34.016 -18.487 5.893 1.00 45.75 837 ARG A C 1
ATOM 6707 O O . ARG A 1 837 ? -33.984 -18.282 7.100 1.00 45.75 837 ARG A O 1
ATOM 6714 N N . LEU A 1 838 ? -32.928 -18.810 5.201 1.00 48.00 838 LEU A N 1
ATOM 6715 C CA . LEU A 1 838 ? -31.617 -18.880 5.843 1.00 48.00 838 LEU A CA 1
ATOM 6716 C C . LEU A 1 838 ? -30.936 -17.523 5.724 1.00 48.00 838 LEU A C 1
ATOM 6718 O O . LEU A 1 838 ? -30.769 -17.010 4.620 1.00 48.00 838 LEU A O 1
ATOM 6722 N N . ALA A 1 839 ? -30.577 -16.946 6.874 1.00 51.41 839 ALA A N 1
ATOM 6723 C CA . ALA A 1 839 ? -29.678 -15.809 6.974 1.00 51.41 839 ALA A CA 1
ATOM 6724 C C . ALA A 1 839 ? -28.330 -16.223 6.373 1.00 51.41 839 ALA A C 1
ATOM 6726 O O . ALA A 1 839 ? -27.419 -16.663 7.065 1.00 51.41 839 ALA A O 1
ATOM 6727 N N . THR A 1 840 ? -28.222 -16.172 5.050 1.00 57.53 840 THR A N 1
ATOM 6728 C CA . THR A 1 840 ? -26.960 -16.377 4.358 1.00 57.53 840 THR A CA 1
ATOM 6729 C C . THR A 1 840 ? -26.088 -15.204 4.720 1.00 57.53 840 THR A C 1
ATOM 6731 O O . THR A 1 840 ? -26.297 -14.088 4.239 1.00 57.53 840 THR A O 1
ATOM 6734 N N . TRP A 1 841 ? -25.168 -15.471 5.639 1.00 72.69 841 TRP A N 1
ATOM 6735 C CA . TRP A 1 841 ? -24.104 -14.572 6.014 1.00 72.69 841 TRP A CA 1
ATOM 6736 C C . TRP A 1 841 ? -23.354 -14.188 4.742 1.00 72.69 841 TRP A C 1
ATOM 6738 O O . TRP A 1 841 ? -22.622 -14.986 4.158 1.00 72.69 841 TRP A O 1
ATOM 6748 N N . LEU A 1 842 ? -23.621 -12.978 4.262 1.00 81.31 842 LEU A N 1
ATOM 6749 C CA . LEU A 1 842 ? -22.862 -12.392 3.171 1.00 81.31 842 LEU A CA 1
ATOM 6750 C C . LEU A 1 842 ? -21.525 -11.937 3.734 1.00 81.31 842 LEU A C 1
ATOM 6752 O O . LEU A 1 842 ? -21.459 -11.448 4.868 1.00 81.31 842 LEU A O 1
ATOM 6756 N N . LYS A 1 843 ? -20.466 -12.032 2.930 1.00 85.88 843 LYS A N 1
ATOM 6757 C CA . LYS A 1 843 ? -19.237 -11.308 3.266 1.00 85.88 843 LYS A CA 1
ATOM 6758 C C . LYS A 1 843 ? -19.574 -9.820 3.343 1.00 85.88 843 LYS A C 1
ATOM 6760 O O . LYS A 1 843 ? -20.371 -9.330 2.536 1.00 85.88 843 LYS A O 1
ATOM 6765 N N . VAL A 1 844 ? -18.945 -9.077 4.256 1.00 84.31 844 VAL A N 1
ATOM 6766 C CA . VAL A 1 844 ? -19.146 -7.617 4.355 1.00 84.31 844 VAL A CA 1
ATOM 6767 C C . VAL A 1 844 ? -18.998 -6.936 2.990 1.00 84.31 844 VAL A C 1
ATOM 6769 O O . VAL A 1 844 ? -19.805 -6.080 2.633 1.00 84.31 844 VAL A O 1
ATOM 6772 N N . SER A 1 845 ? -18.034 -7.374 2.176 1.00 80.56 845 SER A N 1
ATOM 6773 C CA . SER A 1 845 ? -17.852 -6.864 0.815 1.00 80.56 845 SER A CA 1
ATOM 6774 C C . SER A 1 845 ? -19.057 -7.100 -0.093 1.00 80.56 845 SER A C 1
ATOM 6776 O O . SER A 1 845 ? -19.478 -6.184 -0.788 1.00 80.56 845 SER A O 1
ATOM 6778 N N . GLU A 1 846 ? -19.645 -8.295 -0.061 1.00 84.25 846 GLU A N 1
ATOM 6779 C CA . GLU A 1 846 ? -20.804 -8.646 -0.889 1.00 84.25 846 GLU A CA 1
ATOM 6780 C C . GLU A 1 846 ? -22.041 -7.857 -0.459 1.00 84.25 846 GLU A C 1
ATOM 6782 O O . GLU A 1 846 ? -22.773 -7.345 -1.302 1.00 84.25 846 GLU A O 1
ATOM 6787 N N . ALA A 1 847 ? -22.252 -7.706 0.851 1.00 84.19 847 ALA A N 1
ATOM 6788 C CA . ALA A 1 847 ? -23.337 -6.889 1.382 1.00 84.19 847 ALA A CA 1
ATOM 6789 C C . ALA A 1 847 ? -23.187 -5.411 0.993 1.00 84.19 847 ALA A C 1
ATOM 6791 O O . ALA A 1 847 ? -24.175 -4.747 0.678 1.00 84.19 847 ALA A O 1
ATOM 6792 N N . MET A 1 848 ? -21.955 -4.900 0.979 1.00 82.19 848 MET A N 1
ATOM 6793 C CA . MET A 1 848 ? -21.656 -3.529 0.572 1.00 82.19 848 MET A CA 1
ATOM 6794 C C . MET A 1 848 ? -21.833 -3.295 -0.913 1.00 82.19 848 MET A C 1
ATOM 6796 O O . MET A 1 848 ? -22.458 -2.311 -1.311 1.00 82.19 848 MET A O 1
ATOM 6800 N N . GLU A 1 849 ? -21.334 -4.201 -1.741 1.00 81.81 849 GLU A N 1
ATOM 6801 C CA . GLU A 1 849 ? -21.562 -4.136 -3.177 1.00 81.81 849 GLU A CA 1
ATOM 6802 C C . GLU A 1 849 ? -23.063 -4.230 -3.482 1.00 81.81 849 GLU A C 1
ATOM 6804 O O . GLU A 1 849 ? -23.584 -3.416 -4.242 1.00 81.81 849 GLU A O 1
ATOM 6809 N N . ALA A 1 850 ? -23.789 -5.138 -2.822 1.00 81.88 850 ALA A N 1
ATOM 6810 C CA . ALA A 1 850 ? -25.236 -5.285 -2.964 1.00 81.88 850 ALA A CA 1
ATOM 6811 C C . ALA A 1 850 ? -26.000 -4.014 -2.574 1.00 81.88 850 ALA A C 1
ATOM 6813 O O . ALA A 1 850 ? -26.926 -3.607 -3.278 1.00 81.88 850 ALA A O 1
ATOM 6814 N N . ALA A 1 851 ? -25.597 -3.372 -1.476 1.00 77.38 851 ALA A N 1
ATOM 6815 C CA . ALA A 1 851 ? -26.197 -2.127 -1.023 1.00 77.38 851 ALA A CA 1
ATOM 6816 C C . ALA A 1 851 ? -25.940 -0.990 -2.017 1.00 77.38 851 ALA A C 1
ATOM 6818 O O . ALA A 1 851 ? -26.848 -0.240 -2.348 1.00 77.38 851 ALA A O 1
ATOM 6819 N N . THR A 1 852 ? -24.719 -0.868 -2.531 1.00 77.94 852 THR A N 1
ATOM 6820 C CA . THR A 1 852 ? -24.271 0.291 -3.323 1.00 77.94 852 THR A CA 1
ATOM 6821 C C . THR A 1 852 ? -24.444 0.132 -4.838 1.00 77.94 852 THR A C 1
ATOM 6823 O O . THR A 1 852 ? -24.219 1.090 -5.586 1.00 77.94 852 THR A O 1
ATOM 6826 N N . ALA A 1 853 ? -24.867 -1.045 -5.312 1.00 75.94 853 ALA A N 1
ATOM 6827 C CA . ALA A 1 853 ? -25.079 -1.361 -6.724 1.00 75.94 853 ALA A CA 1
ATOM 6828 C C . ALA A 1 853 ? -26.221 -0.533 -7.338 1.00 75.94 853 ALA A C 1
ATOM 6830 O O . ALA A 1 853 ? -27.367 -0.975 -7.436 1.00 75.94 853 ALA A O 1
ATOM 6831 N N . SER A 1 854 ? -25.910 0.690 -7.771 1.00 66.38 854 SER A N 1
ATOM 6832 C CA . SER A 1 854 ? -26.902 1.616 -8.309 1.00 66.38 854 SER A CA 1
ATOM 6833 C C . SER A 1 854 ? -27.705 1.018 -9.472 1.00 66.38 854 SER A C 1
ATOM 6835 O O . SER A 1 854 ? -27.170 0.421 -10.405 1.00 66.38 854 SER A O 1
ATOM 6837 N N . SER A 1 855 ? -29.012 1.262 -9.443 1.00 51.94 855 SER A N 1
ATOM 6838 C CA . SER A 1 855 ? -30.017 0.801 -10.410 1.00 51.94 855 SER A CA 1
ATOM 6839 C C . SER A 1 855 ? -29.731 1.092 -11.888 1.00 51.94 855 SER A C 1
ATOM 6841 O O . SER A 1 855 ? -30.248 0.378 -12.748 1.00 51.94 855 SER A O 1
ATOM 6843 N N . VAL A 1 856 ? -28.961 2.145 -12.183 1.00 48.97 856 VAL A N 1
ATOM 6844 C CA . VAL A 1 856 ? -28.712 2.628 -13.552 1.00 48.97 856 VAL A CA 1
ATOM 6845 C C . VAL A 1 856 ? -27.768 1.690 -14.300 1.00 48.97 856 VAL A C 1
ATOM 6847 O O . VAL A 1 856 ? -27.891 1.550 -15.512 1.00 48.97 856 VAL A O 1
ATOM 6850 N N . THR A 1 857 ? -26.882 0.999 -13.584 1.00 49.50 857 THR A N 1
ATOM 6851 C CA . THR A 1 857 ? -25.953 0.021 -14.156 1.00 49.50 857 THR A CA 1
ATOM 6852 C C . THR A 1 857 ? -25.758 -1.114 -13.164 1.00 49.50 857 THR A C 1
ATOM 6854 O O . THR A 1 857 ? -24.789 -1.099 -12.401 1.00 49.50 857 THR A O 1
ATOM 6857 N N . PRO A 1 858 ? -26.684 -2.087 -13.126 1.00 49.00 858 PRO A N 1
ATOM 6858 C CA . PRO A 1 858 ? -26.533 -3.231 -12.254 1.00 49.00 858 PRO A CA 1
ATOM 6859 C C . PRO A 1 858 ? -25.301 -4.012 -12.722 1.00 49.00 858 PRO A C 1
ATOM 6861 O O . PRO A 1 858 ? -25.369 -4.777 -13.682 1.00 49.00 858 PRO A O 1
ATOM 6864 N N . LYS A 1 859 ? -24.159 -3.840 -12.042 1.00 52.25 859 LYS A N 1
ATOM 6865 C CA . LYS A 1 859 ? -23.225 -4.957 -11.908 1.00 52.25 859 LYS A CA 1
ATOM 6866 C C . LYS A 1 859 ? -24.001 -5.979 -11.097 1.00 52.25 859 LYS A C 1
ATOM 6868 O O . LYS A 1 859 ? -24.205 -5.846 -9.900 1.00 52.25 859 LYS A O 1
ATOM 6873 N N . LEU A 1 860 ? -24.587 -6.895 -11.845 1.00 54.31 860 LEU A N 1
ATOM 6874 C CA . LEU A 1 860 ? -25.384 -8.004 -11.386 1.00 54.31 860 LEU A CA 1
ATOM 6875 C C . LEU A 1 860 ? -24.487 -8.883 -10.503 1.00 54.31 860 LEU A C 1
ATOM 6877 O O . LEU A 1 860 ? -23.742 -9.714 -11.018 1.00 54.31 860 LEU A O 1
ATOM 6881 N N . ILE A 1 861 ? -24.507 -8.663 -9.186 1.00 59.78 861 ILE A N 1
ATOM 6882 C CA . ILE A 1 861 ? -23.747 -9.499 -8.253 1.00 59.78 861 ILE A CA 1
ATOM 6883 C C . ILE A 1 861 ? -24.460 -10.840 -8.205 1.00 59.78 861 ILE A C 1
ATOM 6885 O O . ILE A 1 861 ? -25.582 -10.952 -7.709 1.00 59.78 861 ILE A O 1
ATOM 6889 N N . ALA A 1 862 ? -23.821 -11.848 -8.785 1.00 57.88 862 ALA A N 1
ATOM 6890 C CA . ALA A 1 862 ? -24.260 -13.222 -8.682 1.00 57.88 862 ALA A CA 1
ATOM 6891 C C . ALA A 1 862 ? -23.921 -13.733 -7.279 1.00 57.88 862 ALA A C 1
ATOM 6893 O O . ALA A 1 862 ? -22.880 -14.360 -7.080 1.00 57.88 862 ALA A O 1
ATOM 6894 N N . CYS A 1 863 ? -24.784 -13.468 -6.299 1.00 58.94 863 CYS A N 1
ATOM 6895 C CA . CYS A 1 863 ? -24.622 -14.057 -4.975 1.00 58.94 863 CYS A CA 1
ATOM 6896 C C . CYS A 1 863 ? -24.986 -15.545 -5.049 1.00 58.94 863 CYS A C 1
ATOM 6898 O O . CYS A 1 863 ? -26.141 -15.929 -4.860 1.00 58.94 863 CYS A O 1
ATOM 6900 N N . LYS A 1 864 ? -23.989 -16.390 -5.343 1.00 57.12 864 LYS A N 1
ATOM 6901 C CA . LYS A 1 864 ? -24.127 -17.859 -5.351 1.00 57.12 864 LYS A CA 1
ATOM 6902 C C . LYS A 1 864 ? -24.560 -18.408 -3.985 1.00 57.12 864 LYS A C 1
ATOM 6904 O O . LYS A 1 864 ? -25.116 -19.496 -3.929 1.00 57.12 864 LYS A O 1
ATOM 6909 N N . SER A 1 865 ? -24.309 -17.658 -2.912 1.00 55.38 865 SER A N 1
ATOM 6910 C CA . SER A 1 865 ? -24.568 -18.053 -1.529 1.00 55.38 865 SER A CA 1
ATOM 6911 C C . SER A 1 865 ? -26.023 -17.903 -1.085 1.00 55.38 865 SER A C 1
ATOM 6913 O O . SER A 1 865 ? -26.393 -18.574 -0.137 1.00 55.38 865 SER A O 1
ATOM 6915 N N . LEU A 1 866 ? -26.861 -17.087 -1.741 1.00 57.72 866 LEU A N 1
ATOM 6916 C CA . LEU A 1 866 ? -28.196 -16.735 -1.217 1.00 57.72 866 LEU A CA 1
ATOM 6917 C C . LEU A 1 866 ? -29.238 -17.874 -1.272 1.00 57.72 866 LEU A C 1
ATOM 6919 O O . LEU A 1 866 ? -30.270 -17.780 -0.613 1.00 57.72 866 LEU A O 1
ATOM 6923 N N . PHE A 1 867 ? -29.014 -18.933 -2.060 1.00 59.12 867 PHE A N 1
ATOM 6924 C CA . PHE A 1 867 ? -30.015 -19.982 -2.302 1.00 59.12 867 PHE A CA 1
ATOM 6925 C C . PHE A 1 867 ? -29.378 -21.376 -2.250 1.00 59.12 867 PHE A C 1
ATOM 6927 O O . PHE A 1 867 ? -28.753 -21.815 -3.211 1.00 59.12 867 PHE A O 1
ATOM 6934 N N . LEU A 1 868 ? -29.566 -22.084 -1.130 1.00 56.25 868 LEU A N 1
ATOM 6935 C CA . LEU A 1 868 ? -29.015 -23.432 -0.902 1.00 56.25 868 LEU A CA 1
ATOM 6936 C C . LEU A 1 868 ? -29.645 -24.517 -1.797 1.00 56.25 868 LEU A C 1
ATOM 6938 O O . LEU A 1 868 ? -28.977 -25.487 -2.137 1.00 56.25 868 LEU A O 1
ATOM 6942 N N . ASP A 1 869 ? -30.897 -24.331 -2.228 1.00 51.75 869 ASP A N 1
ATOM 6943 C CA . ASP A 1 869 ? -31.670 -25.386 -2.902 1.00 51.75 869 ASP A CA 1
ATOM 6944 C C . ASP A 1 869 ? -31.825 -25.204 -4.420 1.00 51.75 869 ASP A C 1
ATOM 6946 O O . ASP A 1 869 ? -32.236 -26.142 -5.104 1.00 51.75 869 ASP A O 1
ATOM 6950 N N . GLN A 1 870 ? -31.542 -24.015 -4.966 1.00 56.69 870 GLN A N 1
ATOM 6951 C CA . GLN A 1 870 ? -31.571 -23.753 -6.410 1.00 56.69 870 GLN A CA 1
ATOM 6952 C C . GLN A 1 870 ? -30.521 -22.694 -6.781 1.00 56.69 870 GLN A C 1
ATOM 6954 O O . GLN A 1 870 ? -30.697 -21.531 -6.424 1.00 56.69 870 GLN A O 1
ATOM 6959 N N . PRO A 1 871 ? -29.462 -23.041 -7.539 1.00 54.59 871 PRO A N 1
ATOM 6960 C CA . PRO A 1 871 ? -28.399 -22.113 -7.938 1.00 54.59 871 PRO A CA 1
ATOM 6961 C C . PRO A 1 871 ? -28.838 -21.139 -9.050 1.00 54.59 871 PRO A C 1
ATOM 6963 O O . PRO A 1 871 ? -28.052 -20.758 -9.927 1.00 54.59 871 PRO A O 1
ATOM 6966 N N . GLU A 1 872 ? -30.106 -20.724 -9.068 1.00 60.53 872 GLU A N 1
ATOM 6967 C CA . GLU A 1 872 ? -30.530 -19.645 -9.947 1.00 60.53 872 GLU A CA 1
ATOM 6968 C C . GLU A 1 872 ? -29.883 -18.342 -9.468 1.00 60.53 872 GLU A C 1
ATOM 6970 O O . GLU A 1 872 ? -30.191 -17.835 -8.395 1.00 60.53 872 GLU A O 1
ATOM 6975 N N . MET A 1 873 ? -28.948 -17.806 -10.264 1.00 55.97 873 MET A N 1
ATOM 6976 C CA . MET A 1 873 ? -28.350 -16.495 -9.995 1.00 55.97 873 MET A CA 1
ATOM 6977 C C . MET A 1 873 ? -29.443 -15.432 -9.854 1.00 55.97 873 MET A C 1
ATOM 6979 O O . MET A 1 873 ? -30.039 -15.026 -10.853 1.00 55.97 873 MET A O 1
ATOM 6983 N N . ASN A 1 874 ? -29.668 -14.973 -8.630 1.00 66.25 874 ASN A N 1
ATOM 6984 C CA . ASN A 1 874 ? -30.450 -13.784 -8.342 1.00 66.25 874 ASN A CA 1
ATOM 6985 C C . ASN A 1 874 ? -29.513 -12.592 -8.207 1.00 66.25 874 ASN A C 1
ATOM 6987 O O . ASN A 1 874 ? -28.361 -12.731 -7.792 1.00 66.25 874 ASN A O 1
ATOM 6991 N N . TYR A 1 875 ? -30.014 -11.424 -8.588 1.00 76.31 875 TYR A N 1
ATOM 6992 C CA . TYR A 1 875 ? -29.205 -10.226 -8.673 1.00 76.31 875 TYR A CA 1
ATOM 6993 C C . TYR A 1 875 ? -29.661 -9.212 -7.647 1.00 76.31 875 TYR A C 1
ATOM 6995 O O . TYR A 1 875 ? -30.825 -8.815 -7.636 1.00 76.31 875 TYR A O 1
ATOM 7003 N N . VAL A 1 876 ? -28.743 -8.773 -6.797 1.00 79.88 876 VAL A N 1
ATOM 7004 C CA . VAL A 1 876 ? -29.029 -7.735 -5.809 1.00 79.88 876 VAL A CA 1
ATOM 7005 C C . VAL A 1 876 ? -28.655 -6.370 -6.386 1.00 79.88 876 VAL A C 1
ATOM 7007 O O . VAL A 1 876 ? -27.657 -6.226 -7.090 1.00 79.88 876 VAL A O 1
ATOM 7010 N N . SER A 1 877 ? -29.498 -5.374 -6.143 1.00 82.62 877 SER A N 1
ATOM 7011 C CA . SER A 1 877 ? -29.325 -3.987 -6.568 1.00 82.62 877 SER A CA 1
ATOM 7012 C C . SER A 1 877 ? -29.716 -3.029 -5.448 1.00 82.62 877 SER A C 1
ATOM 7014 O O . SER A 1 877 ? -30.428 -3.400 -4.516 1.00 82.62 877 SER A O 1
ATOM 7016 N N . ASP A 1 878 ? -29.275 -1.782 -5.557 1.00 82.88 878 ASP A N 1
ATOM 7017 C CA . ASP A 1 878 ? -29.511 -0.737 -4.568 1.00 82.88 878 ASP A CA 1
ATOM 7018 C C . ASP A 1 878 ? -31.017 -0.489 -4.351 1.00 82.88 878 ASP A C 1
ATOM 7020 O O . ASP A 1 878 ? -31.764 -0.157 -5.282 1.00 82.88 878 ASP A O 1
ATOM 7024 N N . ALA A 1 879 ? -31.460 -0.605 -3.094 1.00 82.31 879 ALA A N 1
ATOM 7025 C CA . ALA A 1 879 ? -32.817 -0.248 -2.681 1.00 82.31 879 ALA A CA 1
ATOM 7026 C C . ALA A 1 879 ? -33.076 1.267 -2.709 1.00 82.31 879 ALA A C 1
ATOM 7028 O O . ALA A 1 879 ? -34.223 1.679 -2.589 1.00 82.31 879 ALA A O 1
ATOM 7029 N N . GLY A 1 880 ? -32.061 2.110 -2.914 1.00 69.12 880 GLY A N 1
ATOM 7030 C CA . GLY A 1 880 ? -32.183 3.568 -3.000 1.00 69.12 880 GLY A CA 1
ATOM 7031 C C . GLY A 1 880 ? -33.113 4.049 -4.119 1.00 69.12 880 GLY A C 1
ATOM 7032 O O . GLY A 1 880 ? -33.648 5.153 -4.050 1.00 69.12 880 GLY A O 1
ATOM 7033 N N . ASN A 1 881 ? -33.370 3.208 -5.124 1.00 65.06 881 ASN A N 1
ATOM 7034 C CA . ASN A 1 881 ? -34.385 3.458 -6.148 1.00 65.06 881 ASN A CA 1
ATOM 7035 C C . ASN A 1 881 ? -35.817 3.146 -5.706 1.00 65.06 881 ASN A C 1
ATOM 7037 O O . ASN A 1 881 ? -36.765 3.583 -6.358 1.00 65.06 881 ASN A O 1
ATOM 7041 N N . MET A 1 882 ? -35.991 2.409 -4.612 1.00 67.88 882 MET A N 1
ATOM 7042 C CA . MET A 1 882 ? -37.271 2.274 -3.931 1.00 67.88 882 MET A CA 1
ATOM 7043 C C . MET A 1 882 ? -37.505 3.551 -3.126 1.00 67.88 882 MET A C 1
ATOM 7045 O O . MET A 1 882 ? -37.593 3.529 -1.908 1.00 67.88 882 MET A O 1
ATOM 7049 N N . SER A 1 883 ? -37.601 4.694 -3.805 1.00 54.25 883 SER A N 1
ATOM 7050 C CA . SER A 1 883 ? -37.745 6.025 -3.201 1.00 54.25 883 SER A CA 1
ATOM 7051 C C . SER A 1 883 ? -39.018 6.206 -2.356 1.00 54.25 883 SER A C 1
ATOM 7053 O O . SER A 1 883 ? -39.220 7.271 -1.787 1.00 54.25 883 SER A O 1
ATOM 7055 N N . ALA A 1 884 ? -39.879 5.185 -2.288 1.00 57.81 884 ALA A N 1
ATOM 7056 C CA . ALA A 1 884 ? -41.048 5.094 -1.413 1.00 57.81 884 ALA A CA 1
ATOM 7057 C C . ALA A 1 884 ? -40.806 4.242 -0.148 1.00 57.81 884 ALA A C 1
ATOM 7059 O O . ALA A 1 884 ? -41.714 4.056 0.660 1.00 57.81 884 ALA A O 1
ATOM 7060 N N . LEU A 1 885 ? -39.606 3.684 0.026 1.00 68.94 885 LEU A N 1
ATOM 7061 C CA . LEU A 1 885 ? -39.272 2.874 1.187 1.00 68.94 885 LEU A CA 1
ATOM 7062 C C . LEU A 1 885 ? -38.973 3.801 2.370 1.00 68.94 885 LEU A C 1
ATOM 7064 O O . LEU A 1 885 ? -37.861 4.303 2.524 1.00 68.94 885 LEU A O 1
ATOM 7068 N N . HIS A 1 886 ? -39.964 4.016 3.232 1.00 83.75 886 HIS A N 1
ATOM 7069 C CA . HIS A 1 886 ? -39.732 4.637 4.532 1.00 83.75 886 HIS A CA 1
ATOM 7070 C C . HIS A 1 886 ? -38.915 3.672 5.390 1.00 83.75 886 HIS A C 1
ATOM 7072 O O . HIS A 1 886 ? -39.466 2.767 6.021 1.00 83.75 886 HIS A O 1
ATOM 7078 N N . LEU A 1 887 ? -37.591 3.838 5.397 1.00 89.44 887 LEU A N 1
ATOM 7079 C CA . LEU A 1 887 ? -36.680 2.933 6.102 1.00 89.44 887 LEU A CA 1
ATOM 7080 C C . LEU A 1 887 ? -37.008 2.804 7.588 1.00 89.44 887 LEU A C 1
ATOM 7082 O O . LEU A 1 887 ? -36.938 1.709 8.135 1.00 89.44 887 LEU A O 1
ATOM 7086 N N . SER A 1 888 ? -37.455 3.890 8.217 1.00 91.38 888 SER A N 1
ATOM 7087 C CA . SER A 1 888 ? -37.890 3.867 9.613 1.00 91.38 888 SER A CA 1
ATOM 7088 C C . SER A 1 888 ? -39.138 3.004 9.826 1.00 91.38 888 SER A C 1
ATOM 7090 O O . SER A 1 888 ? -39.234 2.317 10.839 1.00 91.38 888 SER A O 1
ATOM 7092 N N . SER A 1 889 ? -40.059 2.955 8.856 1.00 91.56 889 SER A N 1
ATOM 7093 C CA . SER A 1 889 ? -41.213 2.045 8.895 1.00 91.56 889 SER A CA 1
ATOM 7094 C C . SER A 1 889 ? -40.787 0.580 8.746 1.00 91.56 889 SER A C 1
ATOM 7096 O O . SER A 1 889 ? -41.343 -0.298 9.405 1.00 91.56 889 SER A O 1
ATOM 7098 N N . LEU A 1 890 ? -39.776 0.316 7.911 1.00 92.75 890 LEU A N 1
ATOM 7099 C CA . LEU A 1 890 ? -39.235 -1.020 7.690 1.00 92.75 890 LEU A CA 1
ATOM 7100 C C . LEU A 1 890 ? -38.482 -1.510 8.926 1.00 92.75 890 LEU A C 1
ATOM 7102 O O . LEU A 1 890 ? -38.755 -2.606 9.402 1.00 92.75 890 LEU A O 1
ATOM 7106 N N . GLY A 1 891 ? -37.624 -0.664 9.497 1.00 94.19 891 GLY A N 1
ATOM 7107 C CA . GLY A 1 891 ? -36.924 -0.957 10.743 1.00 94.19 891 GLY A CA 1
ATOM 7108 C C . GLY A 1 891 ? -37.874 -1.127 11.919 1.00 94.19 891 GLY A C 1
ATOM 7109 O O . GLY A 1 891 ? -37.676 -2.026 12.726 1.00 94.19 891 GLY A O 1
ATOM 7110 N N . ARG A 1 892 ? -38.958 -0.345 11.983 1.00 94.88 892 ARG A N 1
ATOM 7111 C CA . ARG A 1 892 ? -40.007 -0.540 12.988 1.00 94.88 892 ARG A CA 1
ATOM 7112 C C . ARG A 1 892 ? -40.675 -1.906 12.853 1.00 94.88 892 ARG A C 1
ATOM 7114 O O . ARG A 1 892 ? -40.825 -2.593 13.853 1.00 94.88 892 ARG A O 1
ATOM 7121 N N . LYS A 1 893 ? -41.078 -2.300 11.640 1.00 94.19 893 LYS A N 1
ATOM 7122 C CA . LYS A 1 893 ? -41.697 -3.615 11.389 1.00 94.19 893 LYS A CA 1
ATOM 7123 C C . LYS A 1 893 ? -40.750 -4.759 11.735 1.00 94.19 893 LYS A C 1
ATOM 7125 O O . LYS A 1 893 ? -41.193 -5.749 12.306 1.00 94.19 893 LYS A O 1
ATOM 7130 N N . GLU A 1 894 ? -39.470 -4.604 11.409 1.00 94.31 894 GLU A N 1
ATOM 7131 C CA . GLU A 1 894 ? -38.434 -5.569 11.767 1.00 94.31 894 GLU A CA 1
ATOM 7132 C C . GLU A 1 894 ? -38.307 -5.677 13.293 1.00 94.31 894 GLU A C 1
ATOM 7134 O O . GLU A 1 894 ? -38.410 -6.769 13.845 1.00 94.31 894 GLU A O 1
ATOM 7139 N N . LEU A 1 895 ? -38.218 -4.550 14.001 1.00 93.44 895 LEU A N 1
ATOM 7140 C CA . LEU A 1 895 ? -38.130 -4.525 15.460 1.00 93.44 895 LEU A CA 1
ATOM 7141 C C . LEU A 1 895 ? -39.382 -5.104 16.141 1.00 93.44 895 LEU A C 1
ATOM 7143 O O . LEU A 1 895 ? -39.268 -5.887 17.081 1.00 93.44 895 LEU A O 1
ATOM 7147 N N . GLU A 1 896 ? -40.573 -4.774 15.632 1.00 94.19 896 GLU A N 1
ATOM 7148 C CA . GLU A 1 896 ? -41.848 -5.354 16.075 1.00 94.19 896 GLU A CA 1
ATOM 7149 C C . GLU A 1 896 ? -41.885 -6.869 15.863 1.00 94.19 896 GLU A C 1
ATOM 7151 O O . GLU A 1 896 ? -42.481 -7.579 16.671 1.00 94.19 896 GLU A O 1
ATOM 7156 N N . SER A 1 897 ? -41.263 -7.369 14.791 1.00 91.69 897 SER A N 1
ATOM 7157 C CA . SER A 1 897 ? -41.187 -8.806 14.528 1.00 91.69 897 SER A CA 1
ATOM 7158 C C . SER A 1 897 ? -40.227 -9.528 15.476 1.00 91.69 897 SER A C 1
ATOM 7160 O O . SER A 1 897 ? -40.539 -10.632 15.907 1.00 91.69 897 SER A O 1
ATOM 7162 N N . LEU A 1 898 ? -39.115 -8.886 15.851 1.00 88.88 898 LEU A N 1
ATOM 7163 C CA . LEU A 1 898 ? -38.086 -9.470 16.716 1.00 88.88 898 LEU A CA 1
ATOM 7164 C C . LEU A 1 898 ? -38.442 -9.400 18.206 1.00 88.88 898 LEU A C 1
ATOM 7166 O O . LEU A 1 898 ? -38.099 -10.301 18.969 1.00 88.88 898 LEU A O 1
ATOM 7170 N N . HIS A 1 899 ? -39.106 -8.325 18.637 1.00 91.88 899 HIS A N 1
ATOM 7171 C CA . HIS A 1 899 ? -39.291 -8.018 20.062 1.00 91.88 899 HIS A CA 1
ATOM 7172 C C . HIS A 1 899 ? -40.742 -7.713 20.457 1.00 91.88 899 HIS A C 1
ATOM 7174 O O . HIS A 1 899 ? -41.025 -7.441 21.626 1.00 91.88 899 HIS A O 1
ATOM 7180 N N . GLY A 1 900 ? -41.682 -7.770 19.510 1.00 93.50 900 GLY A N 1
ATOM 7181 C CA . GLY A 1 900 ? -43.068 -7.364 19.728 1.00 93.50 900 GLY A CA 1
ATOM 7182 C C . GLY A 1 900 ? -43.239 -5.842 19.782 1.00 93.50 900 GLY A C 1
ATOM 7183 O O . GLY A 1 900 ? -42.282 -5.075 19.860 1.00 93.50 900 GLY A O 1
ATOM 7184 N N . LYS A 1 901 ? -44.495 -5.380 19.762 1.00 93.44 901 LYS A N 1
ATOM 7185 C CA . LYS A 1 901 ? -44.819 -3.940 19.796 1.00 93.44 901 LYS A CA 1
ATOM 7186 C C . LYS A 1 901 ? -44.392 -3.253 21.094 1.00 93.44 901 LYS A C 1
ATOM 7188 O O . LYS A 1 901 ? -43.979 -2.102 21.059 1.00 93.44 901 LYS A O 1
ATOM 7193 N N . GLU A 1 902 ? -44.477 -3.966 22.215 1.00 93.38 902 GLU A N 1
ATOM 7194 C CA . GLU A 1 902 ? -44.029 -3.486 23.531 1.00 93.38 902 GLU A CA 1
ATOM 7195 C C . GLU A 1 902 ? -42.500 -3.444 23.652 1.00 93.38 902 GLU A C 1
ATOM 7197 O O . GLU A 1 902 ? -41.965 -2.757 24.515 1.00 93.38 902 GLU A O 1
ATOM 7202 N N . GLY A 1 903 ? -41.787 -4.170 22.785 1.00 92.75 903 GLY A N 1
ATOM 7203 C CA . GLY A 1 903 ? -40.329 -4.167 22.726 1.00 92.75 903 GLY A CA 1
ATOM 7204 C C . GLY A 1 903 ? -39.749 -2.965 21.983 1.00 92.75 903 GLY A C 1
ATOM 7205 O O . GLY A 1 903 ? -38.533 -2.875 21.856 1.00 92.75 903 GLY A O 1
ATOM 7206 N N . ILE A 1 904 ? -40.569 -2.038 21.479 1.00 95.81 904 ILE A N 1
ATOM 7207 C CA . ILE A 1 904 ? -40.077 -0.816 20.837 1.00 95.81 904 ILE A CA 1
ATOM 7208 C C . ILE A 1 904 ? -39.772 0.219 21.916 1.00 95.81 904 ILE A C 1
ATOM 7210 O O . ILE A 1 904 ? -40.670 0.714 22.592 1.00 95.81 904 ILE A O 1
ATOM 7214 N N . GLY A 1 905 ? -38.495 0.565 22.039 1.00 96.00 905 GLY A N 1
ATOM 7215 C CA . GLY A 1 905 ? -38.031 1.682 22.843 1.00 96.00 905 GLY A CA 1
ATOM 7216 C C . GLY A 1 905 ? -38.168 2.980 22.076 1.00 96.00 905 GLY A C 1
ATOM 7217 O O . GLY A 1 905 ? -39.268 3.505 21.944 1.00 96.00 905 GLY A O 1
ATOM 7218 N N . MET A 1 906 ? -37.054 3.474 21.540 1.00 97.44 906 MET A N 1
ATOM 7219 C CA . MET A 1 906 ? -37.008 4.677 20.710 1.00 97.44 906 MET A CA 1
ATOM 7220 C C . MET A 1 906 ? -36.810 4.366 19.230 1.00 97.44 906 MET A C 1
ATOM 7222 O O . MET A 1 906 ? -36.115 3.422 18.870 1.00 97.44 906 MET A O 1
ATOM 7226 N N . ILE A 1 907 ? -37.342 5.218 18.358 1.00 97.25 907 ILE A N 1
ATOM 7227 C CA . ILE A 1 907 ? -37.034 5.206 16.927 1.00 97.25 907 ILE A CA 1
ATOM 7228 C C . ILE A 1 907 ? -36.491 6.576 16.546 1.00 97.25 907 ILE A C 1
ATOM 7230 O O . ILE A 1 907 ? -37.217 7.565 16.592 1.00 97.25 907 ILE A O 1
ATOM 7234 N N . VAL A 1 908 ? -35.231 6.626 16.127 1.00 97.31 908 VAL A N 1
ATOM 7235 C CA . VAL A 1 908 ? -34.563 7.832 15.640 1.00 97.31 908 VAL A CA 1
ATOM 7236 C C . VAL A 1 908 ? -34.347 7.696 14.138 1.00 97.31 908 VAL A C 1
ATOM 7238 O O . VAL A 1 908 ? -33.591 6.850 13.673 1.00 97.31 908 VAL A O 1
ATOM 7241 N N . SER A 1 909 ? -35.038 8.519 13.357 1.00 95.69 909 SER A N 1
ATOM 7242 C CA . SER A 1 909 ? -34.953 8.546 11.899 1.00 95.69 909 SER A CA 1
ATOM 7243 C C . SER A 1 909 ? -34.244 9.816 11.448 1.00 95.69 909 SER A C 1
ATOM 7245 O O . SER A 1 909 ? -34.792 10.911 11.587 1.00 95.69 909 SER A O 1
ATOM 7247 N N . ILE A 1 910 ? -33.055 9.673 10.868 1.00 95.38 910 ILE A N 1
ATOM 7248 C CA . ILE A 1 910 ? -32.237 10.778 10.358 1.00 95.38 910 ILE A CA 1
ATOM 7249 C C . ILE A 1 910 ? -32.103 10.618 8.851 1.00 95.38 910 ILE A C 1
ATOM 7251 O O . ILE A 1 910 ? -31.653 9.577 8.385 1.00 95.38 910 ILE A O 1
ATOM 7255 N N . GLY A 1 911 ? -32.456 11.638 8.076 1.00 89.81 911 GLY A N 1
ATOM 7256 C CA . GLY A 1 911 ? -32.151 11.644 6.648 1.00 89.81 911 GLY A CA 1
ATOM 7257 C C . GLY A 1 911 ? -33.077 12.499 5.806 1.00 89.81 911 GLY A C 1
ATOM 7258 O O . GLY A 1 911 ? -34.129 12.948 6.255 1.00 89.81 911 GLY A O 1
ATOM 7259 N N . ILE A 1 912 ? -32.665 12.708 4.560 1.00 83.88 912 ILE A N 1
ATOM 7260 C CA . ILE A 1 912 ? -33.399 13.501 3.578 1.00 83.88 912 ILE A CA 1
ATOM 7261 C C . ILE A 1 912 ? -34.198 12.536 2.711 1.00 83.88 912 ILE A C 1
ATOM 7263 O O . ILE A 1 912 ? -33.638 11.817 1.884 1.00 83.88 912 ILE A O 1
ATOM 7267 N N . GLU A 1 913 ? -35.510 12.491 2.917 1.00 71.44 913 GLU A N 1
ATOM 7268 C CA . GLU A 1 913 ? -36.393 11.767 2.007 1.00 71.44 913 GLU A CA 1
ATOM 7269 C C . GLU A 1 913 ? -36.638 12.632 0.759 1.00 71.44 913 GLU A C 1
ATOM 7271 O O . GLU A 1 913 ? -36.963 13.816 0.893 1.00 71.44 913 GLU A O 1
ATOM 7276 N N . PRO A 1 914 ? -36.465 12.090 -0.459 1.00 64.19 914 PRO A N 1
ATOM 7277 C CA . PRO A 1 914 ? -36.714 12.848 -1.675 1.00 64.19 914 PRO A CA 1
ATOM 7278 C C . PRO A 1 914 ? -38.193 13.240 -1.764 1.00 64.19 914 PRO A C 1
ATOM 7280 O O . PRO A 1 914 ? -39.089 12.407 -1.635 1.00 64.19 914 PRO A O 1
ATOM 7283 N N . GLU A 1 915 ? -38.457 14.519 -2.025 1.00 62.81 915 GLU A N 1
ATOM 7284 C CA . GLU A 1 915 ? -39.817 15.012 -2.223 1.00 62.81 915 GLU A CA 1
ATOM 7285 C C . GLU A 1 915 ? -40.427 14.360 -3.479 1.00 62.81 915 GLU A C 1
ATOM 7287 O O . GLU A 1 915 ? -39.921 14.528 -4.594 1.00 62.81 915 GLU A O 1
ATOM 7292 N N . LEU A 1 916 ? -41.533 13.626 -3.304 1.00 56.94 916 LEU A N 1
ATOM 7293 C CA . LEU A 1 916 ? -42.262 12.888 -4.353 1.00 56.94 916 LEU A CA 1
ATOM 7294 C C . LEU A 1 916 ? -42.542 13.709 -5.634 1.00 56.94 916 LEU A C 1
ATOM 7296 O O . LEU A 1 916 ? -42.649 13.138 -6.722 1.00 56.94 916 LEU A O 1
ATOM 7300 N N . ASP A 1 917 ? -42.650 15.038 -5.540 1.00 53.84 917 ASP A N 1
ATOM 7301 C CA . ASP A 1 917 ? -42.935 15.910 -6.687 1.00 53.84 917 ASP A CA 1
ATOM 7302 C C . ASP A 1 917 ? -41.737 16.109 -7.636 1.00 53.84 917 ASP A C 1
ATOM 7304 O O . ASP A 1 917 ? -41.941 16.324 -8.836 1.00 53.84 917 ASP A O 1
ATOM 7308 N N . THR A 1 918 ? -40.492 15.949 -7.168 1.00 56.06 918 THR A N 1
ATOM 7309 C CA . THR A 1 918 ? -39.313 15.950 -8.062 1.00 56.06 918 THR A CA 1
ATOM 7310 C C . THR A 1 918 ? -39.246 14.685 -8.928 1.00 56.06 918 THR A C 1
ATOM 7312 O O . THR A 1 918 ? -38.880 14.759 -10.104 1.00 56.06 918 THR A O 1
ATOM 7315 N N . LEU A 1 919 ? -39.711 13.546 -8.405 1.00 52.44 919 LEU A N 1
ATOM 7316 C CA . LEU A 1 919 ? -39.790 12.258 -9.112 1.00 52.44 919 LEU A CA 1
ATOM 7317 C C . LEU A 1 919 ? -40.890 12.226 -10.183 1.00 52.44 919 LEU A C 1
ATOM 7319 O O . LEU A 1 919 ? -40.696 11.664 -11.264 1.00 52.44 919 LEU A O 1
ATOM 7323 N N . ARG A 1 920 ? -42.023 12.902 -9.944 1.00 53.62 920 ARG A N 1
ATOM 7324 C CA . ARG A 1 920 ? -43.112 13.034 -10.935 1.00 53.62 920 ARG A CA 1
ATOM 7325 C C . ARG A 1 920 ? -42.660 13.665 -12.252 1.00 53.62 920 ARG A C 1
ATOM 7327 O O . ARG A 1 920 ? -43.244 13.377 -13.295 1.00 53.62 920 ARG A O 1
ATOM 7334 N N . ARG A 1 921 ? -41.636 14.526 -12.221 1.00 55.97 921 ARG A N 1
ATOM 7335 C CA . ARG A 1 921 ? -41.097 15.171 -13.428 1.00 55.97 921 ARG A CA 1
ATOM 7336 C C . ARG A 1 921 ? -40.114 14.283 -14.195 1.00 55.97 921 ARG A C 1
ATOM 7338 O O . ARG A 1 921 ? -40.028 14.442 -15.410 1.00 55.97 921 ARG A O 1
ATOM 7345 N N . SER A 1 922 ? -39.417 13.356 -13.530 1.00 47.03 922 SER A N 1
ATOM 7346 C CA . SER A 1 922 ? -38.383 12.516 -14.156 1.00 47.03 922 SER A CA 1
ATOM 7347 C C . SER A 1 922 ? -38.885 11.154 -14.653 1.00 47.03 922 SER A C 1
ATOM 7349 O O . SER A 1 922 ? -38.278 10.598 -15.565 1.00 47.03 922 SER A O 1
ATOM 7351 N N . GLN A 1 923 ? -40.001 10.624 -14.132 1.00 53.12 923 GLN A N 1
ATOM 7352 C CA . GLN A 1 923 ? -40.518 9.297 -14.507 1.00 53.12 923 GLN A CA 1
ATOM 7353 C C . GLN A 1 923 ? -42.020 9.311 -14.832 1.00 53.12 923 GLN A C 1
ATOM 7355 O O . GLN A 1 923 ? -42.857 8.843 -14.061 1.00 53.12 923 GLN A O 1
ATOM 7360 N N . LYS A 1 924 ? -42.382 9.808 -16.022 1.00 49.28 924 LYS A N 1
ATOM 7361 C CA . LYS A 1 924 ? -43.785 9.904 -16.478 1.00 49.28 924 LYS A CA 1
ATOM 7362 C C . LYS A 1 924 ? -44.514 8.549 -16.653 1.00 49.28 924 LYS A C 1
ATOM 7364 O O . LYS A 1 924 ? -45.722 8.563 -16.850 1.00 49.28 924 LYS A O 1
ATOM 7369 N N . GLY A 1 925 ? -43.830 7.401 -16.557 1.00 50.44 925 GLY A N 1
ATOM 7370 C CA . GLY A 1 925 ? -44.402 6.066 -16.819 1.00 50.44 925 GLY A CA 1
ATOM 7371 C C . GLY A 1 925 ? -44.757 5.192 -15.602 1.00 50.44 925 GLY A C 1
ATOM 7372 O O . GLY A 1 925 ? -45.493 4.229 -15.766 1.00 50.44 925 GLY A O 1
ATOM 7373 N N . LEU A 1 926 ? -44.280 5.503 -14.388 1.00 49.34 926 LEU A N 1
ATOM 7374 C CA . LEU A 1 926 ? -44.437 4.637 -13.193 1.00 49.34 926 LEU A CA 1
ATOM 7375 C C . LEU A 1 926 ? -45.456 5.159 -12.160 1.00 49.34 926 LEU A C 1
ATOM 7377 O O . LEU A 1 926 ? -45.606 4.601 -11.074 1.00 49.34 926 LEU A O 1
ATOM 7381 N N . VAL A 1 927 ? -46.190 6.220 -12.500 1.00 45.31 927 VAL A N 1
ATOM 7382 C CA . VAL A 1 927 ? -47.030 7.004 -11.574 1.00 45.31 927 VAL A CA 1
ATOM 7383 C C . VAL A 1 927 ? -48.155 6.188 -10.909 1.00 45.31 927 VAL A C 1
ATOM 7385 O O . VAL A 1 927 ? -48.572 6.540 -9.807 1.00 45.31 927 VAL A O 1
ATOM 7388 N N . HIS A 1 928 ? -48.619 5.088 -11.516 1.00 49.81 928 HIS A N 1
ATOM 7389 C CA . HIS A 1 928 ? -49.731 4.291 -10.979 1.00 49.81 928 HIS A CA 1
ATOM 7390 C C . HIS A 1 928 ? -49.358 3.393 -9.785 1.00 49.81 928 HIS A C 1
ATOM 7392 O O . HIS A 1 928 ? -50.177 3.241 -8.885 1.00 49.81 928 HIS A O 1
ATOM 7398 N N . ILE A 1 929 ? -48.129 2.862 -9.717 1.00 51.12 929 ILE A N 1
ATOM 7399 C CA . ILE A 1 929 ? -47.706 1.943 -8.636 1.00 51.12 929 ILE A CA 1
ATOM 7400 C C . ILE A 1 929 ? -47.512 2.698 -7.307 1.00 51.12 929 ILE A C 1
ATOM 7402 O O . ILE A 1 929 ? -47.761 2.167 -6.228 1.00 51.12 929 ILE A O 1
ATOM 7406 N N . PHE A 1 930 ? -47.138 3.978 -7.368 1.00 46.97 930 PHE A N 1
ATOM 7407 C CA . PHE A 1 930 ? -46.852 4.791 -6.180 1.00 46.97 930 PHE A CA 1
ATOM 7408 C C . PHE A 1 930 ? -48.095 5.411 -5.514 1.00 46.97 930 PHE A C 1
ATOM 7410 O O . PHE A 1 930 ? -48.013 5.880 -4.379 1.00 46.97 930 PHE A O 1
ATOM 7417 N N . GLN A 1 931 ? -49.253 5.435 -6.186 1.00 44.75 931 GLN A N 1
ATOM 7418 C CA . GLN A 1 931 ? -50.473 6.041 -5.633 1.00 44.75 931 GLN A CA 1
ATOM 7419 C C . GLN A 1 931 ? -51.166 5.174 -4.569 1.00 44.75 931 GLN A C 1
ATOM 7421 O O . GLN A 1 931 ? -51.857 5.729 -3.713 1.00 44.75 931 GLN A O 1
ATOM 7426 N N . GLU A 1 932 ? -50.964 3.852 -4.567 1.00 47.59 932 GLU A N 1
ATOM 7427 C CA . GLU A 1 932 ? -51.591 2.959 -3.578 1.00 47.59 932 GLU A CA 1
ATOM 7428 C C . GLU A 1 932 ? -50.902 2.995 -2.204 1.00 47.59 932 GLU A C 1
ATOM 7430 O O . GLU A 1 932 ? -51.589 2.973 -1.185 1.00 47.59 932 GLU A O 1
ATOM 7435 N N . GLN A 1 933 ? -49.577 3.172 -2.137 1.00 45.88 933 GLN A N 1
ATOM 7436 C CA . GLN A 1 933 ? -48.848 3.204 -0.856 1.00 45.88 933 GLN A CA 1
ATOM 7437 C C . GLN A 1 933 ? -49.050 4.503 -0.055 1.00 45.88 933 GLN A C 1
ATOM 7439 O O . GLN A 1 933 ? -48.950 4.499 1.171 1.00 45.88 933 GLN A O 1
ATOM 7444 N N . LYS A 1 934 ? -49.432 5.610 -0.710 1.00 45.19 934 LYS A N 1
ATOM 7445 C CA . LYS A 1 934 ? -49.720 6.889 -0.033 1.00 45.19 934 LYS A CA 1
ATOM 7446 C C . LYS A 1 934 ? -50.995 6.846 0.830 1.00 45.19 934 LYS A C 1
ATOM 7448 O O . LYS A 1 934 ? -51.209 7.746 1.635 1.00 45.19 934 LYS A O 1
ATOM 7453 N N . LYS A 1 935 ? -51.853 5.828 0.668 1.00 48.34 935 LYS A N 1
ATOM 7454 C CA . LYS A 1 935 ? -53.097 5.676 1.448 1.00 48.34 935 LYS A CA 1
ATOM 7455 C C . LYS A 1 935 ? -52.910 4.962 2.793 1.00 48.34 935 LYS A C 1
ATOM 7457 O O . LYS A 1 935 ? -53.831 5.005 3.601 1.00 48.34 935 LYS A O 1
ATOM 7462 N N . THR A 1 936 ? -51.767 4.318 3.041 1.00 45.28 936 THR A N 1
ATOM 7463 C CA . THR A 1 936 ? -51.584 3.437 4.212 1.00 45.28 936 THR A CA 1
ATOM 7464 C C . THR A 1 936 ? -50.728 4.004 5.338 1.00 45.28 936 THR A C 1
ATOM 7466 O O . THR A 1 936 ? -50.730 3.428 6.422 1.00 45.28 936 THR A O 1
ATOM 7469 N N . GLU A 1 937 ? -50.036 5.125 5.139 1.00 47.38 937 GLU A N 1
ATOM 7470 C CA . GLU A 1 937 ? -49.460 5.864 6.265 1.00 47.38 937 GLU A CA 1
ATOM 7471 C C . GLU A 1 937 ? -50.436 6.947 6.720 1.00 47.38 937 GLU A C 1
ATOM 7473 O O . GLU A 1 937 ? -50.991 7.666 5.879 1.00 47.38 937 GLU A O 1
ATOM 7478 N N . PRO A 1 938 ? -50.686 7.078 8.033 1.00 44.41 938 PRO A N 1
ATOM 7479 C CA . PRO A 1 938 ? -51.509 8.159 8.522 1.00 44.41 938 PRO A CA 1
ATOM 7480 C C . PRO A 1 938 ? -50.825 9.473 8.138 1.00 44.41 938 PRO A C 1
ATOM 7482 O O . PRO A 1 938 ? -49.736 9.798 8.607 1.00 44.41 938 PRO A O 1
ATOM 7485 N N . SER A 1 939 ? -51.473 10.219 7.239 1.00 43.22 939 SER A N 1
ATOM 7486 C CA . SER A 1 939 ? -51.202 11.636 6.996 1.00 43.22 939 SER A CA 1
ATOM 7487 C C . SER A 1 939 ? -50.896 12.311 8.333 1.00 43.22 939 SER A C 1
ATOM 7489 O O . SER A 1 939 ? -51.633 12.048 9.279 1.00 43.22 939 SER A O 1
ATOM 7491 N N . ALA A 1 940 ? -49.832 13.127 8.374 1.00 44.41 940 ALA A N 1
ATOM 7492 C CA . ALA A 1 940 ? -49.169 13.826 9.492 1.00 44.41 940 ALA A CA 1
ATOM 7493 C C . ALA A 1 940 ? -50.057 14.589 10.517 1.00 44.41 940 ALA A C 1
ATOM 7495 O O . ALA A 1 940 ? -49.734 15.688 10.952 1.00 44.41 940 ALA A O 1
ATOM 7496 N N . LYS A 1 941 ? -51.194 14.021 10.902 1.00 47.28 941 LYS A N 1
ATOM 7497 C CA . LYS A 1 941 ? -52.207 14.530 11.822 1.00 47.28 941 LYS A CA 1
ATOM 7498 C C . LYS A 1 941 ? -52.476 13.561 12.971 1.00 47.28 941 LYS A C 1
ATOM 7500 O O . LYS A 1 941 ? -53.040 13.992 13.969 1.00 47.28 941 LYS A O 1
ATOM 7505 N N . THR A 1 942 ? -52.085 12.287 12.877 1.00 52.62 942 THR A N 1
ATOM 7506 C CA . THR A 1 942 ? -51.995 11.448 14.079 1.00 52.62 942 THR A CA 1
ATOM 7507 C C . THR A 1 942 ? -50.756 11.878 14.861 1.00 52.62 942 THR A C 1
ATOM 7509 O O . THR A 1 942 ? -49.681 11.909 14.252 1.00 52.62 942 THR A O 1
ATOM 7512 N N . PRO A 1 943 ? -50.874 12.229 16.156 1.00 54.53 943 PRO A N 1
ATOM 7513 C CA . PRO A 1 943 ? -49.715 12.550 16.976 1.00 54.53 943 PRO A CA 1
ATOM 7514 C C . PRO A 1 943 ? -48.722 11.398 16.862 1.00 54.53 943 PRO A C 1
ATOM 7516 O O . PRO A 1 943 ? -49.085 10.229 17.019 1.00 54.53 943 PRO A O 1
ATOM 7519 N N . SER A 1 944 ? -47.493 11.736 16.477 1.00 64.19 944 SER A N 1
ATOM 7520 C CA . SER A 1 944 ? -46.395 10.781 16.485 1.00 64.19 944 SER A CA 1
ATOM 7521 C C . SER A 1 944 ? -46.344 10.152 17.877 1.00 64.19 944 SER A C 1
ATOM 7523 O O . SER A 1 944 ? -46.448 10.902 18.846 1.00 64.19 944 SER A O 1
ATOM 7525 N N . PRO A 1 945 ? -46.211 8.822 18.010 1.00 76.81 945 PRO A N 1
ATOM 7526 C CA . PRO A 1 945 ? -45.961 8.233 19.319 1.00 76.81 945 PRO A CA 1
ATOM 7527 C C . PRO A 1 945 ? -44.742 8.923 19.942 1.00 76.81 945 PRO A C 1
ATOM 7529 O O . PRO A 1 945 ? -43.783 9.219 19.220 1.00 76.81 945 PRO A O 1
ATOM 7532 N N . ASP A 1 946 ? -44.783 9.162 21.255 1.00 83.25 946 ASP A N 1
ATOM 7533 C CA . ASP A 1 946 ? -43.782 9.950 22.000 1.00 83.25 946 ASP A CA 1
ATOM 7534 C C . ASP A 1 946 ? -42.337 9.441 21.816 1.00 83.25 946 ASP A C 1
ATOM 7536 O O . ASP A 1 946 ? -41.369 10.171 22.009 1.00 83.25 946 ASP A O 1
ATOM 7540 N N . ASN A 1 947 ? -42.182 8.205 21.335 1.00 91.31 947 ASN A N 1
ATOM 7541 C CA . ASN A 1 947 ? -40.898 7.544 21.141 1.00 91.31 947 ASN A CA 1
ATOM 7542 C C . ASN A 1 947 ? -40.338 7.629 19.705 1.00 91.31 947 ASN A C 1
ATOM 7544 O O . ASN A 1 947 ? -39.334 6.979 19.404 1.00 91.31 947 ASN A O 1
ATOM 7548 N N . TYR A 1 948 ? -40.977 8.368 18.791 1.00 94.62 948 TYR A N 1
ATOM 7549 C CA . TYR A 1 948 ? -40.530 8.499 17.398 1.00 94.62 948 TYR A CA 1
ATOM 7550 C C . TYR A 1 948 ? -39.959 9.893 17.108 1.00 94.62 948 TYR A C 1
ATOM 7552 O O . TYR A 1 948 ? -40.670 10.898 17.057 1.00 94.62 948 TYR A O 1
ATOM 7560 N N . TRP A 1 949 ? -38.655 9.931 16.850 1.00 95.19 949 TRP A N 1
ATOM 7561 C CA . TRP A 1 949 ? -37.862 11.131 16.625 1.00 95.19 949 TRP A CA 1
ATOM 7562 C C . TRP A 1 949 ? -37.414 11.189 15.172 1.00 95.19 949 TRP A C 1
ATOM 7564 O O . TRP A 1 949 ? -36.628 10.365 14.712 1.00 95.19 949 TRP A O 1
ATOM 7574 N N . ARG A 1 950 ? -37.910 12.177 14.427 1.00 92.81 950 ARG A N 1
ATOM 7575 C CA . ARG A 1 950 ? -37.590 12.342 13.006 1.00 92.81 950 ARG A CA 1
ATOM 7576 C C . ARG A 1 950 ? -36.836 13.637 12.735 1.00 92.81 950 ARG A C 1
ATOM 7578 O O . ARG A 1 950 ? -37.413 14.720 12.824 1.00 92.81 950 ARG A O 1
ATOM 7585 N N . PHE A 1 951 ? -35.578 13.516 12.333 1.00 93.50 951 PHE A N 1
ATOM 7586 C CA . PHE A 1 951 ? -34.703 14.622 11.959 1.00 93.50 951 PHE A CA 1
ATOM 7587 C C . PHE A 1 951 ? -34.533 14.647 10.433 1.00 93.50 951 PHE A C 1
ATOM 7589 O O . PHE A 1 951 ? -33.537 14.187 9.880 1.00 93.50 951 PHE A O 1
ATOM 7596 N N . SER A 1 952 ? -35.566 15.136 9.743 1.00 80.81 952 SER A N 1
ATOM 7597 C CA . SER A 1 952 ? -35.617 15.236 8.273 1.00 80.81 952 SER A CA 1
ATOM 7598 C C . SER A 1 952 ? -36.195 16.571 7.793 1.00 80.81 952 SER A C 1
ATOM 7600 O O . SER A 1 952 ? -36.700 16.667 6.676 1.00 80.81 952 SER A O 1
ATOM 7602 N N . ASP A 1 953 ? -36.270 17.560 8.684 1.00 63.84 953 ASP A N 1
ATOM 7603 C CA . ASP A 1 953 ? -37.252 18.632 8.567 1.00 63.84 953 ASP A CA 1
ATOM 7604 C C . ASP A 1 953 ? -36.778 19.786 7.667 1.00 63.84 953 ASP A C 1
ATOM 7606 O O . ASP A 1 953 ? -36.388 20.862 8.124 1.00 63.84 953 ASP A O 1
ATOM 7610 N N . PHE A 1 954 ? -36.826 19.545 6.357 1.00 66.50 954 PHE A N 1
ATOM 7611 C CA . PHE A 1 954 ? -36.944 20.592 5.346 1.00 66.50 954 PHE A CA 1
ATOM 7612 C C . PHE A 1 954 ? -38.433 20.861 5.052 1.00 66.50 954 PHE A C 1
ATOM 7614 O O . PHE A 1 954 ? -38.870 20.770 3.908 1.00 66.50 954 PHE A O 1
ATOM 7621 N N . ASN A 1 955 ? -39.243 21.183 6.069 1.00 53.66 955 ASN A N 1
ATOM 7622 C CA . ASN A 1 955 ? -40.595 21.718 5.839 1.00 53.66 955 ASN A CA 1
ATOM 7623 C C . ASN A 1 955 ? -40.575 23.065 5.088 1.00 53.66 955 ASN A C 1
ATOM 7625 O O . ASN A 1 955 ? -41.549 23.430 4.425 1.00 53.66 955 ASN A O 1
ATOM 7629 N N . ASP A 1 956 ? -39.450 23.786 5.116 1.00 55.47 956 ASP A N 1
ATOM 7630 C CA . ASP A 1 956 ? -39.189 24.855 4.160 1.00 55.47 956 ASP A CA 1
ATOM 7631 C C . ASP A 1 956 ? -38.914 24.200 2.801 1.00 55.47 956 ASP A C 1
ATOM 7633 O O . ASP A 1 956 ? -37.859 23.596 2.617 1.00 55.47 956 ASP A O 1
ATOM 7637 N N . ARG A 1 957 ? -39.858 24.327 1.855 1.00 53.00 957 ARG A N 1
ATOM 7638 C CA . ARG A 1 957 ? -39.897 23.756 0.479 1.00 53.00 957 ARG A CA 1
ATOM 7639 C C . ARG A 1 957 ? -38.612 23.856 -0.373 1.00 53.00 957 ARG A C 1
ATOM 7641 O O . ARG A 1 957 ? -38.625 23.518 -1.552 1.00 53.00 957 ARG A O 1
ATOM 7648 N N . LYS A 1 958 ? -37.522 24.407 0.154 1.00 65.62 958 LYS A N 1
ATOM 7649 C CA . LYS A 1 958 ? -36.247 24.599 -0.534 1.00 65.62 958 LYS A CA 1
ATOM 7650 C C . LYS A 1 958 ? -35.288 23.413 -0.437 1.00 65.62 958 LYS A C 1
ATOM 7652 O O . LYS A 1 958 ? -34.360 23.411 -1.236 1.00 65.62 958 LYS A O 1
ATOM 7657 N N . GLY A 1 959 ? -35.525 22.429 0.442 1.00 71.31 959 GLY A N 1
ATOM 7658 C CA . GLY A 1 959 ? -34.744 21.184 0.530 1.00 71.31 959 GLY A CA 1
ATOM 7659 C C . GLY A 1 959 ? -33.221 21.373 0.637 1.00 71.31 959 GLY A C 1
ATOM 7660 O O . GLY A 1 959 ? -32.692 22.485 0.634 1.00 71.31 959 GLY A O 1
ATOM 7661 N N . LEU A 1 960 ? -32.474 20.270 0.696 1.00 84.38 960 LEU A N 1
ATOM 7662 C CA . LEU A 1 960 ? -31.043 20.318 0.403 1.00 84.38 960 LEU A CA 1
ATOM 7663 C C . LEU A 1 960 ? -30.885 20.434 -1.119 1.00 84.38 960 LEU A C 1
ATOM 7665 O O . LEU A 1 960 ? -31.058 19.454 -1.842 1.00 84.38 960 LEU A O 1
ATOM 7669 N N . ASN A 1 961 ? -30.567 21.631 -1.620 1.00 87.75 961 ASN A N 1
ATOM 7670 C CA . ASN A 1 961 ? -30.343 21.878 -3.051 1.00 87.75 961 ASN A CA 1
ATOM 7671 C C . ASN A 1 961 ? -28.955 21.386 -3.508 1.00 87.75 961 ASN A C 1
ATOM 7673 O O . ASN A 1 961 ? -28.112 22.149 -3.989 1.00 87.75 961 ASN A O 1
ATOM 7677 N N . VAL A 1 962 ? -28.713 20.098 -3.294 1.00 87.50 962 VAL A N 1
ATOM 7678 C CA . VAL A 1 962 ? -27.527 19.361 -3.717 1.00 87.50 962 VAL A CA 1
ATOM 7679 C C . VAL A 1 962 ? -28.040 18.113 -4.418 1.00 87.50 962 VAL A C 1
ATOM 7681 O O . VAL A 1 962 ? -28.889 17.411 -3.879 1.00 87.50 962 VAL A O 1
ATOM 7684 N N . GLY A 1 963 ? -27.581 17.817 -5.630 1.00 86.38 963 GLY A N 1
ATOM 7685 C CA . GLY A 1 963 ? -27.917 16.539 -6.263 1.00 86.38 963 GLY A CA 1
ATOM 7686 C C . GLY A 1 963 ? -27.322 15.360 -5.481 1.00 86.38 963 GLY A C 1
ATOM 7687 O O . GLY A 1 963 ? -26.208 15.458 -4.982 1.00 86.38 963 GLY A O 1
ATOM 7688 N N . GLN A 1 964 ? -28.001 14.210 -5.447 1.00 84.38 964 GLN A N 1
ATOM 7689 C CA . GLN A 1 964 ? -27.521 12.991 -4.759 1.00 84.38 964 GLN A CA 1
ATOM 7690 C C . GLN A 1 964 ? -26.144 12.503 -5.257 1.00 84.38 964 GLN A C 1
ATOM 7692 O O . GLN A 1 964 ? -25.446 11.761 -4.575 1.00 84.38 964 GLN A O 1
ATOM 7697 N N . ARG A 1 965 ? -25.751 12.916 -6.468 1.00 84.25 965 ARG A N 1
ATOM 7698 C CA . ARG A 1 965 ? -24.444 12.645 -7.091 1.00 84.25 965 ARG A CA 1
ATOM 7699 C C . ARG A 1 965 ? -23.642 13.923 -7.372 1.00 84.25 965 ARG A C 1
ATOM 7701 O O . ARG A 1 965 ? -22.700 13.901 -8.157 1.00 84.25 965 ARG A O 1
ATOM 7708 N N . GLU A 1 966 ? -24.063 15.068 -6.834 1.00 87.19 966 GLU A N 1
ATOM 7709 C CA . GLU A 1 966 ? -23.398 16.349 -7.086 1.00 87.19 966 GLU A CA 1
ATOM 7710 C C . GLU A 1 966 ? -22.076 16.415 -6.325 1.00 87.19 966 GLU A C 1
ATOM 7712 O O . GLU A 1 966 ? -22.076 16.477 -5.104 1.00 87.19 966 GLU A O 1
ATOM 7717 N N . TRP A 1 967 ? -20.953 16.488 -7.038 1.00 89.88 967 TRP A N 1
ATOM 7718 C CA . TRP A 1 967 ? -19.623 16.641 -6.443 1.00 89.88 967 TRP A CA 1
ATOM 7719 C C . TRP A 1 967 ? -18.830 17.727 -7.175 1.00 89.88 967 TRP A C 1
ATOM 7721 O O . TRP A 1 967 ? -18.093 17.464 -8.126 1.00 89.88 967 TRP A O 1
ATOM 7731 N N . LYS A 1 968 ? -19.062 18.989 -6.798 1.00 86.75 968 LYS A N 1
ATOM 7732 C CA . LYS A 1 968 ? -18.504 20.166 -7.488 1.00 86.75 968 LYS A CA 1
ATOM 7733 C C . LYS A 1 968 ? -17.240 20.673 -6.793 1.00 86.75 968 LYS A C 1
ATOM 7735 O O . LYS A 1 968 ? -17.160 20.671 -5.569 1.00 86.75 968 LYS A O 1
ATOM 7740 N N . SER A 1 969 ? -16.259 21.135 -7.572 1.00 80.81 969 SER A N 1
ATOM 7741 C CA . SER A 1 969 ? -15.089 21.851 -7.045 1.00 80.81 969 SER A CA 1
ATOM 7742 C C . SER A 1 969 ? -15.418 23.302 -6.694 1.00 80.81 969 SER A C 1
ATOM 7744 O O . SER A 1 969 ? -16.246 23.929 -7.361 1.00 80.81 969 SER A O 1
ATOM 7746 N N . SER A 1 970 ? -14.734 23.843 -5.689 1.00 65.25 970 SER A N 1
ATOM 7747 C CA . SER A 1 970 ? -14.730 25.264 -5.331 1.00 65.25 970 SER A CA 1
ATOM 7748 C C . SER A 1 970 ? -13.984 26.080 -6.411 1.00 65.25 970 SER A C 1
ATOM 7750 O O . SER A 1 970 ? -12.763 26.169 -6.443 1.00 65.25 970 SER A O 1
ATOM 7752 N N . GLY A 1 971 ? -14.719 26.657 -7.370 1.00 66.19 971 GLY A N 1
ATOM 7753 C CA . GLY A 1 971 ? -14.190 27.672 -8.299 1.00 66.19 971 GLY A CA 1
ATOM 7754 C C . GLY A 1 971 ? -13.842 27.222 -9.729 1.00 66.19 971 GLY A C 1
ATOM 7755 O O . GLY A 1 971 ? -13.820 26.042 -10.080 1.00 66.19 971 GLY A O 1
ATOM 7756 N N . THR A 1 972 ? -13.611 28.221 -10.590 1.00 59.34 972 THR A N 1
ATOM 7757 C CA . THR A 1 972 ? -13.303 28.099 -12.031 1.00 59.34 972 THR A CA 1
ATOM 7758 C C . THR A 1 972 ? -11.830 27.794 -12.327 1.00 59.34 972 THR A C 1
ATOM 7760 O O . THR A 1 972 ? -11.481 27.468 -13.464 1.00 59.34 972 THR A O 1
ATOM 7763 N N . THR A 1 973 ? -10.945 27.871 -11.333 1.00 58.44 973 THR A N 1
ATOM 7764 C CA . THR A 1 973 ? -9.505 27.659 -11.506 1.00 58.44 973 THR A CA 1
ATOM 7765 C C . THR A 1 973 ? -9.154 26.168 -11.438 1.00 58.44 973 THR A C 1
ATOM 7767 O O . THR A 1 973 ? -9.515 25.444 -10.519 1.00 58.44 973 THR A O 1
ATOM 7770 N N . ARG A 1 974 ? -8.440 25.676 -12.461 1.00 55.03 974 ARG A N 1
ATOM 7771 C CA . ARG A 1 974 ? -8.171 24.250 -12.761 1.00 55.03 974 ARG A CA 1
ATOM 7772 C C . ARG A 1 974 ? -7.337 23.461 -11.724 1.00 55.03 974 ARG A C 1
ATOM 7774 O O . ARG A 1 974 ? -6.857 22.378 -12.063 1.00 55.03 974 ARG A O 1
ATOM 7781 N N . ARG A 1 975 ? -7.130 23.936 -10.493 1.00 58.91 975 ARG A N 1
ATOM 7782 C CA . ARG A 1 975 ? -6.298 23.208 -9.516 1.00 58.91 975 ARG A CA 1
ATOM 7783 C C . ARG A 1 975 ? -7.027 21.955 -9.008 1.00 58.91 975 ARG A C 1
ATOM 7785 O O . ARG A 1 975 ? -8.200 21.997 -8.659 1.00 58.91 975 ARG A O 1
ATOM 7792 N N . ARG A 1 976 ? -6.325 20.815 -9.023 1.00 58.59 976 ARG A N 1
ATOM 7793 C CA . ARG A 1 976 ? -6.860 19.473 -8.708 1.00 58.59 976 ARG A CA 1
ATOM 7794 C C . ARG A 1 976 ? -7.239 19.271 -7.228 1.00 58.59 976 ARG A C 1
ATOM 7796 O O . ARG A 1 976 ? -7.879 18.273 -6.927 1.00 58.59 976 ARG A O 1
ATOM 7803 N N . SER A 1 977 ? -6.864 20.175 -6.321 1.00 55.91 977 SER A N 1
ATOM 7804 C CA . SER A 1 977 ? -6.872 19.929 -4.871 1.00 55.91 977 SER A CA 1
ATOM 7805 C C . SER A 1 977 ? -8.198 20.168 -4.129 1.00 55.91 977 SER A C 1
ATOM 7807 O O . SER A 1 977 ? -8.227 19.883 -2.944 1.00 55.91 977 SER A O 1
ATOM 7809 N N . GLY A 1 978 ? -9.284 20.603 -4.787 1.00 68.25 978 GLY A N 1
ATOM 7810 C CA . GLY A 1 978 ? -10.555 20.959 -4.115 1.00 68.25 978 GLY A CA 1
ATOM 7811 C C . GLY A 1 978 ? -11.824 20.317 -4.697 1.00 68.25 978 GLY A C 1
ATOM 7812 O O . GLY A 1 978 ? -12.883 20.942 -4.754 1.00 68.25 978 GLY A O 1
ATOM 7813 N N . LEU A 1 979 ? -11.747 19.091 -5.229 1.00 79.06 979 LEU A N 1
ATOM 7814 C CA . LEU A 1 979 ? -12.915 18.404 -5.806 1.00 79.06 979 LEU A CA 1
ATOM 7815 C C . LEU A 1 979 ? -13.903 17.980 -4.705 1.00 79.06 979 LEU A C 1
ATOM 7817 O O . LEU A 1 979 ? -13.605 17.067 -3.937 1.00 79.06 979 LEU A O 1
ATOM 7821 N N . GLY A 1 980 ? -15.089 18.596 -4.676 1.00 87.62 980 GLY A N 1
ATOM 7822 C CA . GLY A 1 980 ? -16.176 18.268 -3.745 1.00 87.62 980 GLY A CA 1
ATOM 7823 C C . GLY A 1 980 ? -16.409 19.283 -2.634 1.00 87.62 980 GLY A C 1
ATOM 7824 O O . GLY A 1 980 ? -17.482 19.272 -2.037 1.00 87.62 980 GLY A O 1
ATOM 7825 N N . GLU A 1 981 ? -15.458 20.186 -2.388 1.00 90.50 981 GLU A N 1
ATOM 7826 C CA . GLU A 1 981 ? -15.544 21.174 -1.302 1.00 90.50 981 GLU A CA 1
ATOM 7827 C C . GLU A 1 981 ? -16.807 22.026 -1.403 1.00 90.50 981 GLU A C 1
ATOM 7829 O O . GLU A 1 981 ? -17.521 22.164 -0.422 1.00 90.50 981 GLU A O 1
ATOM 7834 N N . ALA A 1 982 ? -17.163 22.493 -2.604 1.00 90.81 982 ALA A N 1
ATOM 7835 C CA . ALA A 1 982 ? -18.375 23.288 -2.799 1.00 90.81 982 ALA A CA 1
ATOM 7836 C C . ALA A 1 982 ? -19.664 22.484 -2.545 1.00 90.81 982 ALA A C 1
ATOM 7838 O O . ALA A 1 982 ? -20.687 23.049 -2.164 1.00 90.81 982 ALA A O 1
ATOM 7839 N N . THR A 1 983 ? -19.651 21.168 -2.784 1.00 93.38 983 THR A N 1
ATOM 7840 C CA . THR A 1 983 ? -20.773 20.299 -2.402 1.00 93.38 983 THR A CA 1
ATOM 7841 C C . THR A 1 983 ? -20.852 20.188 -0.884 1.00 93.38 983 THR A C 1
ATOM 7843 O O . THR A 1 983 ? -21.928 20.392 -0.325 1.00 93.38 983 THR A O 1
ATOM 7846 N N . LEU A 1 984 ? -19.737 19.864 -0.225 1.00 94.12 984 LEU A N 1
ATOM 7847 C CA . LEU A 1 984 ? -19.692 19.689 1.226 1.00 94.12 984 LEU A CA 1
ATOM 7848 C C . LEU A 1 984 ? -20.041 20.989 1.954 1.00 94.12 984 LEU A C 1
ATOM 7850 O O . LEU A 1 984 ? -20.853 20.961 2.869 1.00 94.12 984 LEU A O 1
ATOM 7854 N N . GLU A 1 985 ? -19.535 22.131 1.496 1.00 94.50 985 GLU A N 1
ATOM 7855 C CA . GLU A 1 985 ? -19.842 23.462 2.030 1.00 94.50 985 GLU A CA 1
ATOM 7856 C C . GLU A 1 985 ? -21.339 23.782 1.948 1.00 94.50 985 GLU A C 1
ATOM 7858 O O . GLU A 1 985 ? -21.924 24.281 2.909 1.00 94.50 985 GLU A O 1
ATOM 7863 N N . LYS A 1 986 ? -22.007 23.435 0.839 1.00 93.69 986 LYS A N 1
ATOM 7864 C CA . LYS A 1 986 ? -23.470 23.570 0.735 1.00 93.69 986 LYS A CA 1
ATOM 7865 C C . LYS A 1 986 ? -24.203 22.678 1.730 1.00 93.69 986 LYS A C 1
ATOM 7867 O O . LYS A 1 986 ? -25.223 23.101 2.272 1.00 93.69 986 LYS A O 1
ATOM 7872 N N . ILE A 1 987 ? -23.724 21.449 1.934 1.00 93.94 987 ILE A N 1
ATOM 7873 C CA . ILE A 1 987 ? -24.316 20.519 2.901 1.00 93.94 987 ILE A CA 1
ATOM 7874 C C . ILE A 1 987 ? -24.137 21.052 4.324 1.00 93.94 987 ILE A C 1
ATOM 7876 O O . ILE A 1 987 ? -25.122 21.098 5.056 1.00 93.94 987 ILE A O 1
ATOM 7880 N N . HIS A 1 988 ? -22.936 21.517 4.676 1.00 94.94 988 HIS A N 1
ATOM 7881 C CA . HIS A 1 988 ? -22.633 22.168 5.955 1.00 94.94 988 HIS A CA 1
ATOM 7882 C C . HIS A 1 988 ? -23.504 23.399 6.172 1.00 94.94 988 HIS A C 1
ATOM 7884 O O . HIS A 1 988 ? -24.234 23.457 7.148 1.00 94.94 988 HIS A O 1
ATOM 7890 N N . THR A 1 989 ? -23.577 24.305 5.198 1.00 94.50 989 THR A N 1
ATOM 7891 C CA . THR A 1 989 ? -24.430 25.501 5.286 1.00 94.50 989 THR A CA 1
ATOM 7892 C C . THR A 1 989 ? -25.902 25.133 5.501 1.00 94.50 989 THR A C 1
ATOM 7894 O O . THR A 1 989 ? -26.612 25.766 6.283 1.00 94.50 989 THR A O 1
ATOM 7897 N N . ALA A 1 990 ? -26.407 24.113 4.802 1.00 92.94 990 ALA A N 1
ATOM 7898 C CA . ALA A 1 990 ? -27.776 23.640 4.992 1.00 92.94 990 ALA A CA 1
ATOM 7899 C C . ALA A 1 990 ? -27.980 23.003 6.376 1.00 92.94 990 ALA A C 1
ATOM 7901 O O . ALA A 1 990 ? -29.035 23.189 6.983 1.00 92.94 990 ALA A O 1
ATOM 7902 N N . PHE A 1 991 ? -26.982 22.273 6.870 1.00 94.69 991 PHE A N 1
ATOM 7903 C CA . PHE A 1 991 ? -26.967 21.710 8.211 1.00 94.69 991 PHE A CA 1
ATOM 7904 C C . PHE A 1 991 ? -26.922 22.800 9.289 1.00 94.69 991 PHE A C 1
ATOM 7906 O O . PHE A 1 991 ? -27.771 22.769 10.169 1.00 94.69 991 PHE A O 1
ATOM 7913 N N . ASP A 1 992 ? -26.056 23.805 9.191 1.00 95.19 992 ASP A N 1
ATOM 7914 C CA . ASP A 1 992 ? -25.940 24.897 10.168 1.00 95.19 992 ASP A CA 1
ATOM 7915 C C . ASP A 1 992 ? -27.236 25.710 10.262 1.00 95.19 992 ASP A C 1
ATOM 7917 O O . ASP A 1 992 ? -27.732 26.018 11.349 1.00 95.19 992 ASP A O 1
ATOM 7921 N N . ASN A 1 993 ? -27.863 25.990 9.117 1.00 93.19 993 ASN A N 1
ATOM 7922 C CA . ASN A 1 993 ? -29.179 26.631 9.068 1.00 93.19 993 ASN A CA 1
ATOM 7923 C C . ASN A 1 993 ? -30.282 25.770 9.701 1.00 93.19 993 ASN A C 1
ATOM 7925 O O . ASN A 1 993 ? -31.263 26.296 10.224 1.00 93.19 993 ASN A O 1
ATOM 7929 N N . TRP A 1 994 ? -30.162 24.444 9.629 1.00 93.81 994 TRP A N 1
ATOM 7930 C CA . TRP A 1 994 ? -31.087 23.526 10.284 1.00 93.81 994 TRP A CA 1
ATOM 7931 C C . TRP A 1 994 ? -30.804 23.432 11.791 1.00 93.81 994 TRP A C 1
ATOM 7933 O O . TRP A 1 994 ? -31.736 23.539 12.588 1.00 93.81 994 TRP A O 1
ATOM 7943 N N . ALA A 1 995 ? -29.541 23.285 12.186 1.00 94.62 995 ALA A N 1
ATOM 7944 C CA . ALA A 1 995 ? -29.096 23.105 13.564 1.00 94.62 995 ALA A CA 1
ATOM 7945 C C . ALA A 1 995 ? -29.278 24.372 14.412 1.00 94.62 995 ALA A C 1
ATOM 7947 O O . ALA A 1 995 ? -29.528 24.269 15.606 1.00 94.62 995 ALA A O 1
ATOM 7948 N N . SER A 1 996 ? -29.217 25.557 13.796 1.00 94.50 996 SER A N 1
ATOM 7949 C CA . SER A 1 996 ? -29.458 26.849 14.459 1.00 94.50 996 SER A CA 1
ATOM 7950 C C . SER A 1 996 ? -30.928 27.126 14.792 1.00 94.50 996 SER A C 1
ATOM 7952 O O . SER A 1 996 ? -31.222 28.092 15.496 1.00 94.50 996 SER A O 1
ATOM 7954 N N . LYS A 1 997 ? -31.876 26.308 14.311 1.00 94.62 997 LYS A N 1
ATOM 7955 C CA . LYS A 1 997 ? -33.292 26.446 14.680 1.00 94.62 997 LYS A CA 1
ATOM 7956 C C . LYS A 1 997 ? -33.484 25.954 16.125 1.00 94.62 997 LYS A C 1
ATOM 7958 O O . LYS A 1 997 ? -33.295 24.758 16.361 1.00 94.62 997 LYS A O 1
ATOM 7963 N N . PRO A 1 998 ? -33.971 26.793 17.063 1.00 95.50 998 PRO A N 1
ATOM 7964 C CA . PRO A 1 998 ? -34.140 26.394 18.467 1.00 95.50 998 PRO A CA 1
ATOM 7965 C C . PRO A 1 998 ? -35.038 25.164 18.650 1.00 95.50 998 PRO A C 1
ATOM 7967 O O . PRO A 1 998 ? -34.805 24.337 19.524 1.00 95.50 998 PRO A O 1
ATOM 7970 N N . SER A 1 999 ? -36.040 24.995 17.781 1.00 94.19 999 SER A N 1
ATOM 7971 C CA . SER A 1 999 ? -36.919 23.823 17.800 1.00 94.19 999 SER A CA 1
ATOM 7972 C C . SER A 1 999 ? -36.193 22.514 17.479 1.00 94.19 999 SER A C 1
ATOM 7974 O O . SER A 1 999 ? -36.591 21.464 17.975 1.00 94.19 999 SER A O 1
ATOM 7976 N N . ASN A 1 1000 ? -35.142 22.540 16.656 1.00 94.31 1000 ASN A N 1
ATOM 7977 C CA . ASN A 1 1000 ? -34.344 21.352 16.360 1.00 94.31 1000 ASN A CA 1
ATOM 7978 C C . ASN A 1 1000 ? -33.384 21.038 17.507 1.00 94.31 1000 ASN A C 1
ATOM 7980 O O . ASN A 1 1000 ? -33.258 19.873 17.873 1.00 94.31 1000 ASN A O 1
ATOM 7984 N N . GLU A 1 1001 ? -32.772 22.061 18.103 1.00 95.94 1001 GLU A N 1
ATOM 7985 C CA . GLU A 1 1001 ? -31.927 21.918 19.290 1.00 95.94 1001 GLU A CA 1
ATOM 7986 C C . GLU A 1 1001 ? -32.708 21.331 20.474 1.00 95.94 1001 GLU A C 1
ATOM 7988 O O . GLU A 1 1001 ? -32.288 20.331 21.052 1.00 95.94 1001 GLU A O 1
ATOM 7993 N N . GLU A 1 1002 ? -33.902 21.859 20.765 1.00 96.00 1002 GLU A N 1
ATOM 7994 C CA . GLU A 1 1002 ? -34.778 21.336 21.821 1.00 96.00 1002 GLU A CA 1
ATOM 7995 C C . GLU A 1 1002 ? -35.163 19.869 21.570 1.00 96.00 1002 GLU A C 1
ATOM 7997 O O . GLU A 1 1002 ? -35.186 19.047 22.488 1.00 96.00 1002 GLU A O 1
ATOM 8002 N N . ARG A 1 1003 ? -35.449 19.510 20.312 1.00 95.25 1003 ARG A N 1
ATOM 8003 C CA . ARG A 1 1003 ? -35.778 18.129 19.935 1.00 95.25 1003 ARG A CA 1
ATOM 8004 C C . ARG A 1 1003 ? -34.577 17.193 20.049 1.00 95.25 1003 ARG A C 1
ATOM 8006 O O . ARG A 1 1003 ? -34.759 16.056 20.477 1.00 95.25 1003 ARG A O 1
ATOM 8013 N N . LEU A 1 1004 ? -33.382 17.645 19.667 1.00 96.62 1004 LEU A N 1
ATOM 8014 C CA . LEU A 1 1004 ? -32.139 16.888 19.839 1.00 96.62 1004 LEU A CA 1
ATOM 8015 C C . LEU A 1 1004 ? -31.855 16.646 21.321 1.00 96.62 1004 LEU A C 1
ATOM 8017 O O . LEU A 1 1004 ? -31.569 15.511 21.688 1.00 96.62 1004 LEU A O 1
ATOM 8021 N N . LEU A 1 1005 ? -32.014 17.672 22.162 1.00 97.25 1005 LEU A N 1
ATOM 8022 C CA . LEU A 1 1005 ? -31.844 17.564 23.609 1.00 97.25 1005 LEU A CA 1
ATOM 8023 C C . LEU A 1 1005 ? -32.815 16.549 24.209 1.00 97.25 1005 LEU A C 1
ATOM 8025 O O . LEU A 1 1005 ? -32.373 15.585 24.819 1.00 97.25 1005 LEU A O 1
ATOM 8029 N N . LYS A 1 1006 ? -34.121 16.681 23.951 1.00 96.56 1006 LYS A N 1
ATOM 8030 C CA . LYS A 1 1006 ? -35.122 15.725 24.460 1.00 96.56 1006 LYS A CA 1
ATOM 8031 C C . LYS A 1 1006 ? -34.845 14.287 24.010 1.00 96.56 1006 LYS A C 1
ATOM 8033 O O . LYS A 1 1006 ? -34.967 13.358 24.804 1.00 96.56 1006 LYS A O 1
ATOM 8038 N N . CYS A 1 1007 ? -34.447 14.105 22.750 1.00 97.31 1007 CYS A N 1
ATOM 8039 C CA . CYS A 1 1007 ? -34.055 12.799 22.229 1.00 97.31 1007 CYS A CA 1
ATOM 8040 C C . CYS A 1 1007 ? -32.814 12.245 22.948 1.00 97.31 1007 CYS A C 1
ATOM 8042 O O . CYS A 1 1007 ? -32.785 11.066 23.297 1.00 97.31 1007 CYS A O 1
ATOM 8044 N N . ALA A 1 1008 ? -31.789 13.074 23.161 1.00 97.75 1008 ALA A N 1
ATOM 8045 C CA . ALA A 1 1008 ? -30.563 12.690 23.849 1.00 97.75 1008 ALA A CA 1
ATOM 8046 C C . ALA A 1 1008 ? -30.825 12.324 25.315 1.00 97.75 1008 ALA A C 1
ATOM 8048 O O . ALA A 1 1008 ? -30.368 11.273 25.754 1.00 97.75 1008 ALA A O 1
ATOM 8049 N N . THR A 1 1009 ? -31.612 13.125 26.040 1.00 96.94 1009 THR A N 1
ATOM 8050 C CA . THR A 1 1009 ? -32.005 12.858 27.430 1.00 96.94 1009 THR A CA 1
ATOM 8051 C C . THR A 1 1009 ? -32.659 11.483 27.576 1.00 96.94 1009 THR A C 1
ATOM 8053 O O . THR A 1 1009 ? -32.267 10.711 28.450 1.00 96.94 1009 THR A O 1
ATOM 8056 N N . GLU A 1 1010 ? -33.590 11.128 26.685 1.00 96.94 1010 GLU A N 1
ATOM 8057 C CA . GLU A 1 1010 ? -34.255 9.818 26.711 1.00 96.94 1010 GLU A CA 1
ATOM 8058 C C . GLU A 1 1010 ? -33.288 8.663 26.376 1.00 96.94 1010 GLU A C 1
ATOM 8060 O O . GLU A 1 1010 ? -33.278 7.633 27.058 1.00 96.94 1010 GLU A O 1
ATOM 8065 N N . LEU A 1 1011 ? -32.422 8.832 25.365 1.00 97.44 1011 LEU A N 1
ATOM 8066 C CA . LEU A 1 1011 ? -31.405 7.830 25.014 1.00 97.44 1011 LEU A CA 1
ATOM 8067 C C . LEU A 1 1011 ? -30.424 7.592 26.171 1.00 97.44 1011 LEU A C 1
ATOM 8069 O O . LEU A 1 1011 ? -30.099 6.441 26.478 1.00 97.44 1011 LEU A O 1
ATOM 8073 N N . VAL A 1 1012 ? -29.968 8.664 26.824 1.00 96.88 1012 VAL A N 1
ATOM 8074 C CA . VAL A 1 1012 ? -29.048 8.609 27.968 1.00 96.88 1012 VAL A CA 1
ATOM 8075 C C . VAL A 1 1012 ? -29.715 7.963 29.177 1.00 96.88 1012 VAL A C 1
ATOM 8077 O O . VAL A 1 1012 ? -29.116 7.074 29.785 1.00 96.88 1012 VAL A O 1
ATOM 8080 N N . ALA A 1 1013 ? -30.963 8.326 29.484 1.00 95.62 1013 ALA A N 1
ATOM 8081 C CA . ALA A 1 1013 ? -31.719 7.724 30.580 1.00 95.62 1013 ALA A CA 1
ATOM 8082 C C . ALA A 1 1013 ? -31.825 6.197 30.418 1.00 95.62 1013 ALA A C 1
ATOM 8084 O O . ALA A 1 1013 ? -31.455 5.441 31.321 1.00 95.62 1013 ALA A O 1
ATOM 8085 N N . ARG A 1 1014 ? -32.222 5.725 29.229 1.00 96.00 1014 ARG A N 1
ATOM 8086 C CA . ARG A 1 1014 ? -32.307 4.287 28.911 1.00 96.00 1014 ARG A CA 1
ATOM 8087 C C . ARG A 1 1014 ? -30.956 3.592 29.002 1.00 96.00 1014 ARG A C 1
ATOM 8089 O O . ARG A 1 1014 ? -30.850 2.514 29.588 1.00 96.00 1014 ARG A O 1
ATOM 8096 N N . ARG A 1 1015 ? -29.911 4.196 28.432 1.00 95.38 1015 ARG A N 1
ATOM 8097 C CA . ARG A 1 1015 ? -28.558 3.633 28.464 1.00 95.38 1015 ARG A CA 1
ATOM 8098 C C . ARG A 1 1015 ? -28.033 3.513 29.898 1.00 95.38 1015 ARG A C 1
ATOM 8100 O O . ARG A 1 1015 ? -27.428 2.496 30.226 1.00 95.38 1015 ARG A O 1
ATOM 8107 N N . ARG A 1 1016 ? -28.297 4.491 30.766 1.00 94.31 1016 ARG A N 1
ATOM 8108 C CA . ARG A 1 1016 ? -27.914 4.446 32.188 1.00 94.31 1016 ARG A CA 1
ATOM 8109 C C . ARG A 1 1016 ? -28.666 3.380 32.973 1.00 94.31 1016 ARG A C 1
ATOM 8111 O O . ARG A 1 1016 ? -28.030 2.655 33.734 1.00 94.31 1016 ARG A O 1
ATOM 8118 N N . LEU A 1 1017 ? -29.971 3.221 32.736 1.00 94.25 1017 LEU A N 1
ATOM 8119 C CA . LEU A 1 1017 ? -30.743 2.109 33.302 1.00 94.25 1017 LEU A CA 1
ATOM 8120 C C . LEU A 1 1017 ? -30.142 0.759 32.888 1.00 94.25 1017 LEU A C 1
ATOM 8122 O O . LEU A 1 1017 ? -29.901 -0.095 33.733 1.00 94.25 1017 LEU A O 1
ATOM 8126 N N . ARG A 1 1018 ? -29.786 0.583 31.609 1.00 94.31 1018 ARG A N 1
ATOM 8127 C CA . ARG A 1 1018 ? -29.110 -0.640 31.138 1.00 94.31 1018 ARG A CA 1
ATOM 8128 C C . ARG A 1 1018 ? -27.744 -0.852 31.790 1.00 94.31 1018 ARG A C 1
ATOM 8130 O O . ARG A 1 1018 ? -27.427 -1.975 32.182 1.00 94.31 1018 ARG A O 1
ATOM 8137 N N . ALA A 1 1019 ? -26.956 0.216 31.918 1.00 92.06 1019 ALA A N 1
ATOM 8138 C CA . ALA A 1 1019 ? -25.626 0.192 32.523 1.00 92.06 1019 ALA A CA 1
ATOM 8139 C C . ALA A 1 1019 ? -25.645 -0.177 34.016 1.00 92.06 1019 ALA A C 1
ATOM 8141 O O . ALA A 1 1019 ? -24.644 -0.690 34.517 1.00 92.06 1019 ALA A O 1
ATOM 8142 N N . ALA A 1 1020 ? -26.783 -0.008 34.704 1.00 89.25 1020 ALA A N 1
ATOM 8143 C CA . ALA A 1 1020 ? -26.964 -0.506 36.067 1.00 89.25 1020 ALA A CA 1
ATOM 8144 C C . ALA A 1 1020 ? -26.780 -2.036 36.153 1.00 89.25 1020 ALA A C 1
ATOM 8146 O O . ALA A 1 1020 ? -26.277 -2.540 37.158 1.00 89.25 1020 ALA A O 1
ATOM 8147 N N . HIS A 1 1021 ? -27.094 -2.780 35.082 1.00 90.88 1021 HIS A N 1
ATOM 8148 C CA . HIS A 1 1021 ? -26.769 -4.203 34.964 1.00 90.88 1021 HIS A CA 1
ATOM 8149 C C . HIS A 1 1021 ? -25.379 -4.403 34.330 1.00 90.88 1021 HIS A C 1
ATOM 8151 O O . HIS A 1 1021 ? -25.246 -4.769 33.157 1.00 90.88 1021 HIS A O 1
ATOM 8157 N N . ARG A 1 1022 ? -24.327 -4.207 35.132 1.00 85.62 1022 ARG A N 1
ATOM 8158 C CA . ARG A 1 1022 ? -22.918 -4.142 34.692 1.00 85.62 1022 ARG A CA 1
ATOM 8159 C C . ARG A 1 1022 ? -22.470 -5.273 33.760 1.00 85.62 1022 ARG A C 1
ATOM 8161 O O . ARG A 1 1022 ? -21.830 -4.995 32.753 1.00 85.62 1022 ARG A O 1
ATOM 8168 N N . GLU A 1 1023 ? -22.799 -6.526 34.068 1.00 87.94 1023 GLU A N 1
ATOM 8169 C CA . GLU A 1 1023 ? -22.367 -7.685 33.265 1.00 87.94 1023 GLU A CA 1
ATOM 8170 C C . GLU A 1 1023 ? -22.957 -7.654 31.850 1.00 87.94 1023 GLU A C 1
ATOM 8172 O O . GLU A 1 1023 ? -22.227 -7.688 30.862 1.00 87.94 1023 GLU A O 1
ATOM 8177 N N . ARG A 1 1024 ? -24.280 -7.491 31.748 1.00 90.06 1024 ARG A N 1
ATOM 8178 C CA . ARG A 1 1024 ? -25.006 -7.398 30.478 1.00 90.06 1024 ARG A CA 1
ATOM 8179 C C . ARG A 1 1024 ? -24.593 -6.171 29.667 1.00 90.06 1024 ARG A C 1
ATOM 8181 O O . ARG A 1 1024 ? -24.447 -6.266 28.451 1.00 90.06 1024 ARG A O 1
ATOM 8188 N N . TRP A 1 1025 ? -24.361 -5.037 30.332 1.00 91.31 1025 TRP A N 1
ATOM 8189 C CA . TRP A 1 1025 ? -23.829 -3.841 29.679 1.00 91.31 1025 TRP A CA 1
ATOM 8190 C C . TRP A 1 1025 ? -22.407 -4.052 29.163 1.00 91.31 1025 TRP A C 1
ATOM 8192 O O . TRP A 1 1025 ? -22.113 -3.644 28.046 1.00 91.31 1025 TRP A O 1
ATOM 8202 N N . SER A 1 1026 ? -21.540 -4.712 29.934 1.00 85.81 1026 SER A N 1
ATOM 8203 C CA . SER A 1 1026 ? -20.186 -5.036 29.487 1.00 85.81 1026 SER A CA 1
ATOM 8204 C C . SER A 1 1026 ? -20.214 -5.950 28.263 1.00 85.81 1026 SER A C 1
ATOM 8206 O O . SER A 1 1026 ? -19.500 -5.698 27.309 1.00 85.81 1026 SER A O 1
ATOM 8208 N N . ILE A 1 1027 ? -21.086 -6.954 28.204 1.00 85.88 1027 ILE A N 1
ATOM 8209 C CA . ILE A 1 1027 ? -21.224 -7.780 26.991 1.00 85.88 1027 ILE A CA 1
ATOM 8210 C C . ILE A 1 1027 ? -21.659 -6.909 25.798 1.00 85.88 1027 ILE A C 1
ATOM 8212 O O . ILE A 1 1027 ? -21.015 -6.894 24.748 1.00 85.88 1027 ILE A O 1
ATOM 8216 N N . TYR A 1 1028 ? -22.689 -6.083 25.998 1.00 88.81 1028 TYR A N 1
ATOM 8217 C CA . TYR A 1 1028 ? -23.207 -5.183 24.967 1.00 88.81 1028 TYR A CA 1
ATOM 8218 C C . TYR A 1 1028 ? -22.145 -4.186 24.458 1.00 88.81 1028 TYR A C 1
ATOM 8220 O O . TYR A 1 1028 ? -21.993 -3.992 23.249 1.00 88.81 1028 TYR A O 1
ATOM 8228 N N . ALA A 1 1029 ? -21.368 -3.586 25.364 1.00 86.19 1029 ALA A N 1
ATOM 8229 C CA . ALA A 1 1029 ? -20.419 -2.512 25.075 1.00 86.19 1029 ALA A CA 1
ATOM 8230 C C . ALA A 1 1029 ? -18.978 -2.982 24.789 1.00 86.19 1029 ALA A C 1
ATOM 8232 O O . ALA A 1 1029 ? -18.261 -2.280 24.082 1.00 86.19 1029 ALA A O 1
ATOM 8233 N N . SER A 1 1030 ? -18.545 -4.163 25.245 1.00 70.06 1030 SER A N 1
ATOM 8234 C CA . SER A 1 1030 ? -17.114 -4.530 25.331 1.00 70.06 1030 SER A CA 1
ATOM 8235 C C . SER A 1 1030 ? -16.644 -5.630 24.371 1.00 70.06 1030 SER A C 1
ATOM 8237 O O . SER A 1 1030 ? -15.439 -5.773 24.203 1.00 70.06 1030 SER A O 1
ATOM 8239 N N . GLU A 1 1031 ? -17.530 -6.397 23.716 1.00 58.03 1031 GLU A N 1
ATOM 8240 C CA . GLU A 1 1031 ? -17.112 -7.602 22.957 1.00 58.03 1031 GLU A CA 1
ATOM 8241 C C . GLU A 1 1031 ? -16.192 -7.360 21.744 1.00 58.03 1031 GLU A C 1
ATOM 8243 O O . GLU A 1 1031 ? -15.570 -8.291 21.240 1.00 58.03 1031 GLU A O 1
ATOM 8248 N N . ARG A 1 1032 ? -16.032 -6.114 21.294 1.00 55.50 1032 ARG A N 1
ATOM 8249 C CA . ARG A 1 1032 ? -14.952 -5.728 20.381 1.00 55.50 1032 ARG A CA 1
ATOM 8250 C C . ARG A 1 1032 ? -14.329 -4.445 20.915 1.00 55.50 1032 ARG A C 1
ATOM 8252 O O . ARG A 1 1032 ? -15.044 -3.453 21.083 1.00 55.50 1032 ARG A O 1
ATOM 8259 N N . ILE A 1 1033 ? -13.021 -4.473 21.192 1.00 47.84 1033 ILE A N 1
ATOM 8260 C CA . ILE A 1 1033 ? -12.248 -3.276 21.546 1.00 47.84 1033 ILE A CA 1
ATOM 8261 C C . ILE A 1 1033 ? -12.528 -2.242 20.445 1.00 47.84 1033 ILE A C 1
ATOM 8263 O O . ILE A 1 1033 ? -12.318 -2.569 19.274 1.00 47.84 1033 ILE A O 1
ATOM 8267 N N . PRO A 1 1034 ? -13.032 -1.032 20.765 1.00 47.78 1034 PRO A N 1
ATOM 8268 C CA . PRO A 1 1034 ? -13.222 -0.003 19.755 1.00 47.78 1034 PRO A CA 1
ATOM 8269 C C . PRO A 1 1034 ? -11.892 0.194 19.041 1.00 47.78 1034 PRO A C 1
ATOM 8271 O O . PRO A 1 1034 ? -10.868 0.423 19.691 1.00 47.78 1034 PRO A O 1
ATOM 8274 N N . ILE A 1 1035 ? -11.906 0.052 17.715 1.00 43.97 1035 ILE A N 1
ATOM 8275 C CA . ILE A 1 1035 ? -10.700 0.148 16.900 1.00 43.97 1035 ILE A CA 1
ATOM 8276 C C . ILE A 1 1035 ? -10.095 1.525 17.182 1.00 43.97 1035 ILE A C 1
ATOM 8278 O O . ILE A 1 1035 ? -10.664 2.567 16.838 1.00 43.97 1035 ILE A O 1
ATOM 8282 N N . ARG A 1 1036 ? -8.960 1.540 17.890 1.00 38.28 1036 ARG A N 1
ATOM 8283 C CA . ARG A 1 1036 ? -8.203 2.765 18.117 1.00 38.28 1036 ARG A CA 1
ATOM 8284 C C . ARG A 1 1036 ? -7.597 3.142 16.780 1.00 38.28 1036 ARG A C 1
ATOM 8286 O O . ARG A 1 1036 ? -6.571 2.605 16.382 1.00 38.28 1036 ARG A O 1
ATOM 8293 N N . TRP A 1 1037 ? -8.266 4.056 16.093 1.00 37.59 1037 TRP A N 1
ATOM 8294 C CA . TRP A 1 1037 ? -7.658 4.784 14.997 1.00 37.59 1037 TRP A CA 1
ATOM 8295 C C . TRP A 1 1037 ? -6.380 5.456 15.524 1.00 37.59 1037 TRP A C 1
ATOM 8297 O O . TRP A 1 1037 ? -6.469 6.178 16.525 1.00 37.59 1037 TRP A O 1
ATOM 8307 N N . PRO A 1 1038 ? -5.205 5.202 14.924 1.00 32.38 1038 PRO A N 1
ATOM 8308 C CA . PRO A 1 1038 ? -4.051 6.051 15.147 1.00 32.38 1038 PRO A CA 1
ATOM 8309 C C . PRO A 1 1038 ? -4.369 7.375 14.443 1.00 32.38 1038 PRO A C 1
ATOM 8311 O O . PRO A 1 1038 ? -4.387 7.435 13.214 1.00 32.38 1038 PRO A O 1
ATOM 8314 N N . LEU A 1 1039 ? -4.776 8.372 15.233 1.00 31.09 1039 LEU A N 1
ATOM 8315 C CA . LEU A 1 1039 ? -4.930 9.753 14.776 1.00 31.09 1039 LEU A CA 1
ATOM 8316 C C . LEU A 1 1039 ? -3.564 10.361 14.475 1.00 31.09 1039 LEU A C 1
ATOM 8318 O O . LEU A 1 1039 ? -2.634 10.120 15.284 1.00 31.09 1039 LEU A O 1
#

pLDDT: mean 75.74, std 18.43, range [24.86, 97.94]

Foldseek 3Di:
DVLVVVVVAPADPLVVLVLLLQLLFPDQKDWCLLLAVLCLPCVPLVPPCPSSNCSNLQWDAPPDDDDDDDDPDPPDDSVCVAQAPIDGHPNVVVCVVVVQWDWDAANSTIIIGGDPVSSVSSVVVCVVPVVSSLVSLLVSLLSLLSSQDQALPAVCSVVSLLSSVSRCVGRNLVSLQVCLPPPPNPCVSADLLSVLSNLLSCLVNLPQDDPVSLCSNDVPDPDPQSVLLSVLSNLLSCLLPPDLVCLVVDPRDQNVVGDHDLPQSSLLSSLVSLLSSLLRDPHPSSVVVSVRSLVSSVVSQPPCPDLSSLLSCCSSCVPPDPLVVNPVRHDLSSLQSSLVSCVSSVVLVSSLSSLVVSLPDPPDDLQDLSVLQSLLVSLQSCLQVVNLVVSLVVLVVSCVVNVDDRLSSLLSNLSSCVSVLVLVSSLVSLVVLCPDPPRDLVSLLSSLLSNLVSLLSDPDDPCPVVNLVSLVVNLVVLLSHDLVSVVSSLLSLLVSLVSQDDLQDARPPSSLVSLVSNLVSDDPPPPSCNLSNVLSVLSNVPNDNVCSVVSCVSNVVVNVVPPPRHDDDDDDDDDDDDDDDDDDDDDDDDDDPDDDDDDDPDPDDPPDDPVVVVVVVVVVVVVVVLVVLLVLLVLAFEEEEQDAFFPFSLLLLLLVLVLLVLLLVLLVVVVVVCVPPPVSCVVCVVVVVVVVVCVVPPDPAPQLLGQEYEYFAVVVVVSCCRFVLVHHSVRSSVLVVQLSCLQQVDDPPPVPVVDPDDDDDDPSLVSLVVSVVVVCSLPVDQDFLADDPLARKYWYWWWKAAPVRDTDPDTDIQINYQPLPDPDPVVPPPPDDPQQRGNQRDGPSLRNCLRNQAPVDGPFPQPCRRGPPDSRRMGIHTCVVVLVDPSLVVVQVVQCRVSNPSNHAAYEYGGARDDVVVVCVVPVDPVVVPPVSVVPDPDPPPPDPPRYHYHHDCVVVPGLPAPSSRWDFDDDDPDSPGTRVVVVVSSVVVSCVSCPPVVSVVSSNVNSNSSSVSSVSNCVVVVSSCVHPPPDDNSPDPD

Organism: Curvularia clavata (NCBI:txid95742)

Sequence (1039 aa):
MSSFQSLGLSIDDTAYKLLLLLASSPSRSIPALIFTRPFSIVPNAGLNYPELEKFPRLFRRAGETHDKPETFQLKTSIYDFQYGAIELGPELELLRREMHLIVTYQEKVTFLELSAQVRQHIWGIFSSEPEKYREAQMILCLLTILSLPTPYTEPLWEMTSFVCKDIVRTTLIPFLLAFSGSSCFDPNLVTEKRYGLLVFHLTNLGFVLDDTHWPLLFGTIKSSDFKSFFEIHKEMSNLLNIPSSELHTRKLRDPGEFNLPHDSLYVSLAGFTLFQITWKSSIPGSWKCYESWRSWWNANLPSRTTSLEEVAYALIHPMEIDVPDLISRIPSQLVYALAVGLRCSGHLETASNLLDLNLTLDTIEKHSHVYGLLFAELVKILTLLGQAQTALVLTAAFMQETGTNHAYVSIAKADAYIALRKYDEAQELLQGMLSDSSTEPFEEVCCALRLNKVWRRKPDTSTHVSFTQSFASVLGLIKRQDIKTQEDYMNELQATVYHVKQPKQPVPSDLRRLIEDTLELYEEDDFALQKQRSTLRILIENNGPEMADLGLAQVDRSLRETFHREPSVSRESTDFVYANQGQYTDAQIEASSKSKAGRRRFFSDISAGPNYDFLARRTAHMQGILTQETEEAWRQRNLLSLGGNGTHIYWSLLVLEKLMDVIKQEEKEQSLLAQRSWVAGLLASSSATYERELEGTERHLPCHYFDLICSASMGGFIALMLGQYRIDVTSCKILYEEVLRGTFGKRTSFLTLTQSLSLQPVDTTWEISRAITILRNLTAEEDLVHTSPGTCSLFIAASVKTKRGIQETKPYLIRSYDSSISIPEDRERDPTPTKLRLATWLKVSEAMEAATASSVTPKLIACKSLFLDQPEMNYVSDAGNMSALHLSSLGRKELESLHGKEGIGMIVSIGIEPELDTLRRSQKGLVHIFQEQKKTEPSAKTPSPDNYWRFSDFNDRKGLNVGQREWKSSGTTRRRSGLGEATLEKIHTAFDNWASKPSNEERLLKCATELVARRRLRAAHRERWSIYASERIPIRWPL

Radius of gyration: 37.13 Å; chains: 1; bounding box: 107×60×119 Å